Protein 3ORS (pdb70)

InterPro domains:
  IPR000031 PurE domain [PF00731] (2-148)
  IPR000031 PurE domain [SM01001] (1-152)
  IPR000031 PurE domain [TIGR01162] (3-159)
  IPR024694 PurE, prokaryotic type [PIRSF001338] (1-159)
  IPR024694 PurE, prokaryotic type [PTHR23046] (2-159)
  IPR033747 Class I PurE [MF_01929] (3-156)

Structure (mmCIF, N/CA/C/O backbone):
data_3ORS
#
_entry.id   3ORS
#
_cell.length_a   81.302
_cell.length_b   78.207
_cell.length_c   93.039
_cell.angle_alpha   90.00
_cell.angle_beta   113.94
_cell.angle_gamma   90.00
#
_symmetry.space_group_name_H-M   'P 1 21 1'
#
loop_
_entity.id
_entity.type
_entity.pdbx_description
1 polymer 'N5-Carboxyaminoimidazole Ribonucleotide Mutase'
2 non-polymer 'SULFATE ION'
3 water water
#
loop_
_atom_site.group_PDB
_atom_site.id
_atom_site.type_symbol
_atom_site.label_atom_id
_atom_site.label_alt_id
_atom_site.label_comp_id
_atom_site.label_asym_id
_atom_site.label_entity_id
_atom_site.label_seq_id
_atom_site.pdbx_PDB_ins_code
_atom_site.Cartn_x
_atom_site.Cartn_y
_atom_site.Cartn_z
_atom_site.occupancy
_atom_site.B_iso_or_equiv
_atom_site.auth_seq_id
_atom_site.auth_comp_id
_atom_site.auth_asym_id
_atom_site.auth_atom_id
_atom_site.pdbx_PDB_model_num
ATOM 1 N N . ALA A 1 3 ? 24.806 63.987 17.114 1.00 20.40 0 ALA A N 1
ATOM 2 C CA . ALA A 1 3 ? 25.036 63.013 16.011 1.00 18.93 0 ALA A CA 1
ATOM 3 C C . ALA A 1 3 ? 26.040 61.928 16.408 1.00 18.19 0 ALA A C 1
ATOM 4 O O . ALA A 1 3 ? 27.045 62.199 17.076 1.00 18.95 0 ALA A O 1
ATOM 6 N N . MET A 1 4 ? 25.761 60.700 15.986 1.00 15.74 1 MET A N 1
ATOM 7 C CA . MET A 1 4 ? 26.677 59.585 16.202 1.00 14.29 1 MET A CA 1
ATOM 8 C C . MET A 1 4 ? 27.842 59.629 15.221 1.00 13.28 1 MET A C 1
ATOM 9 O O . MET A 1 4 ? 27.672 59.991 14.052 1.00 13.28 1 MET A O 1
ATOM 14 N N . LYS A 1 5 ? 29.023 59.220 15.683 1.00 12.00 2 LYS A N 1
ATOM 15 C CA . LYS A 1 5 ? 30.185 59.125 14.790 1.00 10.81 2 LYS A CA 1
ATOM 16 C C . LYS A 1 5 ? 31.213 58.133 15.316 1.00 10.18 2 LYS A C 1
ATOM 17 O O . LYS A 1 5 ? 31.570 58.167 16.486 1.00 10.02 2 LYS A O 1
ATOM 23 N N . VAL A 1 6 ? 31.670 57.246 14.438 1.00 9.07 3 VAL A N 1
ATOM 24 C CA . VAL A 1 6 ? 32.712 56.271 14.752 1.00 9.26 3 VAL A CA 1
ATOM 25 C C . VAL A 1 6 ? 33.911 56.550 13.845 1.00 9.31 3 VAL A C 1
ATOM 26 O O . VAL A 1 6 ? 33.731 56.997 12.719 1.00 10.08 3 VAL A O 1
ATOM 30 N N . ALA A 1 7 ? 35.129 56.317 14.333 1.00 8.36 4 ALA A N 1
ATOM 31 C CA . ALA A 1 7 ? 36.324 56.399 13.482 1.00 8.97 4 ALA A CA 1
ATOM 32 C C . ALA A 1 7 ? 36.863 54.987 13.309 1.00 9.21 4 ALA A C 1
ATOM 33 O O . ALA A 1 7 ? 37.002 54.265 14.291 1.00 9.69 4 ALA A O 1
ATOM 35 N N . VAL A 1 8 ? 37.158 54.594 12.073 1.00 8.69 5 VAL A N 1
ATOM 36 C CA . VAL A 1 8 ? 37.806 53.306 11.786 1.00 8.85 5 VAL A CA 1
ATOM 37 C C . VAL A 1 8 ? 39.226 53.560 11.268 1.00 8.76 5 VAL A C 1
ATOM 38 O O . VAL A 1 8 ? 39.395 54.164 10.208 1.00 9.40 5 VAL A O 1
ATOM 42 N N . ILE A 1 9 ? 40.232 53.106 12.007 1.00 7.91 6 ILE A N 1
ATOM 43 C CA . ILE A 1 9 ? 41.625 53.436 11.668 1.00 8.08 6 ILE A CA 1
ATOM 44 C C . ILE A 1 9 ? 42.503 52.192 11.595 1.00 8.37 6 ILE A C 1
ATOM 45 O O . ILE A 1 9 ? 42.166 51.142 12.166 1.00 8.12 6 ILE A O 1
ATOM 50 N N . MET A 1 10 ? 43.630 52.320 10.902 1.00 8.46 7 MET A N 1
ATOM 51 C CA . MET A 1 10 ? 44.559 51.208 10.699 1.00 8.96 7 MET A CA 1
ATOM 52 C C . MET A 1 10 ? 45.874 51.809 10.246 1.00 9.09 7 MET A C 1
ATOM 53 O O . MET A 1 10 ? 45.882 52.909 9.701 1.00 8.70 7 MET A O 1
ATOM 58 N N . GLY A 1 11 ? 46.972 51.087 10.456 1.00 9.29 8 GLY A N 1
ATOM 59 C CA . GLY A 1 11 ? 48.312 51.594 10.124 1.00 9.75 8 GLY A CA 1
ATOM 60 C C . GLY A 1 11 ? 48.716 51.501 8.661 1.00 9.83 8 GLY A C 1
ATOM 61 O O . GLY A 1 11 ? 49.669 52.153 8.247 1.00 10.17 8 GLY A O 1
ATOM 62 N N . SER A 1 12 ? 47.974 50.739 7.867 1.00 10.22 9 SER A N 1
ATOM 63 C CA . SER A 1 12 ? 48.324 50.525 6.460 1.00 10.78 9 SER A CA 1
ATOM 64 C C . SER A 1 12 ? 47.078 50.310 5.623 1.00 10.41 9 SER A C 1
ATOM 65 O O . SER A 1 12 ? 46.121 49.677 6.080 1.00 10.36 9 SER A O 1
ATOM 68 N N . SER A 1 13 ? 47.091 50.779 4.381 1.00 10.80 10 SER A N 1
ATOM 69 C CA . SER A 1 13 ? 45.995 50.451 3.477 1.00 11.08 10 SER A CA 1
ATOM 70 C C . SER A 1 13 ? 45.954 48.952 3.174 1.00 11.53 10 SER A C 1
ATOM 71 O O . SER A 1 13 ? 44.931 48.457 2.727 1.00 11.05 10 SER A O 1
ATOM 74 N N . SER A 1 14 ? 47.046 48.229 3.440 1.00 11.38 11 SER A N 1
ATOM 75 C CA . SER A 1 14 ? 47.028 46.761 3.308 1.00 12.81 11 SER A CA 1
ATOM 76 C C . SER A 1 14 ? 46.050 46.119 4.296 1.00 12.30 11 SER A C 1
ATOM 77 O O . SER A 1 14 ? 45.666 44.962 4.117 1.00 13.73 11 SER A O 1
ATOM 80 N N . ASP A 1 15 ? 45.657 46.867 5.337 1.00 12.32 12 ASP A N 1
ATOM 81 C CA . ASP A 1 15 ? 44.718 46.368 6.352 1.00 12.05 12 ASP A CA 1
ATOM 82 C C . ASP A 1 15 ? 43.264 46.583 5.947 1.00 11.93 12 ASP A C 1
ATOM 83 O O . ASP A 1 15 ? 42.352 46.108 6.620 1.00 10.84 12 ASP A O 1
ATOM 88 N N . TRP A 1 16 ? 43.043 47.317 4.863 1.00 11.79 13 TRP A N 1
ATOM 89 C CA . TRP A 1 16 ? 41.687 47.705 4.471 1.00 12.08 13 TRP A CA 1
ATOM 90 C C . TRP A 1 16 ? 40.790 46.509 4.126 1.00 12.90 13 TRP A C 1
ATOM 91 O O . TRP A 1 16 ? 39.606 46.514 4.457 1.00 12.30 13 TRP A O 1
ATOM 102 N N . LYS A 1 17 ? 41.358 45.485 3.495 1.00 13.48 14 LYS A N 1
ATOM 103 C CA . LYS A 1 17 ? 40.603 44.275 3.174 1.00 15.22 14 LYS A CA 1
ATOM 104 C C . LYS A 1 17 ? 39.899 43.700 4.411 1.00 14.48 14 LYS A C 1
ATOM 105 O O . LYS A 1 17 ? 38.788 43.191 4.309 1.00 15.31 14 LYS A O 1
ATOM 111 N N . ILE A 1 18 ? 40.548 43.801 5.575 1.00 13.72 15 ILE A N 1
ATOM 112 C CA . ILE A 1 18 ? 39.970 43.372 6.851 1.00 12.97 15 ILE A CA 1
ATOM 113 C C . ILE A 1 18 ? 39.070 44.451 7.456 1.00 12.48 15 ILE A C 1
ATOM 114 O O . ILE A 1 18 ? 37.917 44.183 7.810 1.00 11.42 15 ILE A O 1
ATOM 119 N N . MET A 1 19 ? 39.607 45.665 7.593 1.00 11.55 16 MET A N 1
ATOM 120 C CA . MET A 1 19 ? 38.917 46.728 8.332 1.00 11.31 16 MET A CA 1
ATOM 121 C C . MET A 1 19 ? 37.641 47.238 7.652 1.00 11.61 16 MET A C 1
ATOM 122 O O . MET A 1 19 ? 36.754 47.794 8.318 1.00 11.16 16 MET A O 1
ATOM 127 N N . GLN A 1 20 ? 37.525 47.024 6.341 1.00 11.54 17 GLN A N 1
ATOM 128 C CA . GLN A 1 20 ? 36.284 47.342 5.639 1.00 12.11 17 GLN A CA 1
ATOM 129 C C . GLN A 1 20 ? 35.075 46.605 6.225 1.00 11.66 17 GLN A C 1
ATOM 130 O O . GLN A 1 20 ? 33.963 47.089 6.103 1.00 11.38 17 GLN A O 1
ATOM 136 N N . GLU A 1 21 ? 35.295 45.442 6.851 1.00 10.94 18 GLU A N 1
ATOM 137 C CA . GLU A 1 21 ? 34.215 44.700 7.516 1.00 11.49 18 GLU A CA 1
ATOM 138 C C . GLU A 1 21 ? 33.565 45.538 8.627 1.00 10.46 18 GLU A C 1
ATOM 139 O O . GLU A 1 21 ? 32.345 45.461 8.832 1.00 10.87 18 GLU A O 1
ATOM 145 N N . SER A 1 22 ? 34.368 46.337 9.333 1.00 9.97 19 SER A N 1
ATOM 146 C CA . SER A 1 22 ? 33.824 47.236 10.359 1.00 9.55 19 SER A CA 1
ATOM 147 C C . SER A 1 22 ? 32.915 48.276 9.730 1.00 9.49 19 SER A C 1
ATOM 148 O O . SER A 1 22 ? 31.788 48.511 10.189 1.00 9.45 19 SER A O 1
ATOM 151 N N . CYS A 1 23 ? 33.413 48.894 8.662 1.00 9.73 20 CYS A N 1
ATOM 152 C CA . CYS A 1 23 ? 32.647 49.887 7.917 1.00 10.15 20 CYS A CA 1
ATOM 153 C C . CYS A 1 23 ? 31.360 49.313 7.308 1.00 10.13 20 CYS A C 1
ATOM 154 O O . CYS A 1 23 ? 30.319 49.993 7.293 1.00 10.17 20 CYS A O 1
ATOM 157 N N . ASN A 1 24 ? 31.427 48.066 6.830 1.00 10.70 21 ASN A N 1
ATOM 158 C CA A ASN A 1 24 ? 30.242 47.421 6.269 0.50 11.18 21 ASN A CA 1
ATOM 159 C CA B ASN A 1 24 ? 30.267 47.362 6.281 0.50 11.24 21 ASN A CA 1
ATOM 160 C C . ASN A 1 24 ? 29.114 47.311 7.295 1.00 11.04 21 ASN A C 1
ATOM 161 O O . ASN A 1 24 ? 27.951 47.596 6.969 1.00 12.36 21 ASN A O 1
ATOM 170 N N . MET A 1 25 ? 29.449 46.930 8.531 1.00 10.21 22 MET A N 1
ATOM 171 C CA . MET A 1 25 ? 28.443 46.846 9.584 1.00 9.62 22 MET A CA 1
ATOM 172 C C . MET A 1 25 ? 27.979 48.217 10.078 1.00 9.28 22 MET A C 1
ATOM 173 O O . MET A 1 25 ? 26.818 48.376 10.454 1.00 9.97 22 MET A O 1
ATOM 178 N N . LEU A 1 26 ? 28.868 49.211 10.072 1.00 9.92 23 LEU A N 1
ATOM 179 C CA . LEU A 1 26 ? 28.441 50.565 10.426 1.00 9.76 23 LEU A CA 1
ATOM 180 C C . LEU A 1 26 ? 27.424 51.066 9.405 1.00 10.90 23 LEU A C 1
ATOM 181 O O . LEU A 1 26 ? 26.419 51.684 9.764 1.00 10.88 23 LEU A O 1
ATOM 186 N N . ASP A 1 27 ? 27.678 50.757 8.141 1.00 11.75 24 ASP A N 1
ATOM 187 C CA . ASP A 1 27 ? 26.734 51.080 7.081 1.00 12.34 24 ASP A CA 1
ATOM 188 C C . ASP A 1 27 ? 25.387 50.382 7.290 1.00 12.20 24 ASP A C 1
ATOM 189 O O . ASP A 1 27 ? 24.337 50.995 7.104 1.00 12.86 24 ASP A O 1
ATOM 194 N N . TYR A 1 28 ? 25.425 49.107 7.672 1.00 10.85 25 TYR A N 1
ATOM 195 C CA . TYR A 1 28 ? 24.208 48.358 7.924 1.00 10.87 25 TYR A CA 1
ATOM 196 C C . TYR A 1 28 ? 23.350 49.031 8.998 1.00 11.04 25 TYR A C 1
ATOM 197 O O . TYR A 1 28 ? 22.134 49.100 8.865 1.00 11.56 25 TYR A O 1
ATOM 206 N N . PHE A 1 29 ? 23.990 49.530 10.056 1.00 10.46 26 PHE A N 1
ATOM 207 C CA . PHE A 1 29 ? 23.277 50.177 11.153 1.00 10.55 26 PHE A CA 1
ATOM 208 C C . PHE A 1 29 ? 23.048 51.676 10.931 1.00 10.99 26 PHE A C 1
ATOM 209 O O . PHE A 1 29 ? 22.482 52.357 11.797 1.00 11.44 26 PHE A O 1
ATOM 217 N N . GLU A 1 30 ? 23.492 52.173 9.773 1.00 11.32 27 GLU A N 1
ATOM 218 C CA . GLU A 1 30 ? 23.353 53.593 9.400 1.00 12.40 27 GLU A CA 1
ATOM 219 C C . GLU A 1 30 ? 24.060 54.532 10.394 1.00 12.28 27 GLU A C 1
ATOM 220 O O . GLU A 1 30 ? 23.567 55.616 10.716 1.00 13.05 27 GLU A O 1
ATOM 226 N N . ILE A 1 31 ? 25.221 54.095 10.881 1.00 11.11 28 ILE A N 1
ATOM 227 C CA . ILE A 1 31 ? 26.014 54.868 11.829 1.00 10.92 28 ILE A CA 1
ATOM 228 C C . ILE A 1 31 ? 27.089 55.622 11.043 1.00 10.56 28 ILE A C 1
ATOM 229 O O . ILE A 1 31 ? 27.876 54.989 10.329 1.00 10.70 28 ILE A O 1
ATOM 234 N N . PRO A 1 32 ? 27.119 56.970 11.141 1.00 10.11 29 PRO A N 1
ATOM 235 C CA . PRO A 1 32 ? 28.143 57.714 10.403 1.00 10.26 29 PRO A CA 1
ATOM 236 C C . PRO A 1 32 ? 29.555 57.386 10.884 1.00 9.88 29 PRO A C 1
ATOM 237 O O . PRO A 1 32 ? 29.753 57.116 12.072 1.00 10.46 29 PRO A O 1
ATOM 241 N N . TYR A 1 33 ? 30.520 57.407 9.969 1.00 10.32 30 TYR A N 1
ATOM 242 C CA . TYR A 1 33 ? 31.894 57.138 10.329 1.00 9.92 30 TYR A CA 1
ATOM 243 C C . TYR A 1 33 ? 32.852 57.842 9.396 1.00 10.15 30 TYR A C 1
ATOM 244 O O . TYR A 1 33 ? 32.494 58.248 8.270 1.00 10.98 30 TYR A O 1
ATOM 253 N N . GLU A 1 34 ? 34.080 57.946 9.873 1.00 10.12 31 GLU A N 1
ATOM 254 C CA . GLU A 1 34 ? 35.216 58.326 9.062 1.00 10.87 31 GLU A CA 1
ATOM 255 C C . GLU A 1 34 ? 36.206 57.171 9.103 1.00 11.43 31 GLU A C 1
ATOM 256 O O . GLU A 1 34 ? 36.195 56.350 10.041 1.00 10.96 31 GLU A O 1
ATOM 262 N N . LYS A 1 35 ? 37.039 57.093 8.075 1.00 11.49 32 LYS A N 1
ATOM 263 C CA . LYS A 1 35 ? 38.108 56.109 8.038 1.00 12.56 32 LYS A CA 1
ATOM 264 C C . LYS A 1 35 ? 39.400 56.800 7.654 1.00 12.29 32 LYS A C 1
ATOM 265 O O . LYS A 1 35 ? 39.394 57.759 6.876 1.00 13.08 32 LYS A O 1
ATOM 271 N N . GLN A 1 36 ? 40.505 56.320 8.216 1.00 11.29 33 GLN A N 1
ATOM 272 C CA . GLN A 1 36 ? 41.807 56.954 8.008 1.00 11.47 33 GLN A CA 1
ATOM 273 C C . GLN A 1 36 ? 42.932 55.987 8.298 1.00 10.33 33 GLN A C 1
ATOM 274 O O . GLN A 1 36 ? 42.778 55.062 9.109 1.00 9.31 33 GLN A O 1
ATOM 280 N N . VAL A 1 37 ? 44.059 56.190 7.622 1.00 8.84 34 VAL A N 1
ATOM 281 C CA . VAL A 1 37 ? 45.295 55.508 7.974 1.00 9.10 34 VAL A CA 1
ATOM 282 C C . VAL A 1 37 ? 45.958 56.292 9.095 1.00 8.88 34 VAL A C 1
ATOM 283 O O . VAL A 1 37 ? 46.164 57.517 8.990 1.00 9.40 34 VAL A O 1
ATOM 287 N N . VAL A 1 38 ? 46.223 55.597 10.195 1.00 8.26 35 VAL A N 1
ATOM 288 C CA . VAL A 1 38 ? 46.936 56.164 11.338 1.00 8.39 35 VAL A CA 1
ATOM 289 C C . VAL A 1 38 ? 47.925 55.086 11.767 1.00 7.98 35 VAL A C 1
ATOM 290 O O . VAL A 1 38 ? 47.524 54.023 12.243 1.00 7.91 35 VAL A O 1
ATOM 294 N N . SER A 1 39 ? 49.215 55.326 11.557 1.00 8.02 36 SER A N 1
ATOM 295 C CA . SER A 1 39 ? 50.239 54.335 11.893 1.00 7.83 36 SER A CA 1
ATOM 296 C C . SER A 1 39 ? 50.947 54.657 13.199 1.00 7.58 36 SER A C 1
ATOM 297 O O . SER A 1 39 ? 51.513 55.734 13.353 1.00 7.83 36 SER A O 1
ATOM 300 N N . ALA A 1 40 ? 50.898 53.731 14.149 1.00 6.52 37 ALA A N 1
ATOM 301 C CA . ALA A 1 40 ? 51.570 53.935 15.445 1.00 6.37 37 ALA A CA 1
ATOM 302 C C . ALA A 1 40 ? 53.078 54.104 15.267 1.00 7.04 37 ALA A C 1
ATOM 303 O O . ALA A 1 40 ? 53.696 54.859 16.005 1.00 7.88 37 ALA A O 1
ATOM 305 N N . HIS A 1 41 ? 53.658 53.425 14.278 1.00 7.24 38 HIS A N 1
ATOM 306 C CA . HIS A 1 41 ? 55.108 53.428 14.103 1.00 6.89 38 HIS A CA 1
ATOM 307 C C . HIS A 1 41 ? 55.637 54.339 13.013 1.00 7.30 38 HIS A C 1
ATOM 308 O O . HIS A 1 41 ? 56.748 54.866 13.141 1.00 8.23 38 HIS A O 1
ATOM 315 N N . ARG A 1 42 ? 54.861 54.527 11.951 1.00 7.74 39 ARG A N 1
ATOM 316 C CA . ARG A 1 42 ? 55.301 55.420 10.879 1.00 8.05 39 ARG A CA 1
ATOM 317 C C . ARG A 1 42 ? 54.829 56.852 11.059 1.00 8.13 39 ARG A C 1
ATOM 318 O O . ARG A 1 42 ? 55.469 57.776 10.549 1.00 8.47 39 ARG A O 1
ATOM 326 N N . THR A 1 43 ? 53.729 57.042 11.791 1.00 7.40 40 THR A N 1
ATOM 327 C CA . THR A 1 43 ? 53.212 58.388 12.056 1.00 7.99 40 THR A CA 1
ATOM 328 C C . THR A 1 43 ? 52.825 58.533 13.526 1.00 7.89 40 THR A C 1
ATOM 329 O O . THR A 1 43 ? 51.668 58.867 13.847 1.00 7.62 40 THR A O 1
ATOM 333 N N . PRO A 1 44 ? 53.777 58.285 14.447 1.00 7.26 41 PRO A N 1
ATOM 334 C CA . PRO A 1 44 ? 53.413 58.372 15.870 1.00 7.95 41 PRO A CA 1
ATOM 335 C C . PRO A 1 44 ? 52.887 59.735 16.327 1.00 7.70 41 PRO A C 1
ATOM 336 O O . PRO A 1 44 ? 51.981 59.794 17.157 1.00 7.59 41 PRO A O 1
ATOM 340 N N . LYS A 1 45 ? 53.434 60.823 15.786 1.00 8.23 42 LYS A N 1
ATOM 341 C CA . LYS A 1 45 ? 52.958 62.145 16.181 1.00 8.37 42 LYS A CA 1
ATOM 342 C C . LYS A 1 45 ? 51.557 62.404 15.656 1.00 7.57 42 LYS A C 1
ATOM 343 O O . LYS A 1 45 ? 50.731 63.005 16.349 1.00 8.83 42 LYS A O 1
ATOM 349 N N . MET A 1 46 ? 51.261 61.960 14.435 1.00 7.94 43 MET A N 1
ATOM 350 C CA . MET A 1 46 ? 49.911 62.114 13.919 1.00 8.43 43 MET A CA 1
ATOM 351 C C . MET A 1 46 ? 48.910 61.250 14.678 1.00 8.64 43 MET A C 1
ATOM 352 O O . MET A 1 46 ? 47.767 61.663 14.903 1.00 8.69 43 MET A O 1
ATOM 357 N N . MET A 1 47 ? 49.341 60.063 15.100 1.00 8.04 44 MET A N 1
ATOM 358 C CA . MET A 1 47 ? 48.511 59.218 15.944 1.00 8.01 44 MET A CA 1
ATOM 359 C C . MET A 1 47 ? 48.153 59.917 17.259 1.00 7.77 44 MET A C 1
ATOM 360 O O . MET A 1 47 ? 46.995 59.897 17.693 1.00 7.99 44 MET A O 1
ATOM 365 N N . VAL A 1 48 ? 49.144 60.552 17.873 1.00 7.67 45 VAL A N 1
ATOM 366 C CA . VAL A 1 48 ? 48.896 61.308 19.103 1.00 8.44 45 VAL A CA 1
ATOM 367 C C . VAL A 1 48 ? 47.846 62.401 18.857 1.00 8.58 45 VAL A C 1
ATOM 368 O O . VAL A 1 48 ? 46.895 62.546 19.624 1.00 8.96 45 VAL A O 1
ATOM 372 N N . GLN A 1 49 ? 47.999 63.153 17.764 1.00 8.89 46 GLN A N 1
ATOM 373 C CA . GLN A 1 49 ? 47.041 64.223 17.453 1.00 9.70 46 GLN A CA 1
ATOM 374 C C . GLN A 1 49 ? 45.637 63.675 17.202 1.00 9.33 46 GLN A C 1
ATOM 375 O O . GLN A 1 49 ? 44.652 64.201 17.748 1.00 8.91 46 GLN A O 1
ATOM 381 N N . PHE A 1 50 ? 45.557 62.615 16.398 1.00 8.99 47 PHE A N 1
ATOM 382 C CA . PHE A 1 50 ? 44.289 61.993 16.060 1.00 8.98 47 PHE A CA 1
ATOM 383 C C . PHE A 1 50 ? 43.545 61.552 17.322 1.00 8.56 47 PHE A C 1
ATOM 384 O O . PHE A 1 50 ? 42.362 61.871 17.506 1.00 8.58 47 PHE A O 1
ATOM 392 N N . ALA A 1 51 ? 44.245 60.821 18.183 1.00 8.66 48 ALA A N 1
ATOM 393 C CA . ALA A 1 51 ? 43.634 60.266 19.396 1.00 8.98 48 ALA A CA 1
ATOM 394 C C . ALA A 1 51 ? 43.248 61.384 20.352 1.00 9.63 48 ALA A C 1
ATOM 395 O O . ALA A 1 51 ? 42.147 61.382 20.916 1.00 9.42 48 ALA A O 1
ATOM 397 N N . SER A 1 52 ? 44.151 62.352 20.505 1.00 9.22 49 SER A N 1
ATOM 398 C CA A SER A 1 52 ? 43.962 63.432 21.463 0.50 9.98 49 SER A CA 1
ATOM 399 C CA B SER A 1 52 ? 43.961 63.441 21.460 0.50 9.48 49 SER A CA 1
ATOM 400 C C . SER A 1 52 ? 42.756 64.296 21.100 1.00 9.67 49 SER A C 1
ATOM 401 O O . SER A 1 52 ? 42.033 64.770 21.987 1.00 10.24 49 SER A O 1
ATOM 406 N N . GLU A 1 53 ? 42.548 64.494 19.806 1.00 9.29 50 GLU A N 1
ATOM 407 C CA . GLU A 1 53 ? 41.495 65.381 19.329 1.00 9.13 50 GLU A CA 1
ATOM 408 C C . GLU A 1 53 ? 40.171 64.687 19.108 1.00 9.31 50 GLU A C 1
ATOM 409 O O . GLU A 1 53 ? 39.167 65.369 18.891 1.00 8.50 50 GLU A O 1
ATOM 415 N N . ALA A 1 54 ? 40.144 63.350 19.160 1.00 8.50 51 ALA A N 1
ATOM 416 C CA . ALA A 1 54 ? 38.995 62.616 18.641 1.00 7.92 51 ALA A CA 1
ATOM 417 C C . ALA A 1 54 ? 37.680 63.013 19.314 1.00 7.10 51 ALA A C 1
ATOM 418 O O . ALA A 1 54 ? 36.673 63.267 18.622 1.00 7.64 51 ALA A O 1
ATOM 420 N N . ARG A 1 55 ? 37.682 63.095 20.646 1.00 7.88 52 ARG A N 1
ATOM 421 C CA . ARG A 1 55 ? 36.439 63.392 21.332 1.00 8.80 52 ARG A CA 1
ATOM 422 C C . ARG A 1 55 ? 35.944 64.789 20.966 1.00 9.50 52 ARG A C 1
ATOM 423 O O . ARG A 1 55 ? 34.761 64.981 20.716 1.00 10.11 52 ARG A O 1
ATOM 431 N N . GLU A 1 56 ? 36.856 65.754 20.913 1.00 9.70 53 GLU A N 1
ATOM 432 C CA . GLU A 1 56 ? 36.473 67.134 20.606 1.00 10.45 53 GLU A CA 1
ATOM 433 C C . GLU A 1 56 ? 35.904 67.235 19.190 1.00 10.57 53 GLU A C 1
ATOM 434 O O . GLU A 1 56 ? 34.997 68.056 18.931 1.00 11.59 53 GLU A O 1
ATOM 440 N N . ARG A 1 57 ? 36.399 66.391 18.291 1.00 10.37 54 ARG A N 1
ATOM 441 C CA . ARG A 1 57 ? 35.928 66.372 16.901 1.00 10.33 54 ARG A CA 1
ATOM 442 C C . ARG A 1 57 ? 34.595 65.642 16.757 1.00 10.25 54 ARG A C 1
ATOM 443 O O . ARG A 1 57 ? 34.064 65.532 15.652 1.00 11.83 54 ARG A O 1
ATOM 451 N N . GLY A 1 58 ? 34.082 65.120 17.871 1.00 9.90 55 GLY A N 1
ATOM 452 C CA . GLY A 1 58 ? 32.777 64.469 17.879 1.00 10.06 55 GLY A CA 1
ATOM 453 C C . GLY A 1 58 ? 32.779 62.976 17.620 1.00 9.67 55 GLY A C 1
ATOM 454 O O . GLY A 1 58 ? 31.721 62.388 17.383 1.00 10.77 55 GLY A O 1
ATOM 455 N N . ILE A 1 59 ? 33.954 62.353 17.641 1.00 8.77 56 ILE A N 1
ATOM 456 C CA A ILE A 1 59 ? 34.034 60.903 17.514 0.50 8.42 56 ILE A CA 1
ATOM 457 C CA B ILE A 1 59 ? 34.053 60.901 17.519 0.50 8.75 56 ILE A CA 1
ATOM 458 C C . ILE A 1 59 ? 33.597 60.287 18.846 1.00 8.61 56 ILE A C 1
ATOM 459 O O . ILE A 1 59 ? 33.993 60.756 19.924 1.00 9.01 56 ILE A O 1
ATOM 468 N N . ASN A 1 60 ? 32.750 59.260 18.778 1.00 8.13 57 ASN A N 1
ATOM 469 C CA . ASN A 1 60 ? 32.223 58.612 19.988 1.00 8.44 57 ASN A CA 1
ATOM 470 C C . ASN A 1 60 ? 32.984 57.334 20.338 1.00 8.02 57 ASN A C 1
ATOM 471 O O . ASN A 1 60 ? 33.091 56.963 21.510 1.00 8.46 57 ASN A O 1
ATOM 476 N N . ILE A 1 61 ? 33.451 56.631 19.304 1.00 7.84 58 ILE A N 1
ATOM 477 C CA . ILE A 1 61 ? 34.123 55.349 19.446 1.00 8.13 58 ILE A CA 1
ATOM 478 C C . ILE A 1 61 ? 35.213 55.279 18.388 1.00 7.43 58 ILE A C 1
ATOM 479 O O . ILE A 1 61 ? 34.971 55.666 17.222 1.00 7.30 58 ILE A O 1
ATOM 484 N N . ILE A 1 62 ? 36.383 54.763 18.767 1.00 6.67 59 ILE A N 1
ATOM 485 C CA . ILE A 1 62 ? 37.443 54.458 17.790 1.00 7.15 59 ILE A CA 1
ATOM 486 C C . ILE A 1 62 ? 37.607 52.943 17.626 1.00 7.21 59 ILE A C 1
ATOM 487 O O . ILE A 1 62 ? 37.792 52.241 18.608 1.00 7.87 59 ILE A O 1
ATOM 492 N N . ILE A 1 63 ? 37.525 52.461 16.379 1.00 7.15 60 ILE A N 1
ATOM 493 C CA . ILE A 1 63 ? 37.861 51.081 16.016 1.00 7.33 60 ILE A CA 1
ATOM 494 C C . ILE A 1 63 ? 39.241 51.122 15.354 1.00 7.72 60 ILE A C 1
ATOM 495 O O . ILE A 1 63 ? 39.415 51.787 14.313 1.00 8.40 60 ILE A O 1
ATOM 500 N N . ALA A 1 64 ? 40.204 50.425 15.947 1.00 8.31 61 ALA A N 1
ATOM 501 C CA . ALA A 1 64 ? 41.576 50.441 15.447 1.00 7.78 61 ALA A CA 1
ATOM 502 C C . ALA A 1 64 ? 42.071 49.033 15.181 1.00 8.19 61 ALA A C 1
ATOM 503 O O . ALA A 1 64 ? 42.019 48.173 16.071 1.00 8.22 61 ALA A O 1
ATOM 505 N N . GLY A 1 65 ? 42.550 48.798 13.964 1.00 7.85 62 GLY A N 1
ATOM 506 C CA . GLY A 1 65 ? 43.127 47.501 13.613 1.00 9.39 62 GLY A CA 1
ATOM 507 C C . GLY A 1 65 ? 44.640 47.562 13.536 1.00 9.74 62 GLY A C 1
ATOM 508 O O . GLY A 1 65 ? 45.205 48.568 13.094 1.00 10.36 62 GLY A O 1
ATOM 509 N N . ALA A 1 66 ? 45.312 46.497 13.964 1.00 9.30 63 ALA A N 1
ATOM 510 C CA . ALA A 1 66 ? 46.772 46.420 13.903 1.00 9.70 63 ALA A CA 1
ATOM 511 C C . ALA A 1 66 ? 47.244 44.981 13.969 1.00 10.10 63 ALA A C 1
ATOM 512 O O . ALA A 1 66 ? 46.581 44.118 14.555 1.00 10.57 63 ALA A O 1
ATOM 514 N N . GLY A 1 67 ? 48.391 44.728 13.346 1.00 11.04 64 GLY A N 1
ATOM 515 C CA . GLY A 1 67 ? 48.991 43.399 13.324 1.00 11.98 64 GLY A CA 1
ATOM 516 C C . GLY A 1 67 ? 50.426 43.409 13.798 1.00 12.26 64 GLY A C 1
ATOM 517 O O . GLY A 1 67 ? 51.097 44.449 13.782 1.00 12.61 64 GLY A O 1
ATOM 518 N N . GLY A 1 68 ? 50.895 42.239 14.226 1.00 12.17 65 GLY A N 1
ATOM 519 C CA . GLY A 1 68 ? 52.287 42.057 14.622 1.00 12.30 65 GLY A CA 1
ATOM 520 C C . GLY A 1 68 ? 52.521 42.654 15.986 1.00 12.28 65 GLY A C 1
ATOM 521 O O . GLY A 1 68 ? 51.860 42.286 16.955 1.00 12.45 65 GLY A O 1
ATOM 522 N N . ALA A 1 69 ? 53.491 43.561 16.061 1.00 12.05 66 ALA A N 1
ATOM 523 C CA . ALA A 1 69 ? 53.700 44.382 17.240 1.00 11.98 66 ALA A CA 1
ATOM 524 C C . ALA A 1 69 ? 52.593 45.425 17.175 1.00 11.76 66 ALA A C 1
ATOM 525 O O . ALA A 1 69 ? 52.792 46.585 16.780 1.00 11.86 66 ALA A O 1
ATOM 527 N N . ALA A 1 70 ? 51.404 44.979 17.570 1.00 11.38 67 ALA A N 1
ATOM 528 C CA . ALA A 1 70 ? 50.172 45.706 17.327 1.00 10.65 67 ALA A CA 1
ATOM 529 C C . ALA A 1 70 ? 49.907 46.736 18.421 1.00 10.65 67 ALA A C 1
ATOM 530 O O . ALA A 1 70 ? 49.185 46.473 19.378 1.00 13.32 67 ALA A O 1
ATOM 532 N N . HIS A 1 71 ? 50.469 47.923 18.250 1.00 9.06 68 HIS A N 1
ATOM 533 C CA . HIS A 1 71 ? 50.465 48.937 19.292 1.00 8.67 68 HIS A CA 1
ATOM 534 C C . HIS A 1 71 ? 49.389 49.999 19.104 1.00 7.84 68 HIS A C 1
ATOM 535 O O . HIS A 1 71 ? 49.054 50.712 20.051 1.00 9.30 68 HIS A O 1
ATOM 542 N N . LEU A 1 72 ? 48.852 50.120 17.885 1.00 6.95 69 LEU A N 1
ATOM 543 C CA . LEU A 1 72 ? 47.908 51.194 17.580 1.00 7.54 69 LEU A CA 1
ATOM 544 C C . LEU A 1 72 ? 46.702 51.271 18.544 1.00 7.62 69 LEU A C 1
ATOM 545 O O . LEU A 1 72 ? 46.424 52.345 19.080 1.00 7.29 69 LEU A O 1
ATOM 550 N N . PRO A 1 73 ? 45.961 50.159 18.754 1.00 7.45 70 PRO A N 1
ATOM 551 C CA . PRO A 1 73 ? 44.785 50.315 19.616 1.00 7.81 70 PRO A CA 1
ATOM 552 C C . PRO A 1 73 ? 45.115 50.753 21.049 1.00 7.98 70 PRO A C 1
ATOM 553 O O . PRO A 1 73 ? 44.456 51.654 21.566 1.00 7.95 70 PRO A O 1
ATOM 557 N N . GLY A 1 74 ? 46.133 50.157 21.661 1.00 7.44 71 GLY A N 1
ATOM 558 C CA . GLY A 1 74 ? 46.513 50.480 23.040 1.00 7.91 71 GLY A CA 1
ATOM 559 C C . GLY A 1 74 ? 47.082 51.873 23.170 1.00 8.47 71 GLY A C 1
ATOM 560 O O . GLY A 1 74 ? 46.833 52.567 24.168 1.00 8.60 71 GLY A O 1
ATOM 561 N N . MET A 1 75 ? 47.850 52.302 22.171 1.00 8.17 72 MET A N 1
ATOM 562 C CA . MET A 1 75 ? 48.384 53.661 22.217 1.00 7.81 72 MET A CA 1
ATOM 563 C C . MET A 1 75 ? 47.296 54.719 22.043 1.00 7.55 72 MET A C 1
ATOM 564 O O . MET A 1 75 ? 47.261 55.730 22.761 1.00 7.82 72 MET A O 1
ATOM 569 N N . VAL A 1 76 ? 46.394 54.483 21.096 1.00 7.03 73 VAL A N 1
ATOM 570 C CA . VAL A 1 76 ? 45.249 55.361 20.934 1.00 7.30 73 VAL A CA 1
ATOM 571 C C . VAL A 1 76 ? 44.430 55.407 22.222 1.00 7.48 73 VAL A C 1
ATOM 572 O O . VAL A 1 76 ? 44.059 56.488 22.687 1.00 7.72 73 VAL A O 1
ATOM 576 N N . ALA A 1 77 ? 44.200 54.241 22.830 1.00 7.64 74 ALA A N 1
ATOM 577 C CA . ALA A 1 77 ? 43.438 54.188 24.086 1.00 8.09 74 ALA A CA 1
ATOM 578 C C . ALA A 1 77 ? 44.089 54.978 25.209 1.00 8.64 74 ALA A C 1
ATOM 579 O O . ALA A 1 77 ? 43.384 55.475 26.090 1.00 8.97 74 ALA A O 1
ATOM 581 N N . SER A 1 78 ? 45.420 55.078 25.196 1.00 9.11 75 SER A N 1
ATOM 582 C CA . SER A 1 78 ? 46.162 55.817 26.228 1.00 9.36 75 SER A CA 1
ATOM 583 C C . SER A 1 78 ? 46.054 57.327 26.060 1.00 9.49 75 SER A C 1
ATOM 584 O O . SER A 1 78 ? 46.415 58.080 26.961 1.00 10.34 75 SER A O 1
ATOM 587 N N . LEU A 1 79 ? 45.550 57.756 24.904 1.00 9.11 76 LEU A N 1
ATOM 588 C CA . LEU A 1 79 ? 45.580 59.162 24.501 1.00 10.16 76 LEU A CA 1
ATOM 589 C C . LEU A 1 79 ? 44.190 59.787 24.392 1.00 10.01 76 LEU A C 1
ATOM 590 O O . LEU A 1 79 ? 44.055 60.982 24.093 1.00 11.29 76 LEU A O 1
ATOM 595 N N . THR A 1 80 ? 43.162 58.979 24.625 1.00 9.70 77 THR A N 1
ATOM 596 C CA . THR A 1 80 ? 41.781 59.428 24.653 1.00 9.58 77 THR A CA 1
ATOM 597 C C . THR A 1 80 ? 41.098 58.777 25.834 1.00 10.28 77 THR A C 1
ATOM 598 O O . THR A 1 80 ? 41.584 57.763 26.348 1.00 11.86 77 THR A O 1
ATOM 602 N N . THR A 1 81 ? 39.976 59.344 26.268 1.00 10.50 78 THR A N 1
ATOM 603 C CA . THR A 1 81 ? 39.112 58.612 27.206 1.00 11.27 78 THR A CA 1
ATOM 604 C C . THR A 1 81 ? 37.861 58.059 26.531 1.00 9.92 78 THR A C 1
ATOM 605 O O . THR A 1 81 ? 36.972 57.551 27.209 1.00 9.90 78 THR A O 1
ATOM 609 N N . LEU A 1 82 ? 37.801 58.136 25.197 1.00 8.08 79 LEU A N 1
ATOM 610 C CA . LEU A 1 82 ? 36.796 57.393 24.439 1.00 7.73 79 LEU A CA 1
ATOM 611 C C . LEU A 1 82 ? 37.036 55.885 24.521 1.00 7.64 79 LEU A C 1
ATOM 612 O O . LEU A 1 82 ? 38.177 55.432 24.694 1.00 7.88 79 LEU A O 1
ATOM 617 N N . PRO A 1 83 ? 35.959 55.102 24.378 1.00 7.19 80 PRO A N 1
ATOM 618 C CA . PRO A 1 83 ? 36.175 53.656 24.227 1.00 7.65 80 PRO A CA 1
ATOM 619 C C . PRO A 1 83 ? 36.854 53.338 22.897 1.00 8.13 80 PRO A C 1
ATOM 620 O O . PRO A 1 83 ? 36.469 53.867 21.850 1.00 8.34 80 PRO A O 1
ATOM 624 N N . VAL A 1 84 ? 37.856 52.469 22.965 1.00 7.49 81 VAL A N 1
ATOM 625 C CA . VAL A 1 84 ? 38.605 52.011 21.802 1.00 7.53 81 VAL A CA 1
ATOM 626 C C . VAL A 1 84 ? 38.421 50.505 21.663 1.00 7.24 81 VAL A C 1
ATOM 627 O O . VAL A 1 84 ? 38.618 49.746 22.627 1.00 7.31 81 VAL A O 1
ATOM 631 N N . ILE A 1 85 ? 38.019 50.106 20.456 1.00 6.53 82 ILE A N 1
ATOM 632 C CA . ILE A 1 85 ? 37.868 48.702 20.065 1.00 7.49 82 ILE A CA 1
ATOM 633 C C . ILE A 1 85 ? 39.091 48.328 19.221 1.00 7.96 82 ILE A C 1
ATOM 634 O O . ILE A 1 85 ? 39.393 48.990 18.221 1.00 8.67 82 ILE A O 1
ATOM 639 N N . GLY A 1 86 ? 39.815 47.297 19.648 1.00 6.91 83 GLY A N 1
ATOM 640 C CA . GLY A 1 86 ? 41.022 46.855 18.951 1.00 6.86 83 GLY A CA 1
ATOM 641 C C . GLY A 1 86 ? 40.793 45.564 18.203 1.00 7.22 83 GLY A C 1
ATOM 642 O O . GLY A 1 86 ? 40.304 44.576 18.785 1.00 7.40 83 GLY A O 1
ATOM 643 N N . VAL A 1 87 ? 41.122 45.591 16.915 1.00 7.73 84 VAL A N 1
ATOM 644 C CA . VAL A 1 87 ? 41.009 44.423 16.041 1.00 8.21 84 VAL A CA 1
ATOM 645 C C . VAL A 1 87 ? 42.408 43.871 15.709 1.00 8.66 84 VAL A C 1
ATOM 646 O O . VAL A 1 87 ? 43.181 44.534 15.022 1.00 8.50 84 VAL A O 1
ATOM 650 N N . PRO A 1 88 ? 42.741 42.660 16.192 1.00 8.45 85 PRO A N 1
ATOM 651 C CA . PRO A 1 88 ? 44.034 42.067 15.829 1.00 8.96 85 PRO A CA 1
ATOM 652 C C . PRO A 1 88 ? 43.986 41.577 14.382 1.00 10.35 85 PRO A C 1
ATOM 653 O O . PRO A 1 88 ? 43.036 40.908 13.983 1.00 10.97 85 PRO A O 1
ATOM 657 N N . ILE A 1 89 ? 44.998 41.928 13.597 1.00 10.82 86 ILE A N 1
ATOM 658 C CA . ILE A 1 89 ? 45.058 41.514 12.192 1.00 13.38 86 ILE A CA 1
ATOM 659 C C . ILE A 1 89 ? 45.968 40.300 12.089 1.00 14.61 86 ILE A C 1
ATOM 660 O O . ILE A 1 89 ? 46.995 40.235 12.769 1.00 15.33 86 ILE A O 1
ATOM 665 N N . GLU A 1 90 ? 45.566 39.329 11.270 1.00 15.93 87 GLU A N 1
ATOM 666 C CA . GLU A 1 90 ? 46.319 38.095 11.141 1.00 18.48 87 GLU A CA 1
ATOM 667 C C . GLU A 1 90 ? 47.688 38.361 10.545 1.00 19.19 87 GLU A C 1
ATOM 668 O O . GLU A 1 90 ? 47.830 39.163 9.615 1.00 19.71 87 GLU A O 1
ATOM 674 N N . THR A 1 91 ? 48.685 37.678 11.103 1.00 21.00 88 THR A N 1
ATOM 675 C CA . THR A 1 91 ? 50.067 37.787 10.656 1.00 22.48 88 THR A CA 1
ATOM 676 C C . THR A 1 91 ? 50.538 36.446 10.088 1.00 24.01 88 THR A C 1
ATOM 677 O O . THR A 1 91 ? 50.001 35.391 10.446 1.00 24.60 88 THR A O 1
ATOM 681 N N . LYS A 1 92 ? 51.556 36.506 9.228 1.00 25.61 89 LYS A N 1
ATOM 682 C CA . LYS A 1 92 ? 52.010 35.365 8.413 1.00 27.05 89 LYS A CA 1
ATOM 683 C C . LYS A 1 92 ? 53.092 34.479 9.047 1.00 27.44 89 LYS A C 1
ATOM 684 O O . LYS A 1 92 ? 53.834 33.780 8.330 1.00 28.33 89 LYS A O 1
ATOM 690 N N . SER A 1 93 ? 53.176 34.500 10.374 1.00 27.07 90 SER A N 1
ATOM 691 C CA . SER A 1 93 ? 54.074 33.633 11.125 1.00 26.78 90 SER A CA 1
ATOM 692 C C . SER A 1 93 ? 53.430 33.199 12.438 1.00 26.13 90 SER A C 1
ATOM 693 O O . SER A 1 93 ? 53.449 32.016 12.795 1.00 26.39 90 SER A O 1
ATOM 696 N N . LEU A 1 94 ? 52.836 34.156 13.143 1.00 24.84 91 LEU A N 1
ATOM 697 C CA . LEU A 1 94 ? 52.262 33.869 14.448 1.00 24.28 91 LEU A CA 1
ATOM 698 C C . LEU A 1 94 ? 50.739 33.814 14.401 1.00 23.31 91 LEU A C 1
ATOM 699 O O . LEU A 1 94 ? 50.094 33.668 15.435 1.00 22.98 91 LEU A O 1
ATOM 704 N N . LYS A 1 95 ? 50.198 33.928 13.189 1.00 22.20 92 LYS A N 1
ATOM 705 C CA . LYS A 1 95 ? 48.773 33.721 12.900 1.00 21.56 92 LYS A CA 1
ATOM 706 C C . LYS A 1 95 ? 47.888 34.689 13.679 1.00 20.55 92 LYS A C 1
ATOM 707 O O . LYS A 1 95 ? 46.759 34.358 14.069 1.00 20.28 92 LYS A O 1
ATOM 713 N N . GLY A 1 96 ? 48.414 35.889 13.902 1.00 18.83 93 GLY A N 1
ATOM 714 C CA . GLY A 1 96 ? 47.718 36.892 14.698 1.00 16.78 93 GLY A CA 1
ATOM 715 C C . GLY A 1 96 ? 47.801 36.706 16.201 1.00 15.46 93 GLY A C 1
ATOM 716 O O . GLY A 1 96 ? 47.176 37.464 16.933 1.00 14.58 93 GLY A O 1
ATOM 717 N N . ILE A 1 97 ? 48.557 35.706 16.677 1.00 15.27 94 ILE A N 1
ATOM 718 C CA . ILE A 1 97 ? 48.778 35.543 18.116 1.00 15.38 94 ILE A CA 1
ATOM 719 C C . ILE A 1 97 ? 49.579 36.714 18.674 1.00 14.04 94 ILE A C 1
ATOM 720 O O . ILE A 1 97 ? 49.312 37.177 19.797 1.00 14.44 94 ILE A O 1
ATOM 725 N N . ASP A 1 98 ? 50.547 37.184 17.886 1.00 13.43 95 ASP A N 1
ATOM 726 C CA . ASP A 1 98 ? 51.292 38.396 18.244 1.00 12.76 95 ASP A CA 1
ATOM 727 C C . ASP A 1 98 ? 50.351 39.596 18.318 1.00 11.69 95 ASP A C 1
ATOM 728 O O . ASP A 1 98 ? 50.327 40.302 19.326 1.00 11.11 95 ASP A O 1
ATOM 733 N N . SER A 1 99 ? 49.552 39.787 17.271 1.00 10.83 96 SER A N 1
ATOM 734 C CA . SER A 1 99 ? 48.566 40.877 17.229 1.00 9.97 96 SER A CA 1
ATOM 735 C C . SER A 1 99 ? 47.636 40.830 18.448 1.00 10.07 96 SER A C 1
ATOM 736 O O . SER A 1 99 ? 47.408 41.842 19.128 1.00 9.89 96 SER A O 1
ATOM 739 N N . LEU A 1 100 ? 47.099 39.642 18.718 1.00 9.67 97 LEU A N 1
ATOM 740 C CA . LEU A 1 100 ? 46.151 39.476 19.810 1.00 9.87 97 LEU A CA 1
ATOM 741 C C . LEU A 1 100 ? 46.733 39.824 21.172 1.00 10.08 97 LEU A C 1
ATOM 742 O O . LEU A 1 100 ? 46.147 40.621 21.903 1.00 10.32 97 LEU A O 1
ATOM 747 N N . LEU A 1 101 ? 47.880 39.236 21.511 1.00 10.74 98 LEU A N 1
ATOM 748 C CA . LEU A 1 101 ? 48.490 39.473 22.821 1.00 11.45 98 LEU A CA 1
ATOM 749 C C . LEU A 1 101 ? 48.896 40.939 23.010 1.00 11.70 98 LEU A C 1
ATOM 750 O O . LEU A 1 101 ? 48.723 41.499 24.096 1.00 12.69 98 LEU A O 1
ATOM 755 N N . SER A 1 102 ? 49.371 41.563 21.926 1.00 12.13 99 SER A N 1
ATOM 756 C CA A SER A 1 102 ? 49.787 42.979 21.908 0.50 12.35 99 SER A CA 1
ATOM 757 C CA B SER A 1 102 ? 49.802 42.959 21.991 0.50 12.14 99 SER A CA 1
ATOM 758 C C . SER A 1 102 ? 48.642 43.930 22.204 1.00 12.18 99 SER A C 1
ATOM 759 O O . SER A 1 102 ? 48.847 45.040 22.696 1.00 12.47 99 SER A O 1
ATOM 764 N N . ILE A 1 103 ? 47.428 43.513 21.837 1.00 11.31 100 ILE A N 1
ATOM 765 C CA . ILE A 1 103 ? 46.251 44.336 22.012 1.00 10.81 100 ILE A CA 1
ATOM 766 C C . ILE A 1 103 ? 45.509 44.008 23.302 1.00 10.84 100 ILE A C 1
ATOM 767 O O . ILE A 1 103 ? 45.183 44.905 24.068 1.00 11.31 100 ILE A O 1
ATOM 772 N N . VAL A 1 104 ? 45.247 42.728 23.550 1.00 10.89 101 VAL A N 1
ATOM 773 C CA . VAL A 1 104 ? 44.366 42.368 24.664 1.00 10.55 101 VAL A CA 1
ATOM 774 C C . VAL A 1 104 ? 45.008 42.519 26.052 1.00 10.50 101 VAL A C 1
ATOM 775 O O . VAL A 1 104 ? 44.301 42.793 27.035 1.00 11.08 101 VAL A O 1
ATOM 779 N N . GLN A 1 105 ? 46.332 42.359 26.128 1.00 9.95 102 GLN A N 1
ATOM 780 C CA . GLN A 1 105 ? 47.011 42.331 27.428 1.00 10.05 102 GLN A CA 1
ATOM 781 C C . GLN A 1 105 ? 47.330 43.714 28.005 1.00 10.80 102 GLN A C 1
ATOM 782 O O . GLN A 1 105 ? 48.292 43.889 28.769 1.00 11.84 102 GLN A O 1
ATOM 788 N N . MET A 1 106 ? 46.495 44.690 27.677 1.00 10.96 103 MET A N 1
ATOM 789 C CA . MET A 1 106 ? 46.666 46.042 28.216 1.00 11.95 103 MET A CA 1
ATOM 790 C C . MET A 1 106 ? 46.636 46.069 29.736 1.00 12.80 103 MET A C 1
ATOM 791 O O . MET A 1 106 ? 45.849 45.348 30.362 1.00 14.13 103 MET A O 1
ATOM 796 N N . PRO A 1 107 ? 47.486 46.906 30.337 1.00 12.71 104 PRO A N 1
ATOM 797 C CA . PRO A 1 107 ? 47.631 47.007 31.783 1.00 12.96 104 PRO A CA 1
ATOM 798 C C . PRO A 1 107 ? 46.384 47.599 32.433 1.00 12.91 104 PRO A C 1
ATOM 799 O O . PRO A 1 107 ? 45.658 48.372 31.800 1.00 12.79 104 PRO A O 1
ATOM 803 N N . GLY A 1 108 ? 46.159 47.259 33.701 1.00 12.95 105 GLY A N 1
ATOM 804 C CA . GLY A 1 108 ? 45.085 47.881 34.472 1.00 13.43 105 GLY A CA 1
ATOM 805 C C . GLY A 1 108 ? 45.244 49.389 34.430 1.00 13.59 105 GLY A C 1
ATOM 806 O O . GLY A 1 108 ? 46.325 49.918 34.739 1.00 15.39 105 GLY A O 1
ATOM 807 N N . GLY A 1 109 ? 44.184 50.077 34.016 1.00 12.41 106 GLY A N 1
ATOM 808 C CA . GLY A 1 109 ? 44.188 51.520 33.898 1.00 11.75 106 GLY A CA 1
ATOM 809 C C . GLY A 1 109 ? 43.816 52.014 32.520 1.00 10.65 106 GLY A C 1
ATOM 810 O O . GLY A 1 109 ? 43.196 53.053 32.389 1.00 11.75 106 GLY A O 1
ATOM 811 N N . ILE A 1 110 ? 44.183 51.254 31.484 1.00 10.28 107 ILE A N 1
ATOM 812 C CA . ILE A 1 110 ? 43.971 51.682 30.094 1.00 10.04 107 ILE A CA 1
ATOM 813 C C . ILE A 1 110 ? 43.375 50.521 29.311 1.00 9.04 107 ILE A C 1
ATOM 814 O O . ILE A 1 110 ? 44.111 49.630 28.859 1.00 9.94 107 ILE A O 1
ATOM 819 N N . PRO A 1 111 ? 42.040 50.509 29.140 1.00 8.56 108 PRO A N 1
ATOM 820 C CA . PRO A 1 111 ? 41.389 49.371 28.490 1.00 8.30 108 PRO A CA 1
ATOM 821 C C . PRO A 1 111 ? 41.351 49.469 26.962 1.00 8.24 108 PRO A C 1
ATOM 822 O O . PRO A 1 111 ? 41.257 50.570 26.414 1.00 8.80 108 PRO A O 1
ATOM 826 N N . VAL A 1 112 ? 41.413 48.310 26.307 1.00 8.44 109 VAL A N 1
ATOM 827 C CA . VAL A 1 112 ? 41.025 48.166 24.904 1.00 8.19 109 VAL A CA 1
ATOM 828 C C . VAL A 1 112 ? 39.996 47.041 24.827 1.00 8.67 109 VAL A C 1
ATOM 829 O O . VAL A 1 112 ? 40.212 45.948 25.378 1.00 9.58 109 VAL A O 1
ATOM 833 N N . ALA A 1 113 ? 38.863 47.327 24.191 1.00 8.31 110 ALA A N 1
ATOM 834 C CA . ALA A 1 113 ? 37.850 46.305 23.917 1.00 8.48 110 ALA A CA 1
ATOM 835 C C . ALA A 1 113 ? 38.331 45.469 22.738 1.00 8.54 110 ALA A C 1
ATOM 836 O O . ALA A 1 113 ? 38.243 45.913 21.596 1.00 8.04 110 ALA A O 1
ATOM 838 N N . THR A 1 114 ? 38.800 44.250 23.009 1.00 7.99 111 THR A N 1
ATOM 839 C CA . THR A 1 114 ? 39.431 43.439 21.955 1.00 8.18 111 THR A CA 1
ATOM 840 C C . THR A 1 114 ? 38.455 42.459 21.316 1.00 8.15 111 THR A C 1
ATOM 841 O O . THR A 1 114 ? 37.720 41.758 22.009 1.00 8.28 111 THR A O 1
ATOM 845 N N . THR A 1 115 ? 38.452 42.403 19.990 1.00 8.12 112 THR A N 1
ATOM 846 C CA . THR A 1 115 ? 37.643 41.380 19.302 1.00 8.92 112 THR A CA 1
ATOM 847 C C . THR A 1 115 ? 38.544 40.319 18.643 1.00 8.31 112 THR A C 1
ATOM 848 O O . THR A 1 115 ? 39.780 40.336 18.817 1.00 8.96 112 THR A O 1
ATOM 852 N N . ALA A 1 116 ? 37.927 39.401 17.907 1.00 7.96 113 ALA A N 1
ATOM 853 C CA . ALA A 1 116 ? 38.630 38.245 17.363 1.00 7.54 113 ALA A CA 1
ATOM 854 C C . ALA A 1 116 ? 39.675 38.646 16.337 1.00 8.38 113 ALA A C 1
ATOM 855 O O . ALA A 1 116 ? 39.604 39.723 15.735 1.00 8.50 113 ALA A O 1
ATOM 857 N N . ILE A 1 117 ? 40.621 37.751 16.088 1.00 8.96 114 ILE A N 1
ATOM 858 C CA . ILE A 1 117 ? 41.618 37.980 15.033 1.00 8.92 114 ILE A CA 1
ATOM 859 C C . ILE A 1 117 ? 40.928 38.039 13.668 1.00 8.99 114 ILE A C 1
ATOM 860 O O . ILE A 1 117 ? 40.063 37.217 13.362 1.00 10.83 114 ILE A O 1
ATOM 865 N N . GLY A 1 118 ? 41.284 39.034 12.862 1.00 8.36 115 GLY A N 1
ATOM 866 C CA . GLY A 1 118 ? 40.883 39.046 11.457 1.00 8.89 115 GLY A CA 1
ATOM 867 C C . GLY A 1 118 ? 39.510 39.600 11.130 1.00 9.22 115 GLY A C 1
ATOM 868 O O . GLY A 1 118 ? 38.941 40.411 11.873 1.00 9.11 115 GLY A O 1
ATOM 869 N N . ALA A 1 119 ? 38.957 39.136 10.014 1.00 9.23 116 ALA A N 1
ATOM 870 C CA . ALA A 1 119 ? 37.685 39.635 9.509 1.00 9.53 116 ALA A CA 1
ATOM 871 C C . ALA A 1 119 ? 36.520 39.488 10.489 1.00 9.85 116 ALA A C 1
ATOM 872 O O . ALA A 1 119 ? 35.666 40.376 10.571 1.00 10.26 116 ALA A O 1
ATOM 874 N N . ALA A 1 120 ? 36.477 38.372 11.217 1.00 9.35 117 ALA A N 1
ATOM 875 C CA . ALA A 1 120 ? 35.459 38.178 12.248 1.00 9.08 117 ALA A CA 1
ATOM 876 C C . ALA A 1 120 ? 35.508 39.320 13.267 1.00 8.77 117 ALA A C 1
ATOM 877 O O . ALA A 1 120 ? 34.475 39.835 13.695 1.00 8.74 117 ALA A O 1
ATOM 879 N N . GLY A 1 121 ? 36.719 39.695 13.671 1.00 9.03 118 GLY A N 1
ATOM 880 C CA . GLY A 1 121 ? 36.884 40.736 14.675 1.00 8.62 118 GLY A CA 1
ATOM 881 C C . GLY A 1 121 ? 36.541 42.113 14.136 1.00 8.43 118 GLY A C 1
ATOM 882 O O . GLY A 1 121 ? 35.982 42.943 14.855 1.00 8.65 118 GLY A O 1
ATOM 883 N N . ALA A 1 122 ? 36.867 42.366 12.867 1.00 8.35 119 ALA A N 1
ATOM 884 C CA . ALA A 1 122 ? 36.509 43.640 12.267 1.00 8.59 119 ALA A CA 1
ATOM 885 C C . ALA A 1 122 ? 34.995 43.773 12.109 1.00 7.91 119 ALA A C 1
ATOM 886 O O . ALA A 1 122 ? 34.419 44.813 12.415 1.00 8.13 119 ALA A O 1
ATOM 888 N N . LYS A 1 123 ? 34.336 42.710 11.651 1.00 8.51 120 LYS A N 1
ATOM 889 C CA . LYS A 1 123 ? 32.889 42.735 11.554 1.00 8.65 120 LYS A CA 1
ATOM 890 C C . LYS A 1 123 ? 32.274 42.971 12.947 1.00 8.23 120 LYS A C 1
ATOM 891 O O . LYS A 1 123 ? 31.362 43.819 13.124 1.00 8.03 120 LYS A O 1
ATOM 897 N N . ASN A 1 124 ? 32.804 42.263 13.943 1.00 8.07 121 ASN A N 1
ATOM 898 C CA . ASN A 1 124 ? 32.266 42.367 15.286 1.00 8.44 121 ASN A CA 1
ATOM 899 C C . ASN A 1 124 ? 32.544 43.704 15.942 1.00 7.97 121 ASN A C 1
ATOM 900 O O . ASN A 1 124 ? 31.771 44.143 16.801 1.00 7.89 121 ASN A O 1
ATOM 905 N N . ALA A 1 125 ? 33.624 44.384 15.536 1.00 7.72 122 ALA A N 1
ATOM 906 C CA . ALA A 1 125 ? 33.876 45.724 16.053 1.00 7.37 122 ALA A CA 1
ATOM 907 C C . ALA A 1 125 ? 32.782 46.703 15.623 1.00 7.70 122 ALA A C 1
ATOM 908 O O . ALA A 1 125 ? 32.343 47.537 16.419 1.00 8.09 122 ALA A O 1
ATOM 910 N N . GLY A 1 126 ? 32.314 46.577 14.377 1.00 8.14 123 GLY A N 1
ATOM 911 C CA . GLY A 1 126 ? 31.204 47.403 13.907 1.00 8.05 123 GLY A CA 1
ATOM 912 C C . GLY A 1 126 ? 29.910 47.145 14.667 1.00 7.71 123 GLY A C 1
ATOM 913 O O . GLY A 1 126 ? 29.184 48.081 15.044 1.00 7.27 123 GLY A O 1
ATOM 914 N N . ILE A 1 127 ? 29.608 45.866 14.881 1.00 7.47 124 ILE A N 1
ATOM 915 C CA . ILE A 1 127 ? 28.400 45.478 15.611 1.00 7.37 124 ILE A CA 1
ATOM 916 C C . ILE A 1 127 ? 28.498 45.934 17.070 1.00 7.41 124 ILE A C 1
ATOM 917 O O . ILE A 1 127 ? 27.534 46.465 17.639 1.00 7.55 124 ILE A O 1
ATOM 922 N N . LEU A 1 128 ? 29.674 45.741 17.665 1.00 7.80 125 LEU A N 1
ATOM 923 C CA . LEU A 1 128 ? 29.901 46.171 19.041 1.00 8.08 125 LEU A CA 1
ATOM 924 C C . LEU A 1 128 ? 29.721 47.686 19.191 1.00 8.43 125 LEU A C 1
ATOM 925 O O . LEU A 1 128 ? 29.089 48.149 20.138 1.00 7.90 125 LEU A O 1
ATOM 930 N N . ALA A 1 129 ? 30.229 48.455 18.228 1.00 8.32 126 ALA A N 1
ATOM 931 C CA . ALA A 1 129 ? 30.007 49.899 18.222 1.00 7.85 126 ALA A CA 1
ATOM 932 C C . ALA A 1 129 ? 28.521 50.258 18.201 1.00 8.43 126 ALA A C 1
ATOM 933 O O . ALA A 1 129 ? 28.088 51.162 18.913 1.00 8.34 126 ALA A O 1
ATOM 935 N N . ALA A 1 130 ? 27.741 49.552 17.376 1.00 8.31 127 ALA A N 1
ATOM 936 C CA . ALA A 1 130 ? 26.290 49.738 17.367 1.00 7.98 127 ALA A CA 1
ATOM 937 C C . ALA A 1 130 ? 25.677 49.461 18.752 1.00 8.30 127 ALA A C 1
ATOM 938 O O . ALA A 1 130 ? 24.866 50.262 19.242 1.00 8.50 127 ALA A O 1
ATOM 940 N N . ARG A 1 131 ? 26.064 48.350 19.382 1.00 7.38 128 ARG A N 1
ATOM 941 C CA . ARG A 1 131 ? 25.545 48.029 20.734 1.00 7.79 128 ARG A CA 1
ATOM 942 C C . ARG A 1 131 ? 25.922 49.126 21.743 1.00 8.18 128 ARG A C 1
ATOM 943 O O . ARG A 1 131 ? 25.096 49.540 22.563 1.00 8.20 128 ARG A O 1
ATOM 951 N N . MET A 1 132 ? 27.173 49.573 21.697 1.00 8.73 129 MET A N 1
ATOM 952 C CA . MET A 1 132 ? 27.623 50.663 22.556 1.00 8.89 129 MET A CA 1
ATOM 953 C C . MET A 1 132 ? 26.854 51.950 22.351 1.00 9.43 129 MET A C 1
ATOM 954 O O . MET A 1 132 ? 26.432 52.591 23.316 1.00 9.70 129 MET A O 1
ATOM 959 N N . LEU A 1 133 ? 26.629 52.313 21.096 1.00 9.09 130 LEU A N 1
ATOM 960 C CA . LEU A 1 133 ? 25.897 53.546 20.810 1.00 9.61 130 LEU A CA 1
ATOM 961 C C . LEU A 1 133 ? 24.416 53.446 21.140 1.00 9.60 130 LEU A C 1
ATOM 962 O O . LEU A 1 133 ? 23.761 54.464 21.359 1.00 9.69 130 LEU A O 1
ATOM 967 N N . SER A 1 134 ? 23.883 52.225 21.193 1.00 9.34 131 SER A N 1
ATOM 968 C CA . SER A 1 134 ? 22.454 52.037 21.489 1.00 10.42 131 SER A CA 1
ATOM 969 C C . SER A 1 134 ? 22.075 52.470 22.918 1.00 11.57 131 SER A C 1
ATOM 970 O O . SER A 1 134 ? 20.895 52.720 23.199 1.00 13.17 131 SER A O 1
ATOM 973 N N . ILE A 1 135 ? 23.057 52.531 23.818 1.00 12.16 132 ILE A N 1
ATOM 974 C CA . ILE A 1 135 ? 22.812 52.966 25.198 1.00 13.73 132 ILE A CA 1
ATOM 975 C C . ILE A 1 135 ? 22.182 54.356 25.239 1.00 15.04 132 ILE A C 1
ATOM 976 O O . ILE A 1 135 ? 21.219 54.574 25.975 1.00 16.65 132 ILE A O 1
ATOM 981 N N . GLN A 1 136 ? 22.730 55.283 24.455 1.00 15.50 133 GLN A N 1
ATOM 982 C CA . GLN A 1 136 ? 22.257 56.669 24.463 1.00 17.02 133 GLN A CA 1
ATOM 983 C C . GLN A 1 136 ? 21.548 57.053 23.173 1.00 17.11 133 GLN A C 1
ATOM 984 O O . GLN A 1 136 ? 21.046 58.168 23.046 1.00 17.66 133 GLN A O 1
ATOM 990 N N . ASN A 1 137 ? 21.509 56.133 22.211 1.00 16.74 134 ASN A N 1
ATOM 991 C CA . ASN A 1 137 ? 20.748 56.329 20.976 1.00 16.75 134 ASN A CA 1
ATOM 992 C C . ASN A 1 137 ? 19.712 55.219 20.801 1.00 16.92 134 ASN A C 1
ATOM 993 O O . ASN A 1 137 ? 19.990 54.207 20.139 1.00 16.09 134 ASN A O 1
ATOM 998 N N . PRO A 1 138 ? 18.518 55.398 21.402 1.00 17.24 135 PRO A N 1
ATOM 999 C CA . PRO A 1 138 ? 17.521 54.324 21.439 1.00 17.49 135 PRO A CA 1
ATOM 1000 C C . PRO A 1 138 ? 17.031 53.829 20.076 1.00 17.18 135 PRO A C 1
ATOM 1001 O O . PRO A 1 138 ? 16.546 52.703 19.991 1.00 17.73 135 PRO A O 1
ATOM 1005 N N . SER A 1 139 ? 17.158 54.643 19.024 1.00 16.74 136 SER A N 1
ATOM 1006 C CA . SER A 1 139 ? 16.760 54.217 17.678 1.00 16.48 136 SER A CA 1
ATOM 1007 C C . SER A 1 139 ? 17.524 52.971 17.215 1.00 15.38 136 SER A C 1
ATOM 1008 O O . SER A 1 139 ? 17.027 52.198 16.400 1.00 16.59 136 SER A O 1
ATOM 1011 N N . LEU A 1 140 ? 18.734 52.785 17.740 1.00 14.21 137 LEU A N 1
ATOM 1012 C CA . LEU A 1 140 ? 19.540 51.624 17.379 1.00 12.82 137 LEU A CA 1
ATOM 1013 C C . LEU A 1 140 ? 18.996 50.314 17.925 1.00 12.15 137 LEU A C 1
ATOM 1014 O O . LEU A 1 140 ? 19.315 49.256 17.386 1.00 11.16 137 LEU A O 1
ATOM 1019 N N . VAL A 1 141 ? 18.196 50.361 18.989 1.00 11.78 138 VAL A N 1
ATOM 1020 C CA . VAL A 1 141 ? 17.710 49.124 19.628 1.00 12.16 138 VAL A CA 1
ATOM 1021 C C . VAL A 1 141 ? 16.853 48.324 18.647 1.00 12.79 138 VAL A C 1
ATOM 1022 O O . VAL A 1 141 ? 17.046 47.105 18.490 1.00 12.71 138 VAL A O 1
ATOM 1026 N N . GLU A 1 142 ? 15.936 49.006 17.958 1.00 13.31 139 GLU A N 1
ATOM 1027 C CA . GLU A 1 142 ? 15.124 48.359 16.919 1.00 14.16 139 GLU A CA 1
ATOM 1028 C C . GLU A 1 142 ? 16.007 47.697 15.864 1.00 13.15 139 GLU A C 1
ATOM 1029 O O . GLU A 1 142 ? 15.766 46.549 15.483 1.00 13.24 139 GLU A O 1
ATOM 1035 N N . LYS A 1 143 ? 17.052 48.403 15.433 1.00 12.30 140 LYS A N 1
ATOM 1036 C CA . LYS A 1 143 ? 17.964 47.877 14.410 1.00 11.77 140 LYS A CA 1
ATOM 1037 C C . LYS A 1 143 ? 18.725 46.661 14.926 1.00 11.40 140 LYS A C 1
ATOM 1038 O O . LYS A 1 143 ? 18.947 45.697 14.188 1.00 10.93 140 LYS A O 1
ATOM 1044 N N . LEU A 1 144 ? 19.093 46.689 16.205 1.00 10.55 141 LEU A N 1
ATOM 1045 C CA . LEU A 1 144 ? 19.757 45.531 16.805 1.00 10.60 141 LEU A CA 1
ATOM 1046 C C . LEU A 1 144 ? 18.833 44.311 16.942 1.00 10.95 141 LEU A C 1
ATOM 1047 O O . LEU A 1 144 ? 19.267 43.180 16.721 1.00 11.17 141 LEU A O 1
ATOM 1052 N N . ASN A 1 145 ? 17.564 44.548 17.278 1.00 11.72 142 ASN A N 1
ATOM 1053 C CA . ASN A 1 145 ? 16.557 43.486 17.303 1.00 12.23 142 ASN A CA 1
ATOM 1054 C C . ASN A 1 145 ? 16.396 42.875 15.909 1.00 12.74 142 ASN A C 1
ATOM 1055 O O . ASN A 1 145 ? 16.374 41.646 15.760 1.00 12.80 142 ASN A O 1
ATOM 1060 N N . GLN A 1 146 ? 16.323 43.727 14.885 1.00 12.65 143 GLN A N 1
ATOM 1061 C CA . GLN A 1 146 ? 16.200 43.251 13.491 1.00 13.29 143 GLN A CA 1
ATOM 1062 C C . GLN A 1 146 ? 17.428 42.467 13.032 1.00 12.46 143 GLN A C 1
ATOM 1063 O O . GLN A 1 146 ? 17.316 41.493 12.287 1.00 12.09 143 GLN A O 1
ATOM 1069 N N . TYR A 1 147 ? 18.604 42.874 13.493 1.00 11.87 144 TYR A N 1
ATOM 1070 C CA . TYR A 1 147 ? 19.809 42.121 13.179 1.00 11.13 144 TYR A CA 1
ATOM 1071 C C . TYR A 1 147 ? 19.764 40.706 13.778 1.00 11.55 144 TYR A C 1
ATOM 1072 O O . TYR A 1 147 ? 20.137 39.733 13.104 1.00 10.37 144 TYR A O 1
ATOM 1081 N N . GLU A 1 148 ? 19.288 40.583 15.020 1.00 11.92 145 GLU A N 1
ATOM 1082 C CA . GLU A 1 148 ? 19.035 39.262 15.616 1.00 13.31 145 GLU A CA 1
ATOM 1083 C C . GLU A 1 148 ? 18.201 38.387 14.687 1.00 13.61 145 GLU A C 1
ATOM 1084 O O . GLU A 1 148 ? 18.551 37.240 14.406 1.00 13.29 145 GLU A O 1
ATOM 1090 N N . SER A 1 149 ? 17.094 38.938 14.204 1.00 13.57 146 SER A N 1
ATOM 1091 C CA . SER A 1 149 ? 16.222 38.205 13.294 1.00 13.61 146 SER A CA 1
ATOM 1092 C C . SER A 1 149 ? 16.931 37.808 12.009 1.00 13.22 146 SER A C 1
ATOM 1093 O O . SER A 1 149 ? 16.730 36.702 11.498 1.00 13.48 146 SER A O 1
ATOM 1096 N N . SER A 1 150 ? 17.793 38.680 11.503 1.00 12.64 147 SER A N 1
ATOM 1097 C CA . SER A 1 150 ? 18.542 38.358 10.300 1.00 12.36 147 SER A CA 1
ATOM 1098 C C . SER A 1 150 ? 19.526 37.198 10.539 1.00 11.72 147 SER A C 1
ATOM 1099 O O . SER A 1 150 ? 19.711 36.372 9.650 1.00 11.99 147 SER A O 1
ATOM 1102 N N . LEU A 1 151 ? 20.133 37.141 11.729 1.00 11.08 148 LEU A N 1
ATOM 1103 C CA . LEU A 1 151 ? 21.050 36.043 12.078 1.00 10.51 148 LEU A CA 1
ATOM 1104 C C . LEU A 1 151 ? 20.306 34.708 12.130 1.00 10.18 148 LEU A C 1
ATOM 1105 O O . LEU A 1 151 ? 20.794 33.699 11.624 1.00 9.86 148 LEU A O 1
ATOM 1110 N N . ILE A 1 152 ? 19.123 34.722 12.737 1.00 9.85 149 ILE A N 1
ATOM 1111 C CA . ILE A 1 152 ? 18.273 33.534 12.811 1.00 10.11 149 ILE A CA 1
ATOM 1112 C C . ILE A 1 152 ? 17.894 33.073 11.398 1.00 10.40 149 ILE A C 1
ATOM 1113 O O . ILE A 1 152 ? 17.983 31.877 11.083 1.00 11.27 149 ILE A O 1
ATOM 1118 N N . GLN A 1 153 ? 17.531 34.020 10.531 1.00 10.52 150 GLN A N 1
ATOM 1119 C CA . GLN A 1 153 ? 17.199 33.704 9.152 1.00 11.26 150 GLN A CA 1
ATOM 1120 C C . GLN A 1 153 ? 18.389 33.144 8.378 1.00 11.29 150 GLN A C 1
ATOM 1121 O O . GLN A 1 153 ? 18.220 32.242 7.561 1.00 11.72 150 GLN A O 1
ATOM 1127 N N . LYS A 1 154 ? 19.587 33.660 8.643 1.00 11.28 151 LYS A N 1
ATOM 1128 C CA . LYS A 1 154 ? 20.786 33.179 7.965 1.00 11.96 151 LYS A CA 1
ATOM 1129 C C . LYS A 1 154 ? 21.052 31.712 8.262 1.00 11.22 151 LYS A C 1
ATOM 1130 O O . LYS A 1 154 ? 21.444 30.960 7.365 1.00 11.23 151 LYS A O 1
ATOM 1136 N N . VAL A 1 155 ? 20.805 31.301 9.507 1.00 10.14 152 VAL A N 1
ATOM 1137 C CA . VAL A 1 155 ? 20.873 29.894 9.885 1.00 10.35 152 VAL A CA 1
ATOM 1138 C C . VAL A 1 155 ? 19.819 29.071 9.155 1.00 10.60 152 VAL A C 1
ATOM 1139 O O . VAL A 1 155 ? 20.128 27.993 8.665 1.00 10.16 152 VAL A O 1
ATOM 1143 N N . GLU A 1 156 ? 18.589 29.570 9.070 1.00 11.03 153 GLU A N 1
ATOM 1144 C CA . GLU A 1 156 ? 17.558 28.854 8.325 1.00 11.90 153 GLU A CA 1
ATOM 1145 C C . GLU A 1 156 ? 17.973 28.657 6.864 1.00 12.06 153 GLU A C 1
ATOM 1146 O O . GLU A 1 156 ? 17.791 27.565 6.282 1.00 11.86 153 GLU A O 1
ATOM 1152 N N . ASP A 1 157 ? 18.559 29.701 6.277 1.00 12.10 154 ASP A N 1
ATOM 1153 C CA . ASP A 1 157 ? 18.956 29.663 4.855 1.00 13.11 154 ASP A CA 1
ATOM 1154 C C . ASP A 1 157 ? 20.095 28.661 4.603 1.00 13.48 154 ASP A C 1
ATOM 1155 O O . ASP A 1 157 ? 20.298 28.206 3.476 1.00 14.70 154 ASP A O 1
ATOM 1160 N N . MET A 1 158 ? 20.811 28.294 5.663 1.00 13.09 155 MET A N 1
ATOM 1161 C CA . MET A 1 158 ? 21.920 27.337 5.575 1.00 13.08 155 MET A CA 1
ATOM 1162 C C . MET A 1 158 ? 21.503 25.879 5.667 1.00 13.10 155 MET A C 1
ATOM 1163 O O . MET A 1 158 ? 22.298 24.991 5.339 1.00 13.19 155 MET A O 1
ATOM 1168 N N . GLN A 1 159 ? 20.271 25.625 6.095 1.00 13.26 156 GLN A N 1
ATOM 1169 C CA . GLN A 1 159 ? 19.835 24.250 6.378 1.00 13.51 156 GLN A CA 1
ATOM 1170 C C . GLN A 1 159 ? 19.937 23.330 5.170 1.00 14.40 156 GLN A C 1
ATOM 1171 O O . GLN A 1 159 ? 20.333 22.170 5.313 1.00 15.60 156 GLN A O 1
ATOM 1177 N N . ASN A 1 160 ? 19.632 23.847 3.984 1.00 14.21 157 ASN A N 1
ATOM 1178 C CA . ASN A 1 160 ? 19.660 22.999 2.793 1.00 14.45 157 ASN A CA 1
ATOM 1179 C C . ASN A 1 160 ? 21.058 22.758 2.208 1.00 14.33 157 ASN A C 1
ATOM 1180 O O . ASN A 1 160 ? 21.192 22.105 1.173 1.00 14.35 157 ASN A O 1
ATOM 1185 N N . GLU A 1 161 ? 22.091 23.249 2.887 1.00 13.38 158 GLU A N 1
ATOM 1186 C CA . GLU A 1 161 ? 23.458 23.152 2.372 1.00 13.81 158 GLU A CA 1
ATOM 1187 C C . GLU A 1 161 ? 24.223 21.945 2.898 1.00 13.73 158 GLU A C 1
ATOM 1188 O O . GLU A 1 161 ? 25.373 21.724 2.513 1.00 13.30 158 GLU A O 1
ATOM 1194 N N . LEU A 1 162 ? 23.585 21.153 3.759 1.00 13.95 159 LEU A N 1
ATOM 1195 C CA . LEU A 1 162 ? 24.265 20.002 4.378 1.00 14.64 159 LEU A CA 1
ATOM 1196 C C . LEU A 1 162 ? 24.152 18.760 3.502 1.00 14.90 159 LEU A C 1
ATOM 1197 O O . LEU A 1 162 ? 23.509 17.784 3.877 1.00 15.75 159 LEU A O 1
ATOM 1202 N N . GLN A 1 163 ? 24.785 18.797 2.337 1.00 14.66 160 GLN A N 1
ATOM 1203 C CA . GLN A 1 163 ? 24.609 17.738 1.336 1.00 15.45 160 GLN A CA 1
ATOM 1204 C C . GLN A 1 163 ? 25.739 16.716 1.324 1.00 15.81 160 GLN A C 1
ATOM 1205 O O . GLN A 1 163 ? 26.919 17.044 1.138 1.00 16.18 160 GLN A O 1
ATOM 1212 N N . ALA B 1 3 ? 25.503 -6.870 34.454 1.00 16.73 0 ALA B N 1
ATOM 1213 C CA . ALA B 1 3 ? 25.724 -5.601 35.208 1.00 15.91 0 ALA B CA 1
ATOM 1214 C C . ALA B 1 3 ? 26.538 -4.602 34.380 1.00 15.46 0 ALA B C 1
ATOM 1215 O O . ALA B 1 3 ? 27.301 -4.990 33.494 1.00 17.15 0 ALA B O 1
ATOM 1217 N N . MET B 1 4 ? 26.357 -3.319 34.667 1.00 13.77 1 MET B N 1
ATOM 1218 C CA . MET B 1 4 ? 27.253 -2.275 34.167 1.00 12.97 1 MET B CA 1
ATOM 1219 C C . MET B 1 4 ? 28.627 -2.401 34.796 1.00 12.01 1 MET B C 1
ATOM 1220 O O . MET B 1 4 ? 28.742 -2.750 35.975 1.00 12.54 1 MET B O 1
ATOM 1225 N N . LYS B 1 5 ? 29.681 -2.099 34.027 1.00 11.35 2 LYS B N 1
ATOM 1226 C CA . LYS B 1 5 ? 31.026 -2.040 34.585 1.00 10.95 2 LYS B CA 1
ATOM 1227 C C . LYS B 1 5 ? 31.956 -1.140 33.786 1.00 10.40 2 LYS B C 1
ATOM 1228 O O . LYS B 1 5 ? 32.026 -1.225 32.558 1.00 10.65 2 LYS B O 1
ATOM 1234 N N . VAL B 1 6 ? 32.662 -0.274 34.506 1.00 9.37 3 VAL B N 1
ATOM 1235 C CA . VAL B 1 6 ? 33.665 0.617 33.913 1.00 9.07 3 VAL B CA 1
ATOM 1236 C C . VAL B 1 6 ? 35.048 0.234 34.438 1.00 9.67 3 VAL B C 1
ATOM 1237 O O . VAL B 1 6 ? 35.187 -0.191 35.585 1.00 9.56 3 VAL B O 1
ATOM 1241 N N . ALA B 1 7 ? 36.075 0.356 33.601 1.00 8.49 4 ALA B N 1
ATOM 1242 C CA . ALA B 1 7 ? 37.452 0.191 34.068 1.00 9.20 4 ALA B CA 1
ATOM 1243 C C . ALA B 1 7 ? 38.126 1.555 34.090 1.00 9.51 4 ALA B C 1
ATOM 1244 O O . ALA B 1 7 ? 38.024 2.306 33.116 1.00 10.09 4 ALA B O 1
ATOM 1246 N N . VAL B 1 8 ? 38.788 1.870 35.201 1.00 9.30 5 VAL B N 1
ATOM 1247 C CA . VAL B 1 8 ? 39.553 3.109 35.316 1.00 9.20 5 VAL B CA 1
ATOM 1248 C C . VAL B 1 8 ? 41.033 2.727 35.403 1.00 9.36 5 VAL B C 1
ATOM 1249 O O . VAL B 1 8 ? 41.442 2.016 36.336 1.00 9.63 5 VAL B O 1
ATOM 1253 N N . ILE B 1 9 ? 41.830 3.173 34.433 1.00 9.33 6 ILE B N 1
ATOM 1254 C CA . ILE B 1 9 ? 43.239 2.769 34.356 1.00 9.71 6 ILE B CA 1
ATOM 1255 C C . ILE B 1 9 ? 44.172 3.967 34.215 1.00 9.57 6 ILE B C 1
ATOM 1256 O O . ILE B 1 9 ? 43.742 5.041 33.822 1.00 9.68 6 ILE B O 1
ATOM 1261 N N . MET B 1 10 ? 45.444 3.763 34.550 1.00 9.97 7 MET B N 1
ATOM 1262 C CA . MET B 1 10 ? 46.452 4.828 34.548 1.00 10.56 7 MET B CA 1
ATOM 1263 C C . MET B 1 10 ? 47.836 4.195 34.608 1.00 11.67 7 MET B C 1
ATOM 1264 O O . MET B 1 10 ? 47.983 3.091 35.130 1.00 11.75 7 MET B O 1
ATOM 1269 N N . GLY B 1 11 ? 48.843 4.910 34.110 1.00 12.76 8 GLY B N 1
ATOM 1270 C CA . GLY B 1 11 ? 50.197 4.355 34.000 1.00 13.85 8 GLY B CA 1
ATOM 1271 C C . GLY B 1 11 ? 50.979 4.280 35.297 1.00 15.06 8 GLY B C 1
ATOM 1272 O O . GLY B 1 11 ? 51.965 3.538 35.410 1.00 15.90 8 GLY B O 1
ATOM 1273 N N . SER B 1 12 ? 50.544 5.053 36.282 1.00 15.56 9 SER B N 1
ATOM 1274 C CA . SER B 1 12 ? 51.287 5.169 37.526 1.00 16.27 9 SER B CA 1
ATOM 1275 C C . SER B 1 12 ? 50.351 5.489 38.667 1.00 16.40 9 SER B C 1
ATOM 1276 O O . SER B 1 12 ? 49.331 6.164 38.476 1.00 15.83 9 SER B O 1
ATOM 1279 N N . SER B 1 13 ? 50.719 5.041 39.864 1.00 16.52 10 SER B N 1
ATOM 1280 C CA . SER B 1 13 ? 49.987 5.427 41.056 1.00 17.26 10 SER B CA 1
ATOM 1281 C C . SER B 1 13 ? 50.142 6.915 41.349 1.00 16.83 10 SER B C 1
ATOM 1282 O O . SER B 1 13 ? 49.333 7.475 42.076 1.00 17.10 10 SER B O 1
ATOM 1285 N N . SER B 1 14 ? 51.145 7.564 40.753 1.00 17.12 11 SER B N 1
ATOM 1286 C CA . SER B 1 14 ? 51.265 9.021 40.830 1.00 17.31 11 SER B CA 1
ATOM 1287 C C . SER B 1 14 ? 50.047 9.728 40.206 1.00 16.99 11 SER B C 1
ATOM 1288 O O . SER B 1 14 ? 49.773 10.884 40.522 1.00 16.91 11 SER B O 1
ATOM 1291 N N . ASP B 1 15 ? 49.319 9.018 39.341 1.00 16.31 12 ASP B N 1
ATOM 1292 C CA . ASP B 1 15 ? 48.135 9.569 38.671 1.00 16.25 12 ASP B CA 1
ATOM 1293 C C . ASP B 1 15 ? 46.849 9.392 39.470 1.00 15.91 12 ASP B C 1
ATOM 1294 O O . ASP B 1 15 ? 45.800 9.925 39.093 1.00 15.26 12 ASP B O 1
ATOM 1299 N N . TRP B 1 16 ? 46.927 8.670 40.581 1.00 15.26 13 TRP B N 1
ATOM 1300 C CA . TRP B 1 16 ? 45.731 8.272 41.326 1.00 15.02 13 TRP B CA 1
ATOM 1301 C C . TRP B 1 16 ? 44.971 9.414 42.021 1.00 15.11 13 TRP B C 1
ATOM 1302 O O . TRP B 1 16 ? 43.737 9.435 42.007 1.00 14.87 13 TRP B O 1
ATOM 1313 N N . LYS B 1 17 ? 45.690 10.381 42.589 1.00 15.34 14 LYS B N 1
ATOM 1314 C CA . LYS B 1 17 ? 45.049 11.556 43.200 1.00 15.80 14 LYS B CA 1
ATOM 1315 C C . LYS B 1 17 ? 44.083 12.242 42.217 1.00 14.98 14 LYS B C 1
ATOM 1316 O O . LYS B 1 17 ? 43.006 12.708 42.595 1.00 15.32 14 LYS B O 1
ATOM 1322 N N . ILE B 1 18 ? 44.477 12.272 40.951 1.00 14.01 15 ILE B N 1
ATOM 1323 C CA . ILE B 1 18 ? 43.638 12.823 39.897 1.00 13.77 15 ILE B CA 1
ATOM 1324 C C . ILE B 1 18 ? 42.553 11.845 39.446 1.00 13.48 15 ILE B C 1
ATOM 1325 O O . ILE B 1 18 ? 41.367 12.197 39.388 1.00 13.16 15 ILE B O 1
ATOM 1330 N N . MET B 1 19 ? 42.957 10.626 39.104 1.00 13.22 16 MET B N 1
ATOM 1331 C CA . MET B 1 19 ? 42.031 9.654 38.512 1.00 13.48 16 MET B CA 1
ATOM 1332 C C . MET B 1 19 ? 40.948 9.183 39.481 1.00 13.72 16 MET B C 1
ATOM 1333 O O . MET B 1 19 ? 39.864 8.762 39.056 1.00 14.42 16 MET B O 1
ATOM 1338 N N . GLN B 1 20 ? 41.206 9.278 40.780 1.00 13.75 17 GLN B N 1
ATOM 1339 C CA . GLN B 1 20 ? 40.163 8.940 41.741 1.00 13.68 17 GLN B CA 1
ATOM 1340 C C . GLN B 1 20 ? 38.910 9.809 41.581 1.00 13.02 17 GLN B C 1
ATOM 1341 O O . GLN B 1 20 ? 37.817 9.392 41.977 1.00 13.06 17 GLN B O 1
ATOM 1347 N N . GLU B 1 21 ? 39.054 11.006 41.004 1.00 12.06 18 GLU B N 1
ATOM 1348 C CA . GLU B 1 21 ? 37.872 11.831 40.720 1.00 12.16 18 GLU B CA 1
ATOM 1349 C C . GLU B 1 21 ? 36.874 11.124 39.778 1.00 11.27 18 GLU B C 1
ATOM 1350 O O . GLU B 1 21 ? 35.652 11.304 39.904 1.00 11.63 18 GLU B O 1
ATOM 1356 N N . SER B 1 22 ? 37.383 10.313 38.846 1.00 10.56 19 SER B N 1
ATOM 1357 C CA . SER B 1 22 ? 36.510 9.520 37.982 1.00 10.83 19 SER B CA 1
ATOM 1358 C C . SER B 1 22 ? 35.726 8.510 38.803 1.00 10.76 19 SER B C 1
ATOM 1359 O O . SER B 1 22 ? 34.502 8.386 38.655 1.00 10.52 19 SER B O 1
ATOM 1362 N N . CYS B 1 23 ? 36.443 7.807 39.675 1.00 11.54 20 CYS B N 1
ATOM 1363 C CA . CYS B 1 23 ? 35.851 6.814 40.561 1.00 11.66 20 CYS B CA 1
ATOM 1364 C C . CYS B 1 23 ? 34.837 7.424 41.521 1.00 11.29 20 CYS B C 1
ATOM 1365 O O . CYS B 1 23 ? 33.794 6.819 41.777 1.00 10.58 20 CYS B O 1
ATOM 1368 N N . ASN B 1 24 ? 35.132 8.626 42.022 1.00 11.46 21 ASN B N 1
ATOM 1369 C CA . ASN B 1 24 ? 34.193 9.341 42.883 1.00 12.14 21 ASN B CA 1
ATOM 1370 C C . ASN B 1 24 ? 32.849 9.541 42.192 1.00 11.16 21 ASN B C 1
ATOM 1371 O O . ASN B 1 24 ? 31.793 9.363 42.807 1.00 11.84 21 ASN B O 1
ATOM 1376 N N . MET B 1 25 ? 32.882 9.921 40.918 1.00 10.12 22 MET B N 1
ATOM 1377 C CA . MET B 1 25 ? 31.637 10.142 40.174 1.00 9.87 22 MET B CA 1
ATOM 1378 C C . MET B 1 25 ? 30.926 8.838 39.818 1.00 9.92 22 MET B C 1
ATOM 1379 O O . MET B 1 25 ? 29.694 8.769 39.851 1.00 10.15 22 MET B O 1
ATOM 1384 N N . LEU B 1 26 ? 31.689 7.800 39.495 1.00 10.12 23 LEU B N 1
ATOM 1385 C CA . LEU B 1 26 ? 31.090 6.492 39.286 1.00 10.28 23 LEU B CA 1
ATOM 1386 C C . LEU B 1 26 ? 30.357 6.030 40.552 1.00 10.79 23 LEU B C 1
ATOM 1387 O O . LEU B 1 26 ? 29.228 5.558 40.465 1.00 11.08 23 LEU B O 1
ATOM 1392 N N . ASP B 1 27 ? 30.978 6.222 41.713 1.00 11.11 24 ASP B N 1
ATOM 1393 C CA . ASP B 1 27 ? 30.326 5.896 42.983 1.00 12.14 24 ASP B CA 1
ATOM 1394 C C . ASP B 1 27 ? 29.077 6.732 43.230 1.00 11.59 24 ASP B C 1
ATOM 1395 O O . ASP B 1 27 ? 28.075 6.203 43.717 1.00 12.01 24 ASP B O 1
ATOM 1400 N N . TYR B 1 28 ? 29.126 8.020 42.880 1.00 11.20 25 TYR B N 1
ATOM 1401 C CA . TYR B 1 28 ? 27.950 8.887 42.989 1.00 10.89 25 TYR B CA 1
ATOM 1402 C C . TYR B 1 28 ? 26.745 8.335 42.211 1.00 10.58 25 TYR B C 1
ATOM 1403 O O . TYR B 1 28 ? 25.597 8.478 42.647 1.00 10.60 25 TYR B O 1
ATOM 1412 N N . PHE B 1 29 ? 27.009 7.724 41.055 1.00 10.59 26 PHE B N 1
ATOM 1413 C CA . PHE B 1 29 ? 25.957 7.173 40.205 1.00 10.94 26 PHE B CA 1
ATOM 1414 C C . PHE B 1 29 ? 25.702 5.683 40.431 1.00 11.16 26 PHE B C 1
ATOM 1415 O O . PHE B 1 29 ? 24.874 5.078 39.735 1.00 11.39 26 PHE B O 1
ATOM 1423 N N . GLU B 1 30 ? 26.402 5.115 41.415 1.00 11.42 27 GLU B N 1
ATOM 1424 C CA . GLU B 1 30 ? 26.367 3.674 41.730 1.00 12.22 27 GLU B CA 1
ATOM 1425 C C . GLU B 1 30 ? 26.704 2.795 40.527 1.00 11.70 27 GLU B C 1
ATOM 1426 O O . GLU B 1 30 ? 26.095 1.750 40.315 1.00 12.46 27 GLU B O 1
ATOM 1432 N N . ILE B 1 31 ? 27.694 3.219 39.742 1.00 10.60 28 ILE B N 1
ATOM 1433 C CA . ILE B 1 31 ? 28.155 2.436 38.606 1.00 10.58 28 ILE B CA 1
ATOM 1434 C C . ILE B 1 31 ? 29.363 1.631 39.069 1.00 10.02 28 ILE B C 1
ATOM 1435 O O . ILE B 1 31 ? 30.348 2.211 39.533 1.00 10.26 28 ILE B O 1
ATOM 1440 N N . PRO B 1 32 ? 29.297 0.289 38.968 1.00 9.92 29 PRO B N 1
ATOM 1441 C CA . PRO B 1 32 ? 30.438 -0.519 39.391 1.00 10.25 29 PRO B CA 1
ATOM 1442 C C . PRO B 1 32 ? 31.661 -0.288 38.515 1.00 9.97 29 PRO B C 1
ATOM 1443 O O . PRO B 1 32 ? 31.542 -0.025 37.306 1.00 9.94 29 PRO B O 1
ATOM 1447 N N . TYR B 1 33 ? 32.837 -0.412 39.120 1.00 10.14 30 TYR B N 1
ATOM 1448 C CA . TYR B 1 33 ? 34.071 -0.273 38.363 1.00 11.17 30 TYR B CA 1
ATOM 1449 C C . TYR B 1 33 ? 35.199 -1.094 38.945 1.00 11.51 30 TYR B C 1
ATOM 1450 O O . TYR B 1 33 ? 35.136 -1.549 40.103 1.00 12.47 30 TYR B O 1
ATOM 1459 N N . GLU B 1 34 ? 36.226 -1.274 38.123 1.00 12.09 31 GLU B N 1
ATOM 1460 C CA . GLU B 1 34 ? 37.513 -1.776 38.585 1.00 12.29 31 GLU B CA 1
ATOM 1461 C C . GLU B 1 34 ? 38.567 -0.736 38.256 1.00 12.75 31 GLU B C 1
ATOM 1462 O O . GLU B 1 34 ? 38.370 0.100 37.367 1.00 11.97 31 GLU B O 1
ATOM 1468 N N . LYS B 1 35 ? 39.677 -0.781 38.982 1.00 13.16 32 LYS B N 1
ATOM 1469 C CA . LYS B 1 35 ? 40.787 0.123 38.714 1.00 14.55 32 LYS B CA 1
ATOM 1470 C C . LYS B 1 35 ? 42.096 -0.648 38.669 1.00 14.55 32 LYS B C 1
ATOM 1471 O O . LYS B 1 35 ? 42.280 -1.638 39.396 1.00 15.19 32 LYS B O 1
ATOM 1477 N N . GLN B 1 36 ? 43.004 -0.202 37.809 1.00 14.06 33 GLN B N 1
ATOM 1478 C CA . GLN B 1 36 ? 44.272 -0.898 37.628 1.00 14.47 33 GLN B CA 1
ATOM 1479 C C . GLN B 1 36 ? 45.338 0.052 37.127 1.00 13.41 33 GLN B C 1
ATOM 1480 O O . GLN B 1 36 ? 45.041 1.027 36.437 1.00 12.37 33 GLN B O 1
ATOM 1486 N N . VAL B 1 37 ? 46.588 -0.241 37.473 1.00 12.21 34 VAL B N 1
ATOM 1487 C CA . VAL B 1 37 ? 47.718 0.448 36.864 1.00 12.85 34 VAL B CA 1
ATOM 1488 C C . VAL B 1 37 ? 48.055 -0.326 35.591 1.00 12.29 34 VAL B C 1
ATOM 1489 O O . VAL B 1 37 ? 48.255 -1.544 35.627 1.00 12.58 34 VAL B O 1
ATOM 1493 N N . VAL B 1 38 ? 48.049 0.384 34.467 1.00 11.42 35 VAL B N 1
ATOM 1494 C CA . VAL B 1 38 ? 48.381 -0.157 33.143 1.00 11.47 35 VAL B CA 1
ATOM 1495 C C . VAL B 1 38 ? 49.271 0.872 32.457 1.00 10.54 35 VAL B C 1
ATOM 1496 O O . VAL B 1 38 ? 48.813 1.963 32.138 1.00 10.40 35 VAL B O 1
ATOM 1500 N N . SER B 1 39 ? 50.540 0.527 32.234 1.00 10.16 36 SER B N 1
ATOM 1501 C CA . SER B 1 39 ? 51.487 1.455 31.636 1.00 10.28 36 SER B CA 1
ATOM 1502 C C . SER B 1 39 ? 51.709 1.141 30.163 1.00 9.81 36 SER B C 1
ATOM 1503 O O . SER B 1 39 ? 52.110 0.030 29.808 1.00 10.12 36 SER B O 1
ATOM 1506 N N . ALA B 1 40 ? 51.452 2.113 29.296 1.00 9.86 37 ALA B N 1
ATOM 1507 C CA . ALA B 1 40 ? 51.643 1.892 27.863 1.00 8.97 37 ALA B CA 1
ATOM 1508 C C . ALA B 1 40 ? 53.111 1.620 27.525 1.00 8.85 37 ALA B C 1
ATOM 1509 O O . ALA B 1 40 ? 53.416 0.862 26.601 1.00 8.83 37 ALA B O 1
ATOM 1511 N N . HIS B 1 41 ? 54.020 2.263 28.242 1.00 8.89 38 HIS B N 1
ATOM 1512 C CA . HIS B 1 41 ? 55.434 2.177 27.890 1.00 8.91 38 HIS B CA 1
ATOM 1513 C C . HIS B 1 41 ? 56.237 1.203 28.731 1.00 8.87 38 HIS B C 1
ATOM 1514 O O . HIS B 1 41 ? 57.161 0.586 28.217 1.00 9.82 38 HIS B O 1
ATOM 1521 N N . ARG B 1 42 ? 55.877 1.039 30.006 1.00 8.84 39 ARG B N 1
ATOM 1522 C CA . ARG B 1 42 ? 56.582 0.097 30.869 1.00 9.76 39 ARG B CA 1
ATOM 1523 C C . ARG B 1 42 ? 55.983 -1.308 30.864 1.00 9.87 39 ARG B C 1
ATOM 1524 O O . ARG B 1 42 ? 56.688 -2.280 31.125 1.00 9.90 39 ARG B O 1
ATOM 1532 N N . THR B 1 43 ? 54.683 -1.410 30.591 1.00 9.31 40 THR B N 1
ATOM 1533 C CA . THR B 1 43 ? 54.028 -2.712 30.471 1.00 9.44 40 THR B CA 1
ATOM 1534 C C . THR B 1 43 ? 53.186 -2.803 29.197 1.00 9.20 40 THR B C 1
ATOM 1535 O O . THR B 1 43 ? 51.976 -3.054 29.263 1.00 9.25 40 THR B O 1
ATOM 1539 N N . PRO B 1 44 ? 53.819 -2.618 28.028 1.00 9.20 41 PRO B N 1
ATOM 1540 C CA . PRO B 1 44 ? 53.024 -2.576 26.805 1.00 9.16 41 PRO B CA 1
ATOM 1541 C C . PRO B 1 44 ? 52.235 -3.864 26.519 1.00 9.23 41 PRO B C 1
ATOM 1542 O O . PRO B 1 44 ? 51.116 -3.790 26.005 1.00 9.35 41 PRO B O 1
ATOM 1546 N N . LYS B 1 45 ? 52.796 -5.030 26.850 1.00 9.15 42 LYS B N 1
ATOM 1547 C CA . LYS B 1 45 ? 52.084 -6.289 26.596 1.00 10.38 42 LYS B CA 1
ATOM 1548 C C . LYS B 1 45 ? 50.894 -6.457 27.533 1.00 10.13 42 LYS B C 1
ATOM 1549 O O . LYS B 1 45 ? 49.858 -6.971 27.132 1.00 10.68 42 LYS B O 1
ATOM 1555 N N . MET B 1 46 ? 51.024 -6.014 28.779 1.00 10.41 43 MET B N 1
ATOM 1556 C CA . MET B 1 46 ? 49.874 -6.033 29.672 1.00 11.32 43 MET B CA 1
ATOM 1557 C C . MET B 1 46 ? 48.788 -5.071 29.163 1.00 10.52 43 MET B C 1
ATOM 1558 O O . MET B 1 46 ? 47.597 -5.366 29.259 1.00 10.93 43 MET B O 1
ATOM 1563 N N . MET B 1 47 ? 49.194 -3.926 28.624 1.00 9.82 44 MET B N 1
ATOM 1564 C CA A MET B 1 47 ? 48.245 -2.982 28.037 0.50 9.78 44 MET B CA 1
ATOM 1565 C CA B MET B 1 47 ? 48.223 -2.992 28.043 0.50 9.31 44 MET B CA 1
ATOM 1566 C C . MET B 1 47 ? 47.445 -3.633 26.893 1.00 9.52 44 MET B C 1
ATOM 1567 O O . MET B 1 47 ? 46.204 -3.537 26.831 1.00 9.62 44 MET B O 1
ATOM 1576 N N . VAL B 1 48 ? 48.156 -4.291 25.984 1.00 9.33 45 VAL B N 1
ATOM 1577 C CA . VAL B 1 48 ? 47.525 -4.950 24.839 1.00 9.47 45 VAL B CA 1
ATOM 1578 C C . VAL B 1 48 ? 46.503 -5.992 25.316 1.00 10.08 45 VAL B C 1
ATOM 1579 O O . VAL B 1 48 ? 45.379 -6.058 24.794 1.00 10.32 45 VAL B O 1
ATOM 1583 N N . GLN B 1 49 ? 46.902 -6.792 26.308 1.00 10.35 46 GLN B N 1
ATOM 1584 C CA . GLN B 1 49 ? 46.031 -7.830 26.840 1.00 11.18 46 GLN B CA 1
ATOM 1585 C C . GLN B 1 49 ? 44.804 -7.212 27.503 1.00 10.62 46 GLN B C 1
ATOM 1586 O O . GLN B 1 49 ? 43.668 -7.651 27.249 1.00 11.13 46 GLN B O 1
ATOM 1592 N N . PHE B 1 50 ? 45.032 -6.215 28.356 1.00 9.70 47 PHE B N 1
ATOM 1593 C CA . PHE B 1 50 ? 43.933 -5.570 29.061 1.00 9.40 47 PHE B CA 1
ATOM 1594 C C . PHE B 1 50 ? 42.902 -4.992 28.089 1.00 9.29 47 PHE B C 1
ATOM 1595 O O . PHE B 1 50 ? 41.689 -5.243 28.220 1.00 9.03 47 PHE B O 1
ATOM 1603 N N . ALA B 1 51 ? 43.375 -4.220 27.116 1.00 8.77 48 ALA B N 1
ATOM 1604 C CA . ALA B 1 51 ? 42.486 -3.616 26.135 1.00 8.48 48 ALA B CA 1
ATOM 1605 C C . ALA B 1 51 ? 41.714 -4.651 25.311 1.00 9.13 48 ALA B C 1
ATOM 1606 O O . ALA B 1 51 ? 40.503 -4.510 25.111 1.00 9.10 48 ALA B O 1
ATOM 1608 N N . SER B 1 52 ? 42.429 -5.676 24.834 1.00 9.48 49 SER B N 1
ATOM 1609 C CA . SER B 1 52 ? 41.859 -6.686 23.938 1.00 10.74 49 SER B CA 1
ATOM 1610 C C . SER B 1 52 ? 40.798 -7.530 24.624 1.00 11.07 49 SER B C 1
ATOM 1611 O O . SER B 1 52 ? 39.811 -7.925 23.997 1.00 11.33 49 SER B O 1
ATOM 1614 N N . GLU B 1 53 ? 40.988 -7.777 25.910 1.00 10.98 50 GLU B N 1
ATOM 1615 C CA . GLU B 1 53 ? 40.116 -8.687 26.661 1.00 11.35 50 GLU B CA 1
ATOM 1616 C C . GLU B 1 53 ? 39.038 -8.011 27.501 1.00 10.42 50 GLU B C 1
ATOM 1617 O O . GLU B 1 53 ? 38.180 -8.693 28.065 1.00 10.33 50 GLU B O 1
ATOM 1623 N N . ALA B 1 54 ? 39.038 -6.684 27.546 1.00 9.30 51 ALA B N 1
ATOM 1624 C CA . ALA B 1 54 ? 38.140 -5.960 28.448 1.00 8.84 51 ALA B CA 1
ATOM 1625 C C . ALA B 1 54 ? 36.673 -6.253 28.146 1.00 8.47 51 ALA B C 1
ATOM 1626 O O . ALA B 1 54 ? 35.899 -6.577 29.057 1.00 8.35 51 ALA B O 1
ATOM 1628 N N . ARG B 1 55 ? 36.283 -6.189 26.871 1.00 7.94 52 ARG B N 1
ATOM 1629 C CA . ARG B 1 55 ? 34.859 -6.327 26.527 1.00 8.94 52 ARG B CA 1
ATOM 1630 C C . ARG B 1 55 ? 34.302 -7.715 26.826 1.00 9.52 52 ARG B C 1
ATOM 1631 O O . ARG B 1 55 ? 33.207 -7.837 27.374 1.00 9.77 52 ARG B O 1
ATOM 1639 N N . GLU B 1 56 ? 35.061 -8.760 26.502 1.00 10.07 53 GLU B N 1
ATOM 1640 C CA . GLU B 1 56 ? 34.572 -10.127 26.744 1.00 11.36 53 GLU B CA 1
ATOM 1641 C C . GLU B 1 56 ? 34.393 -10.449 28.226 1.00 11.73 53 GLU B C 1
ATOM 1642 O O . GLU B 1 56 ? 33.578 -11.306 28.559 1.00 12.44 53 GLU B O 1
ATOM 1648 N N . ARG B 1 57 ? 35.135 -9.746 29.082 1.00 11.81 54 ARG B N 1
ATOM 1649 C CA . ARG B 1 57 ? 35.091 -9.881 30.539 1.00 13.00 54 ARG B CA 1
ATOM 1650 C C . ARG B 1 57 ? 33.917 -9.120 31.147 1.00 12.48 54 ARG B C 1
ATOM 1651 O O . ARG B 1 57 ? 33.661 -9.259 32.350 1.00 13.00 54 ARG B O 1
ATOM 1659 N N . GLY B 1 58 ? 33.247 -8.277 30.365 1.00 11.18 55 GLY B N 1
ATOM 1660 C CA . GLY B 1 58 ? 32.120 -7.496 30.891 1.00 10.47 55 GLY B CA 1
ATOM 1661 C C . GLY B 1 58 ? 32.337 -6.001 31.091 1.00 9.91 55 GLY B C 1
ATOM 1662 O O . GLY B 1 58 ? 31.452 -5.323 31.616 1.00 10.55 55 GLY B O 1
ATOM 1663 N N . ILE B 1 59 ? 33.502 -5.476 30.710 1.00 9.06 56 ILE B N 1
ATOM 1664 C CA . ILE B 1 59 ? 33.723 -4.020 30.750 1.00 9.05 56 ILE B CA 1
ATOM 1665 C C . ILE B 1 59 ? 32.959 -3.318 29.617 1.00 8.63 56 ILE B C 1
ATOM 1666 O O . ILE B 1 59 ? 32.996 -3.770 28.455 1.00 8.72 56 ILE B O 1
ATOM 1671 N N . ASN B 1 60 ? 32.295 -2.208 29.957 1.00 8.10 57 ASN B N 1
ATOM 1672 C CA . ASN B 1 60 ? 31.500 -1.438 28.987 1.00 8.62 57 ASN B CA 1
ATOM 1673 C C . ASN B 1 60 ? 32.211 -0.192 28.458 1.00 8.43 57 ASN B C 1
ATOM 1674 O O . ASN B 1 60 ? 31.991 0.218 27.322 1.00 8.16 57 ASN B O 1
ATOM 1679 N N . ILE B 1 61 ? 33.035 0.409 29.308 1.00 8.09 58 ILE B N 1
ATOM 1680 C CA . ILE B 1 61 ? 33.746 1.667 29.025 1.00 8.28 58 ILE B CA 1
ATOM 1681 C C . ILE B 1 61 ? 35.092 1.606 29.724 1.00 8.12 58 ILE B C 1
ATOM 1682 O O . ILE B 1 61 ? 35.176 1.117 30.855 1.00 8.11 58 ILE B O 1
ATOM 1687 N N . ILE B 1 62 ? 36.134 2.115 29.071 1.00 7.63 59 ILE B N 1
ATOM 1688 C CA . ILE B 1 62 ? 37.448 2.291 29.706 1.00 8.12 59 ILE B CA 1
ATOM 1689 C C . ILE B 1 62 ? 37.745 3.780 29.835 1.00 8.14 59 ILE B C 1
ATOM 1690 O O . ILE B 1 62 ? 37.655 4.522 28.859 1.00 8.54 59 ILE B O 1
ATOM 1695 N N . ILE B 1 63 ? 38.056 4.207 31.057 1.00 7.81 60 ILE B N 1
ATOM 1696 C CA . ILE B 1 63 ? 38.593 5.538 31.336 1.00 8.21 60 ILE B CA 1
ATOM 1697 C C . ILE B 1 63 ? 40.077 5.356 31.562 1.00 8.33 60 ILE B C 1
ATOM 1698 O O . ILE B 1 63 ? 40.477 4.557 32.413 1.00 9.00 60 ILE B O 1
ATOM 1703 N N . ALA B 1 64 ? 40.880 6.082 30.795 1.00 8.43 61 ALA B N 1
ATOM 1704 C CA . ALA B 1 64 ? 42.334 5.980 30.866 1.00 8.66 61 ALA B CA 1
ATOM 1705 C C . ALA B 1 64 ? 42.981 7.340 30.999 1.00 8.73 61 ALA B C 1
ATOM 1706 O O . ALA B 1 64 ? 42.771 8.223 30.167 1.00 9.13 61 ALA B O 1
ATOM 1708 N N . GLY B 1 65 ? 43.792 7.492 32.039 1.00 9.34 62 GLY B N 1
ATOM 1709 C CA . GLY B 1 65 ? 44.578 8.713 32.264 1.00 10.04 62 GLY B CA 1
ATOM 1710 C C . GLY B 1 65 ? 46.042 8.549 31.905 1.00 10.35 62 GLY B C 1
ATOM 1711 O O . GLY B 1 65 ? 46.637 7.498 32.154 1.00 10.31 62 GLY B O 1
ATOM 1712 N N . ALA B 1 66 ? 46.629 9.592 31.324 1.00 10.41 63 ALA B N 1
ATOM 1713 C CA . ALA B 1 66 ? 48.035 9.554 30.937 1.00 10.79 63 ALA B CA 1
ATOM 1714 C C . ALA B 1 66 ? 48.586 10.958 30.756 1.00 11.02 63 ALA B C 1
ATOM 1715 O O . ALA B 1 66 ? 47.858 11.863 30.375 1.00 10.75 63 ALA B O 1
ATOM 1717 N N . GLY B 1 67 ? 49.874 11.128 31.047 1.00 10.61 64 GLY B N 1
ATOM 1718 C CA . GLY B 1 67 ? 50.529 12.411 30.848 1.00 11.21 64 GLY B CA 1
ATOM 1719 C C . GLY B 1 67 ? 51.748 12.350 29.954 1.00 11.51 64 GLY B C 1
ATOM 1720 O O . GLY B 1 67 ? 52.312 11.275 29.680 1.00 12.40 64 GLY B O 1
ATOM 1721 N N . GLY B 1 68 ? 52.175 13.523 29.506 1.00 11.15 65 GLY B N 1
ATOM 1722 C CA . GLY B 1 68 ? 53.385 13.651 28.699 1.00 10.69 65 GLY B CA 1
ATOM 1723 C C . GLY B 1 68 ? 53.158 13.115 27.309 1.00 10.70 65 GLY B C 1
ATOM 1724 O O . GLY B 1 68 ? 52.261 13.566 26.607 1.00 10.95 65 GLY B O 1
ATOM 1725 N N . ALA B 1 69 ? 53.995 12.162 26.897 1.00 11.06 66 ALA B N 1
ATOM 1726 C CA . ALA B 1 69 ? 53.723 11.399 25.690 1.00 11.46 66 ALA B CA 1
ATOM 1727 C C . ALA B 1 69 ? 52.657 10.372 26.090 1.00 11.01 66 ALA B C 1
ATOM 1728 O O . ALA B 1 69 ? 52.930 9.197 26.395 1.00 12.38 66 ALA B O 1
ATOM 1730 N N . ALA B 1 70 ? 51.425 10.864 26.109 1.00 10.77 67 ALA B N 1
ATOM 1731 C CA . ALA B 1 70 ? 50.308 10.177 26.709 1.00 10.00 67 ALA B CA 1
ATOM 1732 C C . ALA B 1 70 ? 49.655 9.257 25.684 1.00 10.61 67 ALA B C 1
ATOM 1733 O O . ALA B 1 70 ? 48.716 9.647 24.986 1.00 12.85 67 ALA B O 1
ATOM 1735 N N . HIS B 1 71 ? 50.173 8.038 25.599 1.00 9.45 68 HIS B N 1
ATOM 1736 C CA . HIS B 1 71 ? 49.790 7.094 24.549 1.00 8.65 68 HIS B CA 1
ATOM 1737 C C . HIS B 1 71 ? 48.752 6.081 25.013 1.00 8.47 68 HIS B C 1
ATOM 1738 O O . HIS B 1 71 ? 48.147 5.404 24.195 1.00 7.87 68 HIS B O 1
ATOM 1745 N N . LEU B 1 72 ? 48.568 5.963 26.326 1.00 7.97 69 LEU B N 1
ATOM 1746 C CA . LEU B 1 72 ? 47.697 4.913 26.879 1.00 7.82 69 LEU B CA 1
ATOM 1747 C C . LEU B 1 72 ? 46.263 4.940 26.337 1.00 7.93 69 LEU B C 1
ATOM 1748 O O . LEU B 1 72 ? 45.784 3.899 25.876 1.00 7.52 69 LEU B O 1
ATOM 1753 N N . PRO B 1 73 ? 45.580 6.107 26.369 1.00 7.64 70 PRO B N 1
ATOM 1754 C CA . PRO B 1 73 ? 44.192 6.049 25.880 1.00 7.64 70 PRO B CA 1
ATOM 1755 C C . PRO B 1 73 ? 44.078 5.656 24.405 1.00 7.78 70 PRO B C 1
ATOM 1756 O O . PRO B 1 73 ? 43.206 4.864 24.049 1.00 8.04 70 PRO B O 1
ATOM 1760 N N . GLY B 1 74 ? 44.969 6.166 23.561 1.00 7.46 71 GLY B N 1
ATOM 1761 C CA . GLY B 1 74 ? 44.846 5.915 22.127 1.00 7.91 71 GLY B CA 1
ATOM 1762 C C . GLY B 1 74 ? 45.206 4.487 21.760 1.00 7.54 71 GLY B C 1
ATOM 1763 O O . GLY B 1 74 ? 44.583 3.883 20.882 1.00 7.89 71 GLY B O 1
ATOM 1764 N N . MET B 1 75 ? 46.213 3.937 22.433 1.00 7.30 72 MET B N 1
ATOM 1765 C CA . MET B 1 75 ? 46.596 2.558 22.169 1.00 7.64 72 MET B CA 1
ATOM 1766 C C . MET B 1 75 ? 45.542 1.588 22.706 1.00 7.63 72 MET B C 1
ATOM 1767 O O . MET B 1 75 ? 45.219 0.600 22.051 1.00 7.67 72 MET B O 1
ATOM 1772 N N . VAL B 1 76 ? 44.984 1.880 23.884 1.00 7.64 73 VAL B N 1
ATOM 1773 C CA . VAL B 1 76 ? 43.856 1.076 24.379 1.00 7.34 73 VAL B CA 1
ATOM 1774 C C . VAL B 1 76 ? 42.688 1.141 23.381 1.00 7.12 73 VAL B C 1
ATOM 1775 O O . VAL B 1 76 ? 42.137 0.098 23.020 1.00 7.47 73 VAL B O 1
ATOM 1779 N N . ALA B 1 77 ? 42.338 2.342 22.903 1.00 7.01 74 ALA B N 1
ATOM 1780 C CA . ALA B 1 77 ? 41.236 2.491 21.953 1.00 7.48 74 ALA B CA 1
ATOM 1781 C C . ALA B 1 77 ? 41.429 1.692 20.663 1.00 7.38 74 ALA B C 1
ATOM 1782 O O . ALA B 1 77 ? 40.458 1.172 20.102 1.00 8.17 74 ALA B O 1
ATOM 1784 N N . SER B 1 78 ? 42.682 1.586 20.215 1.00 7.89 75 SER B N 1
ATOM 1785 C CA A SER B 1 78 ? 43.023 0.869 18.980 0.50 7.16 75 SER B CA 1
ATOM 1786 C CA B SER B 1 78 ? 43.005 0.875 18.971 0.50 8.00 75 SER B CA 1
ATOM 1787 C C . SER B 1 78 ? 42.802 -0.629 19.120 1.00 7.76 75 SER B C 1
ATOM 1788 O O . SER B 1 78 ? 42.766 -1.353 18.122 1.00 8.32 75 SER B O 1
ATOM 1793 N N . LEU B 1 79 ? 42.672 -1.086 20.366 1.00 7.52 76 LEU B N 1
ATOM 1794 C CA . LEU B 1 79 ? 42.631 -2.526 20.642 1.00 8.02 76 LEU B CA 1
ATOM 1795 C C . LEU B 1 79 ? 41.317 -3.044 21.211 1.00 8.32 76 LEU B C 1
ATOM 1796 O O . LEU B 1 79 ? 41.226 -4.213 21.617 1.00 9.39 76 LEU B O 1
ATOM 1801 N N . THR B 1 80 ? 40.316 -2.177 21.235 1.00 7.90 77 THR B N 1
ATOM 1802 C CA . THR B 1 80 ? 39.007 -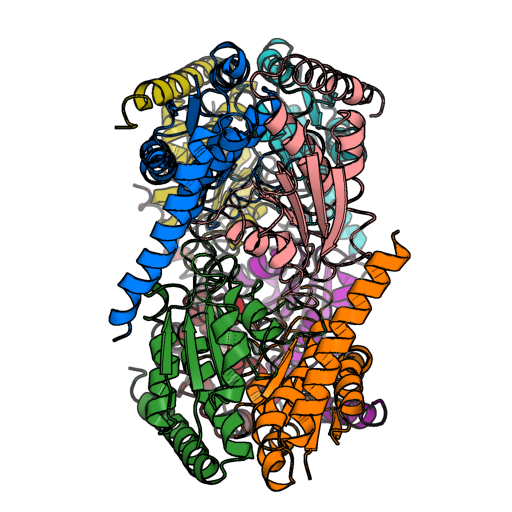2.514 21.761 1.00 7.93 77 THR B CA 1
ATOM 1803 C C . THR B 1 80 ? 37.912 -1.932 20.869 1.00 7.53 77 THR B C 1
ATOM 1804 O O . THR B 1 80 ? 38.146 -0.968 20.141 1.00 8.40 77 THR B O 1
ATOM 1808 N N . THR B 1 81 ? 36.720 -2.517 20.941 1.00 8.06 78 THR B N 1
ATOM 1809 C CA . THR B 1 81 ? 35.545 -1.937 20.295 1.00 8.06 78 THR B CA 1
ATOM 1810 C C . THR B 1 81 ? 34.747 -1.089 21.284 1.00 8.25 78 THR B C 1
ATOM 1811 O O . THR B 1 81 ? 33.726 -0.490 20.911 1.00 8.28 78 THR B O 1
ATOM 1815 N N . LEU B 1 82 ? 35.230 -1.020 22.529 1.00 7.61 79 LEU B N 1
ATOM 1816 C CA . LEU B 1 82 ? 34.578 -0.212 23.561 1.00 6.95 79 LEU B CA 1
ATOM 1817 C C . LEU B 1 82 ? 34.905 1.273 23.417 1.00 7.00 79 LEU B C 1
ATOM 1818 O O . LEU B 1 82 ? 35.974 1.619 22.921 1.00 6.94 79 LEU B O 1
ATOM 1823 N N . PRO B 1 83 ? 33.988 2.149 23.882 1.00 7.19 80 PRO B N 1
ATOM 1824 C CA . PRO B 1 83 ? 34.368 3.566 23.992 1.00 7.38 80 PRO B CA 1
ATOM 1825 C C . PRO B 1 83 ? 35.469 3.752 25.020 1.00 7.23 80 PRO B C 1
ATOM 1826 O O . PRO B 1 83 ? 35.412 3.178 26.120 1.00 7.76 80 PRO B O 1
ATOM 1830 N N . VAL B 1 84 ? 36.443 4.581 24.669 1.00 7.03 81 VAL B N 1
ATOM 1831 C CA . VAL B 1 84 ? 37.558 4.894 25.566 1.00 6.95 81 VAL B CA 1
ATOM 1832 C C . VAL B 1 84 ? 37.573 6.398 25.825 1.00 7.24 81 VAL B C 1
ATOM 1833 O O . VAL B 1 84 ? 37.550 7.198 24.869 1.00 7.02 81 VAL B O 1
ATOM 1837 N N . ILE B 1 85 ? 37.590 6.756 27.107 1.00 7.38 82 ILE B N 1
ATOM 1838 C CA . ILE B 1 85 ? 37.661 8.151 27.536 1.00 7.55 82 ILE B CA 1
ATOM 1839 C C . ILE B 1 85 ? 39.074 8.399 28.045 1.00 7.97 82 ILE B C 1
ATOM 1840 O O . ILE B 1 85 ? 39.554 7.697 28.941 1.00 8.61 82 ILE B O 1
ATOM 1845 N N . GLY B 1 86 ? 39.729 9.407 27.481 1.00 7.13 83 GLY B N 1
ATOM 1846 C CA . GLY B 1 86 ? 41.112 9.735 27.827 1.00 7.49 83 GLY B CA 1
ATOM 1847 C C . GLY B 1 86 ? 41.207 11.022 28.618 1.00 7.89 83 GLY B C 1
ATOM 1848 O O . GLY B 1 86 ? 40.654 12.061 28.203 1.00 7.70 83 GLY B O 1
ATOM 1849 N N . VAL B 1 87 ? 41.896 10.938 29.758 1.00 8.43 84 VAL B N 1
ATOM 1850 C CA . VAL B 1 87 ? 42.100 12.086 30.641 1.00 8.64 84 VAL B CA 1
ATOM 1851 C C . VAL B 1 87 ? 43.559 12.540 30.558 1.00 8.62 84 VAL B C 1
ATOM 1852 O O . VAL B 1 87 ? 44.460 11.785 30.942 1.00 8.39 84 VAL B O 1
ATOM 1856 N N . PRO B 1 88 ? 43.798 13.766 30.046 1.00 8.93 85 PRO B N 1
ATOM 1857 C CA . PRO B 1 88 ? 45.180 14.265 30.023 1.00 9.42 85 PRO B CA 1
ATOM 1858 C C . PRO B 1 88 ? 45.623 14.668 31.425 1.00 10.13 85 PRO B C 1
ATOM 1859 O O . PRO B 1 88 ? 44.946 15.450 32.075 1.00 10.53 85 PRO B O 1
ATOM 1863 N N . ILE B 1 89 ? 46.734 14.108 31.888 1.00 10.82 86 ILE B N 1
ATOM 1864 C CA . ILE B 1 89 ? 47.280 14.410 33.215 1.00 12.84 86 ILE B CA 1
ATOM 1865 C C . ILE B 1 89 ? 48.237 15.592 33.087 1.00 13.84 86 ILE B C 1
ATOM 1866 O O . ILE B 1 89 ? 49.047 15.635 32.166 1.00 14.06 86 ILE B O 1
ATOM 1871 N N . GLU B 1 90 ? 48.130 16.557 34.000 1.00 14.67 87 GLU B N 1
ATOM 1872 C CA . GLU B 1 90 ? 48.984 17.740 33.952 1.00 16.79 87 GLU B CA 1
ATOM 1873 C C . GLU B 1 90 ? 50.433 17.330 34.124 1.00 17.63 87 GLU B C 1
ATOM 1874 O O . GLU B 1 90 ? 50.758 16.468 34.943 1.00 17.94 87 GLU B O 1
ATOM 1880 N N . THR B 1 91 ? 51.291 17.952 33.330 1.00 18.66 88 THR B N 1
ATOM 1881 C CA . THR B 1 91 ? 52.721 17.702 33.377 1.00 19.45 88 THR B CA 1
ATOM 1882 C C . THR B 1 91 ? 53.425 18.923 33.953 1.00 20.45 88 THR B C 1
ATOM 1883 O O . THR B 1 91 ? 52.938 20.055 33.808 1.00 20.76 88 THR B O 1
ATOM 1887 N N . LYS B 1 92 ? 54.561 18.678 34.608 1.00 21.90 89 LYS B N 1
ATOM 1888 C CA . LYS B 1 92 ? 55.346 19.729 35.258 1.00 23.12 89 LYS B CA 1
ATOM 1889 C C . LYS B 1 92 ? 55.799 20.828 34.294 1.00 22.88 89 LYS B C 1
ATOM 1890 O O . LYS B 1 92 ? 55.564 22.013 34.557 1.00 23.70 89 LYS B O 1
ATOM 1896 N N . SER B 1 93 ? 56.447 20.452 33.190 1.00 22.61 90 SER B N 1
ATOM 1897 C CA . SER B 1 93 ? 56.959 21.456 32.260 1.00 21.19 90 SER B CA 1
ATOM 1898 C C . SER B 1 93 ? 55.857 22.064 31.409 1.00 19.89 90 SER B C 1
ATOM 1899 O O . SER B 1 93 ? 55.660 23.278 31.419 1.00 19.95 90 SER B O 1
ATOM 1902 N N . LEU B 1 94 ? 55.106 21.220 30.706 1.00 17.68 91 LEU B N 1
ATOM 1903 C CA . LEU B 1 94 ? 54.213 21.721 29.670 1.00 15.70 91 LEU B CA 1
ATOM 1904 C C . LEU B 1 94 ? 52.740 21.852 30.060 1.00 15.44 91 LEU B C 1
ATOM 1905 O O . LEU B 1 94 ? 51.902 22.107 29.200 1.00 15.06 91 LEU B O 1
ATOM 1910 N N . LYS B 1 95 ? 52.447 21.669 31.348 1.00 15.03 92 LYS B N 1
ATOM 1911 C CA . LYS B 1 95 ? 51.131 21.986 31.924 1.00 14.92 92 LYS B CA 1
ATOM 1912 C C . LYS B 1 95 ? 50.011 21.139 31.319 1.00 14.26 92 LYS B C 1
ATOM 1913 O O . LYS B 1 95 ? 48.857 21.563 31.260 1.00 14.39 92 LYS B O 1
ATOM 1919 N N . GLY B 1 96 ? 50.374 19.939 30.875 1.00 12.70 93 GLY B N 1
ATOM 1920 C CA . GLY B 1 96 ? 49.424 19.023 30.256 1.00 12.02 93 GLY B CA 1
ATOM 1921 C C . GLY B 1 96 ? 49.114 19.286 28.796 1.00 11.11 93 GLY B C 1
ATOM 1922 O O . GLY B 1 96 ? 48.248 18.622 28.233 1.00 11.16 93 GLY B O 1
ATOM 1923 N N . ILE B 1 97 ? 49.806 20.233 28.163 1.00 10.45 94 ILE B N 1
ATOM 1924 C CA . ILE B 1 97 ? 49.593 20.482 26.731 1.00 10.62 94 ILE B CA 1
ATOM 1925 C C . ILE B 1 97 ? 50.114 19.313 25.891 1.00 10.39 94 ILE B C 1
ATOM 1926 O O . ILE B 1 97 ? 49.465 18.911 24.923 1.00 9.93 94 ILE B O 1
ATOM 1931 N N . ASP B 1 98 ? 51.279 18.772 26.259 1.00 10.35 95 ASP B N 1
ATOM 1932 C CA . ASP B 1 98 ? 51.745 17.537 25.643 1.00 10.35 95 ASP B CA 1
ATOM 1933 C C . ASP B 1 98 ? 50.745 16.399 25.850 1.00 9.63 95 ASP B C 1
ATOM 1934 O O . ASP B 1 98 ? 50.398 15.704 24.893 1.00 9.60 95 ASP B O 1
ATOM 1939 N N . SER B 1 99 ? 50.251 16.255 27.079 1.00 9.28 96 SER B N 1
ATOM 1940 C CA . SER B 1 99 ? 49.263 15.219 27.402 1.00 9.18 96 SER B CA 1
ATOM 1941 C C . SER B 1 99 ? 48.028 15.361 26.526 1.00 8.98 96 SER B C 1
ATOM 1942 O O . SER B 1 99 ? 47.542 14.391 25.946 1.00 9.62 96 SER B O 1
ATOM 1945 N N . LEU B 1 100 ? 47.516 16.587 26.440 1.00 8.50 97 LEU B N 1
ATOM 1946 C CA . LEU B 1 100 ? 46.305 16.848 25.685 1.00 8.34 97 LEU B CA 1
ATOM 1947 C C . LEU B 1 100 ? 46.453 16.523 24.202 1.00 8.43 97 LEU B C 1
ATOM 1948 O O . LEU B 1 100 ? 45.614 15.824 23.613 1.00 8.84 97 LEU B O 1
ATOM 1953 N N . LEU B 1 101 ? 47.496 17.049 23.570 1.00 8.34 98 LEU B N 1
ATOM 1954 C CA . LEU B 1 101 ? 47.654 16.842 22.138 1.00 8.67 98 LEU B CA 1
ATOM 1955 C C . LEU B 1 101 ? 47.917 15.369 21.808 1.00 8.82 98 LEU B C 1
ATOM 1956 O O . LEU B 1 101 ? 47.413 14.867 20.794 1.00 9.31 98 LEU B O 1
ATOM 1961 N N . SER B 1 102 ? 48.668 14.680 22.674 1.00 8.55 99 SER B N 1
ATOM 1962 C CA A SER B 1 102 ? 48.980 13.254 22.526 0.25 8.66 99 SER B CA 1
ATOM 1963 C CA B SER B 1 102 ? 48.961 13.276 22.412 0.25 8.37 99 SER B CA 1
ATOM 1964 C CA C SER B 1 102 ? 48.977 13.259 22.494 0.50 9.25 99 SER B CA 1
ATOM 1965 C C . SER B 1 102 ? 47.741 12.367 22.613 1.00 8.72 99 SER B C 1
ATOM 1966 O O . SER B 1 102 ? 47.742 11.237 22.144 1.00 9.46 99 SER B O 1
ATOM 1973 N N . ILE B 1 103 ? 46.690 12.880 23.259 1.00 8.68 100 ILE B N 1
ATOM 1974 C CA . ILE B 1 103 ? 45.456 12.118 23.449 1.00 8.12 100 ILE B CA 1
ATOM 1975 C C . ILE B 1 103 ? 44.387 12.506 22.428 1.00 8.17 100 ILE B C 1
ATOM 1976 O O . ILE B 1 103 ? 43.814 11.632 21.776 1.00 8.64 100 ILE B O 1
ATOM 1981 N N . VAL B 1 104 ? 44.120 13.803 22.287 1.00 8.07 101 VAL B N 1
ATOM 1982 C CA . VAL B 1 104 ? 42.964 14.246 21.498 1.00 8.19 101 VAL B CA 1
ATOM 1983 C C . VAL B 1 104 ? 43.174 14.110 19.996 1.00 8.23 101 VAL B C 1
ATOM 1984 O O . VAL B 1 104 ? 42.226 13.845 19.263 1.00 8.90 101 VAL B O 1
ATOM 1988 N N . GLN B 1 105 ? 44.415 14.274 19.532 1.00 7.64 102 GLN B N 1
ATOM 1989 C CA . GLN B 1 105 ? 44.674 14.387 18.102 1.00 7.69 102 GLN B CA 1
ATOM 1990 C C . GLN B 1 105 ? 44.744 13.061 17.329 1.00 8.19 102 GLN B C 1
ATOM 1991 O O . GLN B 1 105 ? 45.550 12.900 16.402 1.00 8.77 102 GLN B O 1
ATOM 1997 N N . MET B 1 106 ? 43.886 12.114 17.694 1.00 8.54 103 MET B N 1
ATOM 1998 C CA . MET B 1 106 ? 43.861 10.822 17.028 1.00 8.75 103 MET B CA 1
ATOM 1999 C C . MET B 1 106 ? 43.459 10.986 15.572 1.00 8.76 103 MET B C 1
ATOM 2000 O O . MET B 1 106 ? 42.446 11.628 15.284 1.00 9.03 103 MET B O 1
ATOM 2005 N N . PRO B 1 107 ? 44.252 10.431 14.635 1.00 9.69 104 PRO B N 1
ATOM 2006 C CA . PRO B 1 107 ? 43.813 10.451 13.239 1.00 9.29 104 PRO B CA 1
ATOM 2007 C C . PRO B 1 107 ? 42.501 9.674 13.034 1.00 8.59 104 PRO B C 1
ATOM 2008 O O . PRO B 1 107 ? 42.126 8.816 13.861 1.00 8.70 104 PRO B O 1
ATOM 2012 N N . GLY B 1 108 ? 41.803 9.998 11.943 1.00 9.12 105 GLY B N 1
ATOM 2013 C CA . GLY B 1 108 ? 40.521 9.362 11.620 1.00 9.04 105 GLY B CA 1
ATOM 2014 C C . GLY B 1 108 ? 40.620 7.852 11.560 1.00 8.60 105 GLY B C 1
ATOM 2015 O O . GLY B 1 108 ? 41.512 7.310 10.892 1.00 11.21 105 GLY B O 1
ATOM 2016 N N . GLY B 1 109 ? 39.730 7.171 12.275 1.00 8.82 106 GLY B N 1
ATOM 2017 C CA . GLY B 1 109 ? 39.733 5.706 12.314 1.00 8.09 106 GLY B CA 1
ATOM 2018 C C . GLY B 1 109 ? 39.609 5.111 13.698 1.00 8.18 106 GLY B C 1
ATOM 2019 O O . GLY B 1 109 ? 38.853 4.154 13.878 1.00 8.49 106 GLY B O 1
ATOM 2020 N N . ILE B 1 110 ? 40.357 5.657 14.664 1.00 8.13 107 ILE B N 1
ATOM 2021 C CA . ILE B 1 110 ? 40.332 5.187 16.052 1.00 7.93 107 ILE B CA 1
ATOM 2022 C C . ILE B 1 110 ? 40.053 6.398 16.968 1.00 8.00 107 ILE B C 1
ATOM 2023 O O . ILE B 1 110 ? 40.898 7.279 17.077 1.00 7.69 107 ILE B O 1
ATOM 2028 N N . PRO B 1 111 ? 38.886 6.426 17.641 1.00 7.65 108 PRO B N 1
ATOM 2029 C CA . PRO B 1 111 ? 38.517 7.591 18.461 1.00 7.96 108 PRO B CA 1
ATOM 2030 C C . PRO B 1 111 ? 38.952 7.479 19.922 1.00 7.61 108 PRO B C 1
ATOM 2031 O O . PRO B 1 111 ? 38.988 6.366 20.494 1.00 7.80 108 PRO B O 1
ATOM 2035 N N . VAL B 1 112 ? 39.258 8.624 20.541 1.00 7.33 109 VAL B N 1
ATOM 2036 C CA . VAL B 1 112 ? 39.308 8.719 21.995 1.00 7.70 109 VAL B CA 1
ATOM 2037 C C . VAL B 1 112 ? 38.462 9.919 22.412 1.00 7.20 109 VAL B C 1
ATOM 2038 O O . VAL B 1 112 ? 38.620 11.009 21.860 1.00 7.79 109 VAL B O 1
ATOM 2042 N N . ALA B 1 113 ? 37.550 9.711 23.358 1.00 6.84 110 ALA B N 1
ATOM 2043 C CA . ALA B 1 113 ? 36.738 10.777 23.944 1.00 6.88 110 ALA B CA 1
ATOM 2044 C C . ALA B 1 113 ? 37.593 11.502 24.954 1.00 6.90 110 ALA B C 1
ATOM 2045 O O . ALA B 1 113 ? 37.888 10.947 26.011 1.00 7.68 110 ALA B O 1
ATOM 2047 N N . THR B 1 114 ? 38.026 12.723 24.622 1.00 6.59 111 THR B N 1
ATOM 2048 C CA . THR B 1 114 ? 38.986 13.420 25.484 1.00 6.68 111 THR B CA 1
ATOM 2049 C C . THR B 1 114 ? 38.300 14.457 26.357 1.00 7.32 111 THR B C 1
ATOM 2050 O O . THR B 1 114 ? 37.431 15.203 25.909 1.00 7.15 111 THR B O 1
ATOM 2054 N N . THR B 1 115 ? 38.695 14.493 27.623 1.00 7.97 112 THR B N 1
ATOM 2055 C CA . THR B 1 115 ? 38.179 15.522 28.523 1.00 8.90 112 THR B CA 1
ATOM 2056 C C . THR B 1 115 ? 39.274 16.496 28.946 1.00 8.65 112 THR B C 1
ATOM 2057 O O . THR B 1 115 ? 40.398 16.406 28.461 1.00 8.66 112 THR B O 1
ATOM 2061 N N . ALA B 1 116 ? 38.939 17.418 29.851 1.00 8.87 113 ALA B N 1
ATOM 2062 C CA . ALA B 1 116 ? 39.861 18.490 30.247 1.00 8.90 113 ALA B CA 1
ATOM 2063 C C . ALA B 1 116 ? 41.117 17.980 30.930 1.00 9.43 113 ALA B C 1
ATOM 2064 O O . ALA B 1 116 ? 41.162 16.852 31.428 1.00 9.24 113 ALA B O 1
ATOM 2066 N N . ILE B 1 117 ? 42.149 18.816 30.937 1.00 9.40 114 ILE B N 1
ATOM 2067 C CA . ILE B 1 117 ? 43.377 18.478 31.643 1.00 9.56 114 ILE B CA 1
ATOM 2068 C C . ILE B 1 117 ? 43.125 18.361 33.142 1.00 10.45 114 ILE B C 1
ATOM 2069 O O . ILE B 1 117 ? 42.461 19.222 33.724 1.00 11.55 114 ILE B O 1
ATOM 2074 N N . GLY B 1 118 ? 43.652 17.308 33.756 1.00 10.23 115 GLY B N 1
ATOM 2075 C CA . GLY B 1 118 ? 43.668 17.187 35.224 1.00 10.79 115 GLY B CA 1
ATOM 2076 C C . GLY B 1 118 ? 42.372 16.773 35.887 1.00 11.52 115 GLY B C 1
ATOM 2077 O O . GLY B 1 118 ? 41.563 16.051 35.304 1.00 10.25 115 GLY B O 1
ATOM 2078 N N . ALA B 1 119 ? 42.172 17.251 37.117 1.00 11.63 116 ALA B N 1
ATOM 2079 C CA . ALA B 1 119 ? 41.049 16.844 37.953 1.00 11.81 116 ALA B CA 1
ATOM 2080 C C . ALA B 1 119 ? 39.684 17.069 37.310 1.00 11.65 116 ALA B C 1
ATOM 2081 O O . ALA B 1 119 ? 38.811 16.210 37.428 1.00 11.84 116 ALA B O 1
ATOM 2083 N N . ALA B 1 120 ? 39.497 18.201 36.636 1.00 11.42 117 ALA B N 1
ATOM 2084 C CA . ALA B 1 120 ? 38.227 18.464 35.952 1.00 11.11 117 ALA B CA 1
ATOM 2085 C C . ALA B 1 120 ? 37.923 17.382 34.926 1.00 10.84 117 ALA B C 1
ATOM 2086 O O . ALA B 1 120 ? 36.785 16.922 34.825 1.00 10.43 117 ALA B O 1
ATOM 2088 N N . GLY B 1 121 ? 38.944 16.986 34.169 1.00 10.26 118 GLY B N 1
ATOM 2089 C CA . GLY B 1 121 ? 38.784 15.937 33.164 1.00 10.08 118 GLY B CA 1
ATOM 2090 C C . GLY B 1 121 ? 38.498 14.580 33.782 1.00 9.62 118 GLY B C 1
ATOM 2091 O O . GLY B 1 121 ? 37.684 13.819 33.271 1.00 10.06 118 GLY B O 1
ATOM 2092 N N . ALA B 1 122 ? 39.158 14.256 34.883 1.00 9.03 119 ALA B N 1
ATOM 2093 C CA . ALA B 1 122 ? 38.881 12.979 35.535 1.00 9.15 119 ALA B CA 1
ATOM 2094 C C . ALA B 1 122 ? 37.449 12.918 36.082 1.00 9.27 119 ALA B C 1
ATOM 2095 O O . ALA B 1 122 ? 36.741 11.915 35.916 1.00 9.62 119 ALA B O 1
ATOM 2097 N N . LYS B 1 123 ? 37.034 13.993 36.749 1.00 9.10 120 LYS B N 1
ATOM 2098 C CA . LYS B 1 123 ? 35.663 14.099 37.220 1.00 8.97 120 LYS B CA 1
ATOM 2099 C C . LYS B 1 123 ? 34.702 13.946 36.031 1.00 8.55 120 LYS B C 1
ATOM 2100 O O . LYS B 1 123 ? 33.752 13.149 36.073 1.00 8.80 120 LYS B O 1
ATOM 2106 N N . ASN B 1 124 ? 34.969 14.687 34.961 1.00 8.48 121 ASN B N 1
ATOM 2107 C CA . ASN B 1 124 ? 34.120 14.597 33.783 1.00 8.35 121 ASN B CA 1
ATOM 2108 C C . ASN B 1 124 ? 34.133 13.233 33.081 1.00 7.90 121 ASN B C 1
ATOM 2109 O O . ASN B 1 124 ? 33.137 12.862 32.483 1.00 8.76 121 ASN B O 1
ATOM 2114 N N . ALA B 1 125 ? 35.228 12.478 33.166 1.00 7.41 122 ALA B N 1
ATOM 2115 C CA . ALA B 1 125 ? 35.235 11.135 32.588 1.00 7.35 122 ALA B CA 1
ATOM 2116 C C . ALA B 1 125 ? 34.205 10.239 33.260 1.00 7.47 122 ALA B C 1
ATOM 2117 O O . ALA B 1 125 ? 33.533 9.459 32.575 1.00 7.77 122 ALA B O 1
ATOM 2119 N N . GLY B 1 126 ? 34.104 10.328 34.589 1.00 8.07 123 GLY B N 1
ATOM 2120 C CA . GLY B 1 126 ? 33.089 9.561 35.313 1.00 7.07 123 GLY B CA 1
ATOM 2121 C C . GLY B 1 126 ? 31.674 9.957 34.938 1.00 7.76 123 GLY B C 1
ATOM 2122 O O . GLY B 1 126 ? 30.813 9.098 34.740 1.00 7.69 123 GLY B O 1
ATOM 2123 N N . ILE B 1 127 ? 31.422 11.262 34.851 1.00 7.77 124 ILE B N 1
ATOM 2124 C CA . ILE B 1 127 ? 30.096 11.739 34.469 1.00 7.13 124 ILE B CA 1
ATOM 2125 C C . ILE B 1 127 ? 29.759 11.331 33.034 1.00 7.65 124 ILE B C 1
ATOM 2126 O O . ILE B 1 127 ? 28.636 10.896 32.757 1.00 8.16 124 ILE B O 1
ATOM 2131 N N . LEU B 1 128 ? 30.739 11.460 32.151 1.00 7.82 125 LEU B N 1
ATOM 2132 C CA . LEU B 1 128 ? 30.556 11.096 30.754 1.00 7.50 125 LEU B CA 1
ATOM 2133 C C . LEU B 1 128 ? 30.255 9.596 30.650 1.00 8.15 125 LEU B C 1
ATOM 2134 O O . LEU B 1 128 ? 29.372 9.205 29.890 1.00 7.91 125 LEU B O 1
ATOM 2139 N N . ALA B 1 129 ? 30.971 8.768 31.415 1.00 7.67 126 ALA B N 1
ATOM 2140 C CA . ALA B 1 129 ? 30.700 7.328 31.437 1.00 8.11 126 ALA B CA 1
ATOM 2141 C C . ALA B 1 129 ? 29.243 7.083 31.832 1.00 8.39 126 ALA B C 1
ATOM 2142 O O . ALA B 1 129 ? 28.565 6.281 31.209 1.00 8.92 126 ALA B O 1
ATOM 2144 N N . ALA B 1 130 ? 28.758 7.796 32.851 1.00 8.12 127 ALA B N 1
ATOM 2145 C CA . ALA B 1 130 ? 27.355 7.698 33.239 1.00 7.89 127 ALA B CA 1
ATOM 2146 C C . ALA B 1 130 ? 26.387 8.085 32.115 1.00 8.17 127 ALA B C 1
ATOM 2147 O O . ALA B 1 130 ? 25.399 7.388 31.869 1.00 8.57 127 ALA B O 1
ATOM 2149 N N . ARG B 1 131 ? 26.673 9.187 31.420 1.00 7.73 128 ARG B N 1
ATOM 2150 C CA . ARG B 1 131 ? 25.820 9.584 30.304 1.00 7.92 128 ARG B CA 1
ATOM 2151 C C . ARG B 1 131 ? 25.838 8.517 29.202 1.00 7.84 128 ARG B C 1
ATOM 2152 O O . ARG B 1 131 ? 24.793 8.199 28.633 1.00 8.17 128 ARG B O 1
ATOM 2160 N N . MET B 1 132 ? 27.018 7.966 28.910 1.00 8.50 129 MET B N 1
ATOM 2161 C CA . MET B 1 132 ? 27.116 6.908 27.900 1.00 8.85 129 MET B CA 1
ATOM 2162 C C . MET B 1 132 ? 26.296 5.689 28.304 1.00 9.43 129 MET B C 1
ATOM 2163 O O . MET B 1 132 ? 25.546 5.138 27.497 1.00 9.84 129 MET B O 1
ATOM 2168 N N . LEU B 1 133 ? 26.416 5.296 29.565 1.00 9.84 130 LEU B N 1
ATOM 2169 C CA . LEU B 1 133 ? 25.676 4.137 30.057 1.00 10.03 130 LEU B CA 1
ATOM 2170 C C . LEU B 1 133 ? 24.166 4.380 30.166 1.00 10.39 130 LEU B C 1
ATOM 2171 O O . LEU B 1 133 ? 23.398 3.418 30.214 1.00 10.57 130 LEU B O 1
ATOM 2176 N N . SER B 1 134 ? 23.735 5.638 30.194 1.00 10.54 131 SER B N 1
ATOM 2177 C CA . SER B 1 134 ? 22.310 5.949 30.344 1.00 11.34 131 SER B CA 1
ATOM 2178 C C . SER B 1 134 ? 21.493 5.611 29.092 1.00 13.26 131 SER B C 1
ATOM 2179 O O . SER B 1 134 ? 20.262 5.564 29.157 1.00 14.65 131 SER B O 1
ATOM 2182 N N . ILE B 1 135 ? 22.164 5.385 27.964 1.00 14.12 132 ILE B N 1
ATOM 2183 C CA . ILE B 1 135 ? 21.467 4.964 26.746 1.00 16.06 132 ILE B CA 1
ATOM 2184 C C . ILE B 1 135 ? 20.841 3.578 26.981 1.00 17.35 132 ILE B C 1
ATOM 2185 O O . ILE B 1 135 ? 19.657 3.371 26.709 1.00 19.30 132 ILE B O 1
ATOM 2190 N N . GLN B 1 136 ? 21.654 2.671 27.526 1.00 18.33 133 GLN B N 1
ATOM 2191 C CA . GLN B 1 136 ? 21.356 1.249 27.740 1.00 19.84 133 GLN B CA 1
ATOM 2192 C C . GLN B 1 136 ? 20.727 0.961 29.098 1.00 19.81 133 GLN B C 1
ATOM 2193 O O . GLN B 1 136 ? 20.082 -0.084 29.304 1.00 20.25 133 GLN B O 1
ATOM 2199 N N . ASN B 1 137 ? 20.967 1.863 30.036 1.00 20.05 134 ASN B N 1
ATOM 2200 C CA . ASN B 1 137 ? 20.562 1.664 31.415 1.00 20.01 134 ASN B CA 1
ATOM 2201 C C . ASN B 1 137 ? 19.732 2.858 31.881 1.00 20.08 134 ASN B C 1
ATOM 2202 O O . ASN B 1 137 ? 20.274 3.817 32.427 1.00 20.32 134 ASN B O 1
ATOM 2207 N N . PRO B 1 138 ? 18.402 2.801 31.656 1.00 20.14 135 PRO B N 1
ATOM 2208 C CA . PRO B 1 138 ? 17.495 3.935 31.888 1.00 19.82 135 PRO B CA 1
ATOM 2209 C C . PRO B 1 138 ? 17.363 4.455 33.332 1.00 19.69 135 PRO B C 1
ATOM 2210 O O . PRO B 1 138 ? 16.929 5.585 33.515 1.00 20.47 135 PRO B O 1
ATOM 2214 N N . SER B 1 139 ? 17.740 3.666 34.340 1.00 18.75 136 SER B N 1
ATOM 2215 C CA . SER B 1 139 ? 17.734 4.148 35.731 1.00 17.35 136 SER B CA 1
ATOM 2216 C C . SER B 1 139 ? 18.725 5.302 35.925 1.00 15.69 136 SER B C 1
ATOM 2217 O O . SER B 1 139 ? 18.607 6.108 36.856 1.00 15.55 136 SER B O 1
ATOM 2220 N N . LEU B 1 140 ? 19.707 5.371 35.031 1.00 13.91 137 LEU B N 1
ATOM 2221 C CA . LEU B 1 140 ? 20.714 6.421 35.091 1.00 12.71 137 LEU B CA 1
ATOM 2222 C C . LEU B 1 140 ? 20.181 7.784 34.689 1.00 12.40 137 LEU B C 1
ATOM 2223 O O . LEU B 1 140 ? 20.685 8.794 35.163 1.00 11.71 137 LEU B O 1
ATOM 2228 N N . VAL B 1 141 ? 19.182 7.820 33.809 1.00 12.46 138 VAL B N 1
ATOM 2229 C CA . VAL B 1 141 ? 18.608 9.090 33.369 1.00 12.37 138 VAL B CA 1
ATOM 2230 C C . VAL B 1 141 ? 18.088 9.881 34.567 1.00 12.28 138 VAL B C 1
ATOM 2231 O O . VAL B 1 141 ? 18.339 11.071 34.701 1.00 12.34 138 VAL B O 1
ATOM 2235 N N . GLU B 1 142 ? 17.361 9.200 35.444 1.00 12.14 139 GLU B N 1
ATOM 2236 C CA . GLU B 1 142 ? 16.861 9.819 36.656 1.00 12.44 139 GLU B CA 1
ATOM 2237 C C . GLU B 1 142 ? 17.991 10.393 37.517 1.00 11.83 139 GLU B C 1
ATOM 2238 O O . GLU B 1 142 ? 17.895 11.514 38.004 1.00 11.13 139 GLU B O 1
ATOM 2244 N N . LYS B 1 143 ? 19.067 9.629 37.673 1.00 11.56 140 LYS B N 1
ATOM 2245 C CA . LYS B 1 143 ? 20.206 10.080 38.471 1.00 10.79 140 LYS B CA 1
ATOM 2246 C C . LYS B 1 143 ? 20.897 11.276 37.817 1.00 10.93 140 LYS B C 1
ATOM 2247 O O . LYS B 1 143 ? 21.338 12.189 38.502 1.00 10.33 140 LYS B O 1
ATOM 2253 N N . LEU B 1 144 ? 20.971 11.270 36.484 1.00 10.11 141 LEU B N 1
ATOM 2254 C CA . LEU B 1 144 ? 21.549 12.392 35.755 1.00 10.39 141 LEU B CA 1
ATOM 2255 C C . LEU B 1 144 ? 20.684 13.655 35.869 1.00 10.75 141 LEU B C 1
ATOM 2256 O O . LEU B 1 144 ? 21.209 14.764 35.970 1.00 10.71 141 LEU B O 1
ATOM 2261 N N . ASN B 1 145 ? 19.361 13.481 35.874 1.00 11.41 142 ASN B N 1
ATOM 2262 C CA . ASN B 1 145 ? 18.443 14.600 36.147 1.00 12.39 142 ASN B CA 1
ATOM 2263 C C . ASN B 1 145 ? 18.659 15.140 37.561 1.00 12.64 142 ASN B C 1
ATOM 2264 O O . ASN B 1 145 ? 18.714 16.350 37.772 1.00 12.50 142 ASN B O 1
ATOM 2269 N N . GLN B 1 146 ? 18.814 14.240 38.530 1.00 11.86 143 GLN B N 1
ATOM 2270 C CA . GLN B 1 146 ? 19.135 14.660 39.900 1.00 11.98 143 GLN B CA 1
ATOM 2271 C C . GLN B 1 146 ? 20.456 15.439 39.978 1.00 11.99 143 GLN B C 1
ATOM 2272 O O . GLN B 1 146 ? 20.578 16.415 40.724 1.00 12.42 143 GLN B O 1
ATOM 2278 N N . TYR B 1 147 ? 21.447 14.993 39.207 1.00 11.99 144 TYR B N 1
ATOM 2279 C CA . TYR B 1 147 ? 22.740 15.658 39.199 1.00 12.24 144 TYR B CA 1
ATOM 2280 C C . TYR B 1 147 ? 22.620 17.082 38.637 1.00 13.11 144 TYR B C 1
ATOM 2281 O O . TYR B 1 147 ? 23.189 18.014 39.213 1.00 12.50 144 TYR B O 1
ATOM 2290 N N . GLU B 1 148 ? 21.868 17.245 37.542 1.00 13.98 145 GLU B N 1
ATOM 2291 C CA . GLU B 1 148 ? 21.552 18.582 36.998 1.00 15.74 145 GLU B CA 1
ATOM 2292 C C . GLU B 1 148 ? 21.034 19.525 38.076 1.00 16.28 145 GLU B C 1
ATOM 2293 O O . GLU B 1 148 ? 21.494 20.667 38.208 1.00 16.69 145 GLU B O 1
ATOM 2299 N N . SER B 1 149 ? 20.062 19.032 38.838 1.00 15.94 146 SER B N 1
ATOM 2300 C CA . SER B 1 149 ? 19.437 19.814 39.902 1.00 16.21 146 SER B CA 1
ATOM 2301 C C . SER B 1 149 ? 20.448 20.166 40.983 1.00 15.96 146 SER B C 1
ATOM 2302 O O . SER B 1 149 ? 20.425 21.276 41.512 1.00 16.12 146 SER B O 1
ATOM 2305 N N . SER B 1 150 ? 21.348 19.234 41.291 1.00 15.37 147 SER B N 1
ATOM 2306 C CA . SER B 1 150 ? 22.401 19.486 42.278 1.00 15.11 147 SER B CA 1
ATOM 2307 C C . SER B 1 150 ? 23.358 20.600 41.846 1.00 14.96 147 SER B C 1
ATOM 2308 O O . SER B 1 150 ? 23.853 21.361 42.683 1.00 14.72 147 SER B O 1
ATOM 2311 N N . LEU B 1 151 ? 23.621 20.685 40.542 1.00 14.09 148 LEU B N 1
ATOM 2312 C CA . LEU B 1 151 ? 24.509 21.727 40.005 1.00 13.45 148 LEU B CA 1
ATOM 2313 C C . LEU B 1 151 ? 23.869 23.111 40.145 1.00 13.25 148 LEU B C 1
ATOM 2314 O O . LEU B 1 151 ? 24.547 24.091 40.479 1.00 13.37 148 LEU B O 1
ATOM 2319 N N . ILE B 1 152 ? 22.562 23.176 39.907 1.00 13.26 149 ILE B N 1
ATOM 2320 C CA . ILE B 1 152 ? 21.813 24.421 40.103 1.00 13.25 149 ILE B CA 1
ATOM 2321 C C . ILE B 1 152 ? 21.873 24.842 41.578 1.00 13.66 149 ILE B C 1
ATOM 2322 O O . ILE B 1 152 ? 22.117 26.003 41.888 1.00 13.47 149 ILE B O 1
ATOM 2327 N N . GLN B 1 153 ? 21.685 23.886 42.485 1.00 14.08 150 GLN B N 1
ATOM 2328 C CA . GLN B 1 153 ? 21.713 24.189 43.913 1.00 14.95 150 GLN B CA 1
ATOM 2329 C C . GLN B 1 153 ? 23.068 24.716 44.375 1.00 14.75 150 GLN B C 1
ATOM 2330 O O . GLN B 1 153 ? 23.135 25.616 45.209 1.00 14.85 150 GLN B O 1
ATOM 2336 N N . LYS B 1 154 ? 24.147 24.160 43.831 1.00 14.84 151 LYS B N 1
ATOM 2337 C CA . LYS B 1 154 ? 25.501 24.615 44.126 1.00 15.66 151 LYS B CA 1
ATOM 2338 C C . LYS B 1 154 ? 25.673 26.097 43.760 1.00 15.11 151 LYS B C 1
ATOM 2339 O O . LYS B 1 154 ? 26.286 26.859 44.516 1.00 16.14 151 LYS B O 1
ATOM 2345 N N . VAL B 1 155 ? 25.111 26.502 42.619 1.00 14.33 152 VAL B N 1
ATOM 2346 C CA . VAL B 1 155 ? 25.212 27.902 42.199 1.00 14.13 152 VAL B CA 1
ATOM 2347 C C . VAL B 1 155 ? 24.328 28.786 43.090 1.00 14.61 152 VAL B C 1
ATOM 2348 O O . VAL B 1 155 ? 24.769 29.857 43.524 1.00 14.77 152 VAL B O 1
ATOM 2352 N N . GLU B 1 156 ? 23.111 28.326 43.388 1.00 15.03 153 GLU B N 1
ATOM 2353 C CA . GLU B 1 156 ? 22.243 29.055 44.328 1.00 16.57 153 GLU B CA 1
ATOM 2354 C C . GLU B 1 156 ? 22.906 29.247 45.693 1.00 17.28 153 GLU B C 1
ATOM 2355 O O . GLU B 1 156 ? 22.779 30.318 46.299 1.00 17.66 153 GLU B O 1
ATOM 2361 N N . ASP B 1 157 ? 23.625 28.227 46.158 1.00 18.13 154 ASP B N 1
ATOM 2362 C CA . ASP B 1 157 ? 24.378 28.307 47.415 1.00 18.59 154 ASP B CA 1
ATOM 2363 C C . ASP B 1 157 ? 25.418 29.429 47.368 1.00 18.89 154 ASP B C 1
ATOM 2364 O O . ASP B 1 157 ? 25.581 30.166 48.343 1.00 19.08 154 ASP B O 1
ATOM 2369 N N . MET B 1 158 ? 26.117 29.563 46.239 1.00 18.69 155 MET B N 1
ATOM 2370 C CA . MET B 1 158 ? 27.107 30.631 46.060 1.00 19.23 155 MET B CA 1
ATOM 2371 C C . MET B 1 158 ? 26.451 32.010 45.994 1.00 19.84 155 MET B C 1
ATOM 2372 O O . MET B 1 158 ? 26.991 32.980 46.524 1.00 20.49 155 MET B O 1
ATOM 2377 N N . GLN B 1 159 ? 25.299 32.095 45.336 1.00 20.06 156 GLN B N 1
ATOM 2378 C CA . GLN B 1 159 ? 24.535 33.337 45.291 1.00 20.64 156 GLN B CA 1
ATOM 2379 C C . GLN B 1 159 ? 24.156 33.751 46.710 1.00 21.55 156 GLN B C 1
ATOM 2380 O O . GLN B 1 159 ? 24.333 34.907 47.097 1.00 21.49 156 GLN B O 1
ATOM 2386 N N . ASN B 1 160 ? 23.647 32.790 47.479 1.00 22.53 157 ASN B N 1
ATOM 2387 C CA . ASN B 1 160 ? 23.168 33.045 48.843 1.00 23.80 157 ASN B CA 1
ATOM 2388 C C . ASN B 1 160 ? 24.278 33.393 49.831 1.00 25.01 157 ASN B C 1
ATOM 2389 O O . ASN B 1 160 ? 24.094 34.249 50.698 1.00 25.35 157 ASN B O 1
ATOM 2394 N N . GLU B 1 161 ? 25.428 32.738 49.690 1.00 26.52 158 GLU B N 1
ATOM 2395 C CA . GLU B 1 161 ? 26.606 33.022 50.518 1.00 28.10 158 GLU B CA 1
ATOM 2396 C C . GLU B 1 161 ? 27.176 34.420 50.267 1.00 28.44 158 GLU B C 1
ATOM 2397 O O . GLU B 1 161 ? 27.774 35.025 51.160 1.00 28.88 158 GLU B O 1
ATOM 2403 N N . LEU B 1 162 ? 26.981 34.934 49.055 1.00 28.85 159 LEU B N 1
ATOM 2404 C CA . LEU B 1 162 ? 27.521 36.239 48.674 1.00 29.40 159 LEU B CA 1
ATOM 2405 C C . LEU B 1 162 ? 26.535 37.396 48.861 1.00 29.31 159 LEU B C 1
ATOM 2406 O O . LEU B 1 162 ? 26.894 38.559 48.647 1.00 29.51 159 LEU B O 1
ATOM 2411 N N . GLN B 1 163 ? 25.304 37.073 49.261 1.00 29.18 160 GLN B N 1
ATOM 2412 C CA . GLN B 1 163 ? 24.301 38.087 49.604 1.00 29.05 160 GLN B CA 1
ATOM 2413 C C . GLN B 1 163 ? 24.841 39.019 50.673 1.00 29.17 160 GLN B C 1
ATOM 2414 O O . GLN B 1 163 ? 24.510 40.206 50.704 1.00 28.85 160 GLN B O 1
ATOM 2421 N N . ALA C 1 3 ? 15.207 1.703 18.961 1.00 21.37 0 ALA C N 1
ATOM 2422 C CA . ALA C 1 3 ? 15.780 2.281 17.709 1.00 19.88 0 ALA C CA 1
ATOM 2423 C C . ALA C 1 3 ? 16.866 3.308 18.016 1.00 18.91 0 ALA C C 1
ATOM 2424 O O . ALA C 1 3 ? 16.697 4.166 18.890 1.00 19.92 0 ALA C O 1
ATOM 2426 N N . MET C 1 4 ? 17.976 3.217 17.290 1.00 16.42 1 MET C N 1
ATOM 2427 C CA . MET C 1 4 ? 19.112 4.112 17.499 1.00 14.43 1 MET C CA 1
ATOM 2428 C C . MET C 1 4 ? 18.967 5.391 16.685 1.00 12.74 1 MET C C 1
ATOM 2429 O O . MET C 1 4 ? 18.506 5.361 15.541 1.00 12.80 1 MET C O 1
ATOM 2434 N N A LYS C 1 5 ? 19.409 6.502 17.272 0.50 12.02 2 LYS C N 1
ATOM 2435 N N B LYS C 1 5 ? 19.349 6.528 17.268 0.50 11.95 2 LYS C N 1
ATOM 2436 C CA A LYS C 1 5 ? 19.415 7.781 16.579 0.50 11.42 2 LYS C CA 1
ATOM 2437 C CA B LYS C 1 5 ? 19.427 7.778 16.497 0.50 11.19 2 LYS C CA 1
ATOM 2438 C C A LYS C 1 5 ? 20.514 8.682 17.114 0.50 10.59 2 LYS C C 1
ATOM 2439 C C B LYS C 1 5 ? 20.418 8.761 17.086 0.50 10.51 2 LYS C C 1
ATOM 2440 O O A LYS C 1 5 ? 20.724 8.768 18.324 0.50 10.64 2 LYS C O 1
ATOM 2441 O O B LYS C 1 5 ? 20.448 8.992 18.297 0.50 10.62 2 LYS C O 1
ATOM 2452 N N . VAL C 1 6 ? 21.217 9.341 16.196 1.00 9.71 3 VAL C N 1
ATOM 2453 C CA . VAL C 1 6 ? 22.243 10.329 16.544 1.00 9.14 3 VAL C CA 1
ATOM 2454 C C . VAL C 1 6 ? 21.871 11.642 15.865 1.00 8.82 3 VAL C C 1
ATOM 2455 O O . VAL C 1 6 ? 21.329 11.637 14.756 1.00 10.27 3 VAL C O 1
ATOM 2459 N N . ALA C 1 7 ? 22.134 12.768 16.528 1.00 8.57 4 ALA C N 1
ATOM 2460 C CA . ALA C 1 7 ? 21.983 14.078 15.890 1.00 8.88 4 ALA C CA 1
ATOM 2461 C C . ALA C 1 7 ? 23.363 14.671 15.644 1.00 8.64 4 ALA C C 1
ATOM 2462 O O . ALA C 1 7 ? 24.212 14.632 16.526 1.00 9.57 4 ALA C O 1
ATOM 2464 N N . VAL C 1 8 ? 23.585 15.198 14.444 1.00 8.14 5 VAL C N 1
ATOM 2465 C CA . VAL C 1 8 ? 24.853 15.844 14.089 1.00 7.89 5 VAL C CA 1
ATOM 2466 C C . VAL C 1 8 ? 24.555 17.300 13.787 1.00 8.02 5 VAL C C 1
ATOM 2467 O O . VAL C 1 8 ? 23.801 17.609 12.847 1.00 8.83 5 VAL C O 1
ATOM 2471 N N . ILE C 1 9 ? 25.131 18.189 14.590 1.00 7.37 6 ILE C N 1
ATOM 2472 C CA . ILE C 1 9 ? 24.811 19.614 14.526 1.00 7.76 6 ILE C CA 1
ATOM 2473 C C . ILE C 1 9 ? 26.067 20.474 14.477 1.00 7.27 6 ILE C C 1
ATOM 2474 O O . ILE C 1 9 ? 27.164 20.041 14.861 1.00 7.71 6 ILE C O 1
ATOM 2479 N N . MET C 1 10 ? 25.891 21.695 13.978 1.00 7.47 7 MET C N 1
ATOM 2480 C CA . MET C 1 10 ? 26.983 22.629 13.785 1.00 7.87 7 MET C CA 1
ATOM 2481 C C . MET C 1 10 ? 26.406 24.023 13.602 1.00 8.57 7 MET C C 1
ATOM 2482 O O . MET C 1 10 ? 25.275 24.171 13.142 1.00 8.84 7 MET C O 1
ATOM 2487 N N . GLY C 1 11 ? 27.205 25.046 13.897 1.00 9.43 8 GLY C N 1
ATOM 2488 C CA . GLY C 1 11 ? 26.697 26.424 13.861 1.00 10.28 8 GLY C CA 1
ATOM 2489 C C . GLY C 1 11 ? 26.594 27.052 12.485 1.00 10.53 8 GLY C C 1
ATOM 2490 O O . GLY C 1 11 ? 25.843 28.022 12.285 1.00 10.71 8 GLY C O 1
ATOM 2491 N N . SER C 1 12 ? 27.339 26.506 11.533 1.00 11.23 9 SER C N 1
ATOM 2492 C CA . SER C 1 12 ? 27.357 27.073 10.177 1.00 11.41 9 SER C CA 1
ATOM 2493 C C . SER C 1 12 ? 27.458 25.974 9.146 1.00 11.53 9 SER C C 1
ATOM 2494 O O . SER C 1 12 ? 28.073 24.936 9.397 1.00 11.49 9 SER C O 1
ATOM 2497 N N . SER C 1 13 ? 26.892 26.203 7.967 1.00 11.29 10 SER C N 1
ATOM 2498 C CA . SER C 1 13 ? 27.106 25.254 6.870 1.00 11.76 10 SER C CA 1
ATOM 2499 C C . SER C 1 13 ? 28.577 25.195 6.437 1.00 11.80 10 SER C C 1
ATOM 2500 O O . SER C 1 13 ? 28.986 24.199 5.851 1.00 11.60 10 SER C O 1
ATOM 2503 N N . SER C 1 14 ? 29.376 26.211 6.775 1.00 11.48 11 SER C N 1
ATOM 2504 C CA . SER C 1 14 ? 30.826 26.155 6.521 1.00 11.96 11 SER C CA 1
ATOM 2505 C C . SER C 1 14 ? 31.480 25.002 7.283 1.00 11.39 11 SER C C 1
ATOM 2506 O O . SER C 1 14 ? 32.559 24.523 6.916 1.00 11.80 11 SER C O 1
ATOM 2509 N N . ASP C 1 15 ? 30.832 24.562 8.358 1.00 10.44 12 ASP C N 1
ATOM 2510 C CA . ASP C 1 15 ? 31.336 23.438 9.145 1.00 10.38 12 ASP C CA 1
ATOM 2511 C C . ASP C 1 15 ? 31.011 22.088 8.525 1.00 10.35 12 ASP C C 1
ATOM 2512 O O . ASP C 1 15 ? 31.588 21.060 8.927 1.00 9.07 12 ASP C O 1
ATOM 2517 N N . TRP C 1 16 ? 30.072 22.080 7.577 1.00 10.05 13 TRP C N 1
ATOM 2518 C CA . TRP C 1 16 ? 29.584 20.826 7.011 1.00 9.46 13 TRP C CA 1
ATOM 2519 C C . TRP C 1 16 ? 30.667 20.017 6.284 1.00 9.03 13 TRP C C 1
ATOM 2520 O O . TRP C 1 16 ? 30.671 18.790 6.354 1.00 8.92 13 TRP C O 1
ATOM 2531 N N A LYS C 1 17 ? 31.582 20.694 5.590 0.50 9.31 14 LYS C N 1
ATOM 2532 N N B LYS C 1 17 ? 31.583 20.704 5.596 0.50 9.03 14 LYS C N 1
ATOM 2533 C CA A LYS C 1 17 ? 32.640 19.970 4.886 0.50 9.92 14 LYS C CA 1
ATOM 2534 C CA B LYS C 1 17 ? 32.664 20.010 4.892 0.50 9.37 14 LYS C CA 1
ATOM 2535 C C A LYS C 1 17 ? 33.492 19.139 5.848 0.50 9.74 14 LYS C C 1
ATOM 2536 C C B LYS C 1 17 ? 33.542 19.189 5.840 0.50 9.43 14 LYS C C 1
ATOM 2537 O O A LYS C 1 17 ? 34.172 18.202 5.424 0.50 10.13 14 LYS C O 1
ATOM 2538 O O B LYS C 1 17 ? 34.285 18.312 5.399 0.50 9.80 14 LYS C O 1
ATOM 2549 N N . ILE C 1 18 ? 33.447 19.488 7.132 1.00 9.48 15 ILE C N 1
ATOM 2550 C CA . ILE C 1 18 ? 34.106 18.711 8.182 1.00 9.44 15 ILE C CA 1
ATOM 2551 C C . ILE C 1 18 ? 33.127 17.698 8.788 1.00 8.88 15 ILE C C 1
ATOM 2552 O O . ILE C 1 18 ? 33.409 16.491 8.793 1.00 8.62 15 ILE C O 1
ATOM 2557 N N . MET C 1 19 ? 31.978 18.178 9.262 1.00 8.62 16 MET C N 1
ATOM 2558 C CA . MET C 1 19 ? 31.012 17.330 9.975 1.00 8.64 16 MET C CA 1
ATOM 2559 C C . MET C 1 19 ? 30.385 16.236 9.126 1.00 8.89 16 MET C C 1
ATOM 2560 O O . MET C 1 19 ? 29.859 15.258 9.659 1.00 9.10 16 MET C O 1
ATOM 2565 N N . GLN C 1 20 ? 30.436 16.387 7.804 1.00 8.87 17 GLN C N 1
ATOM 2566 C CA . GLN C 1 20 ? 29.975 15.320 6.922 1.00 8.99 17 GLN C CA 1
ATOM 2567 C C . GLN C 1 20 ? 30.645 13.970 7.212 1.00 9.02 17 GLN C C 1
ATOM 2568 O O . GLN C 1 20 ? 30.042 12.927 6.963 1.00 8.48 17 GLN C O 1
ATOM 2574 N N . GLU C 1 21 ? 31.876 13.984 7.742 1.00 8.33 18 GLU C N 1
ATOM 2575 C CA . GLU C 1 21 ? 32.554 12.726 8.068 1.00 9.02 18 GLU C CA 1
ATOM 2576 C C . GLU C 1 21 ? 31.868 11.967 9.203 1.00 8.87 18 GLU C C 1
ATOM 2577 O O . GLU C 1 21 ? 31.906 10.730 9.239 1.00 9.24 18 GLU C O 1
ATOM 2583 N N . SER C 1 22 ? 31.217 12.702 10.106 1.00 8.41 19 SER C N 1
ATOM 2584 C CA . SER C 1 22 ? 30.443 12.043 11.160 1.00 8.77 19 SER C CA 1
ATOM 2585 C C . SER C 1 22 ? 29.295 11.269 10.539 1.00 8.47 19 SER C C 1
ATOM 2586 O O . SER C 1 22 ? 29.082 10.098 10.850 1.00 8.97 19 SER C O 1
ATOM 2589 N N . CYS C 1 23 ? 28.553 11.945 9.657 1.00 8.71 20 CYS C N 1
ATOM 2590 C CA . CYS C 1 23 ? 27.423 11.330 8.975 1.00 8.77 20 CYS C CA 1
ATOM 2591 C C . CYS C 1 23 ? 27.871 10.184 8.075 1.00 8.89 20 CYS C C 1
ATOM 2592 O O . CYS C 1 23 ? 27.210 9.144 8.027 1.00 8.31 20 CYS C O 1
ATOM 2595 N N . ASN C 1 24 ? 29.002 10.358 7.402 1.00 8.46 21 ASN C N 1
ATOM 2596 C CA . ASN C 1 24 ? 29.509 9.282 6.540 1.00 9.00 21 ASN C CA 1
ATOM 2597 C C . ASN C 1 24 ? 29.789 8.002 7.338 1.00 9.26 21 ASN C C 1
ATOM 2598 O O . ASN C 1 24 ? 29.457 6.912 6.898 1.00 10.11 21 ASN C O 1
ATOM 2603 N N . MET C 1 25 ? 30.373 8.132 8.528 1.00 8.66 22 MET C N 1
ATOM 2604 C CA . MET C 1 25 ? 30.621 6.953 9.344 1.00 8.17 22 MET C CA 1
ATOM 2605 C C . MET C 1 25 ? 29.339 6.369 9.932 1.00 8.07 22 MET C C 1
ATOM 2606 O O . MET C 1 25 ? 29.192 5.148 10.012 1.00 8.83 22 MET C O 1
ATOM 2611 N N . LEU C 1 26 ? 28.399 7.224 10.333 1.00 8.31 23 LEU C N 1
ATOM 2612 C CA . LEU C 1 26 ? 27.106 6.727 10.782 1.00 7.96 23 LEU C CA 1
ATOM 2613 C C . LEU C 1 26 ? 26.391 5.916 9.693 1.00 8.68 23 LEU C C 1
ATOM 2614 O O . LEU C 1 26 ? 25.852 4.847 9.980 1.00 8.86 23 LEU C O 1
ATOM 2619 N N . ASP C 1 27 ? 26.433 6.390 8.452 1.00 9.48 24 ASP C N 1
ATOM 2620 C CA . ASP C 1 27 ? 25.881 5.635 7.332 1.00 10.35 24 ASP C CA 1
ATOM 2621 C C . ASP C 1 27 ? 26.596 4.307 7.142 1.00 10.77 24 ASP C C 1
ATOM 2622 O O . ASP C 1 27 ? 25.946 3.273 6.901 1.00 11.26 24 ASP C O 1
ATOM 2627 N N . TYR C 1 28 ? 27.923 4.318 7.255 1.00 10.68 25 TYR C N 1
ATOM 2628 C CA . TYR C 1 28 ? 28.689 3.076 7.114 1.00 10.71 25 TYR C CA 1
ATOM 2629 C C . TYR C 1 28 ? 28.226 2.021 8.140 1.00 10.29 25 TYR C C 1
ATOM 2630 O O . TYR C 1 28 ? 28.124 0.836 7.821 1.00 10.66 25 TYR C O 1
ATOM 2639 N N . PHE C 1 29 ? 27.958 2.459 9.374 1.00 10.14 26 PHE C N 1
ATOM 2640 C CA . PHE C 1 29 ? 27.464 1.578 10.434 1.00 10.50 26 PHE C CA 1
ATOM 2641 C C . PHE C 1 29 ? 25.953 1.381 10.447 1.00 11.05 26 PHE C C 1
ATOM 2642 O O . PHE C 1 29 ? 25.428 0.673 11.307 1.00 11.49 26 PHE C O 1
ATOM 2650 N N . GLU C 1 30 ? 25.269 1.995 9.486 1.00 11.00 27 GLU C N 1
ATOM 2651 C CA . GLU C 1 30 ? 23.807 1.884 9.342 1.00 12.02 27 GLU C CA 1
ATOM 2652 C C . GLU C 1 30 ? 23.065 2.406 10.570 1.00 11.42 27 GLU C C 1
ATOM 2653 O O . GLU C 1 30 ? 22.000 1.892 10.940 1.00 12.47 27 GLU C O 1
ATOM 2659 N N . ILE C 1 31 ? 23.629 3.443 11.190 1.00 10.65 28 ILE C N 1
ATOM 2660 C CA . ILE C 1 31 ? 23.018 4.092 12.353 1.00 10.35 28 ILE C CA 1
ATOM 2661 C C . ILE C 1 31 ? 22.217 5.298 11.873 1.00 10.01 28 ILE C C 1
ATOM 2662 O O . ILE C 1 31 ? 22.776 6.180 11.233 1.00 10.36 28 ILE C O 1
ATOM 2667 N N . PRO C 1 32 ? 20.908 5.337 12.181 1.00 10.59 29 PRO C N 1
ATOM 2668 C CA . PRO C 1 32 ? 20.100 6.473 11.745 1.00 10.58 29 PRO C CA 1
ATOM 2669 C C . PRO C 1 32 ? 20.548 7.778 12.379 1.00 10.72 29 PRO C C 1
ATOM 2670 O O . PRO C 1 32 ? 20.966 7.810 13.538 1.00 9.75 29 PRO C O 1
ATOM 2674 N N . TYR C 1 33 ? 20.478 8.851 11.608 1.00 10.84 30 TYR C N 1
ATOM 2675 C CA . TYR C 1 33 ? 20.812 10.158 12.145 1.00 10.57 30 TYR C CA 1
ATOM 2676 C C . TYR C 1 33 ? 19.959 11.254 11.544 1.00 10.75 30 TYR C C 1
ATOM 2677 O O . TYR C 1 33 ? 19.301 11.078 10.503 1.00 11.77 30 TYR C O 1
ATOM 2686 N N . GLU C 1 34 ? 19.959 12.393 12.224 1.00 10.68 31 GLU C N 1
ATOM 2687 C CA . GLU C 1 34 ? 19.515 13.646 11.645 1.00 11.21 31 GLU C CA 1
ATOM 2688 C C . GLU C 1 34 ? 20.663 14.641 11.698 1.00 11.07 31 GLU C C 1
ATOM 2689 O O . GLU C 1 34 ? 21.575 14.511 12.535 1.00 10.90 31 GLU C O 1
ATOM 2695 N N . LYS C 1 35 ? 20.640 15.604 10.782 1.00 11.34 32 LYS C N 1
ATOM 2696 C CA . LYS C 1 35 ? 21.679 16.625 10.714 1.00 11.59 32 LYS C CA 1
ATOM 2697 C C . LYS C 1 35 ? 21.028 18.003 10.576 1.00 11.78 32 LYS C C 1
ATOM 2698 O O . LYS C 1 35 ? 20.005 18.145 9.907 1.00 12.60 32 LYS C O 1
ATOM 2704 N N . GLN C 1 36 ? 21.608 19.007 11.234 1.00 11.18 33 GLN C N 1
ATOM 2705 C CA . GLN C 1 36 ? 21.011 20.335 11.259 1.00 11.39 33 GLN C CA 1
ATOM 2706 C C . GLN C 1 36 ? 22.050 21.385 11.597 1.00 10.65 33 GLN C C 1
ATOM 2707 O O . GLN C 1 36 ? 23.025 21.098 12.291 1.00 9.95 33 GLN C O 1
ATOM 2713 N N . VAL C 1 37 ? 21.811 22.607 11.124 1.00 9.75 34 VAL C N 1
ATOM 2714 C CA . VAL C 1 37 ? 22.560 23.771 11.588 1.00 9.74 34 VAL C CA 1
ATOM 2715 C C . VAL C 1 37 ? 21.887 24.284 12.874 1.00 9.51 34 VAL C C 1
ATOM 2716 O O . VAL C 1 37 ? 20.676 24.544 12.893 1.00 9.92 34 VAL C O 1
ATOM 2720 N N . VAL C 1 38 ? 22.668 24.363 13.950 1.00 8.40 35 VAL C N 1
ATOM 2721 C CA . VAL C 1 38 ? 22.214 24.879 15.240 1.00 8.50 35 VAL C CA 1
ATOM 2722 C C . VAL C 1 38 ? 23.368 25.747 15.716 1.00 7.81 35 VAL C C 1
ATOM 2723 O O . VAL C 1 38 ? 24.443 25.221 16.033 1.00 8.71 35 VAL C O 1
ATOM 2727 N N . SER C 1 39 ? 23.172 27.063 15.732 1.00 7.62 36 SER C N 1
ATOM 2728 C CA . SER C 1 39 ? 24.238 27.981 16.191 1.00 7.55 36 SER C CA 1
ATOM 2729 C C . SER C 1 39 ? 24.054 28.438 17.636 1.00 7.53 36 SER C C 1
ATOM 2730 O O . SER C 1 39 ? 23.025 29.023 17.997 1.00 7.58 36 SER C O 1
ATOM 2733 N N . ALA C 1 40 ? 25.064 28.198 18.464 1.00 7.72 37 ALA C N 1
ATOM 2734 C CA . ALA C 1 40 ? 25.017 28.672 19.850 1.00 7.68 37 ALA C CA 1
ATOM 2735 C C . ALA C 1 40 ? 24.911 30.198 19.912 1.00 7.65 37 ALA C C 1
ATOM 2736 O O . ALA C 1 40 ? 24.350 30.741 20.860 1.00 7.90 37 ALA C O 1
ATOM 2738 N N . HIS C 1 41 ? 25.446 30.887 18.904 1.00 7.74 38 HIS C N 1
ATOM 2739 C CA . HIS C 1 41 ? 25.499 32.347 18.952 1.00 7.80 38 HIS C CA 1
ATOM 2740 C C . HIS C 1 41 ? 24.398 33.017 18.137 1.00 7.70 38 HIS C C 1
ATOM 2741 O O . HIS C 1 41 ? 23.834 34.026 18.572 1.00 8.30 38 HIS C O 1
ATOM 2748 N N . ARG C 1 42 ? 24.111 32.478 16.954 1.00 8.23 39 ARG C N 1
ATOM 2749 C CA . ARG C 1 42 ? 23.078 33.080 16.101 1.00 8.26 39 ARG C CA 1
ATOM 2750 C C . ARG C 1 42 ? 21.673 32.600 16.411 1.00 8.64 39 ARG C C 1
ATOM 2751 O O . ARG C 1 42 ? 20.707 33.323 16.147 1.00 9.08 39 ARG C O 1
ATOM 2759 N N . THR C 1 43 ? 21.545 31.386 16.958 1.00 8.03 40 THR C N 1
ATOM 2760 C CA . THR C 1 43 ? 20.226 30.828 17.283 1.00 8.61 40 THR C CA 1
ATOM 2761 C C . THR C 1 43 ? 20.249 30.242 18.692 1.00 9.00 40 THR C C 1
ATOM 2762 O O . THR C 1 43 ? 19.956 29.053 18.883 1.00 8.73 40 THR C O 1
ATOM 2766 N N . PRO C 1 44 ? 20.600 31.073 19.696 1.00 8.70 41 PRO C N 1
ATOM 2767 C CA . PRO C 1 44 ? 20.787 30.510 21.040 1.00 9.47 41 PRO C CA 1
ATOM 2768 C C . PRO C 1 44 ? 19.527 29.864 21.615 1.00 9.91 41 PRO C C 1
ATOM 2769 O O . PRO C 1 44 ? 19.611 28.830 22.287 1.00 9.65 41 PRO C O 1
ATOM 2773 N N . LYS C 1 45 ? 18.368 30.465 21.369 1.00 9.91 42 LYS C N 1
ATOM 2774 C CA . LYS C 1 45 ? 17.136 29.899 21.904 1.00 10.91 42 LYS C CA 1
ATOM 2775 C C . LYS C 1 45 ? 16.772 28.574 21.224 1.00 10.15 42 LYS C C 1
ATOM 2776 O O . LYS C 1 45 ? 16.252 27.665 21.883 1.00 9.75 42 LYS C O 1
ATOM 2782 N N A MET C 1 46 ? 17.031 28.453 19.927 0.50 9.26 43 MET C N 1
ATOM 2783 N N B MET C 1 46 ? 17.058 28.455 19.927 0.50 10.20 43 MET C N 1
ATOM 2784 C CA A MET C 1 46 ? 16.783 27.185 19.244 0.50 9.35 43 MET C CA 1
ATOM 2785 C CA B MET C 1 46 ? 16.883 27.185 19.211 0.50 11.01 43 MET C CA 1
ATOM 2786 C C A MET C 1 46 ? 17.804 26.135 19.677 0.50 9.06 43 MET C C 1
ATOM 2787 C C B MET C 1 46 ? 17.836 26.137 19.765 0.50 10.37 43 MET C C 1
ATOM 2788 O O A MET C 1 46 ? 17.486 24.948 19.734 0.50 9.18 43 MET C O 1
ATOM 2789 O O B MET C 1 46 ? 17.444 24.988 19.975 0.50 10.34 43 MET C O 1
ATOM 2798 N N A MET C 1 47 ? 19.017 26.569 20.012 0.50 8.66 44 MET C N 1
ATOM 2799 N N B MET C 1 47 ? 19.084 26.530 20.011 0.50 9.71 44 MET C N 1
ATOM 2800 C CA A MET C 1 47 ? 19.991 25.659 20.609 0.50 8.60 44 MET C CA 1
ATOM 2801 C CA B MET C 1 47 ? 20.034 25.620 20.643 0.50 9.42 44 MET C CA 1
ATOM 2802 C C A MET C 1 47 ? 19.479 25.088 21.932 0.50 8.61 44 MET C C 1
ATOM 2803 C C B MET C 1 47 ? 19.480 25.072 21.950 0.50 9.11 44 MET C C 1
ATOM 2804 O O A MET C 1 47 ? 19.555 23.881 22.163 0.50 7.95 44 MET C O 1
ATOM 2805 O O B MET C 1 47 ? 19.528 23.866 22.191 0.50 8.35 44 MET C O 1
ATOM 2814 N N . VAL C 1 48 ? 18.951 25.957 22.792 1.00 8.43 45 VAL C N 1
ATOM 2815 C CA . VAL C 1 48 ? 18.420 25.537 24.081 1.00 8.80 45 VAL C CA 1
ATOM 2816 C C . VAL C 1 48 ? 17.297 24.515 23.881 1.00 8.80 45 VAL C C 1
ATOM 2817 O O . VAL C 1 48 ? 17.267 23.460 24.536 1.00 9.25 45 VAL C O 1
ATOM 2821 N N . GLN C 1 49 ? 16.413 24.810 22.933 1.00 9.11 46 GLN C N 1
ATOM 2822 C CA . GLN C 1 49 ? 15.299 23.952 22.630 1.00 9.61 46 GLN C CA 1
ATOM 2823 C C . GLN C 1 49 ? 15.795 22.603 22.121 1.00 10.03 46 GLN C C 1
ATOM 2824 O O . GLN C 1 49 ? 15.340 21.554 22.582 1.00 9.69 46 GLN C O 1
ATOM 2830 N N . PHE C 1 50 ? 16.722 22.636 21.168 1.00 9.79 47 PHE C N 1
ATOM 2831 C CA . PHE C 1 50 ? 17.221 21.407 20.571 1.00 9.43 47 PHE C CA 1
ATOM 2832 C C . PHE C 1 50 ? 17.841 20.486 21.624 1.00 9.29 47 PHE C C 1
ATOM 2833 O O . PHE C 1 50 ? 17.530 19.280 21.701 1.00 8.96 47 PHE C O 1
ATOM 2841 N N . ALA C 1 51 ? 18.704 21.059 22.445 1.00 8.91 48 ALA C N 1
ATOM 2842 C CA . ALA C 1 51 ? 19.391 20.282 23.459 1.00 8.83 48 ALA C CA 1
ATOM 2843 C C . ALA C 1 51 ? 18.423 19.733 24.501 1.00 9.34 48 ALA C C 1
ATOM 2844 O O . ALA C 1 51 ? 18.500 18.554 24.879 1.00 8.68 48 ALA C O 1
ATOM 2846 N N . SER C 1 52 ? 17.478 20.574 24.924 1.00 9.51 49 SER C N 1
ATOM 2847 C CA . SER C 1 52 ? 16.507 20.199 25.951 1.00 10.12 49 SER C CA 1
ATOM 2848 C C . SER C 1 52 ? 15.585 19.072 25.493 1.00 10.37 49 SER C C 1
ATOM 2849 O O . SER C 1 52 ? 15.235 18.196 26.293 1.00 10.51 49 SER C O 1
ATOM 2852 N N . GLU C 1 53 ? 15.192 19.106 24.220 1.00 9.90 50 GLU C N 1
ATOM 2853 C CA . GLU C 1 53 ? 14.211 18.147 23.687 1.00 10.00 50 GLU C CA 1
ATOM 2854 C C . GLU C 1 53 ? 14.834 16.845 23.173 1.00 10.01 50 GLU C C 1
ATOM 2855 O O . GLU C 1 53 ? 14.108 15.897 22.834 1.00 10.01 50 GLU C O 1
ATOM 2861 N N . ALA C 1 54 ? 16.155 16.804 23.032 1.00 9.32 51 ALA C N 1
ATOM 2862 C CA . ALA C 1 54 ? 16.773 15.727 22.261 1.00 9.28 51 ALA C CA 1
ATOM 2863 C C . ALA C 1 54 ? 16.477 14.332 22.815 1.00 8.67 51 ALA C C 1
ATOM 2864 O O . ALA C 1 54 ? 16.077 13.432 22.072 1.00 8.95 51 ALA C O 1
ATOM 2866 N N . ARG C 1 55 ? 16.657 14.148 24.121 1.00 8.89 52 ARG C N 1
ATOM 2867 C CA . ARG C 1 55 ? 16.494 12.821 24.697 1.00 9.56 52 ARG C CA 1
ATOM 2868 C C . ARG C 1 55 ? 15.056 12.301 24.580 1.00 10.34 52 ARG C C 1
ATOM 2869 O O . ARG C 1 55 ? 14.845 11.141 24.205 1.00 9.88 52 ARG C O 1
ATOM 2877 N N . GLU C 1 56 ? 14.081 13.161 24.874 1.00 10.83 53 GLU C N 1
ATOM 2878 C CA . GLU C 1 56 ? 12.684 12.717 24.831 1.00 12.55 53 GLU C CA 1
ATOM 2879 C C . GLU C 1 56 ? 12.236 12.367 23.402 1.00 12.72 53 GLU C C 1
ATOM 2880 O O . GLU C 1 56 ? 11.342 11.524 23.212 1.00 13.52 53 GLU C O 1
ATOM 2886 N N . ARG C 1 57 ? 12.876 12.987 22.411 1.00 13.12 54 ARG C N 1
ATOM 2887 C CA . ARG C 1 57 ? 12.655 12.719 20.975 1.00 13.49 54 ARG C CA 1
ATOM 2888 C C . ARG C 1 57 ? 13.260 11.410 20.462 1.00 12.53 54 ARG C C 1
ATOM 2889 O O . ARG C 1 57 ? 13.062 11.045 19.299 1.00 13.53 54 ARG C O 1
ATOM 2897 N N . GLY C 1 58 ? 14.058 10.754 21.297 1.00 11.80 55 GLY C N 1
ATOM 2898 C CA . GLY C 1 58 ? 14.723 9.497 20.940 1.00 10.89 55 GLY C CA 1
ATOM 2899 C C . GLY C 1 58 ? 16.128 9.655 20.390 1.00 10.38 55 GLY C C 1
ATOM 2900 O O . GLY C 1 58 ? 16.711 8.681 19.886 1.00 11.70 55 GLY C O 1
ATOM 2901 N N . ILE C 1 59 ? 16.694 10.861 20.481 1.00 10.12 56 ILE C N 1
ATOM 2902 C CA . ILE C 1 59 ? 18.113 11.026 20.189 1.00 8.94 56 ILE C CA 1
ATOM 2903 C C . ILE C 1 59 ? 18.937 10.380 21.313 1.00 8.46 56 ILE C C 1
ATOM 2904 O O . ILE C 1 59 ? 18.684 10.598 22.497 1.00 8.49 56 ILE C O 1
ATOM 2909 N N . ASN C 1 60 ? 19.921 9.580 20.921 1.00 8.58 57 ASN C N 1
ATOM 2910 C CA . ASN C 1 60 ? 20.795 8.897 21.882 1.00 8.35 57 ASN C CA 1
ATOM 2911 C C . ASN C 1 60 ? 22.113 9.609 22.172 1.00 8.15 57 ASN C C 1
ATOM 2912 O O . ASN C 1 60 ? 22.654 9.500 23.272 1.00 8.01 57 ASN C O 1
ATOM 2917 N N . ILE C 1 61 ? 22.634 10.300 21.157 1.00 7.89 58 ILE C N 1
ATOM 2918 C CA . ILE C 1 61 ? 23.932 10.958 21.234 1.00 7.46 58 ILE C CA 1
ATOM 2919 C C . ILE C 1 61 ? 23.847 12.204 20.358 1.00 7.24 58 ILE C C 1
ATOM 2920 O O . ILE C 1 61 ? 23.207 12.170 19.293 1.00 7.10 58 ILE C O 1
ATOM 2925 N N . ILE C 1 62 ? 24.490 13.285 20.799 1.00 7.47 59 ILE C N 1
ATOM 2926 C CA . ILE C 1 62 ? 24.622 14.473 19.968 1.00 7.10 59 ILE C CA 1
ATOM 2927 C C . ILE C 1 62 ? 26.085 14.674 19.639 1.00 7.50 59 ILE C C 1
ATOM 2928 O O . ILE C 1 62 ? 26.930 14.679 20.537 1.00 7.68 59 ILE C O 1
ATOM 2933 N N . ILE C 1 63 ? 26.365 14.806 18.344 1.00 7.20 60 ILE C N 1
ATOM 2934 C CA . ILE C 1 63 ? 27.685 15.209 17.858 1.00 7.49 60 ILE C CA 1
ATOM 2935 C C . ILE C 1 63 ? 27.561 16.660 17.413 1.00 7.36 60 ILE C C 1
ATOM 2936 O O . ILE C 1 63 ? 26.740 16.979 16.567 1.00 8.24 60 ILE C O 1
ATOM 2941 N N . ALA C 1 64 ? 28.392 17.521 17.984 1.00 7.21 61 ALA C N 1
ATOM 2942 C CA . ALA C 1 64 ? 28.323 18.950 17.717 1.00 6.81 61 ALA C CA 1
ATOM 2943 C C . ALA C 1 64 ? 29.699 19.475 17.316 1.00 6.77 61 ALA C C 1
ATOM 2944 O O . ALA C 1 64 ? 30.688 19.252 18.033 1.00 7.38 61 ALA C O 1
ATOM 2946 N N . GLY C 1 65 ? 29.755 20.166 16.184 1.00 7.02 62 GLY C N 1
ATOM 2947 C CA . GLY C 1 65 ? 30.978 20.828 15.751 1.00 6.86 62 GLY C CA 1
ATOM 2948 C C . GLY C 1 65 ? 30.929 22.330 15.979 1.00 7.40 62 GLY C C 1
ATOM 2949 O O . GLY C 1 65 ? 29.868 22.952 15.866 1.00 8.56 62 GLY C O 1
ATOM 2950 N N . ALA C 1 66 ? 32.068 22.923 16.308 1.00 7.79 63 ALA C N 1
ATOM 2951 C CA . ALA C 1 66 ? 32.144 24.377 16.474 1.00 8.18 63 ALA C CA 1
ATOM 2952 C C . ALA C 1 66 ? 33.566 24.892 16.291 1.00 8.66 63 ALA C C 1
ATOM 2953 O O . ALA C 1 66 ? 34.543 24.198 16.617 1.00 8.95 63 ALA C O 1
ATOM 2955 N N . GLY C 1 67 ? 33.670 26.127 15.792 1.00 8.72 64 GLY C N 1
ATOM 2956 C CA . GLY C 1 67 ? 34.966 26.787 15.622 1.00 10.01 64 GLY C CA 1
ATOM 2957 C C . GLY C 1 67 ? 35.136 28.091 16.393 1.00 10.31 64 GLY C C 1
ATOM 2958 O O . GLY C 1 67 ? 34.166 28.786 16.722 1.00 10.91 64 GLY C O 1
ATOM 2959 N N . GLY C 1 68 ? 36.397 28.425 16.675 1.00 9.84 65 GLY C N 1
ATOM 2960 C CA . GLY C 1 68 ? 36.752 29.690 17.319 1.00 9.59 65 GLY C CA 1
ATOM 2961 C C . GLY C 1 68 ? 36.427 29.646 18.799 1.00 9.08 65 GLY C C 1
ATOM 2962 O O . GLY C 1 68 ? 36.889 28.752 19.518 1.00 10.04 65 GLY C O 1
ATOM 2963 N N . ALA C 1 69 ? 35.653 30.636 19.256 1.00 8.59 66 ALA C N 1
ATOM 2964 C CA . ALA C 1 69 ? 35.043 30.613 20.579 1.00 8.91 66 ALA C CA 1
ATOM 2965 C C . ALA C 1 69 ? 33.903 29.590 20.495 1.00 8.90 66 ALA C C 1
ATOM 2966 O O . ALA C 1 69 ? 32.720 29.916 20.326 1.00 9.76 66 ALA C O 1
ATOM 2968 N N . ALA C 1 70 ? 34.306 28.329 20.575 1.00 8.57 67 ALA C N 1
ATOM 2969 C CA . ALA C 1 70 ? 33.477 27.202 20.195 1.00 8.49 67 ALA C CA 1
ATOM 2970 C C . ALA C 1 70 ? 32.652 26.754 21.383 1.00 8.92 67 ALA C C 1
ATOM 2971 O O . ALA C 1 70 ? 33.130 26.017 22.241 1.00 11.74 67 ALA C O 1
ATOM 2973 N N . HIS C 1 71 ? 31.428 27.256 21.456 1.00 7.90 68 HIS C N 1
ATOM 2974 C CA . HIS C 1 71 ? 30.583 27.071 22.634 1.00 7.90 68 HIS C CA 1
ATOM 2975 C C . HIS C 1 71 ? 29.476 26.036 22.457 1.00 7.72 68 HIS C C 1
ATOM 2976 O O . HIS C 1 71 ? 28.905 25.572 23.455 1.00 8.62 68 HIS C O 1
ATOM 2983 N N . LEU C 1 72 ? 29.177 25.671 21.207 1.00 6.98 69 LEU C N 1
ATOM 2984 C CA . LEU C 1 72 ? 28.042 24.788 20.941 1.00 7.09 69 LEU C CA 1
ATOM 2985 C C . LEU C 1 72 ? 28.094 23.455 21.702 1.00 7.08 69 LEU C C 1
ATOM 2986 O O . LEU C 1 72 ? 27.123 23.103 22.362 1.00 6.81 69 LEU C O 1
ATOM 2991 N N . PRO C 1 73 ? 29.211 22.704 21.636 1.00 6.79 70 PRO C N 1
ATOM 2992 C CA . PRO C 1 73 ? 29.192 21.417 22.346 1.00 6.87 70 PRO C CA 1
ATOM 2993 C C . PRO C 1 73 ? 28.976 21.556 23.853 1.00 6.73 70 PRO C C 1
ATOM 2994 O O . PRO C 1 73 ? 28.178 20.804 24.440 1.00 6.83 70 PRO C O 1
ATOM 2998 N N . GLY C 1 74 ? 29.653 22.517 24.468 1.00 6.47 71 GLY C N 1
ATOM 2999 C CA . GLY C 1 74 ? 29.576 22.651 25.919 1.00 7.05 71 GLY C CA 1
ATOM 3000 C C . GLY C 1 74 ? 28.212 23.140 26.379 1.00 7.04 71 GLY C C 1
ATOM 3001 O O . GLY C 1 74 ? 27.704 22.682 27.412 1.00 7.69 71 GLY C O 1
ATOM 3002 N N . MET C 1 75 ? 27.610 24.049 25.614 1.00 7.29 72 MET C N 1
ATOM 3003 C CA . MET C 1 75 ? 26.279 24.538 25.988 1.00 7.33 72 MET C CA 1
ATOM 3004 C C . MET C 1 75 ? 25.220 23.474 25.776 1.00 7.83 72 MET C C 1
ATOM 3005 O O . MET C 1 75 ? 24.341 23.302 26.624 1.00 7.36 72 MET C O 1
ATOM 3010 N N . VAL C 1 76 ? 25.320 22.735 24.673 1.00 7.04 73 VAL C N 1
ATOM 3011 C CA . VAL C 1 76 ? 24.413 21.604 24.468 1.00 7.36 73 VAL C CA 1
ATOM 3012 C C . VAL C 1 76 ? 24.567 20.595 25.615 1.00 7.55 73 VAL C C 1
ATOM 3013 O O . VAL C 1 76 ? 23.561 20.183 26.213 1.00 6.88 73 VAL C O 1
ATOM 3017 N N . ALA C 1 77 ? 25.810 20.239 25.963 1.00 7.40 74 ALA C N 1
ATOM 3018 C CA . ALA C 1 77 ? 26.043 19.297 27.068 1.00 7.24 74 ALA C CA 1
ATOM 3019 C C . ALA C 1 77 ? 25.430 19.736 28.386 1.00 7.49 74 ALA C C 1
ATOM 3020 O O . ALA C 1 77 ? 24.966 18.911 29.145 1.00 7.89 74 ALA C O 1
ATOM 3022 N N . SER C 1 78 ? 25.384 21.044 28.619 1.00 7.57 75 SER C N 1
ATOM 3023 C CA . SER C 1 78 ? 24.819 21.606 29.844 1.00 8.11 75 SER C CA 1
ATOM 3024 C C . SER C 1 78 ? 23.302 21.489 29.917 1.00 8.11 75 SER C C 1
ATOM 3025 O O . SER C 1 78 ? 22.734 21.671 30.989 1.00 9.32 75 SER C O 1
ATOM 3028 N N . LEU C 1 79 ? 22.671 21.177 28.791 1.00 8.21 76 LEU C N 1
ATOM 3029 C CA . LEU C 1 79 ? 21.216 21.254 28.637 1.00 8.27 76 LEU C CA 1
ATOM 3030 C C . LEU C 1 79 ? 20.580 19.895 28.334 1.00 8.57 76 LEU C C 1
ATOM 3031 O O . LEU C 1 79 ? 19.377 19.806 28.086 1.00 10.27 76 LEU C O 1
ATOM 3036 N N . THR C 1 80 ? 21.388 18.837 28.364 1.00 8.21 77 THR C N 1
ATOM 3037 C CA . THR C 1 80 ? 20.901 17.471 28.110 1.00 8.58 77 THR C CA 1
ATOM 3038 C C . THR C 1 80 ? 21.607 16.495 29.041 1.00 8.17 77 THR C C 1
ATOM 3039 O O . THR C 1 80 ? 22.703 16.765 29.532 1.00 8.42 77 THR C O 1
ATOM 3043 N N . THR C 1 81 ? 20.972 15.356 29.291 1.00 8.21 78 THR C N 1
ATOM 3044 C CA . THR C 1 81 ? 21.650 14.266 30.003 1.00 8.77 78 THR C CA 1
ATOM 3045 C C . THR C 1 81 ? 22.325 13.301 29.031 1.00 8.21 78 THR C C 1
ATOM 3046 O O . THR C 1 81 ? 23.016 12.368 29.454 1.00 8.80 78 THR C O 1
ATOM 3050 N N . LEU C 1 82 ? 22.117 13.511 27.728 1.00 7.64 79 LEU C N 1
ATOM 3051 C CA . LEU C 1 82 ? 22.769 12.695 26.697 1.00 7.19 79 LEU C CA 1
ATOM 3052 C C . LEU C 1 82 ? 24.261 12.950 26.630 1.00 7.34 79 LEU C C 1
ATOM 3053 O O . LEU C 1 82 ? 24.718 14.067 26.882 1.00 6.83 79 LEU C O 1
ATOM 3058 N N . PRO C 1 83 ? 25.027 11.937 26.212 1.00 6.67 80 PRO C N 1
ATOM 3059 C CA . PRO C 1 83 ? 26.439 12.209 25.942 1.00 7.26 80 PRO C CA 1
ATOM 3060 C C . PRO C 1 83 ? 26.586 13.079 24.700 1.00 6.85 80 PRO C C 1
ATOM 3061 O O . PRO C 1 83 ? 25.897 12.866 23.691 1.00 7.47 80 PRO C O 1
ATOM 3065 N N . VAL C 1 84 ? 27.486 14.055 24.794 1.00 6.51 81 VAL C N 1
ATOM 3066 C CA . VAL C 1 84 ? 27.768 14.998 23.704 1.00 6.65 81 VAL C CA 1
ATOM 3067 C C . VAL C 1 84 ? 29.222 14.844 23.274 1.00 7.13 81 VAL C C 1
ATOM 3068 O O . VAL C 1 84 ? 30.143 14.867 24.099 1.00 7.55 81 VAL C O 1
ATOM 3072 N N . ILE C 1 85 ? 29.395 14.644 21.974 1.00 6.53 82 ILE C N 1
ATOM 3073 C CA . ILE C 1 85 ? 30.716 14.566 21.365 1.00 6.95 82 ILE C CA 1
ATOM 3074 C C . ILE C 1 85 ? 30.987 15.895 20.667 1.00 7.44 82 ILE C C 1
ATOM 3075 O O . ILE C 1 85 ? 30.194 16.330 19.846 1.00 7.84 82 ILE C O 1
ATOM 3080 N N . GLY C 1 86 ? 32.100 16.538 21.026 1.00 7.14 83 GLY C N 1
ATOM 3081 C CA . GLY C 1 86 ? 32.464 17.848 20.483 1.00 7.11 83 GLY C CA 1
ATOM 3082 C C . GLY C 1 86 ? 33.608 17.762 19.492 1.00 7.35 83 GLY C C 1
ATOM 3083 O O . GLY C 1 86 ? 34.674 17.246 19.816 1.00 7.40 83 GLY C O 1
ATOM 3084 N N . VAL C 1 87 ? 33.382 18.295 18.289 1.00 7.04 84 VAL C N 1
ATOM 3085 C CA . VAL C 1 87 ? 34.405 18.315 17.241 1.00 7.06 84 VAL C CA 1
ATOM 3086 C C . VAL C 1 87 ? 34.926 19.748 17.037 1.00 6.55 84 VAL C C 1
ATOM 3087 O O . VAL C 1 87 ? 34.180 20.621 16.604 1.00 6.80 84 VAL C O 1
ATOM 3091 N N . PRO C 1 88 ? 36.209 20.003 17.375 1.00 6.74 85 PRO C N 1
ATOM 3092 C CA . PRO C 1 88 ? 36.769 21.331 17.077 1.00 7.40 85 PRO C CA 1
ATOM 3093 C C . PRO C 1 88 ? 37.002 21.543 15.584 1.00 7.98 85 PRO C C 1
ATOM 3094 O O . PRO C 1 88 ? 37.573 20.671 14.926 1.00 8.51 85 PRO C O 1
ATOM 3098 N N . ILE C 1 89 ? 36.561 22.684 15.061 1.00 8.78 86 ILE C N 1
ATOM 3099 C CA . ILE C 1 89 ? 36.715 23.017 13.648 1.00 10.89 86 ILE C CA 1
ATOM 3100 C C . ILE C 1 89 ? 37.900 23.948 13.507 1.00 12.53 86 ILE C C 1
ATOM 3101 O O . ILE C 1 89 ? 38.031 24.925 14.256 1.00 12.39 86 ILE C O 1
ATOM 3106 N N . GLU C 1 90 ? 38.765 23.637 12.545 1.00 12.94 87 GLU C N 1
ATOM 3107 C CA . GLU C 1 90 ? 39.944 24.438 12.282 1.00 16.01 87 GLU C CA 1
ATOM 3108 C C . GLU C 1 90 ? 39.524 25.830 11.865 1.00 16.99 87 GLU C C 1
ATOM 3109 O O . GLU C 1 90 ? 38.596 26.010 11.063 1.00 17.45 87 GLU C O 1
ATOM 3115 N N . THR C 1 91 ? 40.210 26.805 12.444 1.00 18.87 88 THR C N 1
ATOM 3116 C CA . THR C 1 91 ? 39.931 28.200 12.206 1.00 20.18 88 THR C CA 1
ATOM 3117 C C . THR C 1 91 ? 41.022 28.764 11.304 1.00 21.01 88 THR C C 1
ATOM 3118 O O . THR C 1 91 ? 42.151 28.267 11.318 1.00 21.52 88 THR C O 1
ATOM 3122 N N . LYS C 1 92 ? 40.673 29.781 10.516 1.00 22.08 89 LYS C N 1
ATOM 3123 C CA . LYS C 1 92 ? 41.616 30.408 9.574 1.00 22.74 89 LYS C CA 1
ATOM 3124 C C . LYS C 1 92 ? 42.931 30.829 10.238 1.00 22.76 89 LYS C C 1
ATOM 3125 O O . LYS C 1 92 ? 44.011 30.533 9.724 1.00 23.47 89 LYS C O 1
ATOM 3131 N N . SER C 1 93 ? 42.843 31.489 11.391 1.00 22.28 90 SER C N 1
ATOM 3132 C CA . SER C 1 93 ? 44.042 32.010 12.043 1.00 21.88 90 SER C CA 1
ATOM 3133 C C . SER C 1 93 ? 44.726 31.022 12.966 1.00 21.06 90 SER C C 1
ATOM 3134 O O . SER C 1 93 ? 45.864 30.621 12.711 1.00 21.40 90 SER C O 1
ATOM 3137 N N . LEU C 1 94 ? 44.023 30.595 14.016 1.00 19.41 91 LEU C N 1
ATOM 3138 C CA . LEU C 1 94 ? 44.644 29.809 15.082 1.00 18.41 91 LEU C CA 1
ATOM 3139 C C . LEU C 1 94 ? 44.614 28.293 14.870 1.00 17.88 91 LEU C C 1
ATOM 3140 O O . LEU C 1 94 ? 44.969 27.535 15.777 1.00 17.76 91 LEU C O 1
ATOM 3145 N N . LYS C 1 95 ? 44.185 27.875 13.680 1.00 17.78 92 LYS C N 1
ATOM 3146 C CA . LYS C 1 95 ? 44.273 26.470 13.234 1.00 17.58 92 LYS C CA 1
ATOM 3147 C C . LYS C 1 95 ? 43.536 25.513 14.170 1.00 16.70 92 LYS C C 1
ATOM 3148 O O . LYS C 1 95 ? 43.905 24.342 14.310 1.00 16.46 92 LYS C O 1
ATOM 3154 N N . GLY C 1 96 ? 42.496 26.032 14.814 1.00 14.71 93 GLY C N 1
ATOM 3155 C CA . GLY C 1 96 ? 41.674 25.225 15.705 1.00 12.43 93 GLY C CA 1
ATOM 3156 C C . GLY C 1 96 ? 42.153 25.052 17.135 1.00 11.23 93 GLY C C 1
ATOM 3157 O O . GLY C 1 96 ? 41.527 24.312 17.880 1.00 10.27 93 GLY C O 1
ATOM 3158 N N A ILE C 1 97 ? 43.242 25.715 17.533 0.50 11.13 94 ILE C N 1
ATOM 3159 N N B ILE C 1 97 ? 43.249 25.714 17.516 0.50 10.89 94 ILE C N 1
ATOM 3160 C CA A ILE C 1 97 ? 43.661 25.641 18.933 0.50 10.87 94 ILE C CA 1
ATOM 3161 C CA B ILE C 1 97 ? 43.695 25.698 18.906 0.50 10.41 94 ILE C CA 1
ATOM 3162 C C A ILE C 1 97 ? 42.672 26.391 19.834 0.50 10.30 94 ILE C C 1
ATOM 3163 C C B ILE C 1 97 ? 42.651 26.368 19.799 0.50 10.00 94 ILE C C 1
ATOM 3164 O O A ILE C 1 97 ? 42.431 25.984 20.970 0.50 10.28 94 ILE C O 1
ATOM 3165 O O B ILE C 1 97 ? 42.358 25.888 20.894 0.50 10.00 94 ILE C O 1
ATOM 3174 N N . ASP C 1 98 ? 42.095 27.474 19.315 1.00 9.64 95 ASP C N 1
ATOM 3175 C CA . ASP C 1 98 ? 41.003 28.150 19.998 1.00 9.59 95 ASP C CA 1
ATOM 3176 C C . ASP C 1 98 ? 39.792 27.212 20.111 1.00 9.15 95 ASP C C 1
ATOM 3177 O O . ASP C 1 98 ? 39.239 27.048 21.196 1.00 8.97 95 ASP C O 1
ATOM 3182 N N . SER C 1 99 ? 39.408 26.572 19.002 1.00 8.10 96 SER C N 1
ATOM 3183 C CA . SER C 1 99 ? 38.281 25.632 19.005 1.00 8.58 96 SER C CA 1
ATOM 3184 C C . SER C 1 99 ? 38.521 24.508 20.006 1.00 8.04 96 SER C C 1
ATOM 3185 O O . SER C 1 99 ? 37.642 24.171 20.813 1.00 8.70 96 SER C O 1
ATOM 3188 N N . LEU C 1 100 ? 39.707 23.914 19.940 1.00 8.12 97 LEU C N 1
ATOM 3189 C CA . LEU C 1 100 ? 40.030 22.811 20.827 1.00 7.54 97 LEU C CA 1
ATOM 3190 C C . LEU C 1 100 ? 39.945 23.160 22.324 1.00 7.80 97 LEU C C 1
ATOM 3191 O O . LEU C 1 100 ? 39.277 22.455 23.093 1.00 8.08 97 LEU C O 1
ATOM 3196 N N . LEU C 1 101 ? 40.567 24.265 22.722 1.00 8.25 98 LEU C N 1
ATOM 3197 C CA . LEU C 1 101 ? 40.578 24.638 24.142 1.00 8.97 98 LEU C CA 1
ATOM 3198 C C . LEU C 1 101 ? 39.182 25.016 24.629 1.00 8.89 98 LEU C C 1
ATOM 3199 O O . LEU C 1 101 ? 38.798 24.695 25.760 1.00 9.87 98 LEU C O 1
ATOM 3204 N N . SER C 1 102 ? 38.408 25.669 23.756 1.00 9.02 99 SER C N 1
ATOM 3205 C CA A SER C 1 102 ? 37.030 26.096 24.066 0.50 9.13 99 SER C CA 1
ATOM 3206 C CA B SER C 1 102 ? 37.071 26.105 24.133 0.50 9.18 99 SER C CA 1
ATOM 3207 C C . SER C 1 102 ? 36.118 24.918 24.323 1.00 9.35 99 SER C C 1
ATOM 3208 O O . SER C 1 102 ? 35.128 25.023 25.052 1.00 9.90 99 SER C O 1
ATOM 3213 N N . ILE C 1 103 ? 36.421 23.795 23.672 1.00 8.88 100 ILE C N 1
ATOM 3214 C CA . ILE C 1 103 ? 35.596 22.594 23.802 1.00 8.33 100 ILE C CA 1
ATOM 3215 C C . ILE C 1 103 ? 36.093 21.643 24.894 1.00 8.71 100 ILE C C 1
ATOM 3216 O O . ILE C 1 103 ? 35.325 21.172 25.716 1.00 8.98 100 ILE C O 1
ATOM 3221 N N . VAL C 1 104 ? 37.390 21.354 24.897 1.00 8.66 101 VAL C N 1
ATOM 3222 C CA . VAL C 1 104 ? 37.903 20.313 25.767 1.00 9.08 101 VAL C CA 1
ATOM 3223 C C . VAL C 1 104 ? 37.965 20.721 27.247 1.00 9.06 101 VAL C C 1
ATOM 3224 O O . VAL C 1 104 ? 37.796 19.879 28.131 1.00 9.74 101 VAL C O 1
ATOM 3228 N N . GLN C 1 105 ? 38.192 22.007 27.518 1.00 8.56 102 GLN C N 1
ATOM 3229 C CA . GLN C 1 105 ? 38.502 22.466 28.886 1.00 9.07 102 GLN C CA 1
ATOM 3230 C C . GLN C 1 105 ? 37.269 22.712 29.754 1.00 9.75 102 GLN C C 1
ATOM 3231 O O . GLN C 1 105 ? 37.261 23.609 30.614 1.00 10.44 102 GLN C O 1
ATOM 3237 N N . MET C 1 106 ? 36.227 21.917 29.527 1.00 9.96 103 MET C N 1
ATOM 3238 C CA . MET C 1 106 ? 34.996 22.020 30.288 1.00 11.20 103 MET C CA 1
ATOM 3239 C C . MET C 1 106 ? 35.263 21.796 31.770 1.00 11.88 103 MET C C 1
ATOM 3240 O O . MET C 1 106 ? 36.077 20.950 32.133 1.00 13.04 103 MET C O 1
ATOM 3245 N N . PRO C 1 107 ? 34.548 22.531 32.634 1.00 12.39 104 PRO C N 1
ATOM 3246 C CA . PRO C 1 107 ? 34.786 22.429 34.068 1.00 12.96 104 PRO C CA 1
ATOM 3247 C C . PRO C 1 107 ? 34.242 21.112 34.585 1.00 12.28 104 PRO C C 1
ATOM 3248 O O . PRO C 1 107 ? 33.323 20.548 33.993 1.00 12.34 104 PRO C O 1
ATOM 3252 N N . GLY C 1 108 ? 34.777 20.638 35.709 1.00 12.21 105 GLY C N 1
ATOM 3253 C CA . GLY C 1 108 ? 34.242 19.430 36.333 1.00 12.79 105 GLY C CA 1
ATOM 3254 C C . GLY C 1 108 ? 32.758 19.599 36.633 1.00 12.62 105 GLY C C 1
ATOM 3255 O O . GLY C 1 108 ? 32.348 20.543 37.320 1.00 14.38 105 GLY C O 1
ATOM 3256 N N . GLY C 1 109 ? 31.948 18.700 36.094 1.00 12.31 106 GLY C N 1
ATOM 3257 C CA . GLY C 1 109 ? 30.514 18.755 36.304 1.00 10.37 106 GLY C CA 1
ATOM 3258 C C . GLY C 1 109 ? 29.736 18.597 35.012 1.00 9.71 106 GLY C C 1
ATOM 3259 O O . GLY C 1 109 ? 28.651 18.038 35.016 1.00 9.66 106 GLY C O 1
ATOM 3260 N N . ILE C 1 110 ? 30.273 19.136 33.918 1.00 9.33 107 ILE C N 1
ATOM 3261 C CA . ILE C 1 110 ? 29.588 19.052 32.617 1.00 9.22 107 ILE C CA 1
ATOM 3262 C C . ILE C 1 110 ? 30.601 18.589 31.570 1.00 8.35 107 ILE C C 1
ATOM 3263 O O . ILE C 1 110 ? 31.442 19.388 31.137 1.00 8.81 107 ILE C O 1
ATOM 3268 N N . PRO C 1 111 ? 30.519 17.312 31.157 1.00 8.17 108 PRO C N 1
ATOM 3269 C CA . PRO C 1 111 ? 31.505 16.751 30.236 1.00 7.75 108 PRO C CA 1
ATOM 3270 C C . PRO C 1 111 ? 31.158 16.945 28.762 1.00 8.02 108 PRO C C 1
ATOM 3271 O O . PRO C 1 111 ? 29.984 16.956 28.384 1.00 7.94 108 PRO C O 1
ATOM 3275 N N . VAL C 1 112 ? 32.198 17.089 27.948 1.00 8.26 109 VAL C N 1
ATOM 3276 C CA . VAL C 1 112 ? 32.106 16.918 26.494 1.00 8.42 109 VAL C CA 1
ATOM 3277 C C . VAL C 1 112 ? 33.183 15.921 26.059 1.00 8.41 109 VAL C C 1
ATOM 3278 O O . VAL C 1 112 ? 34.355 16.039 26.460 1.00 9.32 109 VAL C O 1
ATOM 3282 N N . ALA C 1 113 ? 32.778 14.918 25.275 1.00 7.73 110 ALA C N 1
ATOM 3283 C CA . ALA C 1 113 ? 33.722 13.946 24.690 1.00 7.21 110 ALA C CA 1
ATOM 3284 C C . ALA C 1 113 ? 34.382 14.627 23.496 1.00 7.33 110 ALA C C 1
ATOM 3285 O O . ALA C 1 113 ? 33.732 14.798 22.473 1.00 7.27 110 ALA C O 1
ATOM 3287 N N . THR C 1 114 ? 35.634 15.048 23.620 1.00 6.75 111 THR C N 1
ATOM 3288 C CA . THR C 1 114 ? 36.253 15.866 22.575 1.00 6.62 111 THR C CA 1
ATOM 3289 C C . THR C 1 114 ? 37.097 14.989 21.650 1.00 7.03 111 THR C C 1
ATOM 3290 O O . THR C 1 114 ? 37.877 14.155 22.120 1.00 6.81 111 THR C O 1
ATOM 3294 N N . THR C 1 115 ? 36.957 15.196 20.343 1.00 7.37 112 THR C N 1
ATOM 3295 C CA . THR C 1 115 ? 37.833 14.520 19.391 1.00 8.40 112 THR C CA 1
ATOM 3296 C C . THR C 1 115 ? 38.779 15.516 18.702 1.00 7.78 112 THR C C 1
ATOM 3297 O O . THR C 1 115 ? 38.812 16.711 19.059 1.00 7.96 112 THR C O 1
ATOM 3301 N N . ALA C 1 116 ? 39.559 15.009 17.745 1.00 7.61 113 ALA C N 1
ATOM 3302 C CA . ALA C 1 116 ? 40.610 15.798 17.092 1.00 7.27 113 ALA C CA 1
ATOM 3303 C C . ALA C 1 116 ? 40.087 16.992 16.316 1.00 7.52 113 ALA C C 1
ATOM 3304 O O . ALA C 1 116 ? 38.945 16.998 15.871 1.00 7.77 113 ALA C O 1
ATOM 3306 N N . ILE C 1 117 ? 40.934 18.000 16.132 1.00 7.78 114 ILE C N 1
ATOM 3307 C CA . ILE C 1 117 ? 40.605 19.110 15.241 1.00 8.25 114 ILE C CA 1
ATOM 3308 C C . ILE C 1 117 ? 40.324 18.614 13.815 1.00 8.23 114 ILE C C 1
ATOM 3309 O O . ILE C 1 117 ? 41.108 17.849 13.235 1.00 9.58 114 ILE C O 1
ATOM 3314 N N . GLY C 1 118 ? 39.196 19.041 13.262 1.00 8.70 115 GLY C N 1
ATOM 3315 C CA . GLY C 1 118 ? 38.916 18.865 11.843 1.00 8.38 115 GLY C CA 1
ATOM 3316 C C . GLY C 1 118 ? 38.333 17.519 11.451 1.00 8.74 115 GLY C C 1
ATOM 3317 O O . GLY C 1 118 ? 37.649 16.865 12.247 1.00 7.71 115 GLY C O 1
ATOM 3318 N N . ALA C 1 119 ? 38.568 17.142 10.193 1.00 8.38 116 ALA C N 1
ATOM 3319 C CA . ALA C 1 119 ? 37.979 15.938 9.607 1.00 9.19 116 ALA C CA 1
ATOM 3320 C C . ALA C 1 119 ? 38.244 14.675 10.416 1.00 8.62 116 ALA C C 1
ATOM 3321 O O . ALA C 1 119 ? 37.355 13.834 10.545 1.00 9.38 116 ALA C O 1
ATOM 3323 N N . ALA C 1 120 ? 39.452 14.534 10.974 1.00 8.54 117 ALA C N 1
ATOM 3324 C CA . ALA C 1 120 ? 39.780 13.367 11.789 1.00 8.48 117 ALA C CA 1
ATOM 3325 C C . ALA C 1 120 ? 38.833 13.266 12.976 1.00 8.54 117 ALA C C 1
ATOM 3326 O O . ALA C 1 120 ? 38.317 12.198 13.298 1.00 8.91 117 ALA C O 1
ATOM 3328 N N . GLY C 1 121 ? 38.560 14.404 13.601 1.00 8.04 118 GLY C N 1
ATOM 3329 C CA . GLY C 1 121 ? 37.667 14.436 14.763 1.00 8.18 118 GLY C CA 1
ATOM 3330 C C . GLY C 1 121 ? 36.223 14.150 14.401 1.00 7.56 118 GLY C C 1
ATOM 3331 O O . GLY C 1 121 ? 35.508 13.496 15.160 1.00 7.51 118 GLY C O 1
ATOM 3332 N N . ALA C 1 122 ? 35.781 14.644 13.246 1.00 7.74 119 ALA C N 1
ATOM 3333 C CA . ALA C 1 122 ? 34.416 14.364 12.787 1.00 7.47 119 ALA C CA 1
ATOM 3334 C C . ALA C 1 122 ? 34.212 12.877 12.438 1.00 7.51 119 ALA C C 1
ATOM 3335 O O . ALA C 1 122 ? 33.223 12.251 12.841 1.00 6.94 119 ALA C O 1
ATOM 3337 N N . LYS C 1 123 ? 35.177 12.304 11.717 1.00 7.00 120 LYS C N 1
ATOM 3338 C CA . LYS C 1 123 ? 35.128 10.882 11.405 1.00 7.37 120 LYS C CA 1
ATOM 3339 C C . LYS C 1 123 ? 35.095 10.080 12.707 1.00 6.57 120 LYS C C 1
ATOM 3340 O O . LYS C 1 123 ? 34.257 9.188 12.888 1.00 6.88 120 LYS C O 1
ATOM 3346 N N . ASN C 1 124 ? 35.976 10.443 13.632 1.00 6.75 121 ASN C N 1
ATOM 3347 C CA . ASN C 1 124 ? 36.048 9.750 14.911 1.00 7.12 121 ASN C CA 1
ATOM 3348 C C . ASN C 1 124 ? 34.828 9.931 15.801 1.00 7.02 121 ASN C C 1
ATOM 3349 O O . ASN C 1 124 ? 34.504 9.045 16.563 1.00 6.90 121 ASN C O 1
ATOM 3354 N N . ALA C 1 125 ? 34.151 11.069 15.712 1.00 7.27 122 ALA C N 1
ATOM 3355 C CA . ALA C 1 125 ? 32.897 11.232 16.430 1.00 7.24 122 ALA C CA 1
ATOM 3356 C C . ALA C 1 125 ? 31.851 10.213 15.969 1.00 8.01 122 ALA C C 1
ATOM 3357 O O . ALA C 1 125 ? 31.144 9.631 16.790 1.00 8.66 122 ALA C O 1
ATOM 3359 N N . GLY C 1 126 ? 31.790 9.954 14.662 1.00 7.25 123 GLY C N 1
ATOM 3360 C CA . GLY C 1 126 ? 30.838 8.954 14.148 1.00 7.28 123 GLY C CA 1
ATOM 3361 C C . GLY C 1 126 ? 31.216 7.551 14.614 1.00 7.05 123 GLY C C 1
ATOM 3362 O O . GLY C 1 126 ? 30.353 6.770 15.023 1.00 8.06 123 GLY C O 1
ATOM 3363 N N . ILE C 1 127 ? 32.515 7.239 14.586 1.00 6.98 124 ILE C N 1
ATOM 3364 C CA . ILE C 1 127 ? 32.985 5.926 15.037 1.00 7.58 124 ILE C CA 1
ATOM 3365 C C . ILE C 1 127 ? 32.756 5.768 16.545 1.00 7.32 124 ILE C C 1
ATOM 3366 O O . ILE C 1 127 ? 32.300 4.714 17.008 1.00 7.60 124 ILE C O 1
ATOM 3371 N N . LEU C 1 128 ? 33.047 6.824 17.309 1.00 7.35 125 LEU C N 1
ATOM 3372 C CA . LEU C 1 128 ? 32.838 6.801 18.761 1.00 7.47 125 LEU C CA 1
ATOM 3373 C C . LEU C 1 128 ? 31.351 6.590 19.078 1.00 7.25 125 LEU C C 1
ATOM 3374 O O . LEU C 1 128 ? 31.011 5.814 19.980 1.00 7.70 125 LEU C O 1
ATOM 3379 N N . ALA C 1 129 ? 30.480 7.249 18.314 1.00 7.86 126 ALA C N 1
ATOM 3380 C CA . ALA C 1 129 ? 29.046 7.080 18.532 1.00 7.77 126 ALA C CA 1
ATOM 3381 C C . ALA C 1 129 ? 28.650 5.618 18.321 1.00 8.10 126 ALA C C 1
ATOM 3382 O O . ALA C 1 129 ? 27.871 5.061 19.093 1.00 8.02 126 ALA C O 1
ATOM 3384 N N . ALA C 1 130 ? 29.194 4.989 17.279 1.00 7.60 127 ALA C N 1
ATOM 3385 C CA . ALA C 1 130 ? 28.934 3.571 17.048 1.00 7.72 127 ALA C CA 1
ATOM 3386 C C . ALA C 1 130 ? 29.418 2.715 18.219 1.00 7.74 127 ALA C C 1
ATOM 3387 O O . ALA C 1 130 ? 28.705 1.813 18.670 1.00 7.63 127 ALA C O 1
ATOM 3389 N N . ARG C 1 131 ? 30.620 2.987 18.727 1.00 7.44 128 ARG C N 1
ATOM 3390 C CA . ARG C 1 131 ? 31.109 2.242 19.892 1.00 7.75 128 ARG C CA 1
ATOM 3391 C C . ARG C 1 131 ? 30.177 2.420 21.100 1.00 8.04 128 ARG C C 1
ATOM 3392 O O . ARG C 1 131 ? 29.878 1.454 21.803 1.00 8.20 128 ARG C O 1
ATOM 3400 N N . MET C 1 132 ? 29.735 3.653 21.359 1.00 8.38 129 MET C N 1
ATOM 3401 C CA . MET C 1 132 ? 28.820 3.928 22.473 1.00 8.88 129 MET C CA 1
ATOM 3402 C C . MET C 1 132 ? 27.500 3.185 22.320 1.00 9.12 129 MET C C 1
ATOM 3403 O O . MET C 1 132 ? 26.991 2.586 23.275 1.00 9.70 129 MET C O 1
ATOM 3408 N N . LEU C 1 133 ? 26.965 3.194 21.107 1.00 8.34 130 LEU C N 1
ATOM 3409 C CA . LEU C 1 133 ? 25.687 2.542 20.835 1.00 8.75 130 LEU C CA 1
ATOM 3410 C C . LEU C 1 133 ? 25.804 1.025 20.835 1.00 10.01 130 LEU C C 1
ATOM 3411 O O . LEU C 1 133 ? 24.806 0.334 20.984 1.00 10.76 130 LEU C O 1
ATOM 3416 N N . SER C 1 134 ? 27.019 0.507 20.695 1.00 10.36 131 SER C N 1
ATOM 3417 C CA . SER C 1 134 ? 27.236 -0.939 20.656 1.00 11.27 131 SER C CA 1
ATOM 3418 C C . SER C 1 134 ? 27.016 -1.611 22.012 1.00 12.45 131 SER C C 1
ATOM 3419 O O . SER C 1 134 ? 26.830 -2.826 22.071 1.00 13.32 131 SER C O 1
ATOM 3422 N N . ILE C 1 135 ? 27.031 -0.827 23.089 1.00 14.12 132 ILE C N 1
ATOM 3423 C CA . ILE C 1 135 ? 26.792 -1.377 24.431 1.00 17.03 132 ILE C CA 1
ATOM 3424 C C . ILE C 1 135 ? 25.387 -2.000 24.514 1.00 18.85 132 ILE C C 1
ATOM 3425 O O . ILE C 1 135 ? 25.257 -3.174 24.880 1.00 20.39 132 ILE C O 1
ATOM 3430 N N . GLN C 1 136 ? 24.364 -1.225 24.134 1.00 21.13 133 GLN C N 1
ATOM 3431 C CA . GLN C 1 136 ? 22.942 -1.652 24.168 1.00 23.33 133 GLN C CA 1
ATOM 3432 C C . GLN C 1 136 ? 22.443 -2.211 22.856 1.00 23.79 133 GLN C C 1
ATOM 3433 O O . GLN C 1 136 ? 21.340 -2.757 22.786 1.00 23.86 133 GLN C O 1
ATOM 3439 N N . ASN C 1 137 ? 23.235 -2.034 21.810 1.00 23.85 134 ASN C N 1
ATOM 3440 C CA . ASN C 1 137 ? 22.905 -2.574 20.505 1.00 24.36 134 ASN C CA 1
ATOM 3441 C C . ASN C 1 137 ? 24.012 -3.521 20.067 1.00 24.00 134 ASN C C 1
ATOM 3442 O O . ASN C 1 137 ? 24.926 -3.117 19.348 1.00 24.24 134 ASN C O 1
ATOM 3447 N N . PRO C 1 138 ? 23.943 -4.789 20.524 1.00 23.94 135 PRO C N 1
ATOM 3448 C CA . PRO C 1 138 ? 24.941 -5.848 20.287 1.00 23.56 135 PRO C CA 1
ATOM 3449 C C . PRO C 1 138 ? 25.312 -6.157 18.825 1.00 23.32 135 PRO C C 1
ATOM 3450 O O . PRO C 1 138 ? 26.446 -6.564 18.569 1.00 23.36 135 PRO C O 1
ATOM 3454 N N . SER C 1 139 ? 24.379 -5.992 17.884 1.00 22.00 136 SER C N 1
ATOM 3455 C CA . SER C 1 139 ? 24.646 -6.283 16.460 1.00 20.31 136 SER C CA 1
ATOM 3456 C C . SER C 1 139 ? 25.701 -5.334 15.863 1.00 18.18 136 SER C C 1
ATOM 3457 O O . SER C 1 139 ? 26.329 -5.628 14.830 1.00 18.22 136 SER C O 1
ATOM 3460 N N . LEU C 1 140 ? 25.875 -4.197 16.524 1.00 16.53 137 LEU C N 1
ATOM 3461 C CA . LEU C 1 140 ? 26.911 -3.252 16.150 1.00 14.92 137 LEU C CA 1
ATOM 3462 C C . LEU C 1 140 ? 28.303 -3.777 16.446 1.00 13.86 137 LEU C C 1
ATOM 3463 O O . LEU C 1 140 ? 29.251 -3.379 15.777 1.00 12.01 137 LEU C O 1
ATOM 3468 N N . VAL C 1 141 ? 28.442 -4.646 17.441 1.00 12.56 138 VAL C N 1
ATOM 3469 C CA . VAL C 1 141 ? 29.769 -5.196 17.751 1.00 12.08 138 VAL C CA 1
ATOM 3470 C C . VAL C 1 141 ? 30.376 -5.904 16.519 1.00 11.62 138 VAL C C 1
ATOM 3471 O O . VAL C 1 141 ? 31.550 -5.690 16.179 1.00 11.29 138 VAL C O 1
ATOM 3475 N N . GLU C 1 142 ? 29.578 -6.718 15.828 1.00 11.81 139 GLU C N 1
ATOM 3476 C CA . GLU C 1 142 ? 30.040 -7.360 14.599 1.00 12.69 139 GLU C CA 1
ATOM 3477 C C . GLU C 1 142 ? 30.495 -6.354 13.542 1.00 12.06 139 GLU C C 1
ATOM 3478 O O . GLU C 1 142 ? 31.536 -6.544 12.890 1.00 11.61 139 GLU C O 1
ATOM 3484 N N . LYS C 1 143 ? 29.724 -5.282 13.377 1.00 11.65 140 LYS C N 1
ATOM 3485 C CA . LYS C 1 143 ? 30.096 -4.244 12.405 1.00 10.91 140 LYS C CA 1
ATOM 3486 C C . LYS C 1 143 ? 31.378 -3.527 12.832 1.00 10.29 140 LYS C C 1
ATOM 3487 O O . LYS C 1 143 ? 32.202 -3.174 11.990 1.00 10.07 140 LYS C O 1
ATOM 3493 N N . LEU C 1 144 ? 31.563 -3.356 14.142 1.00 9.40 141 LEU C N 1
ATOM 3494 C CA . LEU C 1 144 ? 32.783 -2.728 14.636 1.00 9.59 141 LEU C CA 1
ATOM 3495 C C . LEU C 1 144 ? 33.987 -3.639 14.401 1.00 9.67 141 LEU C C 1
ATOM 3496 O O . LEU C 1 144 ? 35.066 -3.167 14.055 1.00 9.33 141 LEU C O 1
ATOM 3501 N N . ASN C 1 145 ? 33.788 -4.949 14.546 1.00 9.41 142 ASN C N 1
ATOM 3502 C CA . ASN C 1 145 ? 34.847 -5.905 14.245 1.00 10.44 142 ASN C CA 1
ATOM 3503 C C . ASN C 1 145 ? 35.194 -5.896 12.765 1.00 10.36 142 ASN C C 1
ATOM 3504 O O . ASN C 1 145 ? 36.377 -5.946 12.407 1.00 10.39 142 ASN C O 1
ATOM 3509 N N . GLN C 1 146 ? 34.175 -5.795 11.913 1.00 10.97 143 GLN C N 1
ATOM 3510 C CA . GLN C 1 146 ? 34.388 -5.691 10.481 1.00 11.57 143 GLN C CA 1
ATOM 3511 C C . GLN C 1 146 ? 35.089 -4.389 10.086 1.00 11.04 143 GLN C C 1
ATOM 3512 O O . GLN C 1 146 ? 35.922 -4.367 9.175 1.00 11.39 143 GLN C O 1
ATOM 3518 N N . TYR C 1 147 ? 34.793 -3.311 10.810 1.00 10.13 144 TYR C N 1
ATOM 3519 C CA . TYR C 1 147 ? 35.477 -2.050 10.539 1.00 9.74 144 TYR C CA 1
ATOM 3520 C C . TYR C 1 147 ? 36.961 -2.190 10.886 1.00 9.35 144 TYR C C 1
ATOM 3521 O O . TYR C 1 147 ? 37.838 -1.759 10.129 1.00 8.67 144 TYR C O 1
ATOM 3530 N N . GLU C 1 148 ? 37.252 -2.792 12.031 1.00 9.63 145 GLU C N 1
ATOM 3531 C CA . GLU C 1 148 ? 38.637 -3.053 12.395 1.00 10.16 145 GLU C CA 1
ATOM 3532 C C . GLU C 1 148 ? 39.355 -3.870 11.295 1.00 10.63 145 GLU C C 1
ATOM 3533 O O . GLU C 1 148 ? 40.493 -3.556 10.931 1.00 9.87 145 GLU C O 1
ATOM 3539 N N . SER C 1 149 ? 38.688 -4.889 10.749 1.00 10.47 146 SER C N 1
ATOM 3540 C CA . SER C 1 149 ? 39.290 -5.683 9.675 1.00 11.38 146 SER C CA 1
ATOM 3541 C C . SER C 1 149 ? 39.594 -4.800 8.478 1.00 11.40 146 SER C C 1
ATOM 3542 O O . SER C 1 149 ? 40.621 -4.973 7.804 1.00 11.67 146 SER C O 1
ATOM 3545 N N . SER C 1 150 ? 38.712 -3.837 8.218 1.00 11.17 147 SER C N 1
ATOM 3546 C CA . SER C 1 150 ? 38.891 -2.942 7.080 1.00 11.34 147 SER C CA 1
ATOM 3547 C C . SER C 1 150 ? 40.089 -2.009 7.274 1.00 10.98 147 SER C C 1
ATOM 3548 O O . SER C 1 150 ? 40.757 -1.655 6.304 1.00 11.06 147 SER C O 1
ATOM 3551 N N . LEU C 1 151 ? 40.358 -1.625 8.523 1.00 10.38 148 LEU C N 1
ATOM 3552 C CA . LEU C 1 151 ? 41.523 -0.813 8.845 1.00 10.22 148 LEU C CA 1
ATOM 3553 C C . LEU C 1 151 ? 42.822 -1.573 8.601 1.00 10.08 148 LEU C C 1
ATOM 3554 O O . LEU C 1 151 ? 43.792 -1.022 8.078 1.00 10.25 148 LEU C O 1
ATOM 3559 N N . ILE C 1 152 ? 42.829 -2.856 8.944 1.00 9.85 149 ILE C N 1
ATOM 3560 C CA . ILE C 1 152 ? 43.997 -3.696 8.702 1.00 10.72 149 ILE C CA 1
ATOM 3561 C C . ILE C 1 152 ? 44.206 -3.862 7.194 1.00 11.05 149 ILE C C 1
ATOM 3562 O O . ILE C 1 152 ? 45.342 -3.769 6.696 1.00 10.98 149 ILE C O 1
ATOM 3567 N N . GLN C 1 153 ? 43.112 -4.056 6.463 1.00 11.08 150 GLN C N 1
ATOM 3568 C CA . GLN C 1 153 ? 43.190 -4.158 5.010 1.00 11.63 150 GLN C CA 1
ATOM 3569 C C . GLN C 1 153 ? 43.690 -2.867 4.359 1.00 11.58 150 GLN C C 1
ATOM 3570 O O . GLN C 1 153 ? 44.489 -2.918 3.425 1.00 11.45 150 GLN C O 1
ATOM 3576 N N . LYS C 1 154 ? 43.260 -1.717 4.875 1.00 11.37 151 LYS C N 1
ATOM 3577 C CA . LYS C 1 154 ? 43.699 -0.432 4.334 1.00 12.20 151 LYS C CA 1
ATOM 3578 C C . LYS C 1 154 ? 45.218 -0.304 4.414 1.00 11.33 151 LYS C C 1
ATOM 3579 O O . LYS C 1 154 ? 45.864 0.125 3.459 1.00 12.05 151 LYS C O 1
ATOM 3585 N N . VAL C 1 155 ? 45.790 -0.700 5.546 1.00 10.56 152 VAL C N 1
ATOM 3586 C CA . VAL C 1 155 ? 47.241 -0.668 5.701 1.00 10.16 152 VAL C CA 1
ATOM 3587 C C . VAL C 1 155 ? 47.922 -1.649 4.737 1.00 10.76 152 VAL C C 1
ATOM 3588 O O . VAL C 1 155 ? 48.913 -1.295 4.087 1.00 10.51 152 VAL C O 1
ATOM 3592 N N . GLU C 1 156 ? 47.374 -2.857 4.599 1.00 10.71 153 GLU C N 1
ATOM 3593 C CA . GLU C 1 156 ? 47.910 -3.806 3.619 1.00 12.68 153 GLU C CA 1
ATOM 3594 C C . GLU C 1 156 ? 47.909 -3.233 2.198 1.00 13.07 153 GLU C C 1
ATOM 3595 O O . GLU C 1 156 ? 48.878 -3.410 1.460 1.00 13.47 153 GLU C O 1
ATOM 3601 N N . ASP C 1 157 ? 46.842 -2.517 1.839 1.00 13.67 154 ASP C N 1
ATOM 3602 C CA . ASP C 1 157 ? 46.713 -1.907 0.510 1.00 14.69 154 ASP C CA 1
ATOM 3603 C C . ASP C 1 157 ? 47.738 -0.813 0.273 1.00 15.14 154 ASP C C 1
ATOM 3604 O O . ASP C 1 157 ? 48.053 -0.496 -0.876 1.00 15.79 154 ASP C O 1
ATOM 3609 N N . MET C 1 158 ? 48.257 -0.239 1.354 1.00 14.56 155 MET C N 1
ATOM 3610 C CA . MET C 1 158 ? 49.240 0.850 1.269 1.00 14.29 155 MET C CA 1
ATOM 3611 C C . MET C 1 158 ? 50.666 0.360 1.065 1.00 13.89 155 MET C C 1
ATOM 3612 O O . MET C 1 158 ? 51.562 1.160 0.765 1.00 13.13 155 MET C O 1
ATOM 3617 N N . GLN C 1 159 ? 50.888 -0.941 1.227 1.00 14.05 156 GLN C N 1
ATOM 3618 C CA . GLN C 1 159 ? 52.247 -1.479 1.241 1.00 14.42 156 GLN C CA 1
ATOM 3619 C C . GLN C 1 159 ? 52.964 -1.306 -0.092 1.00 15.20 156 GLN C C 1
ATOM 3620 O O . GLN C 1 159 ? 54.187 -1.143 -0.109 1.00 15.99 156 GLN C O 1
ATOM 3626 N N . ASN C 1 160 ? 52.220 -1.326 -1.198 1.00 16.01 157 ASN C N 1
ATOM 3627 C CA . ASN C 1 160 ? 52.846 -1.174 -2.506 1.00 17.21 157 ASN C CA 1
ATOM 3628 C C . ASN C 1 160 ? 52.863 0.279 -2.995 1.00 17.34 157 ASN C C 1
ATOM 3629 O O . ASN C 1 160 ? 53.098 0.542 -4.177 1.00 18.43 157 ASN C O 1
ATOM 3634 N N . GLU C 1 161 ? 52.624 1.215 -2.079 1.00 17.19 158 GLU C N 1
ATOM 3635 C CA . GLU C 1 161 ? 52.541 2.646 -2.416 1.00 17.91 158 GLU C CA 1
ATOM 3636 C C . GLU C 1 161 ? 53.776 3.426 -1.970 1.00 17.72 158 GLU C C 1
ATOM 3637 O O . GLU C 1 161 ? 53.807 4.660 -2.035 1.00 17.89 158 GLU C O 1
ATOM 3643 N N . LEU C 1 162 ? 54.802 2.704 -1.538 1.00 17.70 159 LEU C N 1
ATOM 3644 C CA . LEU C 1 162 ? 56.060 3.329 -1.139 1.00 18.08 159 LEU C CA 1
ATOM 3645 C C . LEU C 1 162 ? 57.016 3.322 -2.324 1.00 19.15 159 LEU C C 1
ATOM 3646 O O . LEU C 1 162 ? 58.136 2.832 -2.231 1.00 18.74 159 LEU C O 1
ATOM 3651 N N . GLN C 1 163 ? 56.551 3.892 -3.434 1.00 20.31 160 GLN C N 1
ATOM 3652 C CA . GLN C 1 163 ? 57.257 3.851 -4.713 1.00 21.27 160 GLN C CA 1
ATOM 3653 C C . GLN C 1 163 ? 58.588 4.610 -4.669 1.00 21.57 160 GLN C C 1
ATOM 3654 O O . GLN C 1 163 ? 58.645 5.756 -4.226 1.00 21.63 160 GLN C O 1
ATOM 3661 N N . ALA D 1 3 ? 75.794 -8.213 8.750 1.00 22.21 0 ALA D N 1
ATOM 3662 C CA . ALA D 1 3 ? 75.313 -7.143 7.824 1.00 21.25 0 ALA D CA 1
ATOM 3663 C C . ALA D 1 3 ? 74.486 -6.090 8.568 1.00 20.60 0 ALA D C 1
ATOM 3664 O O . ALA D 1 3 ? 73.707 -6.423 9.458 1.00 21.61 0 ALA D O 1
ATOM 3666 N N . MET D 1 4 ? 74.670 -4.821 8.210 1.00 18.92 1 MET D N 1
ATOM 3667 C CA . MET D 1 4 ? 73.843 -3.738 8.748 1.00 17.51 1 MET D CA 1
ATOM 3668 C C . MET D 1 4 ? 72.432 -3.787 8.178 1.00 15.83 1 MET D C 1
ATOM 3669 O O . MET D 1 4 ? 72.226 -4.172 7.020 1.00 16.12 1 MET D O 1
ATOM 3674 N N . LYS D 1 5 ? 71.457 -3.367 8.980 1.00 14.17 2 LYS D N 1
ATOM 3675 C CA . LYS D 1 5 ? 70.080 -3.237 8.494 1.00 12.87 2 LYS D CA 1
ATOM 3676 C C . LYS D 1 5 ? 69.278 -2.246 9.334 1.00 11.51 2 LYS D C 1
ATOM 3677 O O . LYS D 1 5 ? 69.308 -2.299 10.576 1.00 11.24 2 LYS D O 1
ATOM 3683 N N . VAL D 1 6 ? 68.590 -1.342 8.641 1.00 11.02 3 VAL D N 1
ATOM 3684 C CA . VAL D 1 6 ? 67.668 -0.387 9.249 1.00 10.29 3 VAL D CA 1
ATOM 3685 C C . VAL D 1 6 ? 66.253 -0.712 8.769 1.00 10.11 3 VAL D C 1
ATOM 3686 O O . VAL D 1 6 ? 66.064 -1.280 7.689 1.00 10.15 3 VAL D O 1
ATOM 3690 N N . ALA D 1 7 ? 65.259 -0.366 9.584 1.00 10.05 4 ALA D N 1
ATOM 3691 C CA . ALA D 1 7 ? 63.871 -0.430 9.170 1.00 10.02 4 ALA D CA 1
ATOM 3692 C C . ALA D 1 7 ? 63.312 0.989 9.149 1.00 9.91 4 ALA D C 1
ATOM 3693 O O . ALA D 1 7 ? 63.532 1.744 10.097 1.00 10.54 4 ALA D O 1
ATOM 3695 N N . VAL D 1 8 ? 62.600 1.342 8.079 1.00 9.39 5 VAL D N 1
ATOM 3696 C CA . VAL D 1 8 ? 61.934 2.638 7.982 1.00 9.11 5 VAL D CA 1
ATOM 3697 C C . VAL D 1 8 ? 60.446 2.370 7.906 1.00 9.01 5 VAL D C 1
ATOM 3698 O O . VAL D 1 8 ? 59.964 1.772 6.932 1.00 9.46 5 VAL D O 1
ATOM 3702 N N . ILE D 1 9 ? 59.718 2.797 8.931 1.00 9.42 6 ILE D N 1
ATOM 3703 C CA . ILE D 1 9 ? 58.288 2.514 9.029 1.00 9.02 6 ILE D CA 1
ATOM 3704 C C . ILE D 1 9 ? 57.472 3.793 9.226 1.00 8.93 6 ILE D C 1
ATOM 3705 O O . ILE D 1 9 ? 57.996 4.827 9.641 1.00 9.14 6 ILE D O 1
ATOM 3710 N N . MET D 1 10 ? 56.187 3.731 8.887 1.00 8.60 7 MET D N 1
ATOM 3711 C CA . MET D 1 10 ? 55.288 4.894 8.976 1.00 9.61 7 MET D CA 1
ATOM 3712 C C . MET D 1 10 ? 53.861 4.379 9.013 1.00 10.91 7 MET D C 1
ATOM 3713 O O . MET D 1 10 ? 53.575 3.333 8.439 1.00 9.99 7 MET D O 1
ATOM 3718 N N . GLY D 1 11 ? 52.967 5.137 9.646 1.00 11.44 8 GLY D N 1
ATOM 3719 C CA . GLY D 1 11 ? 51.572 4.716 9.781 1.00 12.80 8 GLY D CA 1
ATOM 3720 C C . GLY D 1 11 ? 50.742 4.718 8.507 1.00 12.74 8 GLY D C 1
ATOM 3721 O O . GLY D 1 11 ? 49.727 4.024 8.418 1.00 13.80 8 GLY D O 1
ATOM 3722 N N . SER D 1 12 ? 51.159 5.502 7.513 1.00 13.18 9 SER D N 1
ATOM 3723 C CA . SER D 1 12 ? 50.386 5.646 6.283 1.00 13.42 9 SER D CA 1
ATOM 3724 C C . SER D 1 12 ? 51.312 5.902 5.115 1.00 13.45 9 SER D C 1
ATOM 3725 O O . SER D 1 12 ? 52.370 6.524 5.275 1.00 13.75 9 SER D O 1
ATOM 3728 N N . SER D 1 13 ? 50.917 5.443 3.931 1.00 13.41 10 SER D N 1
ATOM 3729 C CA . SER D 1 13 ? 51.659 5.800 2.725 1.00 13.76 10 SER D CA 1
ATOM 3730 C C . SER D 1 13 ? 51.595 7.303 2.410 1.00 13.44 10 SER D C 1
ATOM 3731 O O . SER D 1 13 ? 52.397 7.801 1.634 1.00 13.27 10 SER D O 1
ATOM 3734 N N A SER D 1 14 ? 50.642 8.005 3.020 0.50 13.14 11 SER D N 1
ATOM 3735 N N B SER D 1 14 ? 50.654 8.010 3.028 0.50 13.27 11 SER D N 1
ATOM 3736 C CA A SER D 1 14 ? 50.585 9.461 2.922 0.50 13.32 11 SER D CA 1
ATOM 3737 C CA B SER D 1 14 ? 50.591 9.465 2.918 0.50 13.57 11 SER D CA 1
ATOM 3738 C C A SER D 1 14 ? 51.881 10.078 3.444 0.50 13.29 11 SER D C 1
ATOM 3739 C C B SER D 1 14 ? 51.818 10.130 3.537 0.50 13.47 11 SER D C 1
ATOM 3740 O O A SER D 1 14 ? 52.281 11.155 2.992 0.50 13.50 11 SER D O 1
ATOM 3741 O O B SER D 1 14 ? 52.102 11.300 3.256 0.50 13.68 11 SER D O 1
ATOM 3746 N N . ASP D 1 15 ? 52.535 9.380 4.377 1.00 13.09 12 ASP D N 1
ATOM 3747 C CA . ASP D 1 15 ? 53.793 9.844 4.982 1.00 12.67 12 ASP D CA 1
ATOM 3748 C C . ASP D 1 15 ? 55.018 9.603 4.101 1.00 12.38 12 ASP D C 1
ATOM 3749 O O . ASP D 1 15 ? 56.122 10.039 4.441 1.00 11.74 12 ASP D O 1
ATOM 3754 N N . TRP D 1 16 ? 54.844 8.867 3.004 1.00 11.87 13 TRP D N 1
ATOM 3755 C CA . TRP D 1 16 ? 55.974 8.441 2.183 1.00 11.96 13 TRP D CA 1
ATOM 3756 C C . TRP D 1 16 ? 56.772 9.567 1.526 1.00 12.57 13 TRP D C 1
ATOM 3757 O O . TRP D 1 16 ? 57.997 9.479 1.451 1.00 11.71 13 TRP D O 1
ATOM 3768 N N A LYS D 1 17 ? 56.098 10.623 1.074 0.50 13.03 14 LYS D N 1
ATOM 3769 N N B LYS D 1 17 ? 56.089 10.611 1.059 0.50 12.73 14 LYS D N 1
ATOM 3770 C CA A LYS D 1 17 ? 56.816 11.708 0.394 0.50 13.93 14 LYS D CA 1
ATOM 3771 C CA B LYS D 1 17 ? 56.795 11.721 0.418 0.50 13.37 14 LYS D CA 1
ATOM 3772 C C A LYS D 1 17 ? 57.806 12.399 1.344 0.50 13.58 14 LYS D C 1
ATOM 3773 C C B LYS D 1 17 ? 57.873 12.243 1.365 0.50 13.15 14 LYS D C 1
ATOM 3774 O O A LYS D 1 17 ? 58.806 12.953 0.903 0.50 14.36 14 LYS D O 1
ATOM 3775 O O B LYS D 1 17 ? 59.002 12.510 0.949 0.50 13.66 14 LYS D O 1
ATOM 3786 N N . ILE D 1 18 ? 57.518 12.342 2.642 1.00 13.63 15 ILE D N 1
ATOM 3787 C CA . ILE D 1 18 ? 58.456 12.765 3.681 1.00 13.00 15 ILE D CA 1
ATOM 3788 C C . ILE D 1 18 ? 59.451 11.654 4.054 1.00 12.01 15 ILE D C 1
ATOM 3789 O O . ILE D 1 18 ? 60.663 11.861 4.011 1.00 11.25 15 ILE D O 1
ATOM 3794 N N . MET D 1 19 ? 58.946 10.475 4.415 1.00 10.38 16 MET D N 1
ATOM 3795 C CA . MET D 1 19 ? 59.809 9.431 4.963 1.00 10.45 16 MET D CA 1
ATOM 3796 C C . MET D 1 19 ? 60.801 8.857 3.962 1.00 10.69 16 MET D C 1
ATOM 3797 O O . MET D 1 19 ? 61.832 8.302 4.352 1.00 10.68 16 MET D O 1
ATOM 3802 N N . GLN D 1 20 ? 60.502 8.989 2.672 1.00 10.79 17 GLN D N 1
ATOM 3803 C CA . GLN D 1 20 ? 61.458 8.555 1.643 1.00 11.25 17 GLN D CA 1
ATOM 3804 C C . GLN D 1 20 ? 62.825 9.248 1.791 1.00 10.95 17 GLN D C 1
ATOM 3805 O O . GLN D 1 20 ? 63.835 8.703 1.364 1.00 11.01 17 GLN D O 1
ATOM 3811 N N . GLU D 1 21 ? 62.860 10.426 2.421 1.00 11.04 18 GLU D N 1
ATOM 3812 C CA . GLU D 1 21 ? 64.153 11.097 2.641 1.00 11.46 18 GLU D CA 1
ATOM 3813 C C . GLU D 1 21 ? 65.071 10.282 3.564 1.00 10.90 18 GLU D C 1
ATOM 3814 O O . GLU D 1 21 ? 66.286 10.352 3.434 1.00 11.28 18 GLU D O 1
ATOM 3820 N N . SER D 1 22 ? 64.495 9.519 4.493 1.00 10.96 19 SER D N 1
ATOM 3821 C CA . SER D 1 22 ? 65.302 8.643 5.338 1.00 10.87 19 SER D CA 1
ATOM 3822 C C . SER D 1 22 ? 65.952 7.575 4.476 1.00 10.90 19 SER D C 1
ATOM 3823 O O . SER D 1 22 ? 67.153 7.332 4.564 1.00 11.05 19 SER D O 1
ATOM 3826 N N . CYS D 1 23 ? 65.138 6.945 3.638 1.00 11.21 20 CYS D N 1
ATOM 3827 C CA . CYS D 1 23 ? 65.628 5.908 2.731 1.00 11.41 20 CYS D CA 1
ATOM 3828 C C . CYS D 1 23 ? 66.678 6.445 1.754 1.00 11.50 20 CYS D C 1
ATOM 3829 O O . CYS D 1 23 ? 67.670 5.753 1.474 1.00 11.69 20 CYS D O 1
ATOM 3832 N N . ASN D 1 24 ? 66.476 7.667 1.246 1.00 11.69 21 ASN D N 1
ATOM 3833 C CA . ASN D 1 24 ? 67.458 8.296 0.343 1.00 12.13 21 ASN D CA 1
ATOM 3834 C C . ASN D 1 24 ? 68.833 8.413 0.993 1.00 11.59 21 ASN D C 1
ATOM 3835 O O . ASN D 1 24 ? 69.850 8.112 0.362 1.00 12.31 21 ASN D O 1
ATOM 3840 N N . MET D 1 25 ? 68.868 8.827 2.260 1.00 11.00 22 MET D N 1
ATOM 3841 C CA . MET D 1 25 ? 70.138 8.916 2.974 1.00 10.68 22 MET D CA 1
ATOM 3842 C C . MET D 1 25 ? 70.745 7.547 3.309 1.00 10.65 22 MET D C 1
ATOM 3843 O O . MET D 1 25 ? 71.954 7.366 3.232 1.00 10.45 22 MET D O 1
ATOM 3848 N N . LEU D 1 26 ? 69.915 6.579 3.681 1.00 10.49 23 LEU D N 1
ATOM 3849 C CA . LEU D 1 26 ? 70.429 5.234 3.899 1.00 10.41 23 LEU D CA 1
ATOM 3850 C C . LEU D 1 26 ? 71.062 4.702 2.607 1.00 11.06 23 LEU D C 1
ATOM 3851 O O . LEU D 1 26 ? 72.145 4.135 2.656 1.00 11.20 23 LEU D O 1
ATOM 3856 N N . ASP D 1 27 ? 70.425 4.933 1.462 1.00 10.85 24 ASP D N 1
ATOM 3857 C CA . ASP D 1 27 ? 71.023 4.561 0.176 1.00 11.78 24 ASP D CA 1
ATOM 3858 C C . ASP D 1 27 ? 72.334 5.279 -0.096 1.00 11.75 24 ASP D C 1
ATOM 3859 O O . ASP D 1 27 ? 73.303 4.662 -0.573 1.00 12.66 24 ASP D O 1
ATOM 3864 N N . TYR D 1 28 ? 72.373 6.566 0.229 1.00 11.98 25 TYR D N 1
ATOM 3865 C CA . TYR D 1 28 ? 73.602 7.357 0.103 1.00 11.77 25 TYR D CA 1
ATOM 3866 C C . TYR D 1 28 ? 74.779 6.722 0.857 1.00 12.34 25 TYR D C 1
ATOM 3867 O O . TYR D 1 28 ? 75.911 6.691 0.351 1.00 12.30 25 TYR D O 1
ATOM 3876 N N . PHE D 1 29 ? 74.498 6.194 2.046 1.00 12.27 26 PHE D N 1
ATOM 3877 C CA . PHE D 1 29 ? 75.521 5.578 2.894 1.00 12.87 26 PHE D CA 1
ATOM 3878 C C . PHE D 1 29 ? 75.678 4.064 2.666 1.00 13.06 26 PHE D C 1
ATOM 3879 O O . PHE D 1 29 ? 76.460 3.413 3.371 1.00 13.65 26 PHE D O 1
ATOM 3887 N N A GLU D 1 30 ? 74.925 3.531 1.702 0.50 13.11 27 GLU D N 1
ATOM 3888 N N B GLU D 1 30 ? 74.982 3.534 1.656 0.50 13.23 27 GLU D N 1
ATOM 3889 C CA A GLU D 1 30 ? 74.938 2.102 1.349 0.50 13.20 27 GLU D CA 1
ATOM 3890 C CA B GLU D 1 30 ? 74.926 2.085 1.369 0.50 13.40 27 GLU D CA 1
ATOM 3891 C C A GLU D 1 30 ? 74.522 1.196 2.510 0.50 12.93 27 GLU D C 1
ATOM 3892 C C B GLU D 1 30 ? 74.628 1.257 2.615 0.50 13.00 27 GLU D C 1
ATOM 3893 O O A GLU D 1 30 ? 75.010 0.071 2.633 0.50 13.36 27 GLU D O 1
ATOM 3894 O O B GLU D 1 30 ? 75.303 0.267 2.910 0.50 13.28 27 GLU D O 1
ATOM 3905 N N . ILE D 1 31 ? 73.615 1.694 3.353 1.00 12.27 28 ILE D N 1
ATOM 3906 C CA . ILE D 1 31 ? 73.107 0.936 4.484 1.00 12.04 28 ILE D CA 1
ATOM 3907 C C . ILE D 1 31 ? 71.849 0.219 4.017 1.00 11.94 28 ILE D C 1
ATOM 3908 O O . ILE D 1 31 ? 70.902 0.870 3.579 1.00 12.08 28 ILE D O 1
ATOM 3913 N N . PRO D 1 32 ? 71.847 -1.129 4.073 1.00 11.65 29 PRO D N 1
ATOM 3914 C CA . PRO D 1 32 ? 70.635 -1.855 3.685 1.00 11.72 29 PRO D CA 1
ATOM 3915 C C . PRO D 1 32 ? 69.446 -1.519 4.575 1.00 11.55 29 PRO D C 1
ATOM 3916 O O . PRO D 1 32 ? 69.607 -1.264 5.775 1.00 11.16 29 PRO D O 1
ATOM 3920 N N . TYR D 1 33 ? 68.265 -1.504 3.977 1.00 11.57 30 TYR D N 1
ATOM 3921 C CA . TYR D 1 33 ? 67.058 -1.238 4.735 1.00 11.95 30 TYR D CA 1
ATOM 3922 C C . TYR D 1 33 ? 65.848 -1.943 4.172 1.00 12.20 30 TYR D C 1
ATOM 3923 O O . TYR D 1 33 ? 65.831 -2.386 3.006 1.00 13.06 30 TYR D O 1
ATOM 3932 N N . GLU D 1 34 ? 64.837 -2.024 5.029 1.00 11.92 31 GLU D N 1
ATOM 3933 C CA . GLU D 1 34 ? 63.489 -2.386 4.633 1.00 11.60 31 GLU D CA 1
ATOM 3934 C C . GLU D 1 34 ? 62.558 -1.230 4.958 1.00 11.72 31 GLU D C 1
ATOM 3935 O O . GLU D 1 34 ? 62.832 -0.447 5.865 1.00 11.38 31 GLU D O 1
ATOM 3941 N N . LYS D 1 35 ? 61.480 -1.115 4.193 1.00 11.04 32 LYS D N 1
ATOM 3942 C CA . LYS D 1 35 ? 60.473 -0.086 4.430 1.00 11.64 32 LYS D CA 1
ATOM 3943 C C . LYS D 1 35 ? 59.095 -0.737 4.478 1.00 11.66 32 LYS D C 1
ATOM 3944 O O . LYS D 1 35 ? 58.823 -1.670 3.728 1.00 12.83 32 LYS D O 1
ATOM 3950 N N . GLN D 1 36 ? 58.230 -0.248 5.364 1.00 11.25 33 GLN D N 1
ATOM 3951 C CA . GLN D 1 36 ? 56.927 -0.875 5.576 1.00 11.92 33 GLN D CA 1
ATOM 3952 C C . GLN D 1 36 ? 55.970 0.139 6.152 1.00 11.16 33 GLN D C 1
ATOM 3953 O O . GLN D 1 36 ? 56.379 1.017 6.907 1.00 11.54 33 GLN D O 1
ATOM 3959 N N . VAL D 1 37 ? 54.694 0.011 5.809 1.00 9.95 34 VAL D N 1
ATOM 3960 C CA . VAL D 1 37 ? 53.636 0.720 6.512 1.00 9.66 34 VAL D CA 1
ATOM 3961 C C . VAL D 1 37 ? 53.247 -0.090 7.755 1.00 9.43 34 VAL D C 1
ATOM 3962 O O . VAL D 1 37 ? 52.899 -1.275 7.668 1.00 10.71 34 VAL D O 1
ATOM 3966 N N . VAL D 1 38 ? 53.357 0.559 8.912 1.00 9.84 35 VAL D N 1
ATOM 3967 C CA . VAL D 1 38 ? 53.027 -0.054 10.200 1.00 9.68 35 VAL D CA 1
ATOM 3968 C C . VAL D 1 38 ? 52.298 1.042 10.977 1.00 9.58 35 VAL D C 1
ATOM 3969 O O . VAL D 1 38 ? 52.904 2.058 11.328 1.00 9.83 35 VAL D O 1
ATOM 3973 N N . SER D 1 39 ? 51.006 0.842 11.230 1.00 8.96 36 SER D N 1
ATOM 3974 C CA . SER D 1 39 ? 50.195 1.823 11.928 1.00 9.44 36 SER D CA 1
ATOM 3975 C C . SER D 1 39 ? 49.986 1.438 13.383 1.00 8.76 36 SER D C 1
ATOM 3976 O O . SER D 1 39 ? 49.493 0.347 13.682 1.00 8.76 36 SER D O 1
ATOM 3979 N N . ALA D 1 40 ? 50.345 2.331 14.304 1.00 8.67 37 ALA D N 1
ATOM 3980 C CA . ALA D 1 40 ? 50.110 2.068 15.724 1.00 9.07 37 ALA D CA 1
ATOM 3981 C C . ALA D 1 40 ? 48.619 1.887 16.017 1.00 8.28 37 ALA D C 1
ATOM 3982 O O . ALA D 1 40 ? 48.244 1.158 16.932 1.00 8.63 37 ALA D O 1
ATOM 3984 N N . HIS D 1 41 ? 47.768 2.554 15.243 1.00 8.34 38 HIS D N 1
ATOM 3985 C CA . HIS D 1 41 ? 46.344 2.569 15.563 1.00 7.74 38 HIS D CA 1
ATOM 3986 C C . HIS D 1 41 ? 45.501 1.657 14.680 1.00 8.25 38 HIS D C 1
ATOM 3987 O O . HIS D 1 41 ? 44.565 1.025 15.190 1.00 7.64 38 HIS D O 1
ATOM 3994 N N . ARG D 1 42 ? 45.848 1.557 13.401 1.00 8.23 39 ARG D N 1
ATOM 3995 C CA . ARG D 1 42 ? 45.110 0.688 12.491 1.00 8.40 39 ARG D CA 1
ATOM 3996 C C . ARG D 1 42 ? 45.612 -0.744 12.516 1.00 8.30 39 ARG D C 1
ATOM 3997 O O . ARG D 1 42 ? 44.839 -1.667 12.262 1.00 9.35 39 ARG D O 1
ATOM 4005 N N . THR D 1 43 ? 46.891 -0.936 12.842 1.00 7.89 40 THR D N 1
ATOM 4006 C CA . THR D 1 43 ? 47.464 -2.284 12.921 1.00 7.93 40 THR D CA 1
ATOM 4007 C C . THR D 1 43 ? 48.279 -2.474 14.200 1.00 8.09 40 THR D C 1
ATOM 4008 O O . THR D 1 43 ? 49.469 -2.778 14.145 1.00 8.30 40 THR D O 1
ATOM 4012 N N . PRO D 1 44 ? 47.636 -2.301 15.366 1.00 7.94 41 PRO D N 1
ATOM 4013 C CA . PRO D 1 44 ? 48.411 -2.361 16.605 1.00 7.95 41 PRO D CA 1
ATOM 4014 C C . PRO D 1 44 ? 49.061 -3.718 16.831 1.00 7.89 41 PRO D C 1
ATOM 4015 O O . PRO D 1 44 ? 50.188 -3.777 17.324 1.00 7.67 41 PRO D O 1
ATOM 4019 N N . LYS D 1 45 ? 48.370 -4.813 16.504 1.00 8.10 42 LYS D N 1
ATOM 4020 C CA . LYS D 1 45 ? 48.971 -6.124 16.733 1.00 8.96 42 LYS D CA 1
ATOM 4021 C C . LYS D 1 45 ? 50.176 -6.358 15.834 1.00 8.85 42 LYS D C 1
ATOM 4022 O O . LYS D 1 45 ? 51.191 -6.931 16.273 1.00 9.35 42 LYS D O 1
ATOM 4028 N N A MET D 1 46 ? 50.071 -5.929 14.580 0.50 8.22 43 MET D N 1
ATOM 4029 N N B MET D 1 46 ? 50.087 -5.925 14.580 0.50 8.72 43 MET D N 1
ATOM 4030 C CA A MET D 1 46 ? 51.180 -6.058 13.639 0.50 8.49 43 MET D CA 1
ATOM 4031 C CA B MET D 1 46 ? 51.222 -6.052 13.666 0.50 9.38 43 MET D CA 1
ATOM 4032 C C A MET D 1 46 ? 52.352 -5.165 14.064 0.50 8.12 43 MET D C 1
ATOM 4033 C C B MET D 1 46 ? 52.389 -5.185 14.135 0.50 8.98 43 MET D C 1
ATOM 4034 O O A MET D 1 46 ? 53.518 -5.537 13.916 0.50 8.61 43 MET D O 1
ATOM 4035 O O B MET D 1 46 ? 53.555 -5.570 14.031 0.50 9.34 43 MET D O 1
ATOM 4044 N N A MET D 1 47 ? 52.045 -3.992 14.615 0.50 8.00 44 MET D N 1
ATOM 4045 N N B MET D 1 47 ? 52.069 -4.007 14.661 0.50 8.89 44 MET D N 1
ATOM 4046 C CA A MET D 1 47 ? 53.087 -3.144 15.194 0.50 7.57 44 MET D CA 1
ATOM 4047 C CA B MET D 1 47 ? 53.083 -3.114 15.206 0.50 8.50 44 MET D CA 1
ATOM 4048 C C A MET D 1 47 ? 53.843 -3.876 16.295 0.50 8.21 44 MET D C 1
ATOM 4049 C C B MET D 1 47 ? 53.831 -3.736 16.385 0.50 8.75 44 MET D C 1
ATOM 4050 O O A MET D 1 47 ? 55.075 -3.930 16.279 0.50 7.92 44 MET D O 1
ATOM 4051 O O B MET D 1 47 ? 55.047 -3.588 16.505 0.50 8.44 44 MET D O 1
ATOM 4060 N N . VAL D 1 48 ? 53.095 -4.430 17.252 1.00 8.41 45 VAL D N 1
ATOM 4061 C CA . VAL D 1 48 ? 53.691 -5.129 18.391 1.00 9.20 45 VAL D CA 1
ATOM 4062 C C . VAL D 1 48 ? 54.601 -6.262 17.898 1.00 9.31 45 VAL D C 1
ATOM 4063 O O . VAL D 1 48 ? 55.730 -6.392 18.373 1.00 9.99 45 VAL D O 1
ATOM 4067 N N . GLN D 1 49 ? 54.139 -7.035 16.915 1.00 9.27 46 GLN 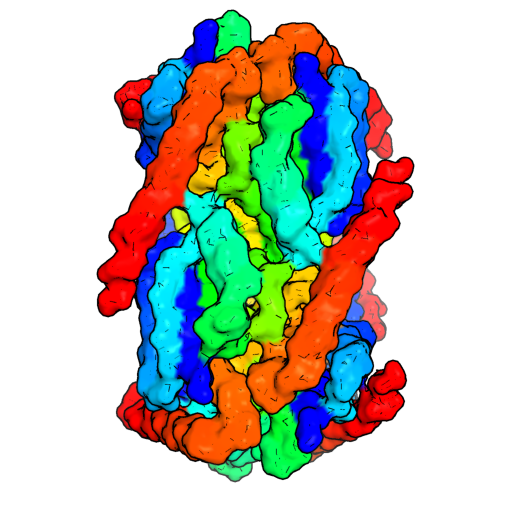D N 1
ATOM 4068 C CA . GLN D 1 49 ? 54.950 -8.122 16.380 1.00 10.42 46 GLN D CA 1
ATOM 4069 C C . GLN D 1 49 ? 56.203 -7.597 15.686 1.00 10.55 46 GLN D C 1
ATOM 4070 O O . GLN D 1 49 ? 57.303 -8.121 15.902 1.00 11.53 46 GLN D O 1
ATOM 4076 N N . PHE D 1 50 ? 56.036 -6.557 14.868 1.00 9.94 47 PHE D N 1
ATOM 4077 C CA . PHE D 1 50 ? 57.173 -5.949 14.174 1.00 10.11 47 PHE D CA 1
ATOM 4078 C C . PHE D 1 50 ? 58.260 -5.488 15.154 1.00 9.87 47 PHE D C 1
ATOM 4079 O O . PHE D 1 50 ? 59.434 -5.822 14.994 1.00 10.24 47 PHE D O 1
ATOM 4087 N N . ALA D 1 51 ? 57.860 -4.714 16.155 1.00 9.45 48 ALA D N 1
ATOM 4088 C CA . ALA D 1 51 ? 58.786 -4.210 17.152 1.00 9.75 48 ALA D CA 1
ATOM 4089 C C . ALA D 1 51 ? 59.439 -5.342 17.930 1.00 9.51 48 ALA D C 1
ATOM 4090 O O . ALA D 1 51 ? 60.663 -5.350 18.122 1.00 9.68 48 ALA D O 1
ATOM 4092 N N . SER D 1 52 ? 58.629 -6.307 18.362 1.00 9.65 49 SER D N 1
ATOM 4093 C CA . SER D 1 52 ? 59.110 -7.415 19.193 1.00 10.69 49 SER D CA 1
ATOM 4094 C C . SER D 1 52 ? 60.154 -8.282 18.493 1.00 10.35 49 SER D C 1
ATOM 4095 O O . SER D 1 52 ? 61.134 -8.696 19.126 1.00 11.17 49 SER D O 1
ATOM 4098 N N . GLU D 1 53 ? 59.961 -8.502 17.193 1.00 9.26 50 GLU D N 1
ATOM 4099 C CA . GLU D 1 53 ? 60.828 -9.378 16.387 1.00 9.71 50 GLU D CA 1
ATOM 4100 C C . GLU D 1 53 ? 61.987 -8.666 15.712 1.00 9.25 50 GLU D C 1
ATOM 4101 O O . GLU D 1 53 ? 62.874 -9.329 15.173 1.00 9.55 50 GLU D O 1
ATOM 4107 N N . ALA D 1 54 ? 62.004 -7.335 15.722 1.00 8.79 51 ALA D N 1
ATOM 4108 C CA . ALA D 1 54 ? 62.969 -6.595 14.898 1.00 8.85 51 ALA D CA 1
ATOM 4109 C C . ALA D 1 54 ? 64.425 -7.019 15.144 1.00 8.75 51 ALA D C 1
ATOM 4110 O O . ALA D 1 54 ? 65.167 -7.279 14.199 1.00 9.54 51 ALA D O 1
ATOM 4112 N N . ARG D 1 55 ? 64.834 -7.078 16.410 1.00 8.91 52 ARG D N 1
ATOM 4113 C CA . ARG D 1 55 ? 66.218 -7.435 16.709 1.00 10.42 52 ARG D CA 1
ATOM 4114 C C . ARG D 1 55 ? 66.558 -8.858 16.253 1.00 10.91 52 ARG D C 1
ATOM 4115 O O . ARG D 1 55 ? 67.605 -9.070 15.635 1.00 11.75 52 ARG D O 1
ATOM 4123 N N . GLU D 1 56 ? 65.659 -9.802 16.523 1.00 11.41 53 GLU D N 1
ATOM 4124 C CA . GLU D 1 56 ? 65.841 -11.208 16.120 1.00 12.36 53 GLU D CA 1
ATOM 4125 C C . GLU D 1 56 ? 66.029 -11.296 14.607 1.00 12.16 53 GLU D C 1
ATOM 4126 O O . GLU D 1 56 ? 66.836 -12.095 14.120 1.00 12.16 53 GLU D O 1
ATOM 4132 N N . ARG D 1 57 ? 65.292 -10.461 13.874 1.00 11.85 54 ARG D N 1
ATOM 4133 C CA . ARG D 1 57 ? 65.335 -10.440 12.410 1.00 12.73 54 ARG D CA 1
ATOM 4134 C C . ARG D 1 57 ? 66.566 -9.715 11.845 1.00 12.12 54 ARG D C 1
ATOM 4135 O O . ARG D 1 57 ? 66.723 -9.627 10.632 1.00 13.84 54 ARG D O 1
ATOM 4143 N N . GLY D 1 58 ? 67.413 -9.166 12.713 1.00 11.72 55 GLY D N 1
ATOM 4144 C CA . GLY D 1 58 ? 68.636 -8.516 12.245 1.00 10.76 55 GLY D CA 1
ATOM 4145 C C . GLY D 1 58 ? 68.575 -7.018 12.029 1.00 10.21 55 GLY D C 1
ATOM 4146 O O . GLY D 1 58 ? 69.539 -6.422 11.524 1.00 11.11 55 GLY D O 1
ATOM 4147 N N A ILE D 1 59 ? 67.463 -6.400 12.407 0.50 9.49 56 ILE D N 1
ATOM 4148 N N B ILE D 1 59 ? 67.457 -6.404 12.404 0.50 9.57 56 ILE D N 1
ATOM 4149 C CA A ILE D 1 59 ? 67.340 -4.950 12.308 0.50 9.40 56 ILE D CA 1
ATOM 4150 C CA B ILE D 1 59 ? 67.316 -4.953 12.315 0.50 9.57 56 ILE D CA 1
ATOM 4151 C C A ILE D 1 59 ? 68.151 -4.333 13.427 0.50 9.11 56 ILE D C 1
ATOM 4152 C C B ILE D 1 59 ? 68.152 -4.338 13.426 0.50 9.19 56 ILE D C 1
ATOM 4153 O O A ILE D 1 59 ? 68.116 -4.817 14.556 0.50 9.83 56 ILE D O 1
ATOM 4154 O O B ILE D 1 59 ? 68.140 -4.835 14.550 0.50 9.90 56 ILE D O 1
ATOM 4163 N N . ASN D 1 60 ? 68.915 -3.296 13.094 1.00 8.92 57 ASN D N 1
ATOM 4164 C CA . ASN D 1 60 ? 69.791 -2.622 14.061 1.00 9.63 57 ASN D CA 1
ATOM 4165 C C . ASN D 1 60 ? 69.162 -1.363 14.642 1.00 9.63 57 ASN D C 1
ATOM 4166 O O . ASN D 1 60 ? 69.399 -1.027 15.794 1.00 8.61 57 ASN D O 1
ATOM 4171 N N . ILE D 1 61 ? 68.377 -0.673 13.823 1.00 9.05 58 ILE D N 1
ATOM 4172 C CA . ILE D 1 61 ? 67.789 0.631 14.167 1.00 8.88 58 ILE D CA 1
ATOM 4173 C C . ILE D 1 61 ? 66.434 0.710 13.488 1.00 8.35 58 ILE D C 1
ATOM 4174 O O . ILE D 1 61 ? 66.290 0.293 12.328 1.00 8.14 58 ILE D O 1
ATOM 4179 N N . ILE D 1 62 ? 65.447 1.270 14.183 1.00 8.21 59 ILE D N 1
ATOM 4180 C CA . ILE D 1 62 ? 64.142 1.529 13.597 1.00 8.35 59 ILE D CA 1
ATOM 4181 C C . ILE D 1 62 ? 63.921 3.031 13.487 1.00 8.28 59 ILE D C 1
ATOM 4182 O O . ILE D 1 62 ? 64.055 3.743 14.474 1.00 8.99 59 ILE D O 1
ATOM 4187 N N . ILE D 1 63 ? 63.611 3.503 12.279 1.00 7.71 60 ILE D N 1
ATOM 4188 C CA . ILE D 1 63 ? 63.166 4.883 12.063 1.00 8.44 60 ILE D CA 1
ATOM 4189 C C . ILE D 1 63 ? 61.660 4.823 11.851 1.00 8.40 60 ILE D C 1
ATOM 4190 O O . ILE D 1 63 ? 61.190 4.123 10.943 1.00 9.22 60 ILE D O 1
ATOM 4195 N N . ALA D 1 64 ? 60.901 5.577 12.650 1.00 8.26 61 ALA D N 1
ATOM 4196 C CA . ALA D 1 64 ? 59.441 5.520 12.587 1.00 8.42 61 ALA D CA 1
ATOM 4197 C C . ALA D 1 64 ? 58.897 6.926 12.495 1.00 9.13 61 ALA D C 1
ATOM 4198 O O . ALA D 1 64 ? 59.237 7.766 13.322 1.00 9.05 61 ALA D O 1
ATOM 4200 N N . GLY D 1 65 ? 58.064 7.174 11.487 1.00 8.57 62 GLY D N 1
ATOM 4201 C CA . GLY D 1 65 ? 57.399 8.474 11.323 1.00 9.45 62 GLY D CA 1
ATOM 4202 C C . GLY D 1 65 ? 55.944 8.391 11.723 1.00 9.79 62 GLY D C 1
ATOM 4203 O O . GLY D 1 65 ? 55.288 7.372 11.500 1.00 10.32 62 GLY D O 1
ATOM 4204 N N . ALA D 1 66 ? 55.438 9.452 12.350 1.00 9.65 63 ALA D N 1
ATOM 4205 C CA . ALA D 1 66 ? 54.040 9.492 12.807 1.00 9.93 63 ALA D CA 1
ATOM 4206 C C . ALA D 1 66 ? 53.548 10.919 12.990 1.00 10.26 63 ALA D C 1
ATOM 4207 O O . ALA D 1 66 ? 54.328 11.829 13.283 1.00 9.70 63 ALA D O 1
ATOM 4209 N N . GLY D 1 67 ? 52.243 11.102 12.826 1.00 10.68 64 GLY D N 1
ATOM 4210 C CA . GLY D 1 67 ? 51.640 12.433 12.910 1.00 11.11 64 GLY D CA 1
ATOM 4211 C C . GLY D 1 67 ? 50.466 12.495 13.857 1.00 10.83 64 GLY D C 1
ATOM 4212 O O . GLY D 1 67 ? 49.813 11.485 14.131 1.00 11.62 64 GLY D O 1
ATOM 4213 N N . GLY D 1 68 ? 50.187 13.697 14.355 1.00 10.85 65 GLY D N 1
ATOM 4214 C CA . GLY D 1 68 ? 49.045 13.920 15.233 1.00 10.40 65 GLY D CA 1
ATOM 4215 C C . GLY D 1 68 ? 49.324 13.396 16.628 1.00 10.56 65 GLY D C 1
ATOM 4216 O O . GLY D 1 68 ? 50.340 13.731 17.245 1.00 10.91 65 GLY D O 1
ATOM 4217 N N . ALA D 1 69 ? 48.407 12.563 17.121 1.00 10.92 66 ALA D N 1
ATOM 4218 C CA . ALA D 1 69 ? 48.627 11.769 18.323 1.00 11.12 66 ALA D CA 1
ATOM 4219 C C . ALA D 1 69 ? 49.574 10.657 17.892 1.00 11.24 66 ALA D C 1
ATOM 4220 O O . ALA D 1 69 ? 49.173 9.523 17.594 1.00 11.20 66 ALA D O 1
ATOM 4222 N N . ALA D 1 70 ? 50.853 11.022 17.838 1.00 10.53 67 ALA D N 1
ATOM 4223 C CA . ALA D 1 70 ? 51.871 10.237 17.160 1.00 10.52 67 ALA D CA 1
ATOM 4224 C C . ALA D 1 70 ? 52.455 9.243 18.154 1.00 11.06 67 ALA D C 1
ATOM 4225 O O . ALA D 1 70 ? 53.292 9.605 18.985 1.00 12.48 67 ALA D O 1
ATOM 4227 N N . HIS D 1 71 ? 52.002 7.993 18.066 1.00 10.02 68 HIS D N 1
ATOM 4228 C CA . HIS D 1 71 ? 52.324 6.971 19.052 1.00 8.71 68 HIS D CA 1
ATOM 4229 C C . HIS D 1 71 ? 53.275 5.902 18.522 1.00 8.32 68 HIS D C 1
ATOM 4230 O O . HIS D 1 71 ? 53.858 5.153 19.324 1.00 8.36 68 HIS D O 1
ATOM 4237 N N . LEU D 1 72 ? 53.434 5.826 17.201 1.00 8.04 69 LEU D N 1
ATOM 4238 C CA . LEU D 1 72 ? 54.223 4.751 16.609 1.00 7.90 69 LEU D CA 1
ATOM 4239 C C . LEU D 1 72 ? 55.666 4.662 17.163 1.00 7.92 69 LEU D C 1
ATOM 4240 O O . LEU D 1 72 ? 56.079 3.591 17.616 1.00 8.12 69 LEU D O 1
ATOM 4245 N N . PRO D 1 73 ? 56.435 5.776 17.151 1.00 7.87 70 PRO D N 1
ATOM 4246 C CA . PRO D 1 73 ? 57.816 5.634 17.640 1.00 8.02 70 PRO D CA 1
ATOM 4247 C C . PRO D 1 73 ? 57.913 5.202 19.104 1.00 7.43 70 PRO D C 1
ATOM 4248 O O . PRO D 1 73 ? 58.725 4.336 19.425 1.00 8.03 70 PRO D O 1
ATOM 4252 N N . GLY D 1 74 ? 57.087 5.774 19.974 1.00 7.59 71 GLY D N 1
ATOM 4253 C CA . GLY D 1 74 ? 57.148 5.491 21.409 1.00 7.65 71 GLY D CA 1
ATOM 4254 C C . GLY D 1 74 ? 56.685 4.078 21.720 1.00 7.50 71 GLY D C 1
ATOM 4255 O O . GLY D 1 74 ? 57.261 3.415 22.578 1.00 8.36 71 GLY D O 1
ATOM 4256 N N . MET D 1 75 ? 55.660 3.610 21.006 1.00 7.86 72 MET D N 1
ATOM 4257 C CA . MET D 1 75 ? 55.200 2.247 21.228 1.00 8.18 72 MET D CA 1
ATOM 4258 C C . MET D 1 75 ? 56.201 1.200 20.716 1.00 7.55 72 MET D C 1
ATOM 4259 O O . MET D 1 75 ? 56.489 0.215 21.409 1.00 8.11 72 MET D O 1
ATOM 4264 N N . VAL D 1 76 ? 56.760 1.443 19.530 1.00 7.59 73 VAL D N 1
ATOM 4265 C CA . VAL D 1 76 ? 57.804 0.556 19.018 1.00 7.77 73 VAL D CA 1
ATOM 4266 C C . VAL D 1 76 ? 58.988 0.534 19.997 1.00 8.11 73 VAL D C 1
ATOM 4267 O O . VAL D 1 76 ? 59.497 -0.539 20.342 1.00 7.85 73 VAL D O 1
ATOM 4271 N N . ALA D 1 77 ? 59.398 1.711 20.475 1.00 8.13 74 ALA D N 1
ATOM 4272 C CA . ALA D 1 77 ? 60.505 1.779 21.434 1.00 8.32 74 ALA D CA 1
ATOM 4273 C C . ALA D 1 77 ? 60.246 1.015 22.726 1.00 8.54 74 ALA D C 1
ATOM 4274 O O . ALA D 1 77 ? 61.177 0.541 23.349 1.00 9.17 74 ALA D O 1
ATOM 4276 N N . SER D 1 78 ? 58.977 0.889 23.118 1.00 8.81 75 SER D N 1
ATOM 4277 C CA . SER D 1 78 ? 58.607 0.195 24.352 1.00 8.83 75 SER D CA 1
ATOM 4278 C C . SER D 1 78 ? 58.684 -1.317 24.203 1.00 9.05 75 SER D C 1
ATOM 4279 O O . SER D 1 78 ? 58.657 -2.037 25.204 1.00 9.84 75 SER D O 1
ATOM 4282 N N . LEU D 1 79 ? 58.795 -1.779 22.961 1.00 9.82 76 LEU D N 1
ATOM 4283 C CA . LEU D 1 79 ? 58.683 -3.206 22.623 1.00 9.83 76 LEU D CA 1
ATOM 4284 C C . LEU D 1 79 ? 59.954 -3.793 22.003 1.00 10.44 76 LEU D C 1
ATOM 4285 O O . LEU D 1 79 ? 59.991 -4.964 21.621 1.00 11.46 76 LEU D O 1
ATOM 4290 N N . THR D 1 80 ? 60.997 -2.980 21.943 1.00 10.04 77 THR D N 1
ATOM 4291 C CA . THR D 1 80 ? 62.304 -3.405 21.467 1.00 10.18 77 THR D CA 1
ATOM 4292 C C . THR D 1 80 ? 63.342 -2.781 22.378 1.00 10.96 77 THR D C 1
ATOM 4293 O O . THR D 1 80 ? 63.048 -1.810 23.077 1.00 11.96 77 THR D O 1
ATOM 4297 N N . THR D 1 81 ? 64.543 -3.343 22.395 1.00 11.20 78 THR D N 1
ATOM 4298 C CA . THR D 1 81 ? 65.652 -2.668 23.062 1.00 11.85 78 THR D CA 1
ATOM 4299 C C . THR D 1 81 ? 66.601 -2.048 22.040 1.00 10.91 78 THR D C 1
ATOM 4300 O O . THR D 1 81 ? 67.677 -1.535 22.394 1.00 11.09 78 THR D O 1
ATOM 4304 N N . LEU D 1 82 ? 66.194 -2.087 20.766 1.00 9.28 79 LEU D N 1
ATOM 4305 C CA . LEU D 1 82 ? 66.912 -1.366 19.693 1.00 8.70 79 LEU D CA 1
ATOM 4306 C C . LEU D 1 82 ? 66.725 0.141 19.824 1.00 8.63 79 LEU D C 1
ATOM 4307 O O . LEU D 1 82 ? 65.719 0.604 20.372 1.00 8.24 79 LEU D O 1
ATOM 4312 N N . PRO D 1 83 ? 67.684 0.922 19.311 1.00 8.03 80 PRO D N 1
ATOM 4313 C CA . PRO D 1 83 ? 67.412 2.365 19.233 1.00 8.23 80 PRO D CA 1
ATOM 4314 C C . PRO D 1 83 ? 66.302 2.652 18.220 1.00 8.04 80 PRO D C 1
ATOM 4315 O O . PRO D 1 83 ? 66.266 2.063 17.124 1.00 8.33 80 PRO D O 1
ATOM 4319 N N . VAL D 1 84 ? 65.394 3.545 18.610 1.00 7.86 81 VAL D N 1
ATOM 4320 C CA . VAL D 1 84 ? 64.297 3.986 17.765 1.00 7.89 81 VAL D CA 1
ATOM 4321 C C . VAL D 1 84 ? 64.409 5.480 17.521 1.00 8.15 81 VAL D C 1
ATOM 4322 O O . VAL D 1 84 ? 64.516 6.267 18.463 1.00 8.94 81 VAL D O 1
ATOM 4326 N N . ILE D 1 85 ? 64.382 5.848 16.247 1.00 7.96 82 ILE D N 1
ATOM 4327 C CA . ILE D 1 85 ? 64.392 7.247 15.847 1.00 8.21 82 ILE D CA 1
ATOM 4328 C C . ILE D 1 85 ? 62.978 7.625 15.409 1.00 8.03 82 ILE D C 1
ATOM 4329 O O . ILE D 1 85 ? 62.401 6.972 14.530 1.00 8.59 82 ILE D O 1
ATOM 4334 N N . GLY D 1 86 ? 62.432 8.676 16.018 1.00 8.06 83 GLY D N 1
ATOM 4335 C CA . GLY D 1 86 ? 61.081 9.152 15.702 1.00 8.08 83 GLY D CA 1
ATOM 4336 C C . GLY D 1 86 ? 61.068 10.443 14.903 1.00 8.60 83 GLY D C 1
ATOM 4337 O O . GLY D 1 86 ? 61.688 11.438 15.288 1.00 8.93 83 GLY D O 1
ATOM 4338 N N . VAL D 1 87 ? 60.342 10.420 13.792 1.00 8.45 84 VAL D N 1
ATOM 4339 C CA . VAL D 1 87 ? 60.218 11.582 12.924 1.00 8.35 84 VAL D CA 1
ATOM 4340 C C . VAL D 1 87 ? 58.787 12.127 13.033 1.00 8.83 84 VAL D C 1
ATOM 4341 O O . VAL D 1 87 ? 57.834 11.444 12.638 1.00 8.76 84 VAL D O 1
ATOM 4345 N N . PRO D 1 88 ? 58.623 13.355 13.562 1.00 8.99 85 PRO D N 1
ATOM 4346 C CA . PRO D 1 88 ? 57.276 13.936 13.635 1.00 9.21 85 PRO D CA 1
ATOM 4347 C C . PRO D 1 88 ? 56.825 14.389 12.252 1.00 9.67 85 PRO D C 1
ATOM 4348 O O . PRO D 1 88 ? 57.555 15.119 11.578 1.00 10.15 85 PRO D O 1
ATOM 4352 N N . ILE D 1 89 ? 55.631 13.973 11.844 1.00 10.47 86 ILE D N 1
ATOM 4353 C CA . ILE D 1 89 ? 55.097 14.336 10.536 1.00 11.40 86 ILE D CA 1
ATOM 4354 C C . ILE D 1 89 ? 54.266 15.604 10.693 1.00 12.17 86 ILE D C 1
ATOM 4355 O O . ILE D 1 89 ? 53.510 15.736 11.644 1.00 12.55 86 ILE D O 1
ATOM 4360 N N . GLU D 1 90 ? 54.431 16.550 9.773 1.00 12.75 87 GLU D N 1
ATOM 4361 C CA . GLU D 1 90 ? 53.652 17.778 9.802 1.00 14.34 87 GLU D CA 1
ATOM 4362 C C . GLU D 1 90 ? 52.177 17.479 9.588 1.00 14.99 87 GLU D C 1
ATOM 4363 O O . GLU D 1 90 ? 51.792 16.789 8.639 1.00 15.35 87 GLU D O 1
ATOM 4369 N N . THR D 1 91 ? 51.366 18.002 10.498 1.00 15.38 88 THR D N 1
ATOM 4370 C CA . THR D 1 91 ? 49.929 17.824 10.468 1.00 15.87 88 THR D CA 1
ATOM 4371 C C . THR D 1 91 ? 49.276 19.064 9.877 1.00 16.79 88 THR D C 1
ATOM 4372 O O . THR D 1 91 ? 49.848 20.158 9.918 1.00 17.02 88 THR D O 1
ATOM 4376 N N . LYS D 1 92 ? 48.076 18.874 9.333 1.00 17.73 89 LYS D N 1
ATOM 4377 C CA . LYS D 1 92 ? 47.334 19.931 8.644 1.00 19.08 89 LYS D CA 1
ATOM 4378 C C . LYS D 1 92 ? 47.109 21.145 9.541 1.00 18.49 89 LYS D C 1
ATOM 4379 O O . LYS D 1 92 ? 47.409 22.270 9.148 1.00 19.04 89 LYS D O 1
ATOM 4385 N N . SER D 1 93 ? 46.594 20.909 10.747 1.00 17.97 90 SER D N 1
ATOM 4386 C CA . SER D 1 93 ? 46.208 21.995 11.635 1.00 17.51 90 SER D CA 1
ATOM 4387 C C . SER D 1 93 ? 47.370 22.534 12.443 1.00 16.62 90 SER D C 1
ATOM 4388 O O . SER D 1 93 ? 47.712 23.705 12.339 1.00 16.30 90 SER D O 1
ATOM 4391 N N . LEU D 1 94 ? 47.994 21.666 13.234 1.00 15.50 91 LEU D N 1
ATOM 4392 C CA . LEU D 1 94 ? 48.963 22.114 14.233 1.00 14.71 91 LEU D CA 1
ATOM 4393 C C . LEU D 1 94 ? 50.421 22.069 13.770 1.00 14.13 91 LEU D C 1
ATOM 4394 O O . LEU D 1 94 ? 51.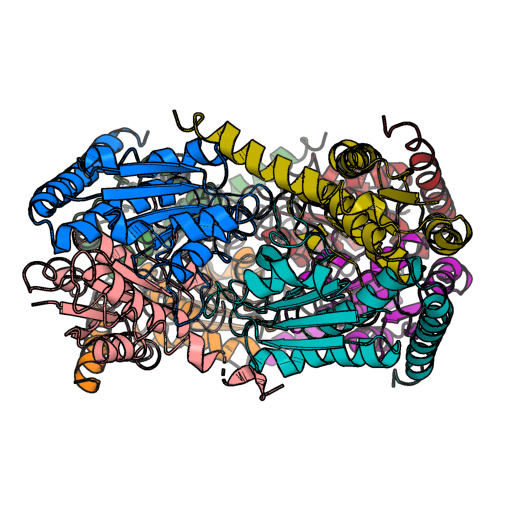336 22.270 14.575 1.00 14.39 91 LEU D O 1
ATOM 4399 N N . LYS D 1 95 ? 50.607 21.819 12.473 1.00 14.60 92 LYS D N 1
ATOM 4400 C CA . LYS D 1 95 ? 51.912 21.955 11.802 1.00 14.56 92 LYS D CA 1
ATOM 4401 C C . LYS D 1 95 ? 52.976 21.045 12.409 1.00 13.79 92 LYS D C 1
ATOM 4402 O O . LYS D 1 95 ? 54.169 21.372 12.403 1.00 13.52 92 LYS D O 1
ATOM 4408 N N . GLY D 1 96 ? 52.539 19.909 12.947 1.00 12.57 93 GLY D N 1
ATOM 4409 C CA . GLY D 1 96 ? 53.455 18.971 13.587 1.00 11.62 93 GLY D CA 1
ATOM 4410 C C . GLY D 1 96 ? 53.828 19.234 15.039 1.00 10.67 93 GLY D C 1
ATOM 4411 O O . GLY D 1 96 ? 54.628 18.490 15.610 1.00 10.44 93 GLY D O 1
ATOM 4412 N N . ILE D 1 97 ? 53.265 20.271 15.665 1.00 10.77 94 ILE D N 1
ATOM 4413 C CA . ILE D 1 97 ? 53.524 20.478 17.098 1.00 11.16 94 ILE D CA 1
ATOM 4414 C C . ILE D 1 97 ? 52.945 19.336 17.946 1.00 10.67 94 ILE D C 1
ATOM 4415 O O . ILE D 1 97 ? 53.560 18.914 18.942 1.00 10.03 94 ILE D O 1
ATOM 4420 N N . ASP D 1 98 ? 51.761 18.862 17.551 1.00 10.15 95 ASP D N 1
ATOM 4421 C CA . ASP D 1 98 ? 51.175 17.679 18.162 1.00 9.87 95 ASP D CA 1
ATOM 4422 C C . ASP D 1 98 ? 52.080 16.467 17.962 1.00 9.13 95 ASP D C 1
ATOM 4423 O O . ASP D 1 98 ? 52.370 15.747 18.914 1.00 9.54 95 ASP D O 1
ATOM 4428 N N . SER D 1 99 ? 52.545 16.257 16.734 1.00 8.51 96 SER D N 1
ATOM 4429 C CA . SER D 1 99 ? 53.418 15.129 16.430 1.00 8.33 96 SER D CA 1
ATOM 4430 C C . SER D 1 99 ? 54.682 15.186 17.268 1.00 8.73 96 SER D C 1
ATOM 4431 O O . SER D 1 99 ? 55.097 14.197 17.873 1.00 8.61 96 SER D O 1
ATOM 4434 N N . LEU D 1 100 ? 55.287 16.369 17.316 1.00 8.06 97 LEU D N 1
ATOM 4435 C CA . LEU D 1 100 ? 56.542 16.536 18.025 1.00 8.16 97 LEU D CA 1
ATOM 4436 C C . LEU D 1 100 ? 56.397 16.220 19.515 1.00 8.60 97 LEU D C 1
ATOM 4437 O O . LEU D 1 100 ? 57.183 15.450 20.069 1.00 9.06 97 LEU D O 1
ATOM 4442 N N . LEU D 1 101 ? 55.378 16.792 20.158 1.00 9.11 98 LEU D N 1
ATOM 4443 C CA . LEU D 1 101 ? 55.248 16.607 21.599 1.00 9.43 98 LEU D CA 1
ATOM 4444 C C . LEU D 1 101 ? 54.916 15.162 21.952 1.00 9.52 98 LEU D C 1
ATOM 4445 O O . LEU D 1 101 ? 55.408 14.625 22.953 1.00 10.44 98 LEU D O 1
ATOM 4450 N N . SER D 1 102 ? 54.099 14.531 21.112 1.00 9.43 99 SER D N 1
ATOM 4451 C CA A SER D 1 102 ? 53.688 13.138 21.293 0.50 9.88 99 SER D CA 1
ATOM 4452 C CA B SER D 1 102 ? 53.695 13.155 21.353 0.50 9.87 99 SER D CA 1
ATOM 4453 C C . SER D 1 102 ? 54.862 12.174 21.205 1.00 9.76 99 SER D C 1
ATOM 4454 O O . SER D 1 102 ? 54.848 11.097 21.817 1.00 10.82 99 SER D O 1
ATOM 4459 N N . ILE D 1 103 ? 55.868 12.550 20.414 1.00 9.68 100 ILE D N 1
ATOM 4460 C CA . ILE D 1 103 ? 57.030 11.695 20.194 1.00 8.93 100 ILE D CA 1
ATOM 4461 C C . ILE D 1 103 ? 58.160 12.005 21.174 1.00 8.65 100 ILE D C 1
ATOM 4462 O O . ILE D 1 103 ? 58.719 11.098 21.782 1.00 9.32 100 ILE D O 1
ATOM 4467 N N . VAL D 1 104 ? 58.497 13.285 21.324 1.00 8.65 101 VAL D N 1
ATOM 4468 C CA . VAL D 1 104 ? 59.688 13.640 22.095 1.00 8.67 101 VAL D CA 1
ATOM 4469 C C . VAL D 1 104 ? 59.511 13.479 23.612 1.00 8.80 101 VAL D C 1
ATOM 4470 O O . VAL D 1 104 ? 60.475 13.132 24.303 1.00 9.45 101 VAL D O 1
ATOM 4474 N N . GLN D 1 105 ? 58.292 13.689 24.127 1.00 8.89 102 GLN D N 1
ATOM 4475 C CA . GLN D 1 105 ? 58.073 13.762 25.581 1.00 9.40 102 GLN D CA 1
ATOM 4476 C C . GLN D 1 105 ? 57.945 12.408 26.283 1.00 9.61 102 GLN D C 1
ATOM 4477 O O . GLN D 1 105 ? 57.219 12.269 27.283 1.00 10.88 102 GLN D O 1
ATOM 4483 N N . MET D 1 106 ? 58.678 11.418 25.784 1.00 10.10 103 MET D N 1
ATOM 4484 C CA . MET D 1 106 ? 58.690 10.089 26.379 1.00 11.45 103 MET D CA 1
ATOM 4485 C C . MET D 1 106 ? 59.160 10.110 27.817 1.00 12.83 103 MET D C 1
ATOM 4486 O O . MET D 1 106 ? 60.093 10.849 28.148 1.00 13.04 103 MET D O 1
ATOM 4491 N N . PRO D 1 107 ? 58.543 9.277 28.675 1.00 14.04 104 PRO D N 1
ATOM 4492 C CA . PRO D 1 107 ? 58.883 9.244 30.093 1.00 14.94 104 PRO D CA 1
ATOM 4493 C C . PRO D 1 107 ? 60.259 8.634 30.311 1.00 14.66 104 PRO D C 1
ATOM 4494 O O . PRO D 1 107 ? 60.725 7.829 29.501 1.00 14.79 104 PRO D O 1
ATOM 4498 N N . GLY D 1 108 ? 60.914 8.989 31.414 1.00 14.98 105 GLY D N 1
ATOM 4499 C CA . GLY D 1 108 ? 62.176 8.334 31.757 1.00 15.17 105 GLY D CA 1
ATOM 4500 C C . GLY D 1 108 ? 61.992 6.822 31.820 1.00 15.13 105 GLY D C 1
ATOM 4501 O O . GLY D 1 108 ? 61.085 6.328 32.496 1.00 16.57 105 GLY D O 1
ATOM 4502 N N . GLY D 1 109 ? 62.831 6.088 31.096 1.00 13.79 106 GLY D N 1
ATOM 4503 C CA . GLY D 1 109 ? 62.745 4.625 31.032 1.00 13.26 106 GLY D CA 1
ATOM 4504 C C . GLY D 1 109 ? 62.723 4.093 29.610 1.00 11.95 106 GLY D C 1
ATOM 4505 O O . GLY D 1 109 ? 63.311 3.056 29.323 1.00 12.60 106 GLY D O 1
ATOM 4506 N N . ILE D 1 110 ? 62.024 4.800 28.716 1.00 11.82 107 ILE D N 1
ATOM 4507 C CA . ILE D 1 110 ? 61.877 4.360 27.328 1.00 11.04 107 ILE D CA 1
ATOM 4508 C C . ILE D 1 110 ? 62.195 5.516 26.385 1.00 10.14 107 ILE D C 1
ATOM 4509 O O . ILE D 1 110 ? 61.379 6.419 26.226 1.00 9.90 107 ILE D O 1
ATOM 4514 N N . PRO D 1 111 ? 63.387 5.499 25.770 1.00 9.23 108 PRO D N 1
ATOM 4515 C CA . PRO D 1 111 ? 63.798 6.630 24.924 1.00 8.99 108 PRO D CA 1
ATOM 4516 C C . PRO D 1 111 ? 63.319 6.560 23.475 1.00 8.72 108 PRO D C 1
ATOM 4517 O O . PRO D 1 111 ? 63.209 5.479 22.902 1.00 9.14 108 PRO D O 1
ATOM 4521 N N . VAL D 1 112 ? 63.076 7.728 22.892 1.00 8.48 109 VAL D N 1
ATOM 4522 C CA . VAL D 1 112 ? 62.963 7.883 21.439 1.00 8.45 109 VAL D CA 1
ATOM 4523 C C . VAL D 1 112 ? 63.901 9.021 21.019 1.00 8.03 109 VAL D C 1
ATOM 4524 O O . VAL D 1 112 ? 63.846 10.132 21.573 1.00 9.10 109 VAL D O 1
ATOM 4528 N N . ALA D 1 113 ? 64.781 8.731 20.062 1.00 8.27 110 ALA D N 1
ATOM 4529 C CA . ALA D 1 113 ? 65.631 9.755 19.447 1.00 8.21 110 ALA D CA 1
ATOM 4530 C C . ALA D 1 113 ? 64.816 10.565 18.447 1.00 7.94 110 ALA D C 1
ATOM 4531 O O . ALA D 1 113 ? 64.510 10.073 17.374 1.00 8.41 110 ALA D O 1
ATOM 4533 N N . THR D 1 114 ? 64.464 11.795 18.796 1.00 7.37 111 THR D N 1
ATOM 4534 C CA . THR D 1 114 ? 63.547 12.572 17.959 1.00 7.56 111 THR D CA 1
ATOM 4535 C C . THR D 1 114 ? 64.282 13.549 17.055 1.00 7.34 111 THR D C 1
ATOM 4536 O O . THR D 1 114 ? 65.191 14.255 17.498 1.00 7.96 111 THR D O 1
ATOM 4540 N N . THR D 1 115 ? 63.862 13.598 15.799 1.00 8.08 112 THR D N 1
ATOM 4541 C CA . THR D 1 115 ? 64.404 14.588 14.871 1.00 8.72 112 THR D CA 1
ATOM 4542 C C . THR D 1 115 ? 63.350 15.641 14.508 1.00 8.34 112 THR D C 1
ATOM 4543 O O . THR D 1 115 ? 62.235 15.624 15.047 1.00 8.30 112 THR D O 1
ATOM 4547 N N . ALA D 1 116 ? 63.714 16.559 13.612 1.00 8.52 113 ALA D N 1
ATOM 4548 C CA . ALA D 1 116 ? 62.881 17.720 13.292 1.00 8.25 113 ALA D CA 1
ATOM 4549 C C . ALA D 1 116 ? 61.565 17.327 12.628 1.00 8.74 113 ALA D C 1
ATOM 4550 O O . ALA D 1 116 ? 61.430 16.248 12.062 1.00 9.41 113 ALA D O 1
ATOM 4552 N N . ILE D 1 117 ? 60.591 18.228 12.686 1.00 9.69 114 ILE D N 1
ATOM 4553 C CA . ILE D 1 117 ? 59.334 18.017 11.975 1.00 9.44 114 ILE D CA 1
ATOM 4554 C C . ILE D 1 117 ? 59.565 17.938 10.464 1.00 9.83 114 ILE D C 1
ATOM 4555 O O . ILE D 1 117 ? 60.275 18.773 9.884 1.00 10.46 114 ILE D O 1
ATOM 4560 N N . GLY D 1 118 ? 58.982 16.928 9.828 1.00 9.64 115 GLY D N 1
ATOM 4561 C CA . GLY D 1 118 ? 58.917 16.890 8.364 1.00 9.84 115 GLY D CA 1
ATOM 4562 C C . GLY D 1 118 ? 60.156 16.378 7.659 1.00 10.31 115 GLY D C 1
ATOM 4563 O O . GLY D 1 118 ? 60.887 15.540 8.185 1.00 10.08 115 GLY D O 1
ATOM 4564 N N . ALA D 1 119 ? 60.378 16.885 6.448 1.00 10.10 116 ALA D N 1
ATOM 4565 C CA . ALA D 1 119 ? 61.450 16.383 5.603 1.00 10.55 116 ALA D CA 1
ATOM 4566 C C . ALA D 1 119 ? 62.833 16.492 6.229 1.00 10.54 116 ALA D C 1
ATOM 4567 O O . ALA D 1 119 ? 63.652 15.580 6.068 1.00 10.98 116 ALA D O 1
ATOM 4569 N N . ALA D 1 120 ? 63.100 17.593 6.942 1.00 10.52 117 ALA D N 1
ATOM 4570 C CA . ALA D 1 120 ? 64.382 17.759 7.624 1.00 10.65 117 ALA D CA 1
ATOM 4571 C C . ALA D 1 120 ? 64.622 16.611 8.593 1.00 9.92 117 ALA D C 1
ATOM 4572 O O . ALA D 1 120 ? 65.709 16.043 8.635 1.00 9.82 117 ALA D O 1
ATOM 4574 N N . GLY D 1 121 ? 63.594 16.243 9.353 1.00 9.27 118 GLY D N 1
ATOM 4575 C CA . GLY D 1 121 ? 63.715 15.178 10.349 1.00 9.06 118 GLY D CA 1
ATOM 4576 C C . GLY D 1 121 ? 63.860 13.795 9.727 1.00 8.75 118 GLY D C 1
ATOM 4577 O O . GLY D 1 121 ? 64.573 12.938 10.258 1.00 8.62 118 GLY D O 1
ATOM 4578 N N . ALA D 1 122 ? 63.215 13.579 8.587 1.00 9.26 119 ALA D N 1
ATOM 4579 C CA . ALA D 1 122 ? 63.334 12.299 7.897 1.00 8.59 119 ALA D CA 1
ATOM 4580 C C . ALA D 1 122 ? 64.729 12.138 7.304 1.00 8.90 119 ALA D C 1
ATOM 4581 O O . ALA D 1 122 ? 65.348 11.079 7.425 1.00 9.24 119 ALA D O 1
ATOM 4583 N N . LYS D 1 123 ? 65.217 13.181 6.642 1.00 9.15 120 LYS D N 1
ATOM 4584 C CA . LYS D 1 123 ? 66.580 13.140 6.119 1.00 8.99 120 LYS D CA 1
ATOM 4585 C C . LYS D 1 123 ? 67.570 12.918 7.264 1.00 8.87 120 LYS D C 1
ATOM 4586 O O . LYS D 1 123 ? 68.452 12.061 7.182 1.00 8.86 120 LYS D O 1
ATOM 4592 N N . ASN D 1 124 ? 67.399 13.676 8.340 1.00 8.95 121 ASN D N 1
ATOM 4593 C CA . ASN D 1 124 ? 68.274 13.555 9.486 1.00 9.10 121 ASN D CA 1
ATOM 4594 C C . ASN D 1 124 ? 68.179 12.221 10.207 1.00 9.12 121 ASN D C 1
ATOM 4595 O O . ASN D 1 124 ? 69.162 11.792 10.803 1.00 9.57 121 ASN D O 1
ATOM 4600 N N . ALA D 1 125 ? 67.035 11.543 10.121 1.00 9.12 122 ALA D N 1
ATOM 4601 C CA . ALA D 1 125 ? 66.933 10.211 10.721 1.00 8.75 122 ALA D CA 1
ATOM 4602 C C . ALA D 1 125 ? 67.845 9.211 10.030 1.00 9.47 122 ALA D C 1
ATOM 4603 O O . ALA D 1 125 ? 68.466 8.385 10.685 1.00 9.89 122 ALA D O 1
ATOM 4605 N N . GLY D 1 126 ? 67.919 9.298 8.703 1.00 9.28 123 GLY D N 1
ATOM 4606 C CA . GLY D 1 126 ? 68.834 8.437 7.954 1.00 8.84 123 GLY D CA 1
ATOM 4607 C C . GLY D 1 126 ? 70.294 8.736 8.253 1.00 9.23 123 GLY D C 1
ATOM 4608 O O . GLY D 1 126 ? 71.101 7.829 8.420 1.00 9.91 123 GLY D O 1
ATOM 4609 N N . ILE D 1 127 ? 70.638 10.019 8.328 1.00 9.50 124 ILE D N 1
ATOM 4610 C CA . ILE D 1 127 ? 72.006 10.405 8.662 1.00 8.95 124 ILE D CA 1
ATOM 4611 C C . ILE D 1 127 ? 72.352 9.976 10.092 1.00 9.06 124 ILE D C 1
ATOM 4612 O O . ILE D 1 127 ? 73.441 9.468 10.349 1.00 9.37 124 ILE D O 1
ATOM 4617 N N . LEU D 1 128 ? 71.417 10.185 11.020 1.00 8.49 125 LEU D N 1
ATOM 4618 C CA . LEU D 1 128 ? 71.617 9.796 12.412 1.00 8.59 125 LEU D CA 1
ATOM 4619 C C . LEU D 1 128 ? 71.809 8.282 12.536 1.00 8.65 125 LEU D C 1
ATOM 4620 O O . LEU D 1 128 ? 72.654 7.830 13.312 1.00 8.84 125 LEU D O 1
ATOM 4625 N N . ALA D 1 129 ? 71.053 7.511 11.752 1.00 9.11 126 ALA D N 1
ATOM 4626 C CA . ALA D 1 129 ? 71.229 6.047 11.775 1.00 9.43 126 ALA D CA 1
ATOM 4627 C C . ALA D 1 129 ? 72.633 5.669 11.299 1.00 9.39 126 ALA D C 1
ATOM 4628 O O . ALA D 1 129 ? 73.258 4.775 11.875 1.00 9.49 126 ALA D O 1
ATOM 4630 N N . ALA D 1 130 ? 73.128 6.357 10.267 1.00 9.56 127 ALA D N 1
ATOM 4631 C CA . ALA D 1 130 ? 74.508 6.159 9.793 1.00 9.50 127 ALA D CA 1
ATOM 4632 C C . ALA D 1 130 ? 75.527 6.454 10.895 1.00 9.41 127 ALA D C 1
ATOM 4633 O O . ALA D 1 130 ? 76.465 5.686 11.112 1.00 9.49 127 ALA D O 1
ATOM 4635 N N . ARG D 1 131 ? 75.335 7.568 11.600 1.00 9.40 128 ARG D N 1
ATOM 4636 C CA . ARG D 1 131 ? 76.238 7.885 12.715 1.00 9.02 128 ARG D CA 1
ATOM 4637 C C . ARG D 1 131 ? 76.200 6.834 13.833 1.00 9.46 128 ARG D C 1
ATOM 4638 O O . ARG D 1 131 ? 77.238 6.438 14.364 1.00 9.41 128 ARG D O 1
ATOM 4646 N N . MET D 1 132 ? 74.998 6.381 14.183 1.00 9.57 129 MET D N 1
ATOM 4647 C CA . MET D 1 132 ? 74.846 5.310 15.160 1.00 10.03 129 MET D CA 1
ATOM 4648 C C . MET D 1 132 ? 75.566 4.026 14.742 1.00 10.15 129 MET D C 1
ATOM 4649 O O . MET D 1 132 ? 76.254 3.413 15.546 1.00 11.17 129 MET D O 1
ATOM 4654 N N . LEU D 1 133 ? 75.391 3.637 13.485 1.00 10.63 130 LEU D N 1
ATOM 4655 C CA . LEU D 1 133 ? 75.992 2.409 12.967 1.00 11.42 130 LEU D CA 1
ATOM 4656 C C . LEU D 1 133 ? 77.508 2.515 12.826 1.00 12.43 130 LEU D C 1
ATOM 4657 O O . LEU D 1 133 ? 78.202 1.497 12.787 1.00 12.16 130 LEU D O 1
ATOM 4662 N N . SER D 1 134 ? 78.022 3.743 12.758 1.00 12.92 131 SER D N 1
ATOM 4663 C CA . SER D 1 134 ? 79.466 3.960 12.596 1.00 13.90 131 SER D CA 1
ATOM 4664 C C . SER D 1 134 ? 80.270 3.561 13.837 1.00 15.53 131 SER D C 1
ATOM 4665 O O . SER D 1 134 ? 81.490 3.377 13.765 1.00 16.21 131 SER D O 1
ATOM 4668 N N . ILE D 1 135 ? 79.594 3.414 14.970 1.00 16.16 132 ILE D N 1
ATOM 4669 C CA . ILE D 1 135 ? 80.267 2.995 16.192 1.00 17.75 132 ILE D CA 1
ATOM 4670 C C . ILE D 1 135 ? 80.915 1.619 15.999 1.00 19.40 132 ILE D C 1
ATOM 4671 O O . ILE D 1 135 ? 82.110 1.448 16.272 1.00 20.05 132 ILE D O 1
ATOM 4676 N N . GLN D 1 136 ? 80.139 0.663 15.497 1.00 20.29 133 GLN D N 1
ATOM 4677 C CA . GLN D 1 136 ? 80.613 -0.718 15.351 1.00 21.90 133 GLN D CA 1
ATOM 4678 C C . GLN D 1 136 ? 80.836 -1.134 13.895 1.00 22.05 133 GLN D C 1
ATOM 4679 O O . GLN D 1 136 ? 81.292 -2.254 13.629 1.00 22.43 133 GLN D O 1
ATOM 4685 N N . ASN D 1 137 ? 80.516 -0.235 12.965 1.00 21.80 134 ASN D N 1
ATOM 4686 C CA . ASN D 1 137 ? 80.852 -0.407 11.549 1.00 21.48 134 ASN D CA 1
ATOM 4687 C C . ASN D 1 137 ? 81.795 0.702 11.082 1.00 21.07 134 ASN D C 1
ATOM 4688 O O . ASN D 1 137 ? 81.338 1.723 10.562 1.00 20.77 134 ASN D O 1
ATOM 4693 N N . PRO D 1 138 ? 83.120 0.504 11.266 1.00 20.79 135 PRO D N 1
ATOM 4694 C CA . PRO D 1 138 ? 84.137 1.527 10.966 1.00 20.46 135 PRO D CA 1
ATOM 4695 C C . PRO D 1 138 ? 84.150 2.073 9.534 1.00 20.14 135 PRO D C 1
ATOM 4696 O O . PRO D 1 138 ? 84.503 3.237 9.335 1.00 20.68 135 PRO D O 1
ATOM 4700 N N . SER D 1 139 ? 83.767 1.260 8.547 1.00 19.42 136 SER D N 1
ATOM 4701 C CA . SER D 1 139 ? 83.720 1.726 7.157 1.00 18.10 136 SER D CA 1
ATOM 4702 C C . SER D 1 139 ? 82.820 2.956 6.984 1.00 17.22 136 SER D C 1
ATOM 4703 O O . SER D 1 139 ? 83.010 3.750 6.078 1.00 17.15 136 SER D O 1
ATOM 4706 N N . LEU D 1 140 ? 81.841 3.107 7.871 1.00 15.69 137 LEU D N 1
ATOM 4707 C CA . LEU D 1 140 ? 80.950 4.256 7.801 1.00 14.81 137 LEU D CA 1
ATOM 4708 C C . LEU D 1 140 ? 81.601 5.566 8.230 1.00 14.27 137 LEU D C 1
ATOM 4709 O O . LEU D 1 140 ? 81.141 6.631 7.830 1.00 13.77 137 LEU D O 1
ATOM 4714 N N . VAL D 1 141 ? 82.660 5.503 9.037 1.00 13.93 138 VAL D N 1
ATOM 4715 C CA . VAL D 1 141 ? 83.339 6.741 9.464 1.00 13.23 138 VAL D CA 1
ATOM 4716 C C . VAL D 1 141 ? 83.850 7.496 8.238 1.00 12.75 138 VAL D C 1
ATOM 4717 O O . VAL D 1 141 ? 83.642 8.709 8.094 1.00 11.92 138 VAL D O 1
ATOM 4721 N N . GLU D 1 142 ? 84.508 6.766 7.347 1.00 12.65 139 GLU D N 1
ATOM 4722 C CA . GLU D 1 142 ? 84.975 7.343 6.094 1.00 12.66 139 GLU D CA 1
ATOM 4723 C C . GLU D 1 142 ? 83.848 7.985 5.272 1.00 12.28 139 GLU D C 1
ATOM 4724 O O . GLU D 1 142 ? 84.013 9.084 4.731 1.00 11.98 139 GLU D O 1
ATOM 4730 N N . LYS D 1 143 ? 82.707 7.305 5.177 1.00 11.83 140 LYS D N 1
ATOM 4731 C CA . LYS D 1 143 ? 81.568 7.828 4.414 1.00 11.64 140 LYS D CA 1
ATOM 4732 C C . LYS D 1 143 ? 81.000 9.087 5.066 1.00 11.41 140 LYS D C 1
ATOM 4733 O O . LYS D 1 143 ? 80.611 10.019 4.370 1.00 10.90 140 LYS D O 1
ATOM 4739 N N . LEU D 1 144 ? 80.984 9.110 6.398 1.00 10.96 141 LEU D N 1
ATOM 4740 C CA . LEU D 1 144 ? 80.552 10.293 7.150 1.00 11.33 141 LEU D CA 1
ATOM 4741 C C . LEU D 1 144 ? 81.502 11.469 6.958 1.00 11.28 141 LEU D C 1
ATOM 4742 O O . LEU D 1 144 ? 81.050 12.606 6.816 1.00 11.36 141 LEU D O 1
ATOM 4747 N N . ASN D 1 145 ? 82.807 11.185 6.920 1.00 11.50 142 ASN D N 1
ATOM 4748 C CA . ASN D 1 145 ? 83.810 12.189 6.571 1.00 12.07 142 ASN D CA 1
ATOM 4749 C C . ASN D 1 145 ? 83.559 12.760 5.169 1.00 11.81 142 ASN D C 1
ATOM 4750 O O . ASN D 1 145 ? 83.614 13.982 4.956 1.00 12.04 142 ASN D O 1
ATOM 4755 N N . GLN D 1 146 ? 83.291 11.879 4.206 1.00 11.94 143 GLN D N 1
ATOM 4756 C CA . GLN D 1 146 ? 82.928 12.289 2.845 1.00 12.47 143 GLN D CA 1
ATOM 4757 C C . GLN D 1 146 ? 81.694 13.186 2.820 1.00 12.64 143 GLN D C 1
ATOM 4758 O O . GLN D 1 146 ? 81.647 14.172 2.089 1.00 13.40 143 GLN D O 1
ATOM 4764 N N . TYR D 1 147 ? 80.681 12.821 3.600 1.00 12.73 144 TYR D N 1
ATOM 4765 C CA . TYR D 1 147 ? 79.457 13.609 3.622 1.00 12.53 144 TYR D CA 1
ATOM 4766 C C . TYR D 1 147 ? 79.727 15.013 4.162 1.00 12.87 144 TYR D C 1
ATOM 4767 O O . TYR D 1 147 ? 79.268 16.005 3.576 1.00 12.41 144 TYR D O 1
ATOM 4776 N N . GLU D 1 148 ? 80.490 15.082 5.251 1.00 13.27 145 GLU D N 1
ATOM 4777 C CA . GLU D 1 148 ? 80.910 16.348 5.848 1.00 14.52 145 GLU D CA 1
ATOM 4778 C C . GLU D 1 148 ? 81.581 17.242 4.789 1.00 14.36 145 GLU D C 1
ATOM 4779 O O . GLU D 1 148 ? 81.205 18.409 4.610 1.00 14.66 145 GLU D O 1
ATOM 4785 N N . SER D 1 149 ? 82.535 16.686 4.045 1.00 13.76 146 SER D N 1
ATOM 4786 C CA . SER D 1 149 ? 83.212 17.453 2.986 1.00 13.95 146 SER D CA 1
ATOM 4787 C C . SER D 1 149 ? 82.271 17.923 1.881 1.00 13.62 146 SER D C 1
ATOM 4788 O O . SER D 1 149 ? 82.413 19.038 1.358 1.00 13.41 146 SER D O 1
ATOM 4791 N N A SER D 1 150 ? 81.299 17.082 1.535 0.50 13.54 147 SER D N 1
ATOM 4792 N N B SER D 1 150 ? 81.300 17.088 1.528 0.50 13.47 147 SER D N 1
ATOM 4793 C CA A SER D 1 150 ? 80.310 17.430 0.518 0.50 13.71 147 SER D CA 1
ATOM 4794 C CA B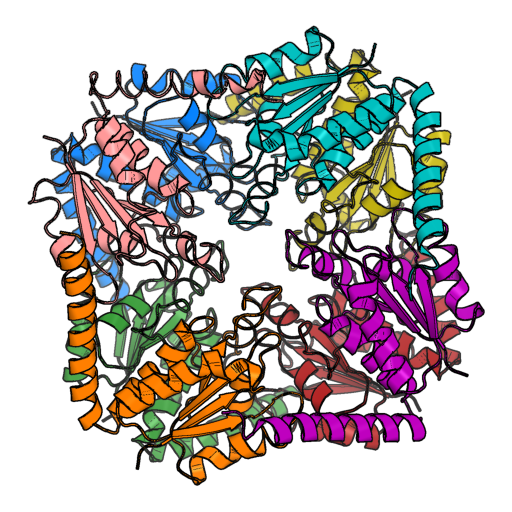 SER D 1 150 ? 80.337 17.458 0.498 0.50 13.58 147 SER D CA 1
ATOM 4795 C C A SER D 1 150 ? 79.455 18.617 0.960 0.50 13.70 147 SER D C 1
ATOM 4796 C C B SER D 1 150 ? 79.409 18.595 0.948 0.50 13.63 147 SER D C 1
ATOM 4797 O O A SER D 1 150 ? 79.123 19.477 0.148 0.50 13.62 147 SER D O 1
ATOM 4798 O O B SER D 1 150 ? 78.987 19.407 0.127 0.50 13.65 147 SER D O 1
ATOM 4803 N N . LEU D 1 151 ? 79.123 18.669 2.249 1.00 13.47 148 LEU D N 1
ATOM 4804 C CA . LEU D 1 151 ? 78.314 19.774 2.790 1.00 13.26 148 LEU D CA 1
ATOM 4805 C C . LEU D 1 151 ? 79.063 21.095 2.669 1.00 13.67 148 LEU D C 1
ATOM 4806 O O . LEU D 1 151 ? 78.473 22.127 2.302 1.00 13.43 148 LEU D O 1
ATOM 4811 N N . ILE D 1 152 ? 80.360 21.056 2.962 1.00 13.28 149 ILE D N 1
ATOM 4812 C CA . ILE D 1 152 ? 81.212 22.231 2.799 1.00 13.94 149 ILE D CA 1
ATOM 4813 C C . ILE D 1 152 ? 81.233 22.675 1.334 1.00 15.08 149 ILE D C 1
ATOM 4814 O O . ILE D 1 152 ? 81.086 23.863 1.038 1.00 15.18 149 ILE D O 1
ATOM 4819 N N . GLN D 1 153 ? 81.412 21.727 0.418 1.00 15.96 150 GLN D N 1
ATOM 4820 C CA . GLN D 1 153 ? 81.433 22.065 -1.015 1.00 17.23 150 GLN D CA 1
ATOM 4821 C C . GLN D 1 153 ? 80.106 22.656 -1.515 1.00 17.77 150 GLN D C 1
ATOM 4822 O O . GLN D 1 153 ? 80.102 23.566 -2.352 1.00 18.09 150 GLN D O 1
ATOM 4828 N N . LYS D 1 154 ? 78.986 22.173 -0.978 1.00 17.95 151 LYS D N 1
ATOM 4829 C CA . LYS D 1 154 ? 77.672 22.712 -1.332 1.00 19.01 151 LYS D CA 1
ATOM 4830 C C . LYS D 1 154 ? 77.522 24.178 -0.934 1.00 19.32 151 LYS D C 1
ATOM 4831 O O . LYS D 1 154 ? 76.989 24.983 -1.703 1.00 19.89 151 LYS D O 1
ATOM 4837 N N . VAL D 1 155 ? 78.019 24.528 0.247 1.00 18.71 152 VAL D N 1
ATOM 4838 C CA . VAL D 1 155 ? 78.009 25.925 0.683 1.00 19.43 152 VAL D CA 1
ATOM 4839 C C . VAL D 1 155 ? 78.863 26.793 -0.250 1.00 20.30 152 VAL D C 1
ATOM 4840 O O . VAL D 1 155 ? 78.428 27.876 -0.659 1.00 20.27 152 VAL D O 1
ATOM 4844 N N A GLU D 1 156 ? 80.058 26.312 -0.592 0.50 20.83 153 GLU D N 1
ATOM 4845 N N B GLU D 1 156 ? 80.059 26.313 -0.591 0.50 20.78 153 GLU D N 1
ATOM 4846 C CA A GLU D 1 156 ? 80.943 27.024 -1.520 0.50 21.90 153 GLU D CA 1
ATOM 4847 C CA B GLU D 1 156 ? 80.939 27.029 -1.517 0.50 21.82 153 GLU D CA 1
ATOM 4848 C C A GLU D 1 156 ? 80.281 27.257 -2.879 0.50 22.53 153 GLU D C 1
ATOM 4849 C C B GLU D 1 156 ? 80.257 27.271 -2.865 0.50 22.47 153 GLU D C 1
ATOM 4850 O O A GLU D 1 156 ? 80.487 28.300 -3.507 0.50 22.72 153 GLU D O 1
ATOM 4851 O O B GLU D 1 156 ? 80.425 28.332 -3.472 0.50 22.62 153 GLU D O 1
ATOM 4862 N N . ASP D 1 157 ? 79.474 26.293 -3.319 1.00 22.95 154 ASP D N 1
ATOM 4863 C CA . ASP D 1 157 ? 78.750 26.403 -4.591 1.00 24.11 154 ASP D CA 1
ATOM 4864 C C . ASP D 1 157 ? 77.607 27.424 -4.550 1.00 24.73 154 ASP D C 1
ATOM 4865 O O . ASP D 1 157 ? 77.122 27.859 -5.603 1.00 25.42 154 ASP D O 1
ATOM 4870 N N . MET D 1 158 ? 77.187 27.809 -3.345 1.00 25.00 155 MET D N 1
ATOM 4871 C CA . MET D 1 158 ? 76.084 28.752 -3.160 1.00 25.24 155 MET D CA 1
ATOM 4872 C C . MET D 1 158 ? 76.514 30.217 -3.138 1.00 25.43 155 MET D C 1
ATOM 4873 O O . MET D 1 158 ? 75.668 31.110 -3.220 1.00 25.48 155 MET D O 1
ATOM 4878 N N . GLN D 1 159 ? 77.818 30.461 -3.030 1.00 25.87 156 GLN D N 1
ATOM 4879 C CA . GLN D 1 159 ? 78.338 31.826 -2.897 1.00 26.50 156 GLN D CA 1
ATOM 4880 C C . GLN D 1 159 ? 77.960 32.764 -4.045 1.00 27.20 156 GLN D C 1
ATOM 4881 O O . GLN D 1 159 ? 77.719 33.952 -3.823 1.00 27.33 156 GLN D O 1
ATOM 4887 N N . ASN D 1 160 ? 77.897 32.236 -5.265 1.00 27.97 157 ASN D N 1
ATOM 4888 C CA . ASN D 1 160 ? 77.513 33.050 -6.422 1.00 28.66 157 ASN D CA 1
ATOM 4889 C C . ASN D 1 160 ? 75.998 33.136 -6.679 1.00 28.92 157 ASN D C 1
ATOM 4890 O O . ASN D 1 160 ? 75.570 33.562 -7.754 1.00 29.19 157 ASN D O 1
ATOM 4895 N N . GLU D 1 161 ? 75.196 32.735 -5.693 1.00 29.15 158 GLU D N 1
ATOM 4896 C CA . GLU D 1 161 ? 73.738 32.714 -5.848 1.00 29.44 158 GLU D CA 1
ATOM 4897 C C . GLU D 1 161 ? 73.015 33.813 -5.057 1.00 29.71 158 GLU D C 1
ATOM 4898 O O . GLU D 1 161 ? 71.796 33.750 -4.862 1.00 29.57 158 GLU D O 1
ATOM 4904 N N . LEU D 1 162 ? 73.765 34.821 -4.619 1.00 30.09 159 LEU D N 1
ATOM 4905 C CA . LEU D 1 162 ? 73.188 35.964 -3.905 1.00 30.75 159 LEU D CA 1
ATOM 4906 C C . LEU D 1 162 ? 72.935 37.144 -4.846 1.00 31.54 159 LEU D C 1
ATOM 4907 O O . LEU D 1 162 ? 73.345 38.270 -4.573 1.00 31.55 159 LEU D O 1
ATOM 4912 N N . GLN D 1 163 ? 72.242 36.881 -5.949 1.00 32.91 160 GLN D N 1
ATOM 4913 C CA . GLN D 1 163 ? 72.064 37.878 -7.000 1.00 34.14 160 GLN D CA 1
ATOM 4914 C C . GLN D 1 163 ? 70.603 38.299 -7.168 1.00 34.58 160 GLN D C 1
ATOM 4915 O O . GLN D 1 163 ? 70.317 39.387 -7.676 1.00 35.11 160 GLN D O 1
ATOM 4922 N N . ALA E 1 3 ? 86.542 -1.009 23.804 1.00 25.87 0 ALA E N 1
ATOM 4923 C CA . ALA E 1 3 ? 86.216 -0.221 25.034 1.00 25.11 0 ALA E CA 1
ATOM 4924 C C . ALA E 1 3 ? 85.351 1.010 24.736 1.00 24.59 0 ALA E C 1
ATOM 4925 O O . ALA E 1 3 ? 85.863 2.064 24.319 1.00 25.35 0 ALA E O 1
ATOM 4927 N N A MET E 1 4 ? 84.046 0.883 24.949 0.50 23.79 1 MET E N 1
ATOM 4928 N N B MET E 1 4 ? 84.048 0.868 24.975 0.50 23.98 1 MET E N 1
ATOM 4929 C CA A MET E 1 4 ? 83.129 1.979 24.639 0.50 22.67 1 MET E CA 1
ATOM 4930 C CA B MET E 1 4 ? 83.078 1.941 24.740 0.50 23.06 1 MET E CA 1
ATOM 4931 C C A MET E 1 4 ? 83.183 3.095 25.688 0.50 21.91 1 MET E C 1
ATOM 4932 C C B MET E 1 4 ? 83.272 3.119 25.699 0.50 22.12 1 MET E C 1
ATOM 4933 O O A MET E 1 4 ? 83.471 2.852 26.861 0.50 21.78 1 MET E O 1
ATOM 4934 O O B MET E 1 4 ? 83.753 2.945 26.821 0.50 21.93 1 MET E O 1
ATOM 4943 N N . LYS E 1 5 ? 82.916 4.319 25.240 1.00 21.03 2 LYS E N 1
ATOM 4944 C CA . LYS E 1 5 ? 83.015 5.521 26.068 1.00 19.26 2 LYS E CA 1
ATOM 4945 C C . LYS E 1 5 ? 82.000 6.561 25.598 1.00 17.31 2 LYS E C 1
ATOM 4946 O O . LYS E 1 5 ? 81.842 6.802 24.404 1.00 18.16 2 LYS E O 1
ATOM 4952 N N . VAL E 1 6 ? 81.313 7.165 26.552 1.00 14.35 3 VAL E N 1
ATOM 4953 C CA . VAL E 1 6 ? 80.323 8.190 26.252 1.00 12.96 3 VAL E CA 1
ATOM 4954 C C . VAL E 1 6 ? 80.803 9.486 26.904 1.00 12.53 3 VAL E C 1
ATOM 4955 O O . VAL E 1 6 ? 81.416 9.469 27.973 1.00 13.20 3 VAL E O 1
ATOM 4959 N N . ALA E 1 7 ? 80.556 10.614 26.244 1.00 11.44 4 ALA E N 1
ATOM 4960 C CA . ALA E 1 7 ? 80.805 11.924 26.855 1.00 11.32 4 ALA E CA 1
ATOM 4961 C C . ALA E 1 7 ? 79.477 12.581 27.209 1.00 11.31 4 ALA E C 1
ATOM 4962 O O . ALA E 1 7 ? 78.571 12.611 26.374 1.00 12.04 4 ALA E O 1
ATOM 4964 N N . VAL E 1 8 ? 79.378 13.073 28.439 1.00 11.04 5 VAL E N 1
ATOM 4965 C CA . VAL E 1 8 ? 78.202 13.809 28.912 1.00 10.95 5 VAL E CA 1
ATOM 4966 C C . VAL E 1 8 ? 78.640 15.246 29.139 1.00 11.42 5 VAL E C 1
ATOM 4967 O O . VAL E 1 8 ? 79.506 15.511 29.990 1.00 11.14 5 VAL E O 1
ATOM 4971 N N . ILE E 1 9 ? 78.081 16.168 28.360 1.00 11.04 6 ILE E N 1
ATOM 4972 C CA . ILE E 1 9 ? 78.515 17.565 28.421 1.00 10.88 6 ILE E CA 1
ATOM 4973 C C . ILE E 1 9 ? 77.338 18.520 28.625 1.00 11.15 6 ILE E C 1
ATOM 4974 O O . ILE E 1 9 ? 76.183 18.166 28.373 1.00 11.26 6 ILE E O 1
ATOM 4979 N N . MET E 1 10 ? 77.643 19.724 29.109 1.00 11.58 7 MET E N 1
ATOM 4980 C CA . MET E 1 10 ? 76.630 20.748 29.403 1.00 12.11 7 MET E CA 1
ATOM 4981 C C . MET E 1 10 ? 77.342 22.080 29.545 1.00 12.54 7 MET E C 1
ATOM 4982 O O . MET E 1 10 ? 78.517 22.094 29.856 1.00 13.19 7 MET E O 1
ATOM 4987 N N . GLY E 1 11 ? 76.641 23.191 29.323 1.00 13.46 8 GLY E N 1
ATOM 4988 C CA . GLY E 1 11 ? 77.285 24.506 29.319 1.00 14.92 8 GLY E CA 1
ATOM 4989 C C . GLY E 1 11 ? 77.537 25.103 30.692 1.00 15.54 8 GLY E C 1
ATOM 4990 O O . GLY E 1 11 ? 78.323 26.048 30.824 1.00 16.03 8 GLY E O 1
ATOM 4991 N N . SER E 1 12 ? 76.879 24.550 31.710 1.00 16.33 9 SER E N 1
ATOM 4992 C CA . SER E 1 12 ? 77.001 25.038 33.089 1.00 17.01 9 SER E CA 1
ATOM 4993 C C . SER E 1 12 ? 76.868 23.895 34.094 1.00 17.19 9 SER E C 1
ATOM 4994 O O . SER E 1 12 ? 76.134 22.935 33.859 1.00 17.43 9 SER E O 1
ATOM 4997 N N . SER E 1 13 ? 77.564 24.002 35.223 1.00 17.51 10 SER E N 1
ATOM 4998 C CA . SER E 1 13 ? 77.349 23.049 36.316 1.00 18.17 10 SER E CA 1
ATOM 4999 C C . SER E 1 13 ? 75.946 23.131 36.930 1.00 18.06 10 SER E C 1
ATOM 5000 O O . SER E 1 13 ? 75.531 22.224 37.653 1.00 19.01 10 SER E O 1
ATOM 5003 N N A SER E 1 14 ? 75.228 24.217 36.638 0.50 18.33 11 SER E N 1
ATOM 5004 N N B SER E 1 14 ? 75.221 24.215 36.660 0.50 18.08 11 SER E N 1
ATOM 5005 C CA A SER E 1 14 ? 73.827 24.365 37.030 0.50 18.01 11 SER E CA 1
ATOM 5006 C CA B SER E 1 14 ? 73.833 24.299 37.094 0.50 17.46 11 SER E CA 1
ATOM 5007 C C A SER E 1 14 ? 72.900 23.454 36.210 0.50 17.90 11 SER E C 1
ATOM 5008 C C B SER E 1 14 ? 72.986 23.259 36.351 0.50 17.64 11 SER E C 1
ATOM 5009 O O A SER E 1 14 ? 71.713 23.321 36.512 0.50 18.13 11 SER E O 1
ATOM 5010 O O B SER E 1 14 ? 71.951 22.826 36.859 0.50 17.64 11 SER E O 1
ATOM 5015 N N . ASP E 1 15 ? 73.459 22.832 35.174 1.00 17.55 12 ASP E N 1
ATOM 5016 C CA . ASP E 1 15 ? 72.743 21.840 34.360 1.00 17.35 12 ASP E CA 1
ATOM 5017 C C . ASP E 1 15 ? 72.920 20.431 34.924 1.00 17.04 12 ASP E C 1
ATOM 5018 O O . ASP E 1 15 ? 72.199 19.505 34.538 1.00 16.43 12 ASP E O 1
ATOM 5023 N N . TRP E 1 16 ? 73.890 20.273 35.828 1.00 16.77 13 TRP E N 1
ATOM 5024 C CA . TRP E 1 16 ? 74.219 18.974 36.418 1.00 16.81 13 TRP E CA 1
ATOM 5025 C C . TRP E 1 16 ? 73.033 18.332 37.125 1.00 17.08 13 TRP E C 1
ATOM 5026 O O . TRP E 1 16 ? 72.890 17.106 37.138 1.00 16.78 13 TRP E O 1
ATOM 5037 N N . LYS E 1 17 ? 72.177 19.178 37.690 1.00 17.47 14 LYS E N 1
ATOM 5038 C CA . LYS E 1 17 ? 70.916 18.778 38.307 1.00 18.01 14 LYS E CA 1
ATOM 5039 C C . LYS E 1 17 ? 70.163 17.772 37.422 1.00 17.34 14 LYS E C 1
ATOM 5040 O O . LYS E 1 17 ? 69.621 16.773 37.902 1.00 18.00 14 LYS E O 1
ATOM 5046 N N . ILE E 1 18 ? 70.152 18.064 36.124 1.00 16.38 15 ILE E N 1
ATOM 5047 C CA . ILE E 1 18 ? 69.488 17.257 35.111 1.00 15.88 15 ILE E CA 1
ATOM 5048 C C . ILE E 1 18 ? 70.425 16.203 34.520 1.00 15.30 15 ILE E C 1
ATOM 5049 O O . ILE E 1 18 ? 70.089 15.021 34.466 1.00 15.02 15 ILE E O 1
ATOM 5054 N N . MET E 1 19 ? 71.599 16.629 34.072 1.00 14.80 16 MET E N 1
ATOM 5055 C CA . MET E 1 19 ? 72.505 15.746 33.333 1.00 14.80 16 MET E CA 1
ATOM 5056 C C . MET E 1 19 ? 73.075 14.561 34.122 1.00 15.18 16 MET E C 1
ATOM 5057 O O . MET E 1 19 ? 73.474 13.554 33.534 1.00 14.71 16 MET E O 1
ATOM 5062 N N . GLN E 1 20 ? 73.117 14.682 35.450 1.00 14.94 17 GLN E N 1
ATOM 5063 C CA . GLN E 1 20 ? 73.572 13.566 36.298 1.00 15.91 17 GLN E CA 1
ATOM 5064 C C . GLN E 1 20 ? 72.733 12.301 36.047 1.00 15.86 17 GLN E C 1
ATOM 5065 O O . GLN E 1 20 ? 73.229 11.180 36.203 1.00 15.47 17 GLN E O 1
ATOM 5071 N N . GLU E 1 21 ? 71.476 12.491 35.642 1.00 15.50 18 GLU E N 1
ATOM 5072 C CA . GLU E 1 21 ? 70.578 11.371 35.323 1.00 15.72 18 GLU E CA 1
ATOM 5073 C C . GLU E 1 21 ? 71.103 10.536 34.156 1.00 14.81 18 GLU E C 1
ATOM 5074 O O . GLU E 1 21 ? 70.878 9.319 34.118 1.00 14.02 18 GLU E O 1
ATOM 5080 N N . SER E 1 22 ? 71.779 11.184 33.204 1.00 14.19 19 SER E N 1
ATOM 5081 C CA . SER E 1 22 ? 72.421 10.460 32.103 1.00 13.99 19 SER E CA 1
ATOM 5082 C C . SER E 1 22 ? 73.532 9.594 32.652 1.00 13.87 19 SER E C 1
ATOM 5083 O O . SER E 1 22 ? 73.622 8.416 32.314 1.00 13.57 19 SER E O 1
ATOM 5086 N N . CYS E 1 23 ? 74.373 10.190 33.501 1.00 13.97 20 CYS E N 1
ATOM 5087 C CA . CYS E 1 23 ? 75.509 9.480 34.082 1.00 14.57 20 CYS E CA 1
ATOM 5088 C C . CYS E 1 23 ? 75.043 8.329 34.953 1.00 14.41 20 CYS E C 1
ATOM 5089 O O . CYS E 1 23 ? 75.620 7.236 34.912 1.00 14.31 20 CYS E O 1
ATOM 5092 N N . ASN E 1 24 ? 73.972 8.558 35.704 1.00 14.75 21 ASN E N 1
ATOM 5093 C CA . ASN E 1 24 ? 73.385 7.504 36.528 1.00 14.93 21 ASN E CA 1
ATOM 5094 C C . ASN E 1 24 ? 73.001 6.273 35.721 1.00 14.52 21 ASN E C 1
ATOM 5095 O O . ASN E 1 24 ? 73.292 5.153 36.147 1.00 14.00 21 ASN E O 1
ATOM 5100 N N . MET E 1 25 ? 72.358 6.464 34.564 1.00 13.47 22 MET E N 1
ATOM 5101 C CA . MET E 1 25 ? 71.978 5.338 33.724 1.00 13.00 22 MET E CA 1
ATOM 5102 C C . MET E 1 25 ? 73.180 4.666 33.088 1.00 12.93 22 MET E C 1
ATOM 5103 O O . MET E 1 25 ? 73.218 3.442 32.994 1.00 13.02 22 MET E O 1
ATOM 5108 N N . LEU E 1 26 ? 74.180 5.449 32.687 1.00 12.45 23 LEU E N 1
ATOM 5109 C CA . LEU E 1 26 ? 75.411 4.865 32.164 1.00 12.60 23 LEU E CA 1
ATOM 5110 C C . LEU E 1 26 ? 76.101 3.996 33.218 1.00 13.01 23 LEU E C 1
ATOM 5111 O O . LEU E 1 26 ? 76.530 2.877 32.914 1.00 13.01 23 LEU E O 1
ATOM 5116 N N . ASP E 1 27 ? 76.179 4.482 34.453 1.00 13.14 24 ASP E N 1
ATOM 5117 C CA . ASP E 1 27 ? 76.697 3.647 35.540 1.00 14.46 24 ASP E CA 1
ATOM 5118 C C . ASP E 1 27 ? 75.867 2.376 35.734 1.00 14.43 24 ASP E C 1
ATOM 5119 O O . ASP E 1 27 ? 76.428 1.293 35.918 1.00 14.96 24 ASP E O 1
ATOM 5124 N N . TYR E 1 28 ? 74.541 2.499 35.662 1.00 14.12 25 TYR E N 1
ATOM 5125 C CA . TYR E 1 28 ? 73.650 1.332 35.767 1.00 14.57 25 TYR E CA 1
ATOM 5126 C C . TYR E 1 28 ? 73.989 0.235 34.742 1.00 14.37 25 TYR E C 1
ATOM 5127 O O . TYR E 1 28 ? 73.952 -0.962 35.066 1.00 14.37 25 TYR E O 1
ATOM 5136 N N . PHE E 1 29 ? 74.319 0.641 33.514 1.00 13.93 26 PHE E N 1
ATOM 5137 C CA . PHE E 1 29 ? 74.676 -0.301 32.453 1.00 13.61 26 PHE E CA 1
ATOM 5138 C C . PHE E 1 29 ? 76.176 -0.579 32.369 1.00 14.02 26 PHE E C 1
ATOM 5139 O O . PHE E 1 29 ? 76.624 -1.286 31.459 1.00 14.28 26 PHE E O 1
ATOM 5147 N N . GLU E 1 30 ? 76.938 -0.034 33.323 1.00 14.43 27 GLU E N 1
ATOM 5148 C CA . GLU E 1 30 ? 78.400 -0.202 33.379 1.00 15.26 27 GLU E CA 1
ATOM 5149 C C . GLU E 1 30 ? 79.079 0.271 32.089 1.00 14.56 27 GLU E C 1
ATOM 5150 O O . GLU E 1 30 ? 80.018 -0.359 31.574 1.00 14.87 27 GLU E O 1
ATOM 5156 N N . ILE E 1 31 ? 78.592 1.394 31.563 1.00 13.75 28 ILE E N 1
ATOM 5157 C CA . ILE E 1 31 ? 79.158 1.992 30.361 1.00 13.42 28 ILE E CA 1
ATOM 5158 C C . ILE E 1 31 ? 80.095 3.124 30.791 1.00 13.31 28 ILE E C 1
ATOM 5159 O O . ILE E 1 31 ? 79.660 4.060 31.474 1.00 13.11 28 ILE E O 1
ATOM 5164 N N . PRO E 1 32 ? 81.391 3.017 30.439 1.00 13.59 29 PRO E N 1
ATOM 5165 C CA . PRO E 1 32 ? 82.336 4.074 30.791 1.00 13.74 29 PRO E CA 1
ATOM 5166 C C . PRO E 1 32 ? 81.969 5.416 30.182 1.00 13.42 29 PRO E C 1
ATOM 5167 O O . PRO E 1 32 ? 81.463 5.488 29.049 1.00 14.04 29 PRO E O 1
ATOM 5171 N N . TYR E 1 33 ? 82.221 6.471 30.943 1.00 14.39 30 TYR E N 1
ATOM 5172 C CA . TYR E 1 33 ? 81.952 7.812 30.460 1.00 14.72 30 TYR E CA 1
ATOM 5173 C C . TYR E 1 33 ? 82.876 8.839 31.073 1.00 15.57 30 TYR E C 1
ATOM 5174 O O . TYR E 1 33 ? 83.517 8.589 32.106 1.00 15.84 30 TYR E O 1
ATOM 5183 N N . GLU E 1 34 ? 82.932 9.993 30.418 1.00 16.12 31 GLU E N 1
ATOM 5184 C CA . GLU E 1 34 ? 83.534 11.198 30.965 1.00 17.16 31 GLU E CA 1
ATOM 5185 C C . GLU E 1 34 ? 82.459 12.276 30.984 1.00 17.05 31 GLU E C 1
ATOM 5186 O O . GLU E 1 34 ? 81.518 12.237 30.188 1.00 17.28 31 GLU E O 1
ATOM 5192 N N . LYS E 1 35 ? 82.605 13.235 31.890 1.00 16.98 32 LYS E N 1
ATOM 5193 C CA . LYS E 1 35 ? 81.694 14.376 31.954 1.00 17.50 32 LYS E CA 1
ATOM 5194 C C . LYS E 1 35 ? 82.509 15.667 31.981 1.00 17.74 32 LYS E C 1
ATOM 5195 O O . LYS E 1 35 ? 83.605 15.701 32.541 1.00 18.05 32 LYS E O 1
ATOM 5201 N N . GLN E 1 36 ? 81.990 16.714 31.345 1.00 17.27 33 GLN E N 1
ATOM 5202 C CA . GLN E 1 36 ? 82.708 17.988 31.229 1.00 17.06 33 GLN E CA 1
ATOM 5203 C C . GLN E 1 36 ? 81.739 19.138 31.035 1.00 16.33 33 GLN E C 1
ATOM 5204 O O . GLN E 1 36 ? 80.665 18.967 30.448 1.00 15.79 33 GLN E O 1
ATOM 5210 N N . VAL E 1 37 ? 82.128 20.314 31.516 1.00 15.43 34 VAL E N 1
ATOM 5211 C CA . VAL E 1 37 ? 81.407 21.544 31.195 1.00 15.03 34 VAL E CA 1
ATOM 5212 C C . VAL E 1 37 ? 81.998 22.113 29.900 1.00 14.88 34 VAL E C 1
ATOM 5213 O O . VAL E 1 37 ? 83.201 22.355 29.806 1.00 16.20 34 VAL E O 1
ATOM 5217 N N . VAL E 1 38 ? 81.138 22.262 28.891 1.00 14.08 35 VAL E N 1
ATOM 5218 C CA . VAL E 1 38 ? 81.491 22.795 27.573 1.00 14.21 35 VAL E CA 1
ATOM 5219 C C . VAL E 1 38 ? 80.372 23.744 27.197 1.00 13.25 35 VAL E C 1
ATOM 5220 O O . VAL E 1 38 ? 79.246 23.314 26.978 1.00 12.87 35 VAL E O 1
ATOM 5224 N N . SER E 1 39 ? 80.673 25.040 27.144 1.00 12.88 36 SER E N 1
ATOM 5225 C CA . SER E 1 39 ? 79.659 26.051 26.835 1.00 12.30 36 SER E CA 1
ATOM 5226 C C . SER E 1 39 ? 79.759 26.536 25.397 1.00 11.37 36 SER E C 1
ATOM 5227 O O . SER E 1 39 ? 80.805 27.021 24.972 1.00 11.61 36 SER E O 1
ATOM 5230 N N . ALA E 1 40 ? 78.670 26.417 24.646 1.00 11.44 37 ALA E N 1
ATOM 5231 C CA . ALA E 1 40 ? 78.665 26.884 23.253 1.00 11.27 37 ALA E CA 1
ATOM 5232 C C . ALA E 1 40 ? 78.898 28.392 23.149 1.00 11.20 37 ALA E C 1
ATOM 5233 O O . ALA E 1 40 ? 79.518 28.855 22.191 1.00 11.34 37 ALA E O 1
ATOM 5235 N N . HIS E 1 41 ? 78.419 29.147 24.137 1.00 11.46 38 HIS E N 1
ATOM 5236 C CA . HIS E 1 41 ? 78.458 30.599 24.021 1.00 11.51 38 HIS E CA 1
ATOM 5237 C C . HIS E 1 41 ? 79.578 31.234 24.818 1.00 11.72 38 HIS E C 1
ATOM 5238 O O . HIS E 1 41 ? 80.143 32.230 24.371 1.00 11.62 38 HIS E O 1
ATOM 5245 N N . ARG E 1 42 ? 79.901 30.659 25.976 1.00 11.29 39 ARG E N 1
ATOM 5246 C CA . ARG E 1 42 ? 80.993 31.172 26.815 1.00 12.44 39 ARG E CA 1
ATOM 5247 C C . ARG E 1 42 ? 82.362 30.604 26.462 1.00 12.23 39 ARG E C 1
ATOM 5248 O O . ARG E 1 42 ? 83.371 31.274 26.656 1.00 12.43 39 ARG E O 1
ATOM 5256 N N . THR E 1 43 ? 82.405 29.376 25.951 1.00 11.63 40 THR E N 1
ATOM 5257 C CA . THR E 1 43 ? 83.671 28.765 25.531 1.00 12.02 40 THR E CA 1
ATOM 5258 C C . THR E 1 43 ? 83.552 28.170 24.133 1.00 11.65 40 THR E C 1
ATOM 5259 O O . THR E 1 43 ? 83.822 26.985 23.930 1.00 11.24 40 THR E O 1
ATOM 5263 N N . PRO E 1 44 ? 83.168 28.991 23.139 1.00 11.28 41 PRO E N 1
ATOM 5264 C CA . PRO E 1 44 ? 82.950 28.436 21.795 1.00 11.61 41 PRO E CA 1
ATOM 5265 C C . PRO E 1 44 ? 84.186 27.754 21.211 1.00 12.31 41 PRO E C 1
ATOM 5266 O O . PRO E 1 44 ? 84.058 26.737 20.536 1.00 12.24 41 PRO E O 1
ATOM 5270 N N . LYS E 1 45 ? 85.380 28.302 21.454 1.00 12.87 42 LYS E N 1
ATOM 5271 C CA . LYS E 1 45 ? 86.597 27.697 20.892 1.00 13.33 42 LYS E CA 1
ATOM 5272 C C . LYS E 1 45 ? 86.902 26.337 21.522 1.00 12.60 42 LYS E C 1
ATOM 5273 O O . LYS E 1 45 ? 87.312 25.401 20.827 1.00 12.49 42 LYS E O 1
ATOM 5279 N N A MET E 1 46 ? 86.672 26.213 22.822 0.50 11.58 43 MET E N 1
ATOM 5280 N N B MET E 1 46 ? 86.697 26.247 22.834 0.50 12.88 43 MET E N 1
ATOM 5281 C CA A MET E 1 46 ? 86.809 24.914 23.487 0.50 11.17 43 MET E CA 1
ATOM 5282 C CA B MET E 1 46 ? 86.876 25.002 23.594 0.50 13.54 43 MET E CA 1
ATOM 5283 C C A MET E 1 46 ? 85.788 23.911 22.935 0.50 10.64 43 MET E C 1
ATOM 5284 C C B MET E 1 46 ? 85.821 23.963 23.208 0.50 13.14 43 MET E C 1
ATOM 5285 O O A MET E 1 46 ? 86.143 22.781 22.596 0.50 9.24 43 MET E O 1
ATOM 5286 O O B MET E 1 46 ? 86.049 22.757 23.313 0.50 12.60 43 MET E O 1
ATOM 5295 N N A MET E 1 47 ? 84.533 24.331 22.821 0.50 10.05 44 MET E N 1
ATOM 5296 N N B MET E 1 47 ? 84.674 24.439 22.742 0.50 12.48 44 MET E N 1
ATOM 5297 C CA A MET E 1 47 ? 83.525 23.498 22.178 0.50 9.54 44 MET E CA 1
ATOM 5298 C CA B MET E 1 47 ? 83.628 23.560 22.248 0.50 11.73 44 MET E CA 1
ATOM 5299 C C A MET E 1 47 ? 84.029 22.947 20.855 0.50 10.01 44 MET E C 1
ATOM 5300 C C B MET E 1 47 ? 83.999 22.986 20.877 0.50 11.32 44 MET E C 1
ATOM 5301 O O A MET E 1 47 ? 83.907 21.745 20.578 0.50 9.92 44 MET E O 1
ATOM 5302 O O B MET E 1 47 ? 83.777 21.799 20.605 0.50 11.40 44 MET E O 1
ATOM 5311 N N . VAL E 1 48 ? 84.593 23.816 20.021 1.00 10.23 45 VAL E N 1
ATOM 5312 C CA . VAL E 1 48 ? 85.081 23.380 18.723 1.00 10.75 45 VAL E CA 1
ATOM 5313 C C . VAL E 1 48 ? 86.155 22.297 18.887 1.00 11.11 45 VAL E C 1
ATOM 5314 O O . VAL E 1 48 ? 86.106 21.271 18.213 1.00 11.25 45 VAL E O 1
ATOM 5318 N N . GLN E 1 49 ? 87.093 22.511 19.810 1.00 11.63 46 GLN E N 1
ATOM 5319 C CA . GLN E 1 49 ? 88.131 21.508 20.039 1.00 11.75 46 GLN E CA 1
ATOM 5320 C C . GLN E 1 49 ? 87.531 20.199 20.536 1.00 11.86 46 GLN E C 1
ATOM 5321 O O . GLN E 1 49 ? 87.902 19.126 20.050 1.00 12.15 46 GLN E O 1
ATOM 5327 N N . PHE E 1 50 ? 86.625 20.296 21.513 1.00 11.77 47 PHE E N 1
ATOM 5328 C CA . PHE E 1 50 ? 86.014 19.116 22.103 1.00 11.85 47 PHE E CA 1
ATOM 5329 C C . PHE E 1 50 ? 85.294 18.304 21.038 1.00 12.14 47 PHE E C 1
ATOM 5330 O O . PHE E 1 50 ? 85.545 17.105 20.878 1.00 11.85 47 PHE E O 1
ATOM 5338 N N . ALA E 1 51 ? 84.406 18.959 20.303 1.00 12.06 48 ALA E N 1
ATOM 5339 C CA . ALA E 1 51 ? 83.605 18.266 19.292 1.00 12.03 48 ALA E CA 1
ATOM 5340 C C . ALA E 1 51 ? 84.423 17.694 18.129 1.00 12.55 48 ALA E C 1
ATOM 5341 O O . ALA E 1 51 ? 84.254 16.535 17.757 1.00 11.74 48 ALA E O 1
ATOM 5343 N N . SER E 1 52 ? 85.327 18.492 17.566 1.00 12.83 49 SER E N 1
ATOM 5344 C CA . SER E 1 52 ? 86.089 18.041 16.402 1.00 13.56 49 SER E CA 1
ATOM 5345 C C . SER E 1 52 ? 87.039 16.879 16.744 1.00 13.48 49 SER E C 1
ATOM 5346 O O . SER E 1 52 ? 87.304 16.021 15.900 1.00 14.27 49 SER E O 1
ATOM 5349 N N . GLU E 1 53 ? 87.514 16.853 17.983 1.00 13.12 50 GLU E N 1
ATOM 5350 C CA . GLU E 1 53 ? 88.473 15.834 18.435 1.00 13.09 50 GLU E CA 1
ATOM 5351 C C . GLU E 1 53 ? 87.827 14.664 19.174 1.00 12.82 50 GLU E C 1
ATOM 5352 O O . GLU E 1 53 ? 88.508 13.718 19.545 1.00 13.21 50 GLU E O 1
ATOM 5358 N N . ALA E 1 54 ? 86.517 14.724 19.402 1.00 12.66 51 ALA E N 1
ATOM 5359 C CA . ALA E 1 54 ? 85.854 13.693 20.194 1.00 12.37 51 ALA E CA 1
ATOM 5360 C C . ALA E 1 54 ? 86.149 12.263 19.744 1.00 11.91 51 ALA E C 1
ATOM 5361 O O . ALA E 1 54 ? 86.472 11.405 20.565 1.00 11.44 51 ALA E O 1
ATOM 5363 N N . ARG E 1 55 ? 86.029 12.004 18.445 1.00 12.15 52 ARG E N 1
ATOM 5364 C CA . ARG E 1 55 ? 86.228 10.647 17.975 1.00 13.30 52 ARG E CA 1
ATOM 5365 C C . ARG E 1 55 ? 87.674 10.176 18.155 1.00 14.20 52 ARG E C 1
ATOM 5366 O O . ARG E 1 55 ? 87.898 9.050 18.605 1.00 14.08 52 ARG E O 1
ATOM 5374 N N . GLU E 1 56 ? 88.643 11.034 17.832 1.00 15.03 53 GLU E N 1
ATOM 5375 C CA . GLU E 1 56 ? 90.045 10.658 18.028 1.00 15.96 53 GLU E CA 1
ATOM 5376 C C . GLU E 1 56 ? 90.385 10.527 19.516 1.00 15.89 53 GLU E C 1
ATOM 5377 O O . GLU E 1 56 ? 91.300 9.793 19.893 1.00 16.09 53 GLU E O 1
ATOM 5383 N N . ARG E 1 57 ? 89.612 11.202 20.362 1.00 15.65 54 ARG E N 1
ATOM 5384 C CA . ARG E 1 57 ? 89.729 11.051 21.813 1.00 15.77 54 ARG E CA 1
ATOM 5385 C C . ARG E 1 57 ? 89.104 9.769 22.386 1.00 15.26 54 ARG E C 1
ATOM 5386 O O . ARG E 1 57 ? 89.131 9.550 23.602 1.00 16.29 54 ARG E O 1
ATOM 5394 N N . GLY E 1 58 ? 88.539 8.929 21.523 1.00 14.23 55 GLY E N 1
ATOM 5395 C CA . GLY E 1 58 ? 87.948 7.662 21.966 1.00 13.53 55 GLY E CA 1
ATOM 5396 C C . GLY E 1 58 ? 86.491 7.694 22.398 1.00 13.08 55 GLY E C 1
ATOM 5397 O O . GLY E 1 58 ? 85.973 6.711 22.928 1.00 14.02 55 GLY E O 1
ATOM 5398 N N A ILE E 1 59 ? 85.832 8.829 22.169 0.50 12.71 56 ILE E N 1
ATOM 5399 N N B ILE E 1 59 ? 85.827 8.825 22.180 0.50 12.56 56 ILE E N 1
ATOM 5400 C CA A ILE E 1 59 ? 84.415 8.981 22.484 0.50 12.26 56 ILE E CA 1
ATOM 5401 C CA B ILE E 1 59 ? 84.416 8.949 22.526 0.50 11.98 56 ILE E CA 1
ATOM 5402 C C A ILE E 1 59 ? 83.589 8.301 21.402 0.50 11.84 56 ILE E C 1
ATOM 5403 C C B ILE E 1 59 ? 83.583 8.318 21.420 0.50 11.66 56 ILE E C 1
ATOM 5404 O O A ILE E 1 59 ? 83.896 8.431 20.221 0.50 11.82 56 ILE E O 1
ATOM 5405 O O B ILE E 1 59 ? 83.885 8.491 20.243 0.50 11.61 56 ILE E O 1
ATOM 5414 N N . ASN E 1 60 ? 82.548 7.574 21.809 1.00 11.99 57 ASN E N 1
ATOM 5415 C CA . ASN E 1 60 ? 81.655 6.894 20.859 1.00 11.90 57 ASN E CA 1
ATOM 5416 C C . ASN E 1 60 ? 80.305 7.596 20.638 1.00 10.46 57 ASN E C 1
ATOM 5417 O O . ASN E 1 60 ? 79.721 7.529 19.541 1.00 10.28 57 ASN E O 1
ATOM 5422 N N . ILE E 1 61 ? 79.839 8.274 21.683 1.00 9.63 58 ILE E N 1
ATOM 5423 C CA . ILE E 1 61 ? 78.525 8.949 21.703 1.00 9.68 58 ILE E CA 1
ATOM 5424 C C . ILE E 1 61 ? 78.679 10.179 22.561 1.00 9.58 58 ILE E C 1
ATOM 5425 O O . ILE E 1 61 ? 79.329 10.112 23.588 1.00 9.77 58 ILE E O 1
ATOM 5430 N N . ILE E 1 62 ? 78.059 11.289 22.164 1.00 9.41 59 ILE E N 1
ATOM 5431 C CA . ILE E 1 62 ? 78.041 12.497 22.980 1.00 9.20 59 ILE E CA 1
ATOM 5432 C C . ILE E 1 62 ? 76.606 12.794 23.395 1.00 9.25 59 ILE E C 1
ATOM 5433 O O . ILE E 1 62 ? 75.713 12.844 22.544 1.00 9.96 59 ILE E O 1
ATOM 5438 N N . ILE E 1 63 ? 76.402 12.959 24.697 1.00 8.87 60 ILE E N 1
ATOM 5439 C CA . ILE E 1 63 ? 75.129 13.439 25.243 1.00 9.27 60 ILE E CA 1
ATOM 5440 C C . ILE E 1 63 ? 75.382 14.881 25.680 1.00 9.84 60 ILE E C 1
ATOM 5441 O O . ILE E 1 63 ? 76.287 15.146 26.480 1.00 10.15 60 ILE E O 1
ATOM 5446 N N . ALA E 1 64 ? 74.586 15.808 25.154 1.00 9.68 61 ALA E N 1
ATOM 5447 C CA . ALA E 1 64 ? 74.774 17.229 25.434 1.00 9.27 61 ALA E CA 1
ATOM 5448 C C . ALA E 1 64 ? 73.465 17.828 25.909 1.00 9.74 61 ALA E C 1
ATOM 5449 O O . ALA E 1 64 ? 72.453 17.686 25.235 1.00 10.05 61 ALA E O 1
ATOM 5451 N N . GLY E 1 65 ? 73.486 18.507 27.049 1.00 9.80 62 GLY E N 1
ATOM 5452 C CA . GLY E 1 65 ? 72.305 19.193 27.568 1.00 10.35 62 GLY E CA 1
ATOM 5453 C C . GLY E 1 65 ? 72.449 20.691 27.386 1.00 10.96 62 GLY E C 1
ATOM 5454 O O . GLY E 1 65 ? 73.554 21.222 27.473 1.00 12.76 62 GLY E O 1
ATOM 5455 N N . ALA E 1 66 ? 71.340 21.370 27.095 1.00 11.34 63 ALA E N 1
ATOM 5456 C CA . ALA E 1 66 ? 71.361 22.827 26.930 1.00 11.33 63 ALA E CA 1
ATOM 5457 C C . ALA E 1 66 ? 69.962 23.407 27.048 1.00 12.07 63 ALA E C 1
ATOM 5458 O O . ALA E 1 66 ? 68.978 22.751 26.708 1.00 11.37 63 ALA E O 1
ATOM 5460 N N . GLY E 1 67 ? 69.893 24.652 27.505 1.00 11.55 64 GLY E N 1
ATOM 5461 C CA . GLY E 1 67 ? 68.627 25.349 27.669 1.00 12.76 64 GLY E CA 1
ATOM 5462 C C . GLY E 1 67 ? 68.590 26.692 26.965 1.00 12.84 64 GLY E C 1
ATOM 5463 O O . GLY E 1 67 ? 69.629 27.286 26.648 1.00 13.47 64 GLY E O 1
ATOM 5464 N N . GLY E 1 68 ? 67.374 27.169 26.719 1.00 12.56 65 GLY E N 1
ATOM 5465 C CA . GLY E 1 68 ? 67.150 28.515 26.180 1.00 12.23 65 GLY E CA 1
ATOM 5466 C C . GLY E 1 68 ? 67.458 28.524 24.700 1.00 12.25 65 GLY E C 1
ATOM 5467 O O . GLY E 1 68 ? 66.884 27.746 23.939 1.00 12.23 65 GLY E O 1
ATOM 5468 N N . ALA E 1 69 ? 68.367 29.406 24.296 1.00 12.16 66 ALA E N 1
ATOM 5469 C CA . ALA E 1 69 ? 68.970 29.338 22.970 1.00 12.22 66 ALA E CA 1
ATOM 5470 C C . ALA E 1 69 ? 69.990 28.194 23.027 1.00 12.18 66 ALA E C 1
ATOM 5471 O O . ALA E 1 69 ? 71.204 28.392 23.222 1.00 12.23 66 ALA E O 1
ATOM 5473 N N . ALA E 1 70 ? 69.464 26.980 22.901 1.00 11.45 67 ALA E N 1
ATOM 5474 C CA . ALA E 1 70 ? 70.202 25.766 23.224 1.00 11.78 67 ALA E CA 1
ATOM 5475 C C . ALA E 1 70 ? 70.980 25.287 22.005 1.00 11.54 67 ALA E C 1
ATOM 5476 O O . ALA E 1 70 ? 70.494 24.462 21.227 1.00 13.08 67 ALA E O 1
ATOM 5478 N N . HIS E 1 71 ? 72.185 25.821 21.832 1.00 10.83 68 HIS E N 1
ATOM 5479 C CA . HIS E 1 71 ? 72.949 25.593 20.621 1.00 10.27 68 HIS E CA 1
ATOM 5480 C C . HIS E 1 71 ? 73.993 24.500 20.750 1.00 9.83 68 HIS E C 1
ATOM 5481 O O . HIS E 1 71 ? 74.496 24.015 19.728 1.00 9.68 68 HIS E O 1
ATOM 5488 N N . LEU E 1 72 ? 74.308 24.112 21.986 1.00 9.38 69 LEU E N 1
ATOM 5489 C CA . LEU E 1 72 ? 75.406 23.165 22.215 1.00 9.30 69 LEU E CA 1
ATOM 5490 C C . LEU E 1 72 ? 75.240 21.829 21.473 1.00 9.33 69 LEU E C 1
ATOM 5491 O O . LEU E 1 72 ? 76.152 21.399 20.766 1.00 9.19 69 LEU E O 1
ATOM 5496 N N . PRO E 1 73 ? 74.075 21.170 21.600 1.00 9.04 70 PRO E N 1
ATOM 5497 C CA . PRO E 1 73 ? 74.039 19.864 20.910 1.00 9.16 70 PRO E CA 1
ATOM 5498 C C . PRO E 1 73 ? 74.187 19.944 19.385 1.00 9.34 70 PRO E C 1
ATOM 5499 O O . PRO E 1 73 ? 74.921 19.156 18.778 1.00 9.01 70 PRO E O 1
ATOM 5503 N N . GLY E 1 74 ? 73.524 20.909 18.764 1.00 9.35 71 GLY E N 1
ATOM 5504 C CA . GLY E 1 74 ? 73.571 21.050 17.315 1.00 9.44 71 GLY E CA 1
ATOM 5505 C C . GLY E 1 74 ? 74.924 21.466 16.780 1.00 9.11 71 GLY E C 1
ATOM 5506 O O . GLY E 1 74 ? 75.359 21.008 15.721 1.00 8.85 71 GLY E O 1
ATOM 5507 N N . MET E 1 75 ? 75.578 22.365 17.497 1.00 9.49 72 MET E N 1
ATOM 5508 C CA . MET E 1 75 ? 76.917 22.797 17.093 1.00 9.63 72 MET E CA 1
ATOM 5509 C C . MET E 1 75 ? 77.949 21.687 17.271 1.00 9.77 72 MET E C 1
ATOM 5510 O O . MET E 1 75 ? 78.804 21.470 16.403 1.00 9.80 72 MET E O 1
ATOM 5515 N N . VAL E 1 76 ? 77.833 20.956 18.377 1.00 9.65 73 VAL E N 1
ATOM 5516 C CA . VAL E 1 76 ? 78.688 19.789 18.584 1.00 9.61 73 VAL E CA 1
ATOM 5517 C C . VAL E 1 76 ? 78.475 18.782 17.444 1.00 9.65 73 VAL E C 1
ATOM 5518 O O . VAL E 1 76 ? 79.438 18.278 16.872 1.00 9.21 73 VAL E O 1
ATOM 5522 N N . ALA E 1 77 ? 77.212 18.515 17.097 1.00 9.67 74 ALA E N 1
ATOM 5523 C CA . ALA E 1 77 ? 76.891 17.568 16.042 1.00 9.49 74 ALA E CA 1
ATOM 5524 C C . ALA E 1 77 ? 77.476 17.980 14.699 1.00 9.71 74 ALA E C 1
ATOM 5525 O O . ALA E 1 77 ? 77.843 17.135 13.902 1.00 9.75 74 ALA E O 1
ATOM 5527 N N . SER E 1 78 ? 77.579 19.292 14.463 1.00 9.30 75 SER E N 1
ATOM 5528 C CA . SER E 1 78 ? 78.078 19.825 13.188 1.00 9.47 75 SER E CA 1
ATOM 5529 C C . SER E 1 78 ? 79.574 19.608 13.022 1.00 9.71 75 SER E C 1
ATOM 5530 O O . SER E 1 78 ? 80.088 19.641 11.905 1.00 10.48 75 SER E O 1
ATOM 5533 N N . LEU E 1 79 ? 80.243 19.349 14.138 1.00 9.95 76 LEU E N 1
ATOM 5534 C CA . LEU E 1 79 ? 81.693 19.282 14.193 1.00 10.84 76 LEU E CA 1
ATOM 5535 C C . LEU E 1 79 ? 82.240 17.860 14.366 1.00 11.25 76 LEU E C 1
ATOM 5536 O O . LEU E 1 79 ? 83.460 17.677 14.432 1.00 13.07 76 LEU E O 1
ATOM 5541 N N . THR E 1 80 ? 81.356 16.866 14.419 1.00 10.60 77 THR E N 1
ATOM 5542 C CA . THR E 1 80 ? 81.759 15.471 14.651 1.00 10.07 77 THR E CA 1
ATOM 5543 C C . THR E 1 80 ? 80.990 14.529 13.745 1.00 10.23 77 THR E C 1
ATOM 5544 O O . THR E 1 80 ? 79.925 14.888 13.237 1.00 10.14 77 THR E O 1
ATOM 5548 N N . THR E 1 81 ? 81.537 13.334 13.526 1.00 9.88 78 THR E N 1
ATOM 5549 C CA . THR E 1 81 ? 80.794 12.260 12.850 1.00 10.60 78 THR E CA 1
ATOM 5550 C C . THR E 1 81 ? 80.078 11.345 13.852 1.00 9.95 78 THR E C 1
ATOM 5551 O O . THR E 1 81 ? 79.321 10.444 13.463 1.00 10.43 78 THR E O 1
ATOM 5555 N N . LEU E 1 82 ? 80.311 11.585 15.137 1.00 9.39 79 LEU E N 1
ATOM 5556 C CA . LEU E 1 82 ? 79.678 10.799 16.184 1.00 9.21 79 LEU E CA 1
ATOM 5557 C C . LEU E 1 82 ? 78.208 11.145 16.319 1.00 9.20 79 LEU E C 1
ATOM 5558 O O . LEU E 1 82 ? 77.811 12.284 16.052 1.00 9.03 79 LEU E O 1
ATOM 5563 N N . PRO E 1 83 ? 77.388 10.175 16.749 1.00 8.47 80 PRO E N 1
ATOM 5564 C CA . PRO E 1 83 ? 75.988 10.500 17.040 1.00 8.51 80 PRO E CA 1
ATOM 5565 C C . PRO E 1 83 ? 75.919 11.368 18.296 1.00 8.68 80 PRO E C 1
ATOM 5566 O O . PRO E 1 83 ? 76.612 11.086 19.286 1.00 7.77 80 PRO E O 1
ATOM 5570 N N . VAL E 1 84 ? 75.104 12.417 18.237 1.00 8.99 81 VAL E N 1
ATOM 5571 C CA . VAL E 1 84 ? 74.906 13.350 19.355 1.00 8.46 81 VAL E CA 1
ATOM 5572 C C . VAL E 1 84 ? 73.456 13.280 19.843 1.00 8.66 81 VAL E C 1
ATOM 5573 O O . VAL E 1 84 ? 72.524 13.375 19.035 1.00 9.11 81 VAL E O 1
ATOM 5577 N N . ILE E 1 85 ? 73.293 13.081 21.149 1.00 8.00 82 ILE E N 1
ATOM 5578 C CA . ILE E 1 85 ? 71.984 13.093 21.805 1.00 8.48 82 ILE E CA 1
ATOM 5579 C C . ILE E 1 85 ? 71.849 14.418 22.561 1.00 8.79 82 ILE E C 1
ATOM 5580 O O . ILE E 1 85 ? 72.704 14.740 23.412 1.00 9.04 82 ILE E O 1
ATOM 5585 N N . GLY E 1 86 ? 70.801 15.178 22.238 1.00 9.04 83 GLY E N 1
ATOM 5586 C CA . GLY E 1 86 ? 70.566 16.500 22.831 1.00 9.09 83 GLY E CA 1
ATOM 5587 C C . GLY E 1 86 ? 69.438 16.473 23.838 1.00 9.49 83 GLY E C 1
ATOM 5588 O O . GLY E 1 86 ? 68.333 16.003 23.530 1.00 9.48 83 GLY E O 1
ATOM 5589 N N . VAL E 1 87 ? 69.719 16.958 25.047 1.00 9.68 84 VAL E N 1
ATOM 5590 C CA . VAL E 1 87 ? 68.722 17.017 26.122 1.00 9.96 84 VAL E CA 1
ATOM 5591 C C . VAL E 1 87 ? 68.292 18.468 26.344 1.00 9.92 84 VAL E C 1
ATOM 5592 O O . VAL E 1 87 ? 69.112 19.279 26.763 1.00 9.35 84 VAL E O 1
ATOM 5596 N N . PRO E 1 88 ? 67.015 18.799 26.066 1.00 10.68 85 PRO E N 1
ATOM 5597 C CA . PRO E 1 88 ? 66.551 20.162 26.333 1.00 11.18 85 PRO E CA 1
ATOM 5598 C C . PRO E 1 88 ? 66.352 20.365 27.818 1.00 12.48 85 PRO E C 1
ATOM 5599 O O . PRO E 1 88 ? 65.727 19.538 28.488 1.00 12.38 85 PRO E O 1
ATOM 5603 N N . ILE E 1 89 ? 66.924 21.447 28.328 1.00 13.67 86 ILE E N 1
ATOM 5604 C CA . ILE E 1 89 ? 66.834 21.787 29.745 1.00 15.82 86 ILE E CA 1
ATOM 5605 C C . ILE E 1 89 ? 65.686 22.770 29.946 1.00 17.18 86 ILE E C 1
ATOM 5606 O O . ILE E 1 89 ? 65.588 23.771 29.225 1.00 17.27 86 ILE E O 1
ATOM 5611 N N . GLU E 1 90 ? 64.806 22.454 30.896 1.00 18.95 87 GLU E N 1
ATOM 5612 C CA . GLU E 1 90 ? 63.645 23.294 31.206 1.00 20.85 87 GLU E CA 1
ATOM 5613 C C . GLU E 1 90 ? 64.084 24.706 31.542 1.00 21.38 87 GLU E C 1
ATOM 5614 O O . GLU E 1 90 ? 65.038 24.924 32.294 1.00 21.72 87 GLU E O 1
ATOM 5620 N N . THR E 1 91 ? 63.375 25.666 30.971 1.00 22.75 88 THR E N 1
ATOM 5621 C CA . THR E 1 91 ? 63.669 27.059 31.244 1.00 23.73 88 THR E CA 1
ATOM 5622 C C . THR E 1 91 ? 62.549 27.667 32.089 1.00 24.65 88 THR E C 1
ATOM 5623 O O . THR E 1 91 ? 61.371 27.316 31.933 1.00 24.80 88 THR E O 1
ATOM 5627 N N . LYS E 1 92 ? 62.935 28.578 32.978 1.00 25.64 89 LYS E N 1
ATOM 5628 C CA . LYS E 1 92 ? 62.013 29.154 33.961 1.00 26.62 89 LYS E CA 1
ATOM 5629 C C . LYS E 1 92 ? 60.843 29.879 33.309 1.00 26.30 89 LYS E C 1
ATOM 5630 O O . LYS E 1 92 ? 59.705 29.767 33.773 1.00 26.78 89 LYS E O 1
ATOM 5636 N N . SER E 1 93 ? 61.121 30.599 32.225 1.00 26.17 90 SER E N 1
ATOM 5637 C CA . SER E 1 93 ? 60.089 31.310 31.497 1.00 25.56 90 SER E CA 1
ATOM 5638 C C . SER E 1 93 ? 59.315 30.396 30.553 1.00 24.61 90 SER E C 1
ATOM 5639 O O . SER E 1 93 ? 58.119 30.185 30.742 1.00 25.00 90 SER E O 1
ATOM 5642 N N . LEU E 1 94 ? 60.000 29.826 29.563 1.00 22.63 91 LEU E N 1
ATOM 5643 C CA . LEU E 1 94 ? 59.319 29.155 28.452 1.00 20.84 91 LEU E CA 1
ATOM 5644 C C . LEU E 1 94 ? 59.186 27.638 28.609 1.00 19.76 91 LEU E C 1
ATOM 5645 O O . LEU E 1 94 ? 58.822 26.942 27.661 1.00 19.72 91 LEU E O 1
ATOM 5650 N N . LYS E 1 95 ? 59.460 27.153 29.818 1.00 18.56 92 LYS E N 1
ATOM 5651 C CA . LYS E 1 95 ? 59.222 25.749 30.204 1.00 18.05 92 LYS E CA 1
ATOM 5652 C C . LYS E 1 95 ? 59.971 24.737 29.343 1.00 17.21 92 LYS E C 1
ATOM 5653 O O . LYS E 1 95 ? 59.532 23.584 29.196 1.00 17.03 92 LYS E O 1
ATOM 5659 N N . GLY E 1 96 ? 61.104 25.170 28.788 1.00 16.20 93 GLY E N 1
ATOM 5660 C CA . GLY E 1 96 ? 61.891 24.331 27.893 1.00 14.27 93 GLY E CA 1
ATOM 5661 C C . GLY E 1 96 ? 61.440 24.243 26.443 1.00 13.37 93 GLY E C 1
ATOM 5662 O O . GLY E 1 96 ? 62.012 23.471 25.684 1.00 12.38 93 GLY E O 1
ATOM 5663 N N . ILE E 1 97 ? 60.423 25.008 26.039 1.00 12.78 94 ILE E N 1
ATOM 5664 C CA . ILE E 1 97 ? 59.989 24.997 24.638 1.00 13.16 94 ILE E CA 1
ATOM 5665 C C . ILE E 1 97 ? 61.036 25.654 23.723 1.00 12.50 94 ILE E C 1
ATOM 5666 O O . ILE E 1 97 ? 61.251 25.198 22.596 1.00 12.06 94 ILE E O 1
ATOM 5671 N N . ASP E 1 98 ? 61.659 26.730 24.209 1.00 11.73 95 ASP E N 1
ATOM 5672 C CA . ASP E 1 98 ? 62.810 27.311 23.508 1.00 11.48 95 ASP E CA 1
ATOM 5673 C C . ASP E 1 98 ? 63.945 26.291 23.387 1.00 10.72 95 ASP E C 1
ATOM 5674 O O . ASP E 1 98 ? 64.492 26.108 22.304 1.00 10.90 95 ASP E O 1
ATOM 5679 N N . SER E 1 99 ? 64.254 25.611 24.487 1.00 10.80 96 SER E N 1
ATOM 5680 C CA . SER E 1 99 ? 65.305 24.583 24.500 1.00 9.87 96 SER E CA 1
ATOM 5681 C C . SER E 1 99 ? 64.984 23.473 23.497 1.00 10.40 96 SER E C 1
ATOM 5682 O O . SER E 1 99 ? 65.837 23.077 22.700 1.00 9.83 96 SER E O 1
ATOM 5685 N N . LEU E 1 100 ? 63.740 22.990 23.529 1.00 9.97 97 LEU E N 1
ATOM 5686 C CA . LEU E 1 100 ? 63.328 21.899 22.663 1.00 9.39 97 LEU E CA 1
ATOM 5687 C C . LEU E 1 100 ? 63.446 22.278 21.186 1.00 9.78 97 LEU E C 1
ATOM 5688 O O . LEU E 1 100 ? 64.048 21.556 20.389 1.00 9.76 97 LEU E O 1
ATOM 5693 N N . LEU E 1 101 ? 62.887 23.424 20.812 1.00 10.45 98 LEU E N 1
ATOM 5694 C CA . LEU E 1 101 ? 62.882 23.818 19.403 1.00 11.22 98 LEU E CA 1
ATOM 5695 C C . LEU E 1 101 ? 64.282 24.128 18.880 1.00 10.90 98 LEU E C 1
ATOM 5696 O O . LEU E 1 101 ? 64.609 23.790 17.735 1.00 10.63 98 LEU E O 1
ATOM 5701 N N . SER E 1 102 ? 65.112 24.742 19.729 1.00 11.02 99 SER E N 1
ATOM 5702 C CA . SER E 1 102 ? 66.491 25.065 19.339 1.00 11.94 99 SER E CA 1
ATOM 5703 C C . SER E 1 102 ? 67.367 23.814 19.182 1.00 11.19 99 SER E C 1
ATOM 5704 O O . SER E 1 102 ? 68.412 23.865 18.523 1.00 12.08 99 SER E O 1
ATOM 5707 N N . ILE E 1 103 ? 66.946 22.692 19.774 1.00 10.24 100 ILE E N 1
ATOM 5708 C CA . ILE E 1 103 ? 67.672 21.431 19.615 1.00 9.63 100 ILE E CA 1
ATOM 5709 C C . ILE E 1 103 ? 67.108 20.536 18.507 1.00 9.23 100 ILE E C 1
ATOM 5710 O O . ILE E 1 103 ? 67.850 20.059 17.651 1.00 10.96 100 ILE E O 1
ATOM 5715 N N . VAL E 1 104 ? 65.796 20.296 18.536 1.00 8.90 101 VAL E N 1
ATOM 5716 C CA . VAL E 1 104 ? 65.195 19.315 17.640 1.00 9.02 101 VAL E CA 1
ATOM 5717 C C . VAL E 1 104 ? 65.112 19.758 16.175 1.00 8.62 101 VAL E C 1
ATOM 5718 O O . VAL E 1 104 ? 65.218 18.930 15.282 1.00 9.11 101 VAL E O 1
ATOM 5722 N N . GLN E 1 105 ? 64.932 21.057 15.940 1.00 8.27 102 GLN E N 1
ATOM 5723 C CA . GLN E 1 105 ? 64.615 21.565 14.608 1.00 8.63 102 GLN E CA 1
ATOM 5724 C C . GLN E 1 105 ? 65.829 21.755 13.699 1.00 8.76 102 GLN E C 1
ATOM 5725 O O . GLN E 1 105 ? 65.862 22.661 12.868 1.00 9.67 102 GLN E O 1
ATOM 5731 N N . MET E 1 106 ? 66.822 20.877 13.816 1.00 9.45 103 MET E N 1
ATOM 5732 C CA . MET E 1 106 ? 67.985 20.956 12.935 1.00 10.10 103 MET E CA 1
ATOM 5733 C C . MET E 1 106 ? 67.561 20.771 11.480 1.00 11.13 103 MET E C 1
ATOM 5734 O O . MET E 1 106 ? 66.832 19.832 11.161 1.00 11.33 103 MET E O 1
ATOM 5739 N N . PRO E 1 107 ? 67.978 21.686 10.589 1.00 11.52 104 PRO E N 1
ATOM 5740 C CA . PRO E 1 107 ? 67.681 21.440 9.178 1.00 11.75 104 PRO E CA 1
ATOM 5741 C C . PRO E 1 107 ? 68.365 20.164 8.657 1.00 11.81 104 PRO E C 1
ATOM 5742 O O . PRO E 1 107 ? 69.317 19.668 9.264 1.00 11.71 104 PRO E O 1
ATOM 5746 N N . GLY E 1 108 ? 67.881 19.654 7.530 1.00 11.45 105 GLY E N 1
ATOM 5747 C CA . GLY E 1 108 ? 68.409 18.421 6.953 1.00 11.41 105 GLY E CA 1
ATOM 5748 C C . GLY E 1 108 ? 69.885 18.538 6.655 1.00 11.51 105 GLY E C 1
ATOM 5749 O O . GLY E 1 108 ? 70.321 19.506 6.034 1.00 12.49 105 GLY E O 1
ATOM 5750 N N . GLY E 1 109 ? 70.653 17.557 7.120 1.00 10.83 106 GLY E N 1
ATOM 5751 C CA . GLY E 1 109 ? 72.104 17.522 6.911 1.00 10.74 106 GLY E CA 1
ATOM 5752 C C . GLY E 1 109 ? 72.900 17.223 8.178 1.00 10.19 106 GLY E C 1
ATOM 5753 O O . GLY E 1 109 ? 73.860 16.451 8.139 1.00 10.93 106 GLY E O 1
ATOM 5754 N N . ILE E 1 110 ? 72.519 17.835 9.302 1.00 10.35 107 ILE E N 1
ATOM 5755 C CA . ILE E 1 110 ? 73.195 17.584 10.587 1.00 9.10 107 ILE E CA 1
ATOM 5756 C C . ILE E 1 110 ? 72.132 17.188 11.612 1.00 9.02 107 ILE E C 1
ATOM 5757 O O . ILE E 1 110 ? 71.307 18.008 11.989 1.00 8.92 107 ILE E O 1
ATOM 5762 N N . PRO E 1 111 ? 72.148 15.923 12.068 1.00 8.28 108 PRO E N 1
ATOM 5763 C CA . PRO E 1 111 ? 71.119 15.466 13.000 1.00 8.66 108 PRO E CA 1
ATOM 5764 C C . PRO E 1 111 ? 71.472 15.605 14.478 1.00 8.60 108 PRO E C 1
ATOM 5765 O O . PRO E 1 111 ? 72.642 15.512 14.845 1.00 8.60 108 PRO E O 1
ATOM 5769 N N . VAL E 1 112 ? 70.461 15.804 15.318 1.00 8.63 109 VAL E N 1
ATOM 5770 C CA . VAL E 1 112 ? 70.613 15.602 16.756 1.00 8.64 109 VAL E CA 1
ATOM 5771 C C . VAL E 1 112 ? 69.486 14.677 17.215 1.00 8.53 109 VAL E C 1
ATOM 5772 O O . VAL E 1 112 ? 68.316 14.912 16.890 1.00 9.00 109 VAL E O 1
ATOM 5776 N N . ALA E 1 113 ? 69.838 13.637 17.972 1.00 8.15 110 ALA E N 1
ATOM 5777 C CA . ALA E 1 113 ? 68.846 12.752 18.602 1.00 8.37 110 ALA E CA 1
ATOM 5778 C C . ALA E 1 113 ? 68.282 13.465 19.820 1.00 8.41 110 ALA E C 1
ATOM 5779 O O . ALA E 1 113 ? 68.960 13.574 20.831 1.00 9.03 110 ALA E O 1
ATOM 5781 N N . THR E 1 114 ? 67.038 13.939 19.758 1.00 7.52 111 THR E N 1
ATOM 5782 C CA . THR E 1 114 ? 66.522 14.781 20.837 1.00 8.17 111 THR E CA 1
ATOM 5783 C C . THR E 1 114 ? 65.628 13.967 21.765 1.00 7.98 111 THR E C 1
ATOM 5784 O O . THR E 1 114 ? 64.801 13.195 21.312 1.00 8.28 111 THR E O 1
ATOM 5788 N N . THR E 1 115 ? 65.807 14.154 23.068 1.00 9.03 112 THR E N 1
ATOM 5789 C CA . THR E 1 115 ? 64.925 13.506 24.046 1.00 10.14 112 THR E CA 1
ATOM 5790 C C . THR E 1 115 ? 64.037 14.514 24.757 1.00 9.47 112 THR E C 1
ATOM 5791 O O . THR E 1 115 ? 64.028 15.696 24.402 1.00 9.41 112 THR E O 1
ATOM 5795 N N . ALA E 1 116 ? 63.261 14.035 25.728 1.00 9.83 113 ALA E N 1
ATOM 5796 C CA . ALA E 1 116 ? 62.304 14.875 26.444 1.00 10.30 113 ALA E CA 1
ATOM 5797 C C . ALA E 1 116 ? 62.944 16.022 27.196 1.00 10.50 113 ALA E C 1
ATOM 5798 O O . ALA E 1 116 ? 64.104 15.952 27.581 1.00 10.74 113 ALA E O 1
ATOM 5800 N N . ILE E 1 117 ? 62.170 17.070 27.439 1.00 10.60 114 ILE E N 1
ATOM 5801 C CA . ILE E 1 117 ? 62.629 18.163 28.294 1.00 11.18 114 ILE E CA 1
ATOM 5802 C C . ILE E 1 117 ? 62.962 17.657 29.704 1.00 11.17 114 ILE E C 1
ATOM 5803 O O . ILE E 1 117 ? 62.202 16.890 30.311 1.00 12.19 114 ILE E O 1
ATOM 5808 N N . GLY E 1 118 ? 64.121 18.058 30.209 1.00 11.49 115 GLY E N 1
ATOM 5809 C CA . GLY E 1 118 ? 64.449 17.861 31.617 1.00 12.09 115 GLY E CA 1
ATOM 5810 C C . GLY E 1 118 ? 64.922 16.473 31.990 1.00 12.49 115 GLY E C 1
ATOM 5811 O O . GLY E 1 118 ? 65.500 15.754 31.163 1.00 12.15 115 GLY E O 1
ATOM 5812 N N . ALA E 1 119 ? 64.683 16.096 33.251 1.00 13.20 116 ALA E N 1
ATOM 5813 C CA . ALA E 1 119 ? 65.240 14.876 33.845 1.00 13.84 116 ALA E CA 1
ATOM 5814 C C . ALA E 1 119 ? 64.882 13.609 33.087 1.00 13.33 116 ALA E C 1
ATOM 5815 O O . ALA E 1 119 ? 65.728 12.720 32.940 1.00 13.29 116 ALA E O 1
ATOM 5817 N N . ALA E 1 120 ? 63.639 13.531 32.611 1.00 12.99 117 ALA E N 1
ATOM 5818 C CA . ALA E 1 120 ? 63.196 12.394 31.787 1.00 12.45 117 ALA E CA 1
ATOM 5819 C C . ALA E 1 120 ? 64.101 12.224 30.574 1.00 11.93 117 ALA E C 1
ATOM 5820 O O . ALA E 1 120 ? 64.556 11.115 30.282 1.00 11.85 117 ALA E O 1
ATOM 5822 N N . GLY E 1 121 ? 64.360 13.331 29.871 1.00 11.66 118 GLY E N 1
ATOM 5823 C CA . GLY E 1 121 ? 65.240 13.321 28.712 1.00 10.63 118 GLY E CA 1
ATOM 5824 C C . GLY E 1 121 ? 66.675 12.942 29.045 1.00 10.61 118 GLY E C 1
ATOM 5825 O O . GLY E 1 121 ? 67.303 12.234 28.282 1.00 10.09 118 GLY E O 1
ATOM 5826 N N . ALA E 1 122 ? 67.197 13.404 30.180 1.00 10.72 119 ALA E N 1
ATOM 5827 C CA . ALA E 1 122 ? 68.560 13.062 30.568 1.00 11.09 119 ALA E CA 1
ATOM 5828 C C . ALA E 1 122 ? 68.675 11.568 30.903 1.00 10.72 119 ALA E C 1
ATOM 5829 O O . ALA E 1 122 ? 69.619 10.901 30.483 1.00 10.53 119 ALA E O 1
ATOM 5831 N N . LYS E 1 123 ? 67.694 11.037 31.635 1.00 11.29 120 LYS E N 1
ATOM 5832 C CA . LYS E 1 123 ? 67.659 9.605 31.924 1.00 11.34 120 LYS E CA 1
ATOM 5833 C C . LYS E 1 123 ? 67.617 8.835 30.602 1.00 10.75 120 LYS E C 1
ATOM 5834 O O . LYS E 1 123 ? 68.372 7.865 30.389 1.00 10.87 120 LYS E O 1
ATOM 5840 N N . ASN E 1 124 ? 66.737 9.282 29.707 1.00 10.17 121 ASN E N 1
ATOM 5841 C CA . ASN E 1 124 ? 66.600 8.626 28.419 1.00 10.13 121 ASN E CA 1
ATOM 5842 C C . ASN E 1 124 ? 67.800 8.716 27.489 1.00 9.84 121 ASN E C 1
ATOM 5843 O O . ASN E 1 124 ? 68.022 7.811 26.694 1.00 9.47 121 ASN E O 1
ATOM 5848 N N . ALA E 1 125 ? 68.566 9.803 27.583 1.00 10.07 122 ALA E N 1
ATOM 5849 C CA . ALA E 1 125 ? 69.804 9.883 26.816 1.00 9.73 122 ALA E CA 1
ATOM 5850 C C . ALA E 1 125 ? 70.789 8.775 27.220 1.00 9.60 122 ALA E C 1
ATOM 5851 O O . ALA E 1 125 ? 71.409 8.145 26.360 1.00 9.14 122 ALA E O 1
ATOM 5853 N N . GLY E 1 126 ? 70.910 8.524 28.526 1.00 10.03 123 GLY E N 1
ATOM 5854 C CA . GLY E 1 126 ? 71.743 7.420 29.005 1.00 9.68 123 GLY E CA 1
ATOM 5855 C C . GLY E 1 126 ? 71.251 6.064 28.530 1.00 9.37 123 GLY E C 1
ATOM 5856 O O . GLY E 1 126 ? 72.036 5.234 28.062 1.00 9.76 123 GLY E O 1
ATOM 5857 N N . ILE E 1 127 ? 69.942 5.839 28.639 1.00 9.40 124 ILE E N 1
ATOM 5858 C CA . ILE E 1 127 ? 69.357 4.589 28.160 1.00 9.54 124 ILE E CA 1
ATOM 5859 C C . ILE E 1 127 ? 69.522 4.432 26.640 1.00 9.05 124 ILE E C 1
ATOM 5860 O O . ILE E 1 127 ? 69.876 3.346 26.171 1.00 9.57 124 ILE E O 1
ATOM 5865 N N . LEU E 1 128 ? 69.280 5.506 25.881 1.00 8.46 125 LEU E N 1
ATOM 5866 C CA . LEU E 1 128 ? 69.440 5.473 24.421 1.00 9.20 125 LEU E CA 1
ATOM 5867 C C . LEU E 1 128 ? 70.889 5.122 24.043 1.00 8.78 125 LEU E C 1
ATOM 5868 O O . LEU E 1 128 ? 71.117 4.331 23.125 1.00 8.85 125 LEU E O 1
ATOM 5873 N N . ALA E 1 129 ? 71.866 5.697 24.750 1.00 8.98 126 ALA E N 1
ATOM 5874 C CA . ALA E 1 129 ? 73.261 5.377 24.493 1.00 9.51 126 ALA E CA 1
ATOM 5875 C C . ALA E 1 129 ? 73.496 3.880 24.703 1.00 8.91 126 ALA E C 1
ATOM 5876 O O . ALA E 1 129 ? 74.186 3.244 23.902 1.00 9.78 126 ALA E O 1
ATOM 5878 N N . ALA E 1 130 ? 72.907 3.312 25.762 1.00 9.26 127 ALA E N 1
ATOM 5879 C CA . ALA E 1 130 ? 73.011 1.868 25.994 1.00 8.53 127 ALA E CA 1
ATOM 5880 C C . ALA E 1 130 ? 72.415 1.085 24.831 1.00 9.31 127 ALA E C 1
ATOM 5881 O O . ALA E 1 130 ? 73.011 0.120 24.348 1.00 9.05 127 ALA E O 1
ATOM 5883 N N . ARG E 1 131 ? 71.244 1.510 24.364 1.00 8.75 128 ARG E N 1
ATOM 5884 C CA . ARG E 1 131 ? 70.612 0.845 23.227 1.00 9.18 128 ARG E CA 1
ATOM 5885 C C . ARG E 1 131 ? 71.499 0.892 21.988 1.00 9.57 128 ARG E C 1
ATOM 5886 O O . ARG E 1 131 ? 71.625 -0.096 21.261 1.00 9.84 128 ARG E O 1
ATOM 5894 N N . MET E 1 132 ? 72.135 2.041 21.763 1.00 9.55 129 MET E N 1
ATOM 5895 C CA . MET E 1 132 ? 73.024 2.213 20.621 1.00 9.85 129 MET E CA 1
ATOM 5896 C C . MET E 1 132 ? 74.235 1.292 20.684 1.00 10.40 129 MET E C 1
ATOM 5897 O O . MET E 1 132 ? 74.617 0.681 19.680 1.00 11.32 129 MET E O 1
ATOM 5902 N N . LEU E 1 133 ? 74.805 1.170 21.878 1.00 11.06 130 LEU E N 1
ATOM 5903 C CA . LEU E 1 133 ? 75.984 0.326 22.068 1.00 12.13 130 LEU E CA 1
ATOM 5904 C C . LEU E 1 133 ? 75.644 -1.163 22.097 1.00 12.94 130 LEU E C 1
ATOM 5905 O O . LEU E 1 133 ? 76.535 -2.009 21.989 1.00 12.76 130 LEU E O 1
ATOM 5910 N N . SER E 1 134 ? 74.355 -1.475 22.227 1.00 13.26 131 SER E N 1
ATOM 5911 C CA . SER E 1 134 ? 73.880 -2.859 22.320 1.00 14.42 131 SER E CA 1
ATOM 5912 C C . SER E 1 134 ? 73.757 -3.573 20.985 1.00 15.68 131 SER E C 1
ATOM 5913 O O . SER E 1 134 ? 73.458 -4.771 20.960 1.00 15.74 131 SER E O 1
ATOM 5916 N N . ILE E 1 135 ? 73.950 -2.852 19.884 1.00 16.45 132 ILE E N 1
ATOM 5917 C CA . ILE E 1 135 ? 73.749 -3.436 18.562 1.00 17.83 132 ILE E CA 1
ATOM 5918 C C . ILE E 1 135 ? 74.715 -4.607 18.397 1.00 19.05 132 ILE E C 1
ATOM 5919 O O . ILE E 1 135 ? 75.930 -4.423 18.451 1.00 19.61 132 ILE E O 1
ATOM 5924 N N . GLN E 1 136 ? 74.160 -5.812 18.252 1.00 20.26 133 GLN E N 1
ATOM 5925 C CA . GLN E 1 136 ? 74.960 -7.043 18.135 1.00 21.49 133 GLN E CA 1
ATOM 5926 C C . GLN E 1 136 ? 75.916 -7.258 19.332 1.00 21.23 133 GLN E C 1
ATOM 5927 O O . GLN E 1 136 ? 77.038 -7.755 19.173 1.00 21.76 133 GLN E O 1
ATOM 5933 N N . ASN E 1 137 ? 75.458 -6.880 20.528 1.00 20.77 134 ASN E N 1
ATOM 5934 C CA . ASN E 1 137 ? 76.236 -7.020 21.770 1.00 20.31 134 ASN E CA 1
ATOM 5935 C C . ASN E 1 137 ? 75.405 -7.707 22.845 1.00 19.78 134 ASN E C 1
ATOM 5936 O O . ASN E 1 137 ? 74.714 -7.039 23.626 1.00 19.26 134 ASN E O 1
ATOM 5941 N N . PRO E 1 138 ? 75.464 -9.048 22.898 1.00 18.89 135 PRO E N 1
ATOM 5942 C CA . PRO E 1 138 ? 74.538 -9.799 23.741 1.00 18.54 135 PRO E CA 1
ATOM 5943 C C . PRO E 1 138 ? 74.606 -9.469 25.234 1.00 18.26 135 PRO E C 1
ATOM 5944 O O . PRO E 1 138 ? 73.578 -9.529 25.910 1.00 17.31 135 PRO E O 1
ATOM 5948 N N . SER E 1 139 ? 75.788 -9.118 25.744 1.00 17.86 136 SER E N 1
ATOM 5949 C CA . SER E 1 139 ? 75.907 -8.755 27.160 1.00 18.04 136 SER E CA 1
ATOM 5950 C C . SER E 1 139 ? 75.094 -7.497 27.503 1.00 17.02 136 SER E C 1
ATOM 5951 O O . SER E 1 139 ? 74.409 -7.461 28.524 1.00 16.50 136 SER E O 1
ATOM 5954 N N . LEU E 1 140 ? 75.136 -6.487 26.634 1.00 16.17 137 LEU E N 1
ATOM 5955 C CA . LEU E 1 140 ? 74.318 -5.277 26.837 1.00 15.08 137 LEU E CA 1
ATOM 5956 C C . LEU E 1 140 ? 72.837 -5.542 26.552 1.00 14.15 137 LEU E C 1
ATOM 5957 O O . LEU E 1 140 ? 71.969 -5.027 27.256 1.00 13.23 137 LEU E O 1
ATOM 5962 N N . VAL E 1 141 ? 72.541 -6.364 25.542 1.00 12.92 138 VAL E N 1
ATOM 5963 C CA . VAL E 1 141 ? 71.165 -6.822 25.316 1.00 13.24 138 VAL E CA 1
ATOM 5964 C C . VAL E 1 141 ? 70.586 -7.486 26.566 1.00 13.19 138 VAL E C 1
ATOM 5965 O O . VAL E 1 141 ? 69.445 -7.203 26.956 1.00 12.46 138 VAL E O 1
ATOM 5969 N N . GLU E 1 142 ? 71.369 -8.353 27.204 1.00 13.37 139 GLU E N 1
ATOM 5970 C CA . GLU E 1 142 ? 70.924 -8.990 28.442 1.00 13.46 139 GLU E CA 1
ATOM 5971 C C . GLU E 1 142 ? 70.615 -7.937 29.508 1.00 12.71 139 GLU E C 1
ATOM 5972 O O . GLU E 1 142 ? 69.561 -7.994 30.157 1.00 12.97 139 GLU E O 1
ATOM 5978 N N . LYS E 1 143 ? 71.512 -6.961 29.672 1.00 12.71 140 LYS E N 1
ATOM 5979 C CA . LYS E 1 143 ? 71.301 -5.881 30.632 1.00 12.77 140 LYS E CA 1
ATOM 5980 C C . LYS E 1 143 ? 70.041 -5.066 30.320 1.00 12.53 140 LYS E C 1
ATOM 5981 O O . LYS E 1 143 ? 69.309 -4.675 31.234 1.00 13.36 140 LYS E O 1
ATOM 5987 N N . LEU E 1 144 ? 69.798 -4.804 29.038 1.00 12.50 141 LEU E N 1
ATOM 5988 C CA . LEU E 1 144 ? 68.598 -4.067 28.648 1.00 12.29 141 LEU E CA 1
ATOM 5989 C C . LEU E 1 144 ? 67.338 -4.878 28.939 1.00 13.11 141 LEU E C 1
ATOM 5990 O O . LEU E 1 144 ? 66.324 -4.312 29.333 1.00 12.41 141 LEU E O 1
ATOM 5995 N N . ASN E 1 145 ? 67.415 -6.194 28.741 1.00 13.51 142 ASN E N 1
ATOM 5996 C CA . ASN E 1 145 ? 66.310 -7.097 29.093 1.00 15.02 142 ASN E CA 1
ATOM 5997 C C . ASN E 1 145 ? 66.016 -7.115 30.576 1.00 14.96 142 ASN E C 1
ATOM 5998 O O . ASN E 1 145 ? 64.856 -7.112 30.988 1.00 15.11 142 ASN E O 1
ATOM 6003 N N . GLN E 1 146 ? 67.060 -7.128 31.393 1.00 15.21 143 GLN E N 1
ATOM 6004 C CA . GLN E 1 146 ? 66.882 -7.057 32.837 1.00 15.75 143 GLN E CA 1
ATOM 6005 C C . GLN E 1 146 ? 66.268 -5.714 33.241 1.00 15.22 143 GLN E C 1
ATOM 6006 O O . GLN E 1 146 ? 65.420 -5.660 34.128 1.00 15.40 143 GLN E O 1
ATOM 6012 N N . TYR E 1 147 ? 66.673 -4.638 32.562 1.00 14.46 144 TYR E N 1
ATOM 6013 C CA . TYR E 1 147 ? 66.101 -3.317 32.800 1.00 14.73 144 TYR E CA 1
ATOM 6014 C C . TYR E 1 147 ? 64.611 -3.277 32.490 1.00 14.60 144 TYR E C 1
ATOM 6015 O O . TYR E 1 147 ? 63.833 -2.695 33.249 1.00 14.70 144 TYR E O 1
ATOM 6024 N N . GLU E 1 148 ? 64.221 -3.893 31.375 1.00 14.84 145 GLU E N 1
ATOM 6025 C CA . GLU E 1 148 ? 62.810 -4.061 30.997 1.00 15.56 145 GLU E CA 1
ATOM 6026 C C . GLU E 1 148 ? 62.022 -4.748 32.108 1.00 15.58 145 GLU E C 1
ATOM 6027 O O . GLU E 1 148 ? 60.903 -4.339 32.450 1.00 15.18 145 GLU E O 1
ATOM 6033 N N . SER E 1 149 ? 62.610 -5.804 32.662 1.00 15.93 146 SER E N 1
ATOM 6034 C CA . SER E 1 149 ? 61.971 -6.535 33.752 1.00 16.16 146 SER E CA 1
ATOM 6035 C C . SER E 1 149 ? 61.803 -5.683 35.010 1.00 15.71 146 SER E C 1
ATOM 6036 O O . SER E 1 149 ? 60.781 -5.797 35.692 1.00 15.40 146 SER E O 1
ATOM 6039 N N . SER E 1 150 ? 62.773 -4.816 35.298 1.00 15.57 147 SER E N 1
ATOM 6040 C CA . SER E 1 150 ? 62.657 -3.891 36.430 1.00 15.38 147 SER E CA 1
ATOM 6041 C C . SER E 1 150 ? 61.507 -2.886 36.224 1.00 14.96 147 SER E C 1
ATOM 6042 O O . SER E 1 150 ? 60.844 -2.490 37.177 1.00 15.42 147 SER E O 1
ATOM 6045 N N . LEU E 1 151 ? 61.253 -2.491 34.978 1.00 14.18 148 LEU E N 1
ATOM 6046 C CA . LEU E 1 151 ? 60.179 -1.547 34.690 1.00 13.73 148 LEU E CA 1
ATOM 6047 C C . LEU E 1 151 ? 58.822 -2.210 34.915 1.00 13.56 148 LEU E C 1
ATOM 6048 O O . LEU E 1 151 ? 57.909 -1.620 35.492 1.00 13.55 148 LEU E O 1
ATOM 6053 N N . ILE E 1 152 ? 58.703 -3.450 34.455 1.00 13.13 149 ILE E N 1
ATOM 6054 C CA . ILE E 1 152 ? 57.501 -4.252 34.671 1.00 13.16 149 ILE E CA 1
ATOM 6055 C C . ILE E 1 152 ? 57.248 -4.433 36.179 1.00 13.20 149 ILE E C 1
ATOM 6056 O O . ILE E 1 152 ? 56.117 -4.280 36.655 1.00 13.05 149 ILE E O 1
ATOM 6061 N N . GLN E 1 153 ? 58.307 -4.715 36.929 1.00 14.04 150 GLN E N 1
ATOM 6062 C CA . GLN E 1 153 ? 58.186 -4.885 38.372 1.00 15.01 150 GLN E CA 1
ATOM 6063 C C . GLN E 1 153 ? 57.723 -3.600 39.062 1.00 14.97 150 GLN E C 1
ATOM 6064 O O . GLN E 1 153 ? 56.922 -3.654 39.999 1.00 15.18 150 GLN E O 1
ATOM 6070 N N . LYS E 1 154 ? 58.229 -2.459 38.605 1.00 14.85 151 LYS E N 1
ATOM 6071 C CA . LYS E 1 154 ? 57.858 -1.161 39.163 1.00 15.83 151 LYS E CA 1
ATOM 6072 C C . LYS E 1 154 ? 56.347 -0.949 39.047 1.00 15.38 151 LYS E C 1
ATOM 6073 O O . LYS E 1 154 ? 55.702 -0.468 39.982 1.00 15.67 151 LYS E O 1
ATOM 6079 N N . VAL E 1 155 ? 55.789 -1.325 37.899 1.00 14.79 152 VAL E N 1
ATOM 6080 C CA . VAL E 1 155 ? 54.347 -1.231 37.676 1.00 14.85 152 VAL E CA 1
ATOM 6081 C C . VAL E 1 155 ? 53.572 -2.222 38.541 1.00 15.22 152 VAL E C 1
ATOM 6082 O O . VAL E 1 155 ? 52.555 -1.860 39.144 1.00 15.08 152 VAL E O 1
ATOM 6086 N N . GLU E 1 156 ? 54.054 -3.458 38.634 1.00 16.17 153 GLU E N 1
ATOM 6087 C CA . GLU E 1 156 ? 53.430 -4.432 39.532 1.00 17.81 153 GLU E CA 1
ATOM 6088 C C . GLU E 1 156 ? 53.386 -3.912 40.971 1.00 18.13 153 GLU E C 1
ATOM 6089 O O . GLU E 1 156 ? 52.370 -4.060 41.657 1.00 18.51 153 GLU E O 1
ATOM 6095 N N . ASP E 1 157 ? 54.468 -3.264 41.399 1.00 19.00 154 ASP E N 1
ATOM 6096 C CA . ASP E 1 157 ? 54.588 -2.721 42.761 1.00 20.03 154 ASP E CA 1
ATOM 6097 C C . ASP E 1 157 ? 53.580 -1.611 43.057 1.00 20.50 154 ASP E C 1
ATOM 6098 O O . ASP E 1 157 ? 53.278 -1.322 44.227 1.00 21.48 154 ASP E O 1
ATOM 6103 N N . MET E 1 158 ? 53.052 -0.995 42.003 1.00 20.50 155 MET E N 1
ATOM 6104 C CA . MET E 1 158 ? 52.111 0.111 42.159 1.00 20.78 155 MET E CA 1
ATOM 6105 C C . MET E 1 158 ? 50.645 -0.314 42.206 1.00 21.21 155 MET E C 1
ATOM 6106 O O . MET E 1 158 ? 49.785 0.486 42.563 1.00 20.95 155 MET E O 1
ATOM 6111 N N . GLN E 1 159 ? 50.362 -1.571 41.872 1.00 21.60 156 GLN E N 1
ATOM 6112 C CA . GLN E 1 159 ? 48.975 -2.047 41.792 1.00 22.47 156 GLN E CA 1
ATOM 6113 C C . GLN E 1 159 ? 48.163 -1.913 43.088 1.00 22.94 156 GLN E C 1
ATOM 6114 O O . GLN E 1 159 ? 46.970 -1.616 43.036 1.00 23.49 156 GLN E O 1
ATOM 6120 N N . ASN E 1 160 ? 48.805 -2.103 44.238 1.00 23.43 157 ASN E N 1
ATOM 6121 C CA . ASN E 1 160 ? 48.116 -1.994 45.532 1.00 24.12 157 ASN E CA 1
ATOM 6122 C C . ASN E 1 160 ? 47.982 -0.551 46.035 1.00 23.91 157 ASN E C 1
ATOM 6123 O O . ASN E 1 160 ? 47.559 -0.318 47.175 1.00 24.59 157 ASN E O 1
ATOM 6128 N N . GLU E 1 161 ? 48.318 0.412 45.180 1.00 23.48 158 GLU E N 1
ATOM 6129 C CA . GLU E 1 161 ? 48.350 1.819 45.578 1.00 23.11 158 GLU E CA 1
ATOM 6130 C C . GLU E 1 161 ? 47.204 2.646 44.993 1.00 22.59 158 GLU E C 1
ATOM 6131 O O . GLU E 1 161 ? 47.303 3.877 44.896 1.00 23.03 158 GLU E O 1
ATOM 6137 N N A LEU E 1 162 ? 46.134 1.968 44.591 0.50 22.10 159 LEU E N 1
ATOM 6138 N N B LEU E 1 162 ? 46.118 1.972 44.623 0.50 22.28 159 LEU E N 1
ATOM 6139 C CA A LEU E 1 162 ? 44.940 2.640 44.093 0.50 21.61 159 LEU E CA 1
ATOM 6140 C CA B LEU E 1 162 ? 44.938 2.644 44.079 0.50 21.90 159 LEU E CA 1
ATOM 6141 C C A LEU E 1 162 ? 43.763 2.416 45.041 0.50 21.58 159 LEU E C 1
ATOM 6142 C C B LEU E 1 162 ? 43.746 2.562 45.032 0.50 22.14 159 LEU E C 1
ATOM 6143 O O A LEU E 1 162 ? 42.607 2.482 44.634 0.50 20.71 159 LEU E O 1
ATOM 6144 O O B LEU E 1 162 ? 43.905 2.634 46.248 0.50 21.97 159 LEU E O 1
ATOM 6153 N N . ALA F 1 3 ? 81.447 62.149 24.378 1.00 23.06 0 ALA F N 1
ATOM 6154 C CA . ALA F 1 3 ? 81.174 61.404 25.636 1.00 22.30 0 ALA F CA 1
ATOM 6155 C C . ALA F 1 3 ? 79.978 60.465 25.462 1.00 21.75 0 ALA F C 1
ATOM 6156 O O . ALA F 1 3 ? 78.919 60.873 24.982 1.00 22.04 0 ALA F O 1
ATOM 6158 N N . MET F 1 4 ? 80.164 59.210 25.856 1.00 20.39 1 MET F N 1
ATOM 6159 C CA . MET F 1 4 ? 79.141 58.166 25.714 1.00 19.07 1 MET F CA 1
ATOM 6160 C C . MET F 1 4 ? 78.032 58.312 26.740 1.00 17.57 1 MET F C 1
ATOM 6161 O O . MET F 1 4 ? 78.287 58.632 27.898 1.00 17.71 1 MET F O 1
ATOM 6166 N N . LYS F 1 5 ? 76.789 58.052 26.325 1.00 15.96 2 LYS F N 1
ATOM 6167 C CA . LYS F 1 5 ? 75.680 58.012 27.285 1.00 14.69 2 LYS F CA 1
ATOM 6168 C C . LYS F 1 5 ? 74.525 57.135 26.823 1.00 13.88 2 LYS F C 1
ATOM 6169 O O . LYS F 1 5 ? 74.116 57.175 25.659 1.00 13.64 2 LYS F O 1
ATOM 6175 N N . VAL F 1 6 ? 74.032 56.332 27.752 1.00 13.04 3 VAL F N 1
ATOM 6176 C CA . VAL F 1 6 ? 72.927 55.409 27.494 1.00 12.91 3 VAL F CA 1
ATOM 6177 C C . VAL F 1 6 ? 71.786 55.766 28.436 1.00 13.06 3 VAL F C 1
ATOM 6178 O O . VAL F 1 6 ? 72.019 56.122 29.592 1.00 13.17 3 VAL F O 1
ATOM 6182 N N . ALA F 1 7 ? 70.551 55.714 27.935 1.00 11.46 4 ALA F N 1
ATOM 6183 C CA . ALA F 1 7 ? 69.376 55.876 28.788 1.00 11.71 4 ALA F CA 1
ATOM 6184 C C . ALA F 1 7 ? 68.755 54.503 29.029 1.00 11.70 4 ALA F C 1
ATOM 6185 O O . ALA F 1 7 ? 68.556 53.755 28.080 1.00 12.33 4 ALA F O 1
ATOM 6187 N N . VAL F 1 8 ? 68.461 54.183 30.288 1.00 10.76 5 VAL F N 1
ATOM 6188 C CA . VAL F 1 8 ? 67.808 52.920 30.647 1.00 10.35 5 VAL F CA 1
ATOM 6189 C C . VAL F 1 8 ? 66.427 53.263 31.186 1.00 11.08 5 VAL F C 1
ATOM 6190 O O . VAL F 1 8 ? 66.309 53.911 32.232 1.00 11.35 5 VAL F O 1
ATOM 6194 N N . ILE F 1 9 ? 65.386 52.843 30.472 1.00 10.97 6 ILE F N 1
ATOM 6195 C CA . ILE F 1 9 ? 64.016 53.239 30.815 1.00 11.37 6 ILE F CA 1
ATOM 6196 C C . ILE F 1 9 ? 63.092 52.044 30.949 1.00 11.83 6 ILE F C 1
ATOM 6197 O O . ILE F 1 9 ? 63.375 50.965 30.413 1.00 11.66 6 ILE F O 1
ATOM 6202 N N . MET F 1 10 ? 61.990 52.254 31.661 1.00 12.19 7 MET F N 1
ATOM 6203 C CA . MET F 1 10 ? 61.021 51.197 31.937 1.00 13.76 7 MET F CA 1
ATOM 6204 C C . MET F 1 10 ? 59.707 51.862 32.309 1.00 15.07 7 MET F C 1
ATOM 6205 O O . MET F 1 10 ? 59.703 53.013 32.734 1.00 15.43 7 MET F O 1
ATOM 6210 N N . GLY F 1 11 ? 58.605 51.136 32.158 1.00 16.96 8 GLY F N 1
ATOM 6211 C CA . GLY F 1 11 ? 57.280 51.703 32.424 1.00 19.05 8 GLY F CA 1
ATOM 6212 C C . GLY F 1 11 ? 56.912 51.791 33.896 1.00 20.13 8 GLY F C 1
ATOM 6213 O O . GLY F 1 11 ? 56.067 52.609 34.289 1.00 20.42 8 GLY F O 1
ATOM 6214 N N . SER F 1 12 ? 57.551 50.950 34.712 1.00 20.68 9 SER F N 1
ATOM 6215 C CA . SER F 1 12 ? 57.228 50.833 36.135 1.00 21.44 9 SER F CA 1
ATOM 6216 C C . SER F 1 12 ? 58.473 50.619 36.982 1.00 21.73 9 SER F C 1
ATOM 6217 O O . SER F 1 12 ? 59.466 50.061 36.509 1.00 21.78 9 SER F O 1
ATOM 6220 N N . SER F 1 13 ? 58.404 51.039 38.243 1.00 22.15 10 SER F N 1
ATOM 6221 C CA . SER F 1 13 ? 59.487 50.805 39.198 1.00 22.55 10 SER F CA 1
ATOM 6222 C C . SER F 1 13 ? 59.631 49.320 39.519 1.00 22.17 10 SER F C 1
ATOM 6223 O O . SER F 1 13 ? 60.717 48.864 39.876 1.00 22.26 10 SER F O 1
ATOM 6226 N N . SER F 1 14 ? 58.542 48.568 39.377 1.00 21.89 11 SER F N 1
ATOM 6227 C CA . SER F 1 14 ? 58.577 47.120 39.572 1.00 21.70 11 SER F CA 1
ATOM 6228 C C . SER F 1 14 ? 59.443 46.398 38.521 1.00 21.20 11 SER F C 1
ATOM 6229 O O . SER F 1 14 ? 59.811 45.230 38.703 1.00 21.12 11 SER F O 1
ATOM 6232 N N . ASP F 1 15 ? 59.773 47.097 37.433 1.00 20.19 12 ASP F N 1
ATOM 6233 C CA . ASP F 1 15 ? 60.679 46.558 36.417 1.00 19.98 12 ASP F CA 1
ATOM 6234 C C . ASP F 1 15 ? 62.148 46.780 36.775 1.00 19.44 12 ASP F C 1
ATOM 6235 O O . ASP F 1 15 ? 63.036 46.264 36.088 1.00 18.58 12 ASP F O 1
ATOM 6240 N N . TRP F 1 16 ? 62.402 47.541 37.842 1.00 18.95 13 TRP F N 1
ATOM 6241 C CA . TRP F 1 16 ? 63.775 47.914 38.209 1.00 19.20 13 TRP F CA 1
ATOM 6242 C C . TRP F 1 16 ? 64.650 46.724 38.619 1.00 18.84 13 TRP F C 1
ATOM 6243 O O . TRP F 1 16 ? 65.827 46.678 38.267 1.00 18.69 13 TRP F O 1
ATOM 6254 N N . LYS F 1 17 ? 64.067 45.760 39.326 1.00 19.42 14 LYS F N 1
ATOM 6255 C CA . LYS F 1 17 ? 64.788 44.540 39.721 1.00 19.65 14 LYS F CA 1
ATOM 6256 C C . LYS F 1 17 ? 65.389 43.808 38.521 1.00 19.30 14 LYS F C 1
ATOM 6257 O O . LYS F 1 17 ? 66.397 43.106 38.649 1.00 19.65 14 LYS F O 1
ATOM 6263 N N . ILE F 1 18 ? 64.761 43.970 37.358 1.00 18.24 15 ILE F N 1
ATOM 6264 C CA . ILE F 1 18 ? 65.255 43.370 36.132 1.00 17.64 15 ILE F CA 1
ATOM 6265 C C . ILE F 1 18 ? 66.203 44.339 35.427 1.00 16.79 15 ILE F C 1
ATOM 6266 O O . ILE F 1 18 ? 67.332 43.975 35.121 1.00 16.22 15 ILE F O 1
ATOM 6271 N N . MET F 1 19 ? 65.741 45.570 35.191 1.00 16.25 16 MET F N 1
ATOM 6272 C CA . MET F 1 19 ? 66.498 46.562 34.424 1.00 15.51 16 MET F CA 1
ATOM 6273 C C . MET F 1 19 ? 67.795 47.015 35.099 1.00 15.57 16 MET F C 1
ATOM 6274 O O . MET F 1 19 ? 68.701 47.514 34.435 1.00 15.32 16 MET F O 1
ATOM 6279 N N . GLN F 1 20 ? 67.891 46.825 36.415 1.00 15.43 17 GLN F N 1
ATOM 6280 C CA . GLN F 1 20 ? 69.156 47.104 37.107 1.00 16.52 17 GLN F CA 1
ATOM 6281 C C . GLN F 1 20 ? 70.334 46.317 36.518 1.00 15.90 17 GLN F C 1
ATOM 6282 O O . GLN F 1 20 ? 71.474 46.786 36.561 1.00 16.48 17 GLN F O 1
ATOM 6288 N N . GLU F 1 21 ? 70.059 45.134 35.967 1.00 15.61 18 GLU F N 1
ATOM 6289 C CA . GLU F 1 21 ? 71.089 44.319 35.282 1.00 15.19 18 GLU F CA 1
ATOM 6290 C C . GLU F 1 21 ? 71.737 45.063 34.104 1.00 14.39 18 GLU F C 1
ATOM 6291 O O . GLU F 1 21 ? 72.938 44.922 33.855 1.00 14.02 18 GLU F O 1
ATOM 6297 N N . SER F 1 22 ? 70.942 45.838 33.361 1.00 13.67 19 SER F N 1
ATOM 6298 C CA . SER F 1 22 ? 71.487 46.638 32.274 1.00 13.59 19 SER F CA 1
ATOM 6299 C C . SER F 1 22 ? 72.473 47.668 32.829 1.00 13.23 19 SER F C 1
ATOM 6300 O O . SER F 1 22 ? 73.577 47.852 32.301 1.00 13.00 19 SER F O 1
ATOM 6303 N N . CYS F 1 23 ? 72.042 48.336 33.890 1.00 14.00 20 CYS F N 1
ATOM 6304 C CA . CYS F 1 23 ? 72.847 49.341 34.549 1.00 14.51 20 CYS F CA 1
ATOM 6305 C C . CYS F 1 23 ? 74.126 48.730 35.101 1.00 14.51 20 CYS F C 1
ATOM 6306 O O . CYS F 1 23 ? 75.207 49.319 34.975 1.00 14.25 20 CYS F O 1
ATOM 6309 N N . ASN F 1 24 ? 73.995 47.541 35.680 1.00 15.09 21 ASN F N 1
ATOM 6310 C CA . ASN F 1 24 ? 75.148 46.810 36.210 1.00 15.23 21 ASN F CA 1
ATOM 6311 C C . ASN F 1 24 ? 76.235 46.592 35.153 1.00 15.03 21 ASN F C 1
ATOM 6312 O O . ASN F 1 24 ? 77.433 46.826 35.403 1.00 14.78 21 ASN F O 1
ATOM 6317 N N . MET F 1 25 ? 75.823 46.154 33.964 1.00 14.17 22 MET F N 1
ATOM 6318 C CA . MET F 1 25 ? 76.762 45.917 32.876 1.00 14.17 22 MET F CA 1
ATOM 6319 C C . MET F 1 25 ? 77.317 47.216 32.301 1.00 14.27 22 MET F C 1
ATOM 6320 O O . MET F 1 25 ? 78.487 47.267 31.939 1.00 14.23 22 MET F O 1
ATOM 6325 N N . LEU F 1 26 ? 76.490 48.265 32.213 1.00 14.30 23 LEU F N 1
ATOM 6326 C CA . LEU F 1 26 ? 77.005 49.561 31.772 1.00 13.48 23 LEU F CA 1
ATOM 6327 C C . LEU F 1 26 ? 78.107 50.063 32.711 1.00 13.75 23 LEU F C 1
ATOM 6328 O O . LEU F 1 26 ? 79.148 50.539 32.238 1.00 13.04 23 LEU F O 1
ATOM 6333 N N . ASP F 1 27 ? 77.896 49.909 34.024 1.00 14.56 24 ASP F N 1
ATOM 6334 C CA . ASP F 1 27 ? 78.937 50.197 35.030 1.00 15.75 24 ASP F CA 1
ATOM 6335 C C . ASP F 1 27 ? 80.216 49.389 34.812 1.00 16.20 24 ASP F C 1
ATOM 6336 O O . ASP F 1 27 ? 81.314 49.936 34.889 1.00 16.44 24 ASP F O 1
ATOM 6341 N N . TYR F 1 28 ? 80.066 48.092 34.544 1.00 16.45 25 TYR F N 1
ATOM 6342 C CA . TYR F 1 28 ? 81.212 47.227 34.233 1.00 16.20 25 TYR F CA 1
ATOM 6343 C C . TYR F 1 28 ? 82.071 47.749 33.064 1.00 16.05 25 TYR F C 1
ATOM 6344 O O . TYR F 1 28 ? 83.301 47.651 33.097 1.00 15.95 25 TYR F O 1
ATOM 6353 N N . PHE F 1 29 ? 81.431 48.300 32.034 1.00 15.28 26 PHE F N 1
ATOM 6354 C CA . PHE F 1 29 ? 82.140 48.812 30.873 1.00 15.13 26 PHE F CA 1
ATOM 6355 C C . PHE F 1 29 ? 82.477 50.294 30.988 1.00 15.09 26 PHE F C 1
ATOM 6356 O O . PHE F 1 29 ? 83.001 50.888 30.034 1.00 15.29 26 PHE F O 1
ATOM 6364 N N . GLU F 1 30 ? 82.167 50.864 32.155 1.00 16.08 27 GLU F N 1
ATOM 6365 C CA . GLU F 1 30 ? 82.381 52.288 32.458 1.00 16.59 27 GLU F CA 1
ATOM 6366 C C . GLU F 1 30 ? 81.677 53.209 31.460 1.00 16.14 27 GLU F C 1
ATOM 6367 O O . GLU F 1 30 ? 82.223 54.231 31.037 1.00 16.38 27 GLU F O 1
ATOM 6373 N N . ILE F 1 31 ? 80.462 52.819 31.082 1.00 15.10 28 ILE F N 1
ATOM 6374 C CA . ILE F 1 31 ? 79.629 53.611 30.190 1.00 14.49 28 ILE F CA 1
ATOM 6375 C C . ILE F 1 31 ? 78.616 54.419 31.008 1.00 13.89 28 ILE F C 1
ATOM 6376 O O . ILE F 1 31 ? 77.794 53.846 31.736 1.00 13.90 28 ILE F O 1
ATOM 6381 N N . PRO F 1 32 ? 78.681 55.763 30.918 1.00 13.72 29 PRO F N 1
ATOM 6382 C CA . PRO F 1 32 ? 77.715 56.558 31.676 1.00 14.00 29 PRO F CA 1
ATOM 6383 C C . PRO F 1 32 ? 76.268 56.309 31.245 1.00 14.02 29 PRO F C 1
ATOM 6384 O O . PRO F 1 32 ? 75.996 56.057 30.066 1.00 13.97 29 PRO F O 1
ATOM 6388 N N . TYR F 1 33 ? 75.357 56.383 32.205 1.00 14.51 30 TYR F N 1
ATOM 6389 C CA . TYR F 1 33 ? 73.947 56.181 31.904 1.00 14.88 30 TYR F CA 1
ATOM 6390 C C . TYR F 1 33 ? 73.052 57.080 32.742 1.00 15.42 30 TYR F C 1
ATOM 6391 O O . TYR F 1 33 ? 73.462 57.620 33.775 1.00 15.16 30 TYR F O 1
ATOM 6400 N N . GLU F 1 34 ? 71.831 57.258 32.262 1.00 15.52 31 GLU F N 1
ATOM 6401 C CA . GLU F 1 34 ? 70.745 57.766 33.085 1.00 16.52 31 GLU F CA 1
ATOM 6402 C C . GLU F 1 34 ? 69.632 56.722 33.135 1.00 16.85 31 GLU F C 1
ATOM 6403 O O . GLU F 1 34 ? 69.531 55.857 32.258 1.00 16.49 31 GLU F O 1
ATOM 6409 N N . LYS F 1 35 ? 68.806 56.788 34.167 1.00 17.14 32 LYS F N 1
ATOM 6410 C CA . LYS F 1 35 ? 67.683 55.885 34.259 1.00 18.19 32 LYS F CA 1
ATOM 6411 C C . LYS F 1 35 ? 66.426 56.648 34.597 1.00 18.35 32 LYS F C 1
ATOM 6412 O O . LYS F 1 35 ? 66.468 57.673 35.281 1.00 18.74 32 LYS F O 1
ATOM 6418 N N . GLN F 1 36 ? 65.297 56.164 34.095 1.00 18.50 33 GLN F N 1
ATOM 6419 C CA . GLN F 1 36 ? 64.026 56.664 34.590 1.00 18.78 33 GLN F CA 1
ATOM 6420 C C . GLN F 1 36 ? 62.829 55.838 34.185 1.00 18.33 33 GLN F C 1
ATOM 6421 O O . GLN F 1 36 ? 62.925 54.905 33.380 1.00 17.52 33 GLN F O 1
ATOM 6427 N N . VAL F 1 37 ? 61.699 56.197 34.775 1.00 17.39 34 VAL F N 1
ATOM 6428 C CA . VAL F 1 37 ? 60.439 55.541 34.496 1.00 17.35 34 VAL F CA 1
ATOM 6429 C C . VAL F 1 37 ? 59.721 56.353 33.428 1.00 16.55 34 VAL F C 1
ATOM 6430 O O . VAL F 1 37 ? 59.560 57.571 33.552 1.00 17.11 34 VAL F O 1
ATOM 6434 N N . VAL F 1 38 ? 59.372 55.665 32.347 1.00 15.05 35 VAL F N 1
ATOM 6435 C CA . VAL F 1 38 ? 58.665 56.248 31.208 1.00 14.87 35 VAL F CA 1
ATOM 6436 C C . VAL F 1 38 ? 57.602 55.226 30.838 1.00 13.62 35 VAL F C 1
ATOM 6437 O O . VAL F 1 38 ? 57.942 54.142 30.388 1.00 13.55 35 VAL F O 1
ATOM 6441 N N . SER F 1 39 ? 56.325 55.567 31.041 1.00 12.51 36 SER F N 1
ATOM 6442 C CA . SER F 1 39 ? 55.225 54.636 30.762 1.00 11.71 36 SER F CA 1
ATOM 6443 C C . SER F 1 39 ? 54.546 54.948 29.432 1.00 11.27 36 SER F C 1
ATOM 6444 O O . SER F 1 39 ? 54.058 56.060 29.227 1.00 11.40 36 SER F O 1
ATOM 6447 N N . ALA F 1 40 ? 54.511 53.960 28.541 1.00 10.76 37 ALA F N 1
ATOM 6448 C CA . ALA F 1 40 ? 53.869 54.148 27.251 1.00 10.02 37 ALA F CA 1
ATOM 6449 C C . ALA F 1 40 ? 52.384 54.414 27.397 1.00 10.01 37 ALA F C 1
ATOM 6450 O O . ALA F 1 40 ? 51.816 55.160 26.622 1.00 9.45 37 ALA F O 1
ATOM 6452 N N . HIS F 1 41 ? 51.756 53.809 28.401 1.00 9.48 38 HIS F N 1
ATOM 6453 C CA . HIS F 1 41 ? 50.303 53.887 28.500 1.00 9.74 38 HIS F CA 1
ATOM 6454 C C . HIS F 1 41 ? 49.788 54.851 29.554 1.00 10.28 38 HIS F C 1
ATOM 6455 O O . HIS F 1 41 ? 48.698 55.400 29.398 1.00 10.34 38 HIS F O 1
ATOM 6462 N N . ARG F 1 42 ? 50.551 55.039 30.628 1.00 10.43 39 ARG F N 1
ATOM 6463 C CA . ARG F 1 42 ? 50.155 55.996 31.668 1.00 10.90 39 ARG F CA 1
ATOM 6464 C C . ARG F 1 42 ? 50.699 57.397 31.448 1.00 11.24 39 ARG F C 1
ATOM 6465 O O . ARG F 1 42 ? 50.096 58.370 31.917 1.00 11.67 39 ARG F O 1
ATOM 6473 N N . THR F 1 43 ? 51.838 57.505 30.768 1.00 10.96 40 THR F N 1
ATOM 6474 C CA . THR F 1 43 ? 52.413 58.809 30.426 1.00 11.49 40 THR F CA 1
ATOM 6475 C C . THR F 1 43 ? 52.828 58.869 28.951 1.00 11.50 40 THR F C 1
ATOM 6476 O O . THR F 1 43 ? 54.001 59.115 28.627 1.00 12.00 40 THR F O 1
ATOM 6480 N N . PRO F 1 44 ? 51.875 58.643 28.028 1.00 11.34 41 PRO F N 1
ATOM 6481 C CA . PRO F 1 44 ? 52.280 58.565 26.620 1.00 11.69 41 PRO F CA 1
ATOM 6482 C C . PRO F 1 44 ? 52.921 59.846 26.063 1.00 11.93 41 PRO F C 1
ATOM 6483 O O . PRO F 1 44 ? 53.803 59.769 25.196 1.00 11.62 41 PRO F O 1
ATOM 6487 N N . LYS F 1 45 ? 52.441 61.008 26.504 1.00 12.93 42 LYS F N 1
ATOM 6488 C CA . LYS F 1 45 ? 53.026 62.281 26.069 1.00 13.76 42 LYS F CA 1
ATOM 6489 C C . LYS F 1 45 ? 54.445 62.483 26.592 1.00 13.13 42 LYS F C 1
ATOM 6490 O O . LYS F 1 45 ? 55.290 63.010 25.874 1.00 13.31 42 LYS F O 1
ATOM 6496 N N . MET F 1 46 ? 54.710 62.056 27.823 1.00 13.08 43 MET F N 1
ATOM 6497 C CA . MET F 1 46 ? 56.070 62.124 28.359 1.00 13.61 43 MET F CA 1
ATOM 6498 C C . MET F 1 46 ? 56.984 61.152 27.601 1.00 12.85 43 MET F C 1
ATOM 6499 O O . MET F 1 46 ? 58.163 61.449 27.367 1.00 13.25 43 MET F O 1
ATOM 6504 N N A MET F 1 47 ? 56.444 59.995 27.218 0.50 11.84 44 MET F N 1
ATOM 6505 N N B MET F 1 47 ? 56.425 60.007 27.214 0.50 12.49 44 MET F N 1
ATOM 6506 C CA A MET F 1 47 ? 57.203 59.060 26.394 0.50 11.04 44 MET F CA 1
ATOM 6507 C CA B MET F 1 47 ? 57.139 59.028 26.403 0.50 12.36 44 MET F CA 1
ATOM 6508 C C A MET F 1 47 ? 57.608 59.714 25.077 0.50 11.16 44 MET F C 1
ATOM 6509 C C B MET F 1 47 ? 57.561 59.625 25.054 0.50 11.94 44 MET F C 1
ATOM 6510 O O A MET F 1 47 ? 58.774 59.660 24.674 0.50 10.67 44 MET F O 1
ATOM 6511 O O B MET F 1 47 ? 58.704 59.458 24.616 0.50 11.66 44 MET F O 1
ATOM 6520 N N . VAL F 1 48 ? 56.638 60.344 24.415 1.00 11.39 45 VAL F N 1
ATOM 6521 C CA . VAL F 1 48 ? 56.895 61.032 23.153 1.00 11.89 45 VAL F CA 1
ATOM 6522 C C . VAL F 1 48 ? 58.008 62.079 23.306 1.00 12.00 45 VAL F C 1
ATOM 6523 O O . VAL F 1 48 ? 58.940 62.131 22.505 1.00 12.08 45 VAL F O 1
ATOM 6527 N N . GLN F 1 49 ? 57.913 62.901 24.348 1.00 12.48 46 GLN F N 1
ATOM 6528 C CA . GLN F 1 49 ? 58.948 63.909 24.594 1.00 13.11 46 GLN F CA 1
ATOM 6529 C C . GLN F 1 49 ? 60.315 63.281 24.895 1.00 12.41 46 GLN F C 1
ATOM 6530 O O . GLN F 1 49 ? 61.333 63.715 24.334 1.00 12.42 46 GLN F O 1
ATOM 6536 N N . PHE F 1 50 ? 60.337 62.257 25.754 1.00 11.96 47 PHE F N 1
ATOM 6537 C CA . PHE F 1 50 ? 61.606 61.607 26.098 1.00 11.54 47 PHE F CA 1
ATOM 6538 C C . PHE F 1 50 ? 62.317 61.039 24.879 1.00 11.62 47 PHE F C 1
ATOM 6539 O O . PHE F 1 50 ? 63.517 61.258 24.667 1.00 11.02 47 PHE F O 1
ATOM 6547 N N . ALA F 1 51 ? 61.571 60.300 24.073 1.00 10.59 48 ALA F N 1
ATOM 6548 C CA . ALA F 1 51 ? 62.151 59.667 22.904 1.00 10.52 48 ALA F CA 1
ATOM 6549 C C . ALA F 1 51 ? 62.634 60.693 21.874 1.00 10.81 48 ALA F C 1
ATOM 6550 O O . ALA F 1 51 ? 63.726 60.562 21.317 1.00 10.35 48 ALA F O 1
ATOM 6552 N N . SER F 1 52 ? 61.816 61.723 21.637 1.00 11.41 49 SER F N 1
ATOM 6553 C CA . SER F 1 52 ? 62.095 62.705 20.589 1.00 12.60 49 SER F CA 1
ATOM 6554 C C . SER F 1 52 ? 63.313 63.545 20.918 1.00 12.88 49 SER F C 1
ATOM 6555 O O . SER F 1 52 ? 64.053 63.931 20.021 1.00 13.76 49 SER F O 1
ATOM 6558 N N . GLU F 1 53 ? 63.506 63.820 22.209 1.00 12.81 50 GLU F N 1
ATOM 6559 C CA . GLU F 1 53 ? 64.553 64.748 22.646 1.00 13.23 50 GLU F CA 1
ATOM 6560 C C . GLU F 1 53 ? 65.846 64.055 23.073 1.00 12.54 50 GLU F C 1
ATOM 6561 O O . GLU F 1 53 ? 66.845 64.719 23.341 1.00 12.49 50 GLU F O 1
ATOM 6567 N N . ALA F 1 54 ? 65.844 62.727 23.121 1.00 11.33 51 ALA F N 1
ATOM 6568 C CA . ALA F 1 54 ? 66.983 62.000 23.676 1.00 11.05 51 ALA F CA 1
ATOM 6569 C C . ALA F 1 54 ? 68.288 62.306 22.947 1.00 10.54 51 ALA F C 1
ATOM 6570 O O . ALA F 1 54 ? 69.298 62.618 23.590 1.00 9.98 51 ALA F O 1
ATOM 6572 N N . ARG F 1 55 ? 68.256 62.256 21.614 1.00 9.96 52 ARG F N 1
ATOM 6573 C CA . ARG F 1 55 ? 69.473 62.424 20.820 1.00 10.47 52 ARG F CA 1
ATOM 6574 C C . ARG F 1 55 ? 70.133 63.794 21.036 1.00 10.92 52 ARG F C 1
ATOM 6575 O O . ARG F 1 55 ? 71.344 63.874 21.262 1.00 10.69 52 ARG F O 1
ATOM 6583 N N . GLU F 1 56 ? 69.335 64.857 20.988 1.00 11.55 53 GLU F N 1
ATOM 6584 C CA . GLU F 1 56 ? 69.862 66.221 21.066 1.00 12.19 53 GLU F CA 1
ATOM 6585 C C . GLU F 1 56 ? 70.485 66.504 22.433 1.00 12.69 53 GLU F C 1
ATOM 6586 O O . GLU F 1 56 ? 71.366 67.360 22.537 1.00 13.30 53 GLU F O 1
ATOM 6592 N N . ARG F 1 57 ? 70.031 65.769 23.450 1.00 12.90 54 ARG F N 1
ATOM 6593 C CA . ARG F 1 57 ? 70.522 65.868 24.844 1.00 14.13 54 ARG F CA 1
ATOM 6594 C C . ARG F 1 57 ? 71.823 65.101 25.066 1.00 13.74 54 ARG F C 1
ATOM 6595 O O . ARG F 1 57 ? 72.444 65.229 26.123 1.00 15.10 54 ARG F O 1
ATOM 6603 N N . GLY F 1 58 ? 72.220 64.290 24.095 1.00 12.99 55 GLY F N 1
ATOM 6604 C CA . GLY F 1 58 ? 73.458 63.525 24.190 1.00 12.61 55 GLY F CA 1
ATOM 6605 C C . GLY F 1 58 ? 73.325 62.033 24.431 1.00 12.21 55 GLY F C 1
ATOM 6606 O O . GLY F 1 58 ? 74.330 61.362 24.620 1.00 12.63 55 GLY F O 1
ATOM 6607 N N . ILE F 1 59 ? 72.103 61.504 24.438 1.00 11.36 56 ILE F N 1
ATOM 6608 C CA . ILE F 1 59 ? 71.904 60.052 24.560 1.00 11.03 56 ILE F CA 1
ATOM 6609 C C . ILE F 1 59 ? 72.278 59.359 23.253 1.00 10.85 56 ILE F C 1
ATOM 6610 O O . ILE F 1 59 ? 71.905 59.832 22.174 1.00 10.54 56 ILE F O 1
ATOM 6615 N N . ASN F 1 60 ? 73.012 58.243 23.346 1.00 10.63 57 ASN F N 1
ATOM 6616 C CA . ASN F 1 60 ? 73.473 57.494 22.174 1.00 11.19 57 ASN F CA 1
ATOM 6617 C C . ASN F 1 60 ? 72.640 56.258 21.880 1.00 10.56 57 ASN F C 1
ATOM 6618 O O . ASN F 1 60 ? 72.526 55.861 20.728 1.00 10.06 57 ASN F O 1
ATOM 6623 N N . ILE F 1 61 ? 72.124 55.638 22.938 1.00 10.05 58 ILE F N 1
ATOM 6624 C CA . ILE F 1 61 ? 71.367 54.393 22.869 1.00 9.74 58 ILE F CA 1
ATOM 6625 C C . ILE F 1 61 ? 70.324 54.441 23.966 1.00 9.07 58 ILE F C 1
ATOM 6626 O O . ILE F 1 61 ? 70.598 54.908 25.072 1.00 9.31 58 ILE F O 1
ATOM 6631 N N . ILE F 1 62 ? 69.125 53.945 23.672 1.00 8.75 59 ILE F N 1
ATOM 6632 C CA . ILE F 1 62 ? 68.084 53.753 24.678 1.00 8.97 59 ILE F CA 1
ATOM 6633 C C . ILE F 1 62 ? 67.840 52.259 24.901 1.00 9.53 59 ILE F C 1
ATOM 6634 O O . ILE F 1 62 ? 67.614 51.530 23.943 1.00 10.62 59 ILE F O 1
ATOM 6639 N N . ILE F 1 63 ? 67.907 51.834 26.166 1.00 8.89 60 ILE F N 1
ATOM 6640 C CA . ILE F 1 63 ? 67.507 50.500 26.574 1.00 9.80 60 ILE F CA 1
ATOM 6641 C C . ILE F 1 63 ? 66.151 50.651 27.241 1.00 9.40 60 ILE F C 1
ATOM 6642 O O . ILE F 1 63 ? 66.010 51.389 28.219 1.00 9.68 60 ILE F O 1
ATOM 6647 N N . ALA F 1 64 ? 65.149 49.960 26.701 1.00 9.02 61 ALA F N 1
ATOM 6648 C CA . ALA F 1 64 ? 63.772 50.066 27.208 1.00 9.50 61 ALA F CA 1
ATOM 6649 C C . ALA F 1 64 ? 63.223 48.698 27.581 1.00 9.74 61 ALA F C 1
ATOM 6650 O O . ALA F 1 64 ? 63.218 47.793 26.751 1.00 10.16 61 ALA F O 1
ATOM 6652 N N . GLY F 1 65 ? 62.787 48.559 28.834 1.00 10.28 62 GLY F N 1
ATOM 6653 C CA . GLY F 1 65 ? 62.156 47.329 29.323 1.00 11.20 62 GLY F CA 1
ATOM 6654 C C . GLY F 1 65 ? 60.657 47.467 29.493 1.00 11.68 62 GLY F C 1
ATOM 6655 O O . GLY F 1 65 ? 60.166 48.510 29.930 1.00 12.51 62 GLY F O 1
ATOM 6656 N N . ALA F 1 66 ? 59.917 46.427 29.111 1.00 11.76 63 ALA F N 1
ATOM 6657 C CA . ALA F 1 66 ? 58.458 46.439 29.261 1.00 11.97 63 ALA F CA 1
ATOM 6658 C C . ALA F 1 66 ? 57.857 45.045 29.199 1.00 11.61 63 ALA F C 1
ATOM 6659 O O . ALA F 1 66 ? 58.365 44.165 28.520 1.00 11.69 63 ALA F O 1
ATOM 6661 N N . GLY F 1 67 ? 56.748 44.872 29.915 1.00 12.45 64 GLY F N 1
ATOM 6662 C CA . GLY F 1 67 ? 56.059 43.599 29.942 1.00 12.55 64 GLY F CA 1
ATOM 6663 C C . GLY F 1 67 ? 54.611 43.683 29.518 1.00 12.50 64 GLY F C 1
ATOM 6664 O O . GLY F 1 67 ? 53.993 44.764 29.535 1.00 13.37 64 GLY F O 1
ATOM 6665 N N . GLY F 1 68 ? 54.063 42.528 29.153 1.00 11.83 65 GLY F N 1
ATOM 6666 C CA . GLY F 1 68 ? 52.646 42.414 28.815 1.00 11.35 65 GLY F CA 1
ATOM 6667 C C . GLY F 1 68 ? 52.387 42.933 27.425 1.00 11.23 65 GLY F C 1
ATOM 6668 O O . GLY F 1 68 ? 52.979 42.455 26.458 1.00 11.23 65 GLY F O 1
ATOM 6669 N N . ALA F 1 69 ? 51.489 43.908 27.324 1.00 11.30 66 ALA F N 1
ATOM 6670 C CA . ALA F 1 69 ? 51.330 44.671 26.084 1.00 10.97 66 ALA F CA 1
ATOM 6671 C C . ALA F 1 69 ? 52.479 45.690 26.052 1.00 10.80 66 ALA F C 1
ATOM 6672 O O . ALA F 1 69 ? 52.332 46.876 26.374 1.00 10.96 66 ALA F O 1
ATOM 6674 N N . ALA F 1 70 ? 53.646 45.162 25.682 1.00 10.48 67 ALA F N 1
ATOM 6675 C CA . ALA F 1 70 ? 54.932 45.823 25.839 1.00 10.59 67 ALA F CA 1
ATOM 6676 C C . ALA F 1 70 ? 55.237 46.735 24.658 1.00 10.72 67 ALA F C 1
ATOM 6677 O O . ALA F 1 70 ? 56.021 46.392 23.774 1.00 11.67 67 ALA F O 1
ATOM 6679 N N . HIS F 1 71 ? 54.614 47.910 24.675 1.00 9.49 68 HIS F N 1
ATOM 6680 C CA . HIS F 1 71 ? 54.670 48.865 23.582 1.00 9.65 68 HIS F CA 1
ATOM 6681 C C . HIS F 1 71 ? 55.794 49.863 23.714 1.00 9.14 68 HIS F C 1
ATOM 6682 O O . HIS F 1 71 ? 56.160 50.504 22.726 1.00 9.36 68 HIS F O 1
ATOM 6689 N N . LEU F 1 72 ? 56.346 50.000 24.915 1.00 8.26 69 LEU F N 1
ATOM 6690 C CA . LEU F 1 72 ? 57.374 51.029 25.162 1.00 7.77 69 LEU F CA 1
ATOM 6691 C C . LEU F 1 72 ? 58.567 51.006 24.178 1.00 7.60 69 LEU F C 1
ATOM 6692 O O . LEU F 1 72 ? 58.855 52.031 23.562 1.00 7.91 69 LEU F O 1
ATOM 6697 N N . PRO F 1 73 ? 59.256 49.853 24.010 1.00 7.61 70 PRO F N 1
ATOM 6698 C CA . PRO F 1 73 ? 60.453 49.900 23.146 1.00 7.77 70 PRO F CA 1
ATOM 6699 C C . PRO F 1 73 ? 60.132 50.299 21.714 1.00 7.77 70 PRO F C 1
ATOM 6700 O O . PRO F 1 73 ? 60.828 51.124 21.156 1.00 8.53 70 PRO F O 1
ATOM 6704 N N . GLY F 1 74 ? 59.047 49.764 21.159 1.00 7.97 71 GLY F N 1
ATOM 6705 C CA . GLY F 1 74 ? 58.695 50.004 19.763 1.00 8.44 71 GLY F CA 1
ATOM 6706 C C . GLY F 1 74 ? 58.202 51.420 19.534 1.00 8.69 71 GLY F C 1
ATOM 6707 O O . GLY F 1 74 ? 58.518 52.037 18.508 1.00 8.70 71 GLY F O 1
ATOM 6708 N N . MET F 1 75 ? 57.441 51.947 20.487 1.00 8.44 72 MET F N 1
ATOM 6709 C CA . MET F 1 75 ? 57.001 53.331 20.384 1.00 8.09 72 MET F CA 1
ATOM 6710 C C . MET F 1 75 ? 58.160 54.319 20.518 1.00 7.72 72 MET F C 1
ATOM 6711 O O . MET F 1 75 ? 58.257 55.272 19.750 1.00 7.94 72 MET F O 1
ATOM 6716 N N . VAL F 1 76 ? 59.033 54.085 21.500 1.00 7.25 73 VAL F N 1
ATOM 6717 C CA . VAL F 1 76 ? 60.274 54.864 21.602 1.00 7.34 73 VAL F CA 1
ATOM 6718 C C . VAL F 1 76 ? 61.089 54.803 20.309 1.00 7.28 73 VAL F C 1
ATOM 6719 O O . VAL F 1 76 ? 61.530 55.854 19.813 1.00 7.44 73 VAL F O 1
ATOM 6723 N N . ALA F 1 77 ? 61.248 53.610 19.737 1.00 7.25 74 ALA F N 1
ATOM 6724 C CA . ALA F 1 77 ? 62.003 53.469 18.473 1.00 7.29 74 ALA F CA 1
ATOM 6725 C C . ALA F 1 77 ? 61.410 54.280 17.335 1.00 7.09 74 ALA F C 1
ATOM 6726 O O . ALA F 1 77 ? 62.149 54.788 16.488 1.00 7.39 74 ALA F O 1
ATOM 6728 N N A SER F 1 78 ? 60.086 54.395 17.318 0.50 7.25 75 SER F N 1
ATOM 6729 N N B SER F 1 78 ? 60.083 54.391 17.315 0.50 7.96 75 SER F N 1
ATOM 6730 C CA A SER F 1 78 ? 59.375 55.127 16.267 0.50 7.04 75 SER F CA 1
ATOM 6731 C CA B SER F 1 78 ? 59.372 55.123 16.262 0.50 8.58 75 SER F CA 1
ATOM 6732 C C A SER F 1 78 ? 59.596 56.625 16.359 0.50 7.66 75 SER F C 1
ATOM 6733 C C B SER F 1 78 ? 59.599 56.624 16.357 0.50 8.45 75 SER F C 1
ATOM 6734 O O A SER F 1 78 ? 59.307 57.358 15.417 0.50 8.09 75 SER F O 1
ATOM 6735 O O B SER F 1 78 ? 59.321 57.357 15.411 0.50 8.82 75 SER F O 1
ATOM 6740 N N . LEU F 1 79 ? 60.100 57.069 17.507 1.00 7.81 76 LEU F N 1
ATOM 6741 C CA . LEU F 1 79 ? 60.207 58.490 17.805 1.00 8.69 76 LEU F CA 1
ATOM 6742 C C . LEU F 1 79 ? 61.640 58.994 17.942 1.00 8.80 76 LEU F C 1
ATOM 6743 O O . LEU F 1 79 ? 61.846 60.137 18.362 1.00 9.71 76 LEU F O 1
ATOM 6748 N N . THR F 1 80 ? 62.626 58.165 17.587 1.00 8.36 77 THR F N 1
ATOM 6749 C CA . THR F 1 80 ? 64.047 58.543 17.677 1.00 8.32 77 THR F CA 1
ATOM 6750 C C . THR F 1 80 ? 64.817 57.939 16.509 1.00 8.31 77 THR F C 1
ATOM 6751 O O . THR F 1 80 ? 64.393 56.947 15.927 1.00 8.90 77 THR F O 1
ATOM 6755 N N . THR F 1 81 ? 65.950 58.549 16.170 1.00 8.42 78 THR F N 1
ATOM 6756 C CA . THR F 1 81 ? 66.873 57.972 15.198 1.00 8.75 78 THR F CA 1
ATOM 6757 C C . THR F 1 81 ? 67.939 57.139 15.894 1.00 8.76 78 THR F C 1
ATOM 6758 O O . THR F 1 81 ? 68.773 56.536 15.224 1.00 9.06 78 THR F O 1
ATOM 6762 N N . LEU F 1 82 ? 67.921 57.117 17.230 1.00 7.93 79 LEU F N 1
ATOM 6763 C CA . LEU F 1 82 ? 68.852 56.306 18.002 1.00 8.31 79 LEU F CA 1
ATOM 6764 C C . LEU F 1 82 ? 68.492 54.826 17.930 1.00 8.63 79 LEU F C 1
ATOM 6765 O O . LEU F 1 82 ? 67.313 54.480 17.799 1.00 8.39 79 LEU F O 1
ATOM 6770 N N . PRO F 1 83 ? 69.497 53.944 18.058 1.00 8.93 80 PRO F N 1
ATOM 6771 C CA . PRO F 1 83 ? 69.161 52.539 18.268 1.00 8.92 80 PRO F CA 1
ATOM 6772 C C . PRO F 1 83 ? 68.478 52.316 19.620 1.00 8.86 80 PRO F C 1
ATOM 6773 O O . PRO F 1 83 ? 68.881 52.897 20.645 1.00 9.00 80 PRO F O 1
ATOM 6777 N N . VAL F 1 84 ? 67.443 51.481 19.608 1.00 8.52 81 VAL F N 1
ATOM 6778 C CA . VAL F 1 84 ? 66.676 51.140 20.799 1.00 8.00 81 VAL F CA 1
ATOM 6779 C C . VAL F 1 84 ? 66.773 49.643 21.022 1.00 8.05 81 VAL F C 1
ATOM 6780 O O . VAL F 1 84 ? 66.511 48.858 20.110 1.00 7.86 81 VAL F O 1
ATOM 6784 N N . ILE F 1 85 ? 67.167 49.270 22.235 1.00 7.82 82 ILE F N 1
ATOM 6785 C CA . ILE F 1 85 ? 67.252 47.874 22.646 1.00 8.43 82 ILE F CA 1
ATOM 6786 C C . ILE F 1 85 ? 66.049 47.593 23.548 1.00 8.22 82 ILE F C 1
ATOM 6787 O O . ILE F 1 85 ? 65.820 48.327 24.515 1.00 9.74 82 ILE F O 1
ATOM 6792 N N . GLY F 1 86 ? 65.271 46.563 23.213 1.00 8.27 83 GLY F N 1
ATOM 6793 C CA . GLY F 1 86 ? 64.010 46.272 23.913 1.00 8.24 83 GLY F CA 1
ATOM 6794 C C . GLY F 1 86 ? 64.143 44.991 24.712 1.00 9.10 83 GLY F C 1
ATOM 6795 O O . GLY F 1 86 ? 64.493 43.941 24.143 1.00 8.74 83 GLY F O 1
ATOM 6796 N N . VAL F 1 87 ? 63.875 45.096 26.014 1.00 8.95 84 VAL F N 1
ATOM 6797 C CA . VAL F 1 87 ? 63.936 43.963 26.946 1.00 9.17 84 VAL F CA 1
ATOM 6798 C C . VAL F 1 87 ? 62.531 43.526 27.345 1.00 9.58 84 VAL F C 1
ATOM 6799 O O . VAL F 1 87 ? 61.823 44.280 28.014 1.00 9.90 84 VAL F O 1
ATOM 6803 N N . PRO F 1 88 ? 62.115 42.318 26.919 1.00 9.56 85 PRO F N 1
ATOM 6804 C CA . PRO F 1 88 ? 60.794 41.819 27.319 1.00 10.31 85 PRO F CA 1
ATOM 6805 C C . PRO F 1 88 ? 60.812 41.355 28.772 1.00 11.72 85 PRO F C 1
ATOM 6806 O O . PRO F 1 88 ? 61.622 40.515 29.118 1.00 12.05 85 PRO F O 1
ATOM 6810 N N . ILE F 1 89 ? 59.949 41.929 29.603 1.00 13.54 86 ILE F N 1
ATOM 6811 C CA . ILE F 1 89 ? 59.817 41.526 31.011 1.00 15.51 86 ILE F CA 1
ATOM 6812 C C . ILE F 1 89 ? 58.877 40.325 31.165 1.00 17.42 86 ILE F C 1
ATOM 6813 O O . ILE F 1 89 ? 57.822 40.256 30.527 1.00 17.57 86 ILE F O 1
ATOM 6818 N N . GLU F 1 90 ? 59.273 39.364 32.000 1.00 19.25 87 GLU F N 1
ATOM 6819 C CA . GLU F 1 90 ? 58.450 38.180 32.226 1.00 21.93 87 GLU F CA 1
ATOM 6820 C C . GLU F 1 90 ? 57.109 38.590 32.826 1.00 22.76 87 GLU F C 1
ATOM 6821 O O . GLU F 1 90 ? 57.040 39.499 33.647 1.00 23.24 87 GLU F O 1
ATOM 6827 N N . THR F 1 91 ? 56.043 37.931 32.388 1.00 24.37 88 THR F N 1
ATOM 6828 C CA . THR F 1 91 ? 54.714 38.229 32.907 1.00 25.61 88 THR F CA 1
ATOM 6829 C C . THR F 1 91 ? 54.195 37.065 33.730 1.00 26.98 88 THR F C 1
ATOM 6830 O O . THR F 1 91 ? 54.387 35.900 33.351 1.00 27.94 88 THR F O 1
ATOM 6834 N N . LYS F 1 92 ? 53.544 37.386 34.849 1.00 28.18 89 LYS F N 1
ATOM 6835 C CA . LYS F 1 92 ? 53.064 36.368 35.797 1.00 29.09 89 LYS F CA 1
ATOM 6836 C C . LYS F 1 92 ? 52.177 35.326 35.137 1.00 29.04 89 LYS F C 1
ATOM 6837 O O . LYS F 1 92 ? 52.315 34.131 35.411 1.00 29.90 89 LYS F O 1
ATOM 6843 N N . SER F 1 93 ? 51.290 35.774 34.252 1.00 29.07 90 SER F N 1
ATOM 6844 C CA . SER F 1 93 ? 50.431 34.863 33.512 1.00 28.38 90 SER F CA 1
ATOM 6845 C C . SER F 1 93 ? 51.184 34.171 32.384 1.00 27.74 90 SER F C 1
ATOM 6846 O O . SER F 1 93 ? 51.410 32.956 32.435 1.00 28.14 90 SER F O 1
ATOM 6849 N N . LEU F 1 94 ? 51.612 34.952 31.392 1.00 26.79 91 LEU F N 1
ATOM 6850 C CA . LEU F 1 94 ? 52.073 34.401 30.117 1.00 25.51 91 LEU F CA 1
ATOM 6851 C C . LEU F 1 94 ? 53.586 34.240 29.964 1.00 25.04 91 LEU F C 1
ATOM 6852 O O . LEU F 1 94 ? 54.064 33.943 28.873 1.00 25.05 91 LEU F O 1
ATOM 6857 N N . LYS F 1 95 ? 54.318 34.441 31.054 1.00 24.43 92 LYS F N 1
ATOM 6858 C CA . LYS F 1 95 ? 55.750 34.110 31.130 1.00 24.21 92 LYS F CA 1
ATOM 6859 C C . LYS F 1 95 ? 56.649 35.005 30.274 1.00 23.14 92 LYS F C 1
ATOM 6860 O O . LYS F 1 95 ? 57.812 34.676 30.036 1.00 23.57 92 LYS F O 1
ATOM 6866 N N . GLY F 1 96 ? 56.115 36.141 29.833 1.00 21.54 93 GLY F N 1
ATOM 6867 C CA . GLY F 1 96 ? 56.868 37.060 28.978 1.00 19.47 93 GLY F CA 1
ATOM 6868 C C . GLY F 1 96 ? 56.703 36.784 27.500 1.00 18.41 93 GLY F C 1
ATOM 6869 O O . GLY F 1 96 ? 57.372 37.400 26.678 1.00 16.55 93 GLY F O 1
ATOM 6870 N N . ILE F 1 97 ? 55.829 35.845 27.146 1.00 17.82 94 ILE F N 1
ATOM 6871 C CA . ILE F 1 97 ? 55.546 35.560 25.742 1.00 17.52 94 ILE F CA 1
ATOM 6872 C C . ILE F 1 97 ? 54.799 36.741 25.109 1.00 15.81 94 ILE F C 1
ATOM 6873 O O . ILE F 1 97 ? 55.089 37.137 23.976 1.00 16.19 94 ILE F O 1
ATOM 6878 N N . ASP F 1 98 ? 53.839 37.297 25.846 1.00 14.72 95 ASP F N 1
ATOM 6879 C CA . ASP F 1 98 ? 53.170 38.513 25.392 1.00 13.26 95 ASP F CA 1
ATOM 6880 C C . ASP F 1 98 ? 54.180 39.657 25.250 1.00 12.18 95 ASP F C 1
ATOM 6881 O O . ASP F 1 98 ? 54.204 40.348 24.225 1.00 11.47 95 ASP F O 1
ATOM 6886 N N . SER F 1 99 ? 55.042 39.814 26.250 1.00 11.18 96 SER F N 1
ATOM 6887 C CA . SER F 1 99 ? 56.112 40.827 26.205 1.00 10.43 96 SER F CA 1
ATOM 6888 C C . SER F 1 99 ? 56.995 40.683 24.972 1.00 10.63 96 SER F C 1
ATOM 6889 O O . SER F 1 99 ? 57.227 41.649 24.246 1.00 10.14 96 SER F O 1
ATOM 6892 N N . LEU F 1 100 ? 57.484 39.466 24.739 1.00 10.86 97 LEU F N 1
ATOM 6893 C CA . LEU F 1 100 ? 58.354 39.185 23.597 1.00 11.05 97 LEU F CA 1
ATOM 6894 C C . LEU F 1 100 ? 57.720 39.517 22.241 1.00 11.52 97 LEU F C 1
ATOM 6895 O O . LEU F 1 100 ? 58.317 40.196 21.399 1.00 10.93 97 LEU F O 1
ATOM 6900 N N A LEU F 1 101 ? 56.517 39.007 22.012 1.00 12.28 98 LEU F N 1
ATOM 6901 N N B LEU F 1 101 ? 56.521 39.000 22.058 0.00 11.35 98 LEU F N 1
ATOM 6902 C CA A LEU F 1 101 ? 55.898 39.180 20.705 1.00 13.43 98 LEU F CA 1
ATOM 6903 C CA B LEU F 1 101 ? 55.851 39.155 20.770 0.00 12.28 98 LEU F CA 1
ATOM 6904 C C A LEU F 1 101 ? 55.550 40.643 20.443 1.00 13.69 98 LEU F C 1
ATOM 6905 C C B LEU F 1 101 ? 55.440 40.599 20.501 0.00 13.66 98 LEU F C 1
ATOM 6906 O O A LEU F 1 101 ? 55.692 41.124 19.305 1.00 14.33 98 LEU F O 1
ATOM 6907 O O B LEU F 1 101 ? 55.322 41.015 19.348 0.00 14.35 98 LEU F O 1
ATOM 6916 N N A SER F 1 102 ? 55.132 41.347 21.503 1.00 13.61 99 SER F N 1
ATOM 6917 N N B SER F 1 102 ? 55.223 41.359 21.568 0.00 12.42 99 SER F N 1
ATOM 6918 C CA A SER F 1 102 ? 54.806 42.779 21.445 1.00 14.20 99 SER F CA 1
ATOM 6919 C CA B SER F 1 102 ? 54.819 42.754 21.439 0.00 13.12 99 SER F CA 1
ATOM 6920 C C A SER F 1 102 ? 56.006 43.629 21.095 1.00 13.51 99 SER F C 1
ATOM 6921 C C B SER F 1 102 ? 56.020 43.662 21.193 0.00 15.54 99 SER F C 1
ATOM 6922 O O A SER F 1 102 ? 55.856 44.751 20.597 1.00 13.68 99 SER F O 1
ATOM 6923 O O B SER F 1 102 ? 55.863 44.837 20.865 0.00 13.45 99 SER F O 1
ATOM 6928 N N . ILE F 1 103 ? 57.203 43.119 21.395 1.00 12.71 100 ILE F N 1
ATOM 6929 C CA . ILE F 1 103 ? 58.438 43.854 21.141 1.00 11.79 100 ILE F CA 1
ATOM 6930 C C . ILE F 1 103 ? 59.130 43.436 19.851 1.00 12.17 100 ILE F C 1
ATOM 6931 O O . ILE F 1 103 ? 59.511 44.287 19.050 1.00 12.13 100 ILE F O 1
ATOM 6936 N N . VAL F 1 104 ? 59.302 42.135 19.636 1.00 11.83 101 VAL F N 1
ATOM 6937 C CA . VAL F 1 104 ? 60.151 41.690 18.529 1.00 11.62 101 VAL F CA 1
ATOM 6938 C C . VAL F 1 104 ? 59.503 41.866 17.146 1.00 11.41 101 VAL F C 1
ATOM 6939 O O . VAL F 1 104 ? 60.201 42.097 16.169 1.00 11.28 101 VAL F O 1
ATOM 6943 N N . GLN F 1 105 ? 58.178 41.758 17.066 1.00 10.03 102 GLN F N 1
ATOM 6944 C CA . GLN F 1 105 ? 57.488 41.707 15.773 1.00 10.37 102 GLN F CA 1
ATOM 6945 C C . GLN F 1 105 ? 57.198 43.070 15.116 1.00 10.55 102 GLN F C 1
ATOM 6946 O O . GLN F 1 105 ? 56.155 43.279 14.491 1.00 11.46 102 GLN F O 1
ATOM 6952 N N . MET F 1 106 ? 58.140 43.993 15.261 1.00 10.49 103 MET F N 1
ATOM 6953 C CA . MET F 1 106 ? 58.014 45.316 14.662 1.00 11.06 103 MET F CA 1
ATOM 6954 C C . MET F 1 106 ? 57.934 45.246 13.153 1.00 11.99 103 MET F C 1
ATOM 6955 O O . MET F 1 106 ? 58.603 44.412 12.531 1.00 12.36 103 MET F O 1
ATOM 6960 N N . PRO F 1 107 ? 57.163 46.161 12.556 1.00 12.94 104 PRO F N 1
ATOM 6961 C CA . PRO F 1 107 ? 56.989 46.246 11.110 1.00 13.43 104 PRO F CA 1
ATOM 6962 C C . PRO F 1 107 ? 58.294 46.650 10.458 1.00 12.79 104 PRO F C 1
ATOM 6963 O O . PRO F 1 107 ? 59.125 47.306 11.080 1.00 12.85 104 PRO F O 1
ATOM 6967 N N . GLY F 1 108 ? 58.477 46.239 9.208 1.00 12.47 105 GLY F N 1
ATOM 6968 C CA . GLY F 1 108 ? 59.563 46.752 8.390 1.00 12.70 105 GLY F CA 1
ATOM 6969 C C . GLY F 1 108 ? 59.480 48.268 8.373 1.00 12.42 105 GLY F C 1
ATOM 6970 O O . GLY F 1 108 ? 58.434 48.845 8.049 1.00 14.51 105 GLY F O 1
ATOM 6971 N N . GLY F 1 109 ? 60.575 48.907 8.757 1.00 11.66 106 GLY F N 1
ATOM 6972 C CA . GLY F 1 109 ? 60.643 50.362 8.784 1.00 10.53 106 GLY F CA 1
ATOM 6973 C C . GLY F 1 109 ? 61.121 50.915 10.114 1.00 10.21 106 GLY F C 1
ATOM 6974 O O . GLY F 1 109 ? 61.816 51.917 10.144 1.00 9.94 106 GLY F O 1
ATOM 6975 N N . ILE F 1 110 ? 60.720 50.286 11.217 1.00 9.53 107 ILE F N 1
ATOM 6976 C CA . ILE F 1 110 ? 61.111 50.750 12.559 1.00 8.62 107 ILE F CA 1
ATOM 6977 C C . ILE F 1 110 ? 61.644 49.568 13.377 1.00 8.77 107 ILE F C 1
ATOM 6978 O O . ILE F 1 110 ? 60.870 48.713 13.808 1.00 8.58 107 ILE F O 1
ATOM 6983 N N . PRO F 1 111 ? 62.974 49.511 13.583 1.00 8.07 108 PRO F N 1
ATOM 6984 C CA . PRO F 1 111 ? 63.577 48.363 14.276 1.00 7.82 108 PRO F CA 1
ATOM 6985 C C . PRO F 1 111 ? 63.659 48.510 15.801 1.00 7.37 108 PRO F C 1
ATOM 6986 O O . PRO F 1 111 ? 63.816 49.613 16.330 1.00 7.61 108 PRO F O 1
ATOM 6990 N N . VAL F 1 112 ? 63.537 47.381 16.487 1.00 7.93 109 VAL F N 1
ATOM 6991 C CA . VAL F 1 112 ? 63.947 47.275 17.881 1.00 8.25 109 VAL F CA 1
ATOM 6992 C C . VAL F 1 112 ? 64.911 46.097 17.999 1.00 8.54 109 VAL F C 1
ATOM 6993 O O . VAL F 1 112 ? 64.633 44.995 17.489 1.00 9.13 109 VAL F O 1
ATOM 6997 N N . ALA F 1 113 ? 66.041 46.334 18.662 1.00 9.02 110 ALA F N 1
ATOM 6998 C CA . ALA F 1 113 ? 67.008 45.276 18.964 1.00 8.55 110 ALA F CA 1
ATOM 6999 C C . ALA F 1 113 ? 66.495 44.510 20.180 1.00 8.78 110 ALA F C 1
ATOM 7000 O O . ALA F 1 113 ? 66.601 44.986 21.296 1.00 9.03 110 ALA F O 1
ATOM 7002 N N . THR F 1 114 ? 65.903 43.336 19.964 1.00 8.66 111 THR F N 1
ATOM 7003 C CA . THR F 1 114 ? 65.232 42.614 21.044 1.00 9.16 111 THR F CA 1
ATOM 7004 C C . THR F 1 114 ? 66.157 41.602 21.722 1.00 9.45 111 THR F C 1
ATOM 7005 O O . THR F 1 114 ? 66.829 40.815 21.048 1.00 9.63 111 THR F O 1
ATOM 7009 N N . THR F 1 115 ? 66.161 41.655 23.056 1.00 10.11 112 THR F N 1
ATOM 7010 C CA . THR F 1 115 ? 66.937 40.752 23.912 1.00 11.03 112 THR F CA 1
ATOM 7011 C C . THR F 1 115 ? 66.078 39.592 24.412 1.00 10.29 112 THR F C 1
ATOM 7012 O O . THR F 1 115 ? 64.862 39.572 24.197 1.00 9.51 112 THR F O 1
ATOM 7016 N N . ALA F 1 116 ? 66.709 38.650 25.112 1.00 9.62 113 ALA F N 1
ATOM 7017 C CA . ALA F 1 116 ? 65.981 37.562 25.785 1.00 9.83 113 ALA F CA 1
ATOM 7018 C C . ALA F 1 116 ? 64.987 38.073 26.826 1.00 10.33 113 ALA F C 1
ATOM 7019 O O . ALA F 1 116 ? 65.109 39.193 27.335 1.00 10.37 113 ALA F O 1
ATOM 7021 N N . ILE F 1 117 ? 64.014 37.236 27.160 1.00 10.68 114 ILE F N 1
ATOM 7022 C CA . ILE F 1 117 ? 63.077 37.567 28.215 1.00 11.27 114 ILE F CA 1
ATOM 7023 C C . ILE F 1 117 ? 63.809 37.715 29.551 1.00 12.04 114 ILE F C 1
ATOM 7024 O O . ILE F 1 117 ? 64.689 36.910 29.874 1.00 13.17 114 ILE F O 1
ATOM 7029 N N . GLY F 1 118 ? 63.474 38.765 30.294 1.00 11.76 115 GLY F N 1
ATOM 7030 C CA . GLY F 1 118 ? 63.851 38.843 31.709 1.00 12.26 115 GLY F CA 1
ATOM 7031 C C . GLY F 1 118 ? 65.263 39.296 31.996 1.00 12.98 115 GLY F C 1
ATOM 7032 O O . GLY F 1 118 ? 65.866 40.036 31.232 1.00 12.93 115 GLY F O 1
ATOM 7033 N N . ALA F 1 119 ? 65.792 38.849 33.130 1.00 13.33 116 ALA F N 1
ATOM 7034 C CA . ALA F 1 119 ? 67.097 39.301 33.606 1.00 13.97 116 ALA F CA 1
ATOM 7035 C C . ALA F 1 119 ? 68.239 39.060 32.614 1.00 13.62 116 ALA F C 1
ATOM 7036 O O . ALA F 1 119 ? 69.117 39.913 32.461 1.00 13.38 116 ALA F O 1
ATOM 7038 N N . ALA F 1 120 ? 68.214 37.914 31.935 1.00 13.52 117 ALA F N 1
ATOM 7039 C CA . ALA F 1 120 ? 69.189 37.610 30.883 1.00 13.21 117 ALA F CA 1
ATOM 7040 C C . ALA F 1 120 ? 69.183 38.685 29.801 1.00 12.68 117 ALA F C 1
ATOM 7041 O O . ALA F 1 120 ? 70.238 39.108 29.338 1.00 11.60 117 ALA F O 1
ATOM 7043 N N . GLY F 1 121 ? 67.986 39.103 29.401 1.00 12.61 118 GLY F N 1
ATOM 7044 C CA . GLY F 1 121 ? 67.834 40.137 28.385 1.00 12.66 118 GLY F CA 1
ATOM 7045 C C . GLY F 1 121 ? 68.308 41.494 28.854 1.00 12.53 118 GLY F C 1
ATOM 7046 O O . GLY F 1 121 ? 68.900 42.242 28.074 1.00 12.35 118 GLY F O 1
ATOM 7047 N N . ALA F 1 122 ? 68.058 41.811 30.120 1.00 12.59 119 ALA F N 1
ATOM 7048 C CA . ALA F 1 122 ? 68.520 43.081 30.677 1.00 13.09 119 ALA F CA 1
ATOM 7049 C C . ALA F 1 122 ? 70.048 43.131 30.743 1.00 12.99 119 ALA F C 1
ATOM 7050 O O . ALA F 1 122 ? 70.664 44.119 30.339 1.00 12.76 119 ALA F O 1
ATOM 7052 N N . LYS F 1 123 ? 70.660 42.046 31.211 1.00 12.68 120 LYS F N 1
ATOM 7053 C CA . LYS F 1 123 ? 72.113 41.938 31.217 1.00 12.41 120 LYS F CA 1
ATOM 7054 C C . LYS F 1 123 ? 72.633 42.100 29.784 1.00 12.34 120 LYS F C 1
ATOM 7055 O O . LYS F 1 123 ? 73.548 42.895 29.508 1.00 11.80 120 LYS F O 1
ATOM 7061 N N . ASN F 1 124 ? 72.004 41.377 28.860 1.00 12.02 121 ASN F N 1
ATOM 7062 C CA . ASN F 1 124 ? 72.422 41.429 27.470 1.00 12.41 121 ASN F CA 1
ATOM 7063 C C . ASN F 1 124 ? 72.256 42.788 26.799 1.00 11.88 121 ASN F C 1
ATOM 7064 O O . ASN F 1 124 ? 73.039 43.132 25.908 1.00 11.46 121 ASN F O 1
ATOM 7069 N N . ALA F 1 125 ? 71.261 43.553 27.248 1.00 11.60 122 ALA F N 1
ATOM 7070 C CA . ALA F 1 125 ? 71.065 44.912 26.742 1.00 10.82 122 ALA F CA 1
ATOM 7071 C C . ALA F 1 125 ? 72.267 45.794 27.075 1.00 10.69 122 ALA F C 1
ATOM 7072 O O . ALA F 1 125 ? 72.735 46.553 26.227 1.00 10.82 122 ALA F O 1
ATOM 7074 N N . GLY F 1 126 ? 72.784 45.679 28.301 1.00 10.30 123 GLY F N 1
ATOM 7075 C CA . GLY F 1 126 ? 73.990 46.433 28.666 1.00 10.64 123 GLY F CA 1
ATOM 7076 C C . GLY F 1 126 ? 75.222 46.055 27.855 1.00 10.48 123 GLY F C 1
ATOM 7077 O O . GLY F 1 126 ? 75.955 46.920 27.383 1.00 10.96 123 GLY F O 1
ATOM 7078 N N . ILE F 1 127 ? 75.435 44.751 27.680 1.00 10.54 124 ILE F N 1
ATOM 7079 C CA . ILE F 1 127 ? 76.567 44.243 26.913 1.00 10.97 124 ILE F CA 1
ATOM 7080 C C . ILE F 1 127 ? 76.447 44.636 25.441 1.00 10.42 124 ILE F C 1
ATOM 7081 O O . ILE F 1 127 ? 77.418 45.053 24.802 1.00 10.47 124 ILE F O 1
ATOM 7086 N N . LEU F 1 128 ? 75.238 44.497 24.898 1.00 10.21 125 LEU F N 1
ATOM 7087 C CA . LEU F 1 128 ? 74.977 44.902 23.520 1.00 10.37 125 LEU F CA 1
ATOM 7088 C C . LEU F 1 128 ? 75.266 46.400 23.288 1.00 9.78 125 LEU F C 1
ATOM 7089 O O . LEU F 1 128 ? 75.894 46.764 22.285 1.00 10.86 125 LEU F O 1
ATOM 7094 N N . ALA F 1 129 ? 74.826 47.242 24.226 1.00 9.39 126 ALA F N 1
ATOM 7095 C CA . ALA F 1 129 ? 75.133 48.677 24.166 1.00 9.88 126 ALA F CA 1
ATOM 7096 C C . ALA F 1 129 ? 76.647 48.920 24.127 1.00 10.32 126 ALA F C 1
ATOM 7097 O O . ALA F 1 129 ? 77.128 49.766 23.370 1.00 9.73 126 ALA F O 1
ATOM 7099 N N . ALA F 1 130 ? 77.401 48.158 24.922 1.00 10.43 127 ALA F N 1
ATOM 7100 C CA . ALA F 1 130 ? 78.866 48.268 24.877 1.00 10.64 127 ALA F CA 1
ATOM 7101 C C . ALA F 1 130 ? 79.445 47.880 23.512 1.00 11.13 127 ALA F C 1
ATOM 7102 O O . ALA F 1 130 ? 80.316 48.559 22.979 1.00 11.32 127 ALA F O 1
ATOM 7104 N N . ARG F 1 131 ? 78.952 46.784 22.943 1.00 10.82 128 ARG F N 1
ATOM 7105 C CA . ARG F 1 131 ? 79.392 46.371 21.619 1.00 11.41 128 ARG F CA 1
ATOM 7106 C C . ARG F 1 131 ? 79.082 47.436 20.561 1.00 11.94 128 ARG F C 1
ATOM 7107 O O . ARG F 1 131 ? 79.914 47.716 19.698 1.00 12.76 128 ARG F O 1
ATOM 7115 N N . MET F 1 132 ? 77.881 48.013 20.638 1.00 13.18 129 MET F N 1
ATOM 7116 C CA . MET F 1 132 ? 77.476 49.110 19.756 1.00 13.48 129 MET F CA 1
ATOM 7117 C C . MET F 1 132 ? 78.419 50.305 19.889 1.00 13.87 129 MET F C 1
ATOM 7118 O O . MET F 1 132 ? 78.891 50.844 18.887 1.00 13.79 129 MET F O 1
ATOM 7123 N N . LEU F 1 133 ? 78.714 50.685 21.129 1.00 14.41 130 LEU F N 1
ATOM 7124 C CA . LEU F 1 133 ? 79.573 51.839 21.391 1.00 15.32 130 LEU F CA 1
ATOM 7125 C C . LEU F 1 133 ? 81.046 51.585 21.091 1.00 16.41 130 LEU F C 1
ATOM 7126 O O . LEU F 1 133 ? 81.813 52.532 20.945 1.00 16.65 130 LEU F O 1
ATOM 7131 N N . SER F 1 134 ? 81.426 50.312 20.964 1.00 17.37 131 SER F N 1
ATOM 7132 C CA . SER F 1 134 ? 82.813 49.941 20.663 1.00 18.79 131 SER F CA 1
ATOM 7133 C C . SER F 1 134 ? 83.250 50.271 19.232 1.00 20.29 131 SER F C 1
ATOM 7134 O O . SER F 1 134 ? 84.445 50.285 18.945 1.00 20.97 131 SER F O 1
ATOM 7137 N N . ILE F 1 135 ? 82.295 50.497 18.333 1.00 21.29 132 ILE F N 1
ATOM 7138 C CA . ILE F 1 135 ? 82.609 50.956 16.980 1.00 23.41 132 ILE F CA 1
ATOM 7139 C C . ILE F 1 135 ? 83.184 52.374 17.075 1.00 24.68 132 ILE F C 1
ATOM 7140 O O . ILE F 1 135 ? 84.260 52.646 16.550 1.00 25.86 132 ILE F O 1
ATOM 7145 N N . GLN F 1 136 ? 82.451 53.236 17.781 1.00 26.33 133 GLN F N 1
ATOM 7146 C CA . GLN F 1 136 ? 82.727 54.666 17.925 1.00 27.63 133 GLN F CA 1
ATOM 7147 C C . GLN F 1 136 ? 83.818 54.964 18.941 1.00 28.16 133 GLN F C 1
ATOM 7148 O O . GLN F 1 136 ? 84.568 55.934 18.794 1.00 28.77 133 GLN F O 1
ATOM 7154 N N . ASN F 1 137 ? 83.861 54.149 19.992 1.00 28.88 134 ASN F N 1
ATOM 7155 C CA . ASN F 1 137 ? 84.790 54.328 21.098 1.00 29.21 134 ASN F CA 1
ATOM 7156 C C . ASN F 1 137 ? 85.657 53.079 21.244 1.00 29.16 134 ASN F C 1
ATOM 7157 O O . ASN F 1 137 ? 85.306 52.164 21.987 1.00 29.19 134 ASN F O 1
ATOM 7162 N N . PRO F 1 138 ? 86.790 53.041 20.512 1.00 29.10 135 PRO F N 1
ATOM 7163 C CA . PRO F 1 138 ? 87.691 51.891 20.355 1.00 29.08 135 PRO F CA 1
ATOM 7164 C C . PRO F 1 138 ? 88.292 51.332 21.648 1.00 28.76 135 PRO F C 1
ATOM 7165 O O . PRO F 1 138 ? 88.689 50.166 21.669 1.00 29.19 135 PRO F O 1
ATOM 7169 N N . SER F 1 139 ? 88.371 52.139 22.709 1.00 28.26 136 SER F N 1
ATOM 7170 C CA . SER F 1 139 ? 88.911 51.662 23.996 1.00 27.45 136 SER F CA 1
ATOM 7171 C C . SER F 1 139 ? 88.029 50.593 24.658 1.00 26.49 136 SER F C 1
ATOM 7172 O O . SER F 1 139 ? 88.490 49.843 25.523 1.00 26.61 136 SER F O 1
ATOM 7175 N N . LEU F 1 140 ? 86.763 50.531 24.247 1.00 25.30 137 LEU F N 1
ATOM 7176 C CA . LEU F 1 140 ? 85.825 49.520 24.746 1.00 23.82 137 LEU F CA 1
ATOM 7177 C C . LEU F 1 140 ? 86.135 48.108 24.268 1.00 23.12 137 LEU F C 1
ATOM 7178 O O . LEU F 1 140 ? 85.774 47.141 24.937 1.00 22.87 137 LEU F O 1
ATOM 7183 N N . VAL F 1 141 ? 86.792 47.995 23.113 1.00 22.43 138 VAL F N 1
ATOM 7184 C CA . VAL F 1 141 ? 87.157 46.692 22.550 1.00 22.22 138 VAL F CA 1
ATOM 7185 C C . VAL F 1 141 ? 88.022 45.873 23.525 1.00 21.87 138 VAL F C 1
ATOM 7186 O O . VAL F 1 141 ? 87.765 44.687 23.736 1.00 21.70 138 VAL F O 1
ATOM 7190 N N . GLU F 1 142 ? 89.031 46.506 24.128 1.00 21.94 139 GLU F N 1
ATOM 7191 C CA . GLU F 1 142 ? 89.861 45.834 25.138 1.00 21.63 139 GLU F CA 1
ATOM 7192 C C . GLU F 1 142 ? 89.034 45.324 26.330 1.00 20.47 139 GLU F C 1
ATOM 7193 O O . GLU F 1 142 ? 89.227 44.192 26.782 1.00 20.46 139 GLU F O 1
ATOM 7199 N N . LYS F 1 143 ? 88.100 46.146 26.817 1.00 19.51 140 LYS F N 1
ATOM 7200 C CA . LYS F 1 143 ? 87.191 45.747 27.890 1.00 18.69 140 LYS F CA 1
ATOM 7201 C C . LYS F 1 143 ? 86.289 44.575 27.466 1.00 17.86 140 LYS F C 1
ATOM 7202 O O . LYS F 1 143 ? 85.986 43.702 28.270 1.00 17.72 140 LYS F O 1
ATOM 7208 N N . LEU F 1 144 ? 85.868 44.571 26.203 1.00 17.71 141 LEU F N 1
ATOM 7209 C CA . LEU F 1 144 ? 85.016 43.501 25.691 1.00 17.39 141 LEU F CA 1
ATOM 7210 C C . LEU F 1 144 ? 85.795 42.195 25.557 1.00 17.85 141 LEU F C 1
ATOM 7211 O O . LEU F 1 144 ? 85.261 41.109 25.827 1.00 17.81 141 LEU F O 1
ATOM 7216 N N . ASN F 1 145 ? 87.063 42.314 25.163 1.00 18.34 142 ASN F N 1
ATOM 7217 C CA . ASN F 1 145 ? 87.981 41.176 25.142 1.00 19.05 142 ASN F CA 1
ATOM 7218 C C . ASN F 1 145 ? 88.239 40.615 26.540 1.00 19.10 142 ASN F C 1
ATOM 7219 O O . ASN F 1 145 ? 88.266 39.394 26.732 1.00 18.80 142 ASN F O 1
ATOM 7224 N N . GLN F 1 146 ? 88.404 41.501 27.519 1.00 19.52 143 GLN F N 1
ATOM 7225 C CA . GLN F 1 146 ? 88.555 41.092 28.918 1.00 19.95 143 GLN F CA 1
ATOM 7226 C C . GLN F 1 146 ? 87.312 40.366 29.412 1.00 19.19 143 GLN F C 1
ATOM 7227 O O . GLN F 1 146 ? 87.399 39.424 30.212 1.00 19.22 143 GLN F O 1
ATOM 7233 N N . TYR F 1 147 ? 86.147 40.837 28.961 1.00 18.32 144 TYR F N 1
ATOM 7234 C CA . TYR F 1 147 ? 84.899 40.233 29.374 1.00 18.32 144 TYR F CA 1
ATOM 7235 C C . TYR F 1 147 ? 84.831 38.782 28.878 1.00 18.19 144 TYR F C 1
ATOM 7236 O O . TYR F 1 147 ? 84.458 37.882 29.636 1.00 17.80 144 TYR F O 1
ATOM 7245 N N . GLU F 1 148 ? 85.236 38.565 27.626 1.00 18.90 145 GLU F N 1
ATOM 7246 C CA . GLU F 1 148 ? 85.306 37.216 27.048 1.00 19.78 145 GLU F CA 1
ATOM 7247 C C . GLU F 1 148 ? 86.144 36.294 27.913 1.00 19.83 145 GLU F C 1
ATOM 7248 O O . GLU F 1 148 ? 85.767 35.147 28.175 1.00 19.21 145 GLU F O 1
ATOM 7254 N N . SER F 1 149 ? 87.306 36.798 28.330 1.00 19.97 146 SER F N 1
ATOM 7255 C CA . SER F 1 149 ? 88.217 36.036 29.171 1.00 20.30 146 SER F CA 1
ATOM 7256 C C . SER F 1 149 ? 87.569 35.612 30.475 1.00 20.18 146 SER F C 1
ATOM 7257 O O . SER F 1 149 ? 87.769 34.478 30.916 1.00 20.57 146 SER F O 1
ATOM 7260 N N . SER F 1 150 ? 86.778 36.508 31.073 1.00 19.60 147 SER F N 1
ATOM 7261 C CA . SER F 1 150 ? 86.067 36.226 32.319 1.00 19.63 147 SER F CA 1
ATOM 7262 C C . SER F 1 150 ? 84.984 35.161 32.149 1.00 19.16 147 SER F C 1
ATOM 7263 O O . SER F 1 150 ? 84.714 34.397 33.074 1.00 19.57 147 SER F O 1
ATOM 7266 N N . LEU F 1 151 ? 84.363 35.133 30.968 1.00 18.74 148 LEU F N 1
ATOM 7267 C CA . LEU F 1 151 ? 83.380 34.096 30.632 1.00 18.10 148 LEU F CA 1
ATOM 7268 C C . LEU F 1 151 ? 84.041 32.722 30.576 1.00 18.07 148 LEU F C 1
ATOM 7269 O O . LEU F 1 151 ? 83.507 31.740 31.112 1.00 17.84 148 LEU F O 1
ATOM 7274 N N . ILE F 1 152 ? 85.206 32.668 29.935 1.00 18.32 149 ILE F N 1
ATOM 7275 C CA . ILE F 1 152 ? 86.005 31.447 29.851 1.00 18.88 149 ILE F CA 1
ATOM 7276 C C . ILE F 1 152 ? 86.396 30.961 31.259 1.00 19.68 149 ILE F C 1
ATOM 7277 O O . ILE F 1 152 ? 86.289 29.767 31.567 1.00 19.95 149 ILE F O 1
ATOM 7282 N N . GLN F 1 153 ? 86.821 31.886 32.119 1.00 20.17 150 GLN F N 1
ATOM 7283 C CA . GLN F 1 153 ? 87.212 31.533 33.484 1.00 21.38 150 GLN F CA 1
ATOM 7284 C C . GLN F 1 153 ? 86.038 30.978 34.290 1.00 21.27 150 GLN F C 1
ATOM 7285 O O . GLN F 1 153 ? 86.210 30.041 35.077 1.00 22.07 150 GLN F O 1
ATOM 7291 N N . LYS F 1 154 ? 84.850 31.550 34.089 1.00 21.16 151 LYS F N 1
ATOM 7292 C CA . LYS F 1 154 ? 83.647 31.105 34.789 1.00 21.32 151 LYS F CA 1
ATOM 7293 C C . LYS F 1 154 ? 83.393 29.615 34.519 1.00 20.93 151 LYS F C 1
ATOM 7294 O O . LYS F 1 154 ? 83.058 28.855 35.429 1.00 21.09 151 LYS F O 1
ATOM 7300 N N . VAL F 1 155 ? 83.565 29.213 33.263 1.00 20.70 152 VAL F N 1
ATOM 7301 C CA . VAL F 1 155 ? 83.383 27.820 32.860 1.00 20.58 152 VAL F CA 1
ATOM 7302 C C . VAL F 1 155 ? 84.488 26.913 33.421 1.00 20.92 152 VAL F C 1
ATOM 7303 O O . VAL F 1 155 ? 84.201 25.800 33.874 1.00 20.65 152 VAL F O 1
ATOM 7307 N N . GLU F 1 156 ? 85.734 27.392 33.408 1.00 21.27 153 GLU F N 1
ATOM 7308 C CA . GLU F 1 156 ? 86.847 26.638 34.006 1.00 21.85 153 GLU F CA 1
ATOM 7309 C C . GLU F 1 156 ? 86.582 26.344 35.488 1.00 21.98 153 GLU F C 1
ATOM 7310 O O . GLU F 1 156 ? 86.814 25.221 35.947 1.00 21.79 153 GLU F O 1
ATOM 7316 N N . ASP F 1 157 ? 86.069 27.343 36.209 1.00 21.97 154 ASP F N 1
ATOM 7317 C CA . ASP F 1 157 ? 85.715 27.214 37.632 1.00 22.57 154 ASP F CA 1
ATOM 7318 C C . ASP F 1 157 ? 84.625 26.174 37.906 1.00 22.34 154 ASP F C 1
ATOM 7319 O O . ASP F 1 157 ? 84.503 25.669 39.028 1.00 22.76 154 ASP F O 1
ATOM 7324 N N . MET F 1 158 ? 83.838 25.856 36.881 1.00 21.75 155 MET F N 1
ATOM 7325 C CA . MET F 1 158 ? 82.735 24.914 37.021 1.00 21.51 155 MET F CA 1
ATOM 7326 C C . MET F 1 158 ? 83.131 23.460 36.783 1.00 21.25 155 MET F C 1
ATOM 7327 O O . MET F 1 158 ? 82.342 22.564 37.074 1.00 21.23 155 MET F O 1
ATOM 7332 N N . GLN F 1 159 ? 84.345 23.231 36.282 1.00 21.32 156 GLN F N 1
ATOM 7333 C CA . GLN F 1 159 ? 84.759 21.898 35.836 1.00 21.30 156 GLN F CA 1
ATOM 7334 C C . GLN F 1 159 ? 84.708 20.833 36.916 1.00 21.44 156 GLN F C 1
ATOM 7335 O O . GLN F 1 159 ? 84.356 19.688 36.628 1.00 21.68 156 GLN F O 1
ATOM 7341 N N . ASN F 1 160 ? 85.051 21.197 38.151 1.00 21.44 157 ASN F N 1
ATOM 7342 C CA . ASN F 1 160 ? 85.034 20.215 39.235 1.00 21.72 157 ASN F CA 1
ATOM 7343 C C . ASN F 1 160 ? 83.732 20.172 40.042 1.00 21.65 157 ASN F C 1
ATOM 7344 O O . ASN F 1 160 ? 83.676 19.571 41.120 1.00 21.94 157 ASN F O 1
ATOM 7349 N N . GLU F 1 161 ? 82.683 20.796 39.514 1.00 21.64 158 GLU F N 1
ATOM 7350 C CA . GLU F 1 161 ? 81.411 20.877 40.230 1.00 22.07 158 GLU F CA 1
ATOM 7351 C C . GLU F 1 161 ? 80.398 19.820 39.790 1.00 22.44 158 GLU F C 1
ATOM 7352 O O . GLU F 1 161 ? 79.236 19.871 40.183 1.00 22.82 158 GLU F O 1
ATOM 7358 N N . LEU F 1 162 ? 80.853 18.867 38.979 1.00 22.69 159 LEU F N 1
ATOM 7359 C CA . LEU F 1 162 ? 80.002 17.758 38.523 1.00 23.17 159 LEU F CA 1
ATOM 7360 C C . LEU F 1 162 ? 80.159 16.552 39.459 1.00 24.02 159 LEU F C 1
ATOM 7361 O O . LEU F 1 162 ? 80.518 15.453 39.035 1.00 23.90 159 LEU F O 1
ATOM 7366 N N . GLN F 1 163 ? 79.873 16.779 40.740 1.00 25.07 160 GLN F N 1
ATOM 7367 C CA . GLN F 1 163 ? 80.099 15.784 41.793 1.00 26.09 160 GLN F CA 1
ATOM 7368 C C . GLN F 1 163 ? 78.932 14.822 41.962 1.00 26.76 160 GLN F C 1
ATOM 7369 O O . GLN F 1 163 ? 77.766 15.222 41.928 1.00 27.09 160 GLN F O 1
ATOM 7376 N N . ALA G 1 3 ? 86.297 53.684 7.690 1.00 20.10 0 ALA G N 1
ATOM 7377 C CA . ALA G 1 3 ? 85.133 53.555 6.764 1.00 18.66 0 ALA G CA 1
ATOM 7378 C C . ALA G 1 3 ? 84.097 52.599 7.356 1.00 18.30 0 ALA G C 1
ATOM 7379 O O . ALA G 1 3 ? 84.446 51.685 8.110 1.00 18.97 0 ALA G O 1
ATOM 7381 N N . MET G 1 4 ? 82.832 52.798 7.000 1.00 16.48 1 MET G N 1
ATOM 7382 C CA . MET G 1 4 ? 81.756 51.932 7.492 1.00 14.96 1 MET G CA 1
ATOM 7383 C C . MET G 1 4 ? 81.688 50.639 6.699 1.00 13.62 1 MET G C 1
ATOM 7384 O O . MET G 1 4 ? 81.818 50.652 5.475 1.00 13.40 1 MET G O 1
ATOM 7389 N N . LYS G 1 5 ? 81.419 49.529 7.382 1.00 12.91 2 LYS G N 1
ATOM 7390 C CA . LYS G 1 5 ? 81.229 48.259 6.691 1.00 12.00 2 LYS G CA 1
ATOM 7391 C C . LYS G 1 5 ? 80.387 47.307 7.525 1.00 11.31 2 LYS G C 1
ATOM 7392 O O . LYS G 1 5 ? 80.628 47.134 8.705 1.00 11.14 2 LYS G O 1
ATOM 7398 N N . VAL G 1 6 ? 79.397 46.690 6.889 1.00 10.60 3 VAL G N 1
ATOM 7399 C CA . VAL G 1 6 ? 78.540 45.707 7.543 1.00 10.38 3 VAL G CA 1
ATOM 7400 C C . VAL G 1 6 ? 78.731 44.384 6.799 1.00 10.43 3 VAL G C 1
ATOM 7401 O O . VAL G 1 6 ? 78.979 44.388 5.596 1.00 11.10 3 VAL G O 1
ATOM 7405 N N . ALA G 1 7 ? 78.626 43.254 7.501 1.00 9.88 4 ALA G N 1
ATOM 7406 C CA . ALA G 1 7 ? 78.581 41.952 6.828 1.00 10.25 4 ALA G CA 1
ATOM 7407 C C . ALA G 1 7 ? 77.161 41.392 6.921 1.00 10.20 4 ALA G C 1
ATOM 7408 O O . ALA G 1 7 ? 76.555 41.427 7.992 1.00 11.42 4 ALA G O 1
ATOM 7410 N N . VAL G 1 8 ? 76.635 40.895 5.803 1.00 9.85 5 VAL G N 1
ATOM 7411 C CA . VAL G 1 8 ? 75.306 40.262 5.782 1.00 10.25 5 VAL G CA 1
ATOM 7412 C C . VAL G 1 8 ? 75.489 38.795 5.438 1.00 10.50 5 VAL G C 1
ATOM 7413 O O . VAL G 1 8 ? 75.939 38.465 4.343 1.00 10.82 5 VAL G O 1
ATOM 7417 N N . ILE G 1 9 ? 75.156 37.914 6.382 1.00 10.12 6 ILE G N 1
ATOM 7418 C CA . ILE G 1 9 ? 75.446 36.478 6.221 1.00 10.60 6 ILE G CA 1
ATOM 7419 C C . ILE G 1 9 ? 74.216 35.617 6.475 1.00 10.88 6 ILE G C 1
ATOM 7420 O O . ILE G 1 9 ? 73.272 36.044 7.147 1.00 11.23 6 ILE G O 1
ATOM 7425 N N . MET G 1 10 ? 74.231 34.410 5.917 1.00 11.62 7 MET G N 1
ATOM 7426 C CA . MET G 1 10 ? 73.090 33.495 5.966 1.00 12.42 7 MET G CA 1
ATOM 7427 C C . MET G 1 10 ? 73.596 32.106 5.606 1.00 12.59 7 MET G C 1
ATOM 7428 O O . MET G 1 10 ? 74.590 31.981 4.899 1.00 12.52 7 MET G O 1
ATOM 7433 N N . GLY G 1 11 ? 72.901 31.072 6.065 1.00 13.60 8 GLY G N 1
ATOM 7434 C CA . GLY G 1 11 ? 73.374 29.694 5.862 1.00 14.91 8 GLY G CA 1
ATOM 7435 C C . GLY G 1 11 ? 73.142 29.094 4.487 1.00 15.76 8 GLY G C 1
ATOM 7436 O O . GLY G 1 11 ? 73.807 28.123 4.119 1.00 16.06 8 GLY G O 1
ATOM 7437 N N . SER G 1 12 ? 72.217 29.667 3.720 1.00 16.37 9 SER G N 1
ATOM 7438 C CA . SER G 1 12 ? 71.863 29.137 2.407 1.00 17.01 9 SER G CA 1
ATOM 7439 C C . SER G 1 12 ? 71.484 30.234 1.436 1.00 17.05 9 SER G C 1
ATOM 7440 O O . SER G 1 12 ? 70.945 31.267 1.829 1.00 16.28 9 SER G O 1
ATOM 7443 N N . SER G 1 13 ? 71.734 30.002 0.157 1.00 17.48 10 SER G N 1
ATOM 7444 C CA . SER G 1 13 ? 71.285 30.944 -0.853 1.00 18.35 10 SER G CA 1
ATOM 7445 C C . SER G 1 13 ? 69.757 31.014 -0.906 1.00 18.46 10 SER G C 1
ATOM 7446 O O . SER G 1 13 ? 69.196 31.978 -1.420 1.00 18.32 10 SER G O 1
ATOM 7449 N N . SER G 1 14 ? 69.082 30.009 -0.351 1.00 18.60 11 SER G N 1
ATOM 7450 C CA . SER G 1 14 ? 67.619 30.036 -0.281 1.00 19.20 11 SER G CA 1
ATOM 7451 C C . SER G 1 14 ? 67.130 31.144 0.657 1.00 18.95 11 SER G C 1
ATOM 7452 O O . SER G 1 14 ? 65.985 31.578 0.552 1.00 19.68 11 SER G O 1
ATOM 7455 N N . ASP G 1 15 ? 68.007 31.589 1.561 1.00 18.61 12 ASP G N 1
ATOM 7456 C CA . ASP G 1 15 ? 67.715 32.687 2.486 1.00 18.63 12 ASP G CA 1
ATOM 7457 C C . ASP G 1 15 ? 67.801 34.064 1.824 1.00 18.49 12 ASP G C 1
ATOM 7458 O O . ASP G 1 15 ? 67.405 35.066 2.429 1.00 17.91 12 ASP G O 1
ATOM 7463 N N . TRP G 1 16 ? 68.311 34.115 0.592 1.00 18.21 13 TRP G N 1
ATOM 7464 C CA . TRP G 1 16 ? 68.626 35.397 -0.057 1.00 18.42 13 TRP G CA 1
ATOM 7465 C C . TRP G 1 16 ? 67.421 36.300 -0.357 1.00 19.01 13 TRP G C 1
ATOM 7466 O O . TRP G 1 16 ? 67.504 37.513 -0.149 1.00 18.29 13 TRP G O 1
ATOM 7477 N N . LYS G 1 17 ? 66.307 35.730 -0.820 1.00 19.16 14 LYS G N 1
ATOM 7478 C CA . LYS G 1 17 ? 65.112 36.548 -1.097 1.00 20.03 14 LYS G CA 1
ATOM 7479 C C . LYS G 1 17 ? 64.711 37.391 0.117 1.00 19.12 14 LYS G C 1
ATOM 7480 O O . LYS G 1 17 ? 64.255 38.530 -0.033 1.00 20.04 14 LYS G O 1
ATOM 7486 N N . ILE G 1 18 ? 64.902 36.828 1.309 1.00 18.13 15 ILE G N 1
ATOM 7487 C CA . ILE G 1 18 ? 64.658 37.537 2.564 1.00 16.85 15 ILE G CA 1
ATOM 7488 C C . ILE G 1 18 ? 65.820 38.471 2.907 1.00 15.78 15 ILE G C 1
ATOM 7489 O O . ILE G 1 18 ? 65.613 39.664 3.117 1.00 14.61 15 ILE G O 1
ATOM 7494 N N . MET G 1 19 ? 67.034 37.934 2.964 1.00 14.92 16 MET G N 1
ATOM 7495 C CA . MET G 1 19 ? 68.170 38.706 3.471 1.00 14.16 16 MET G CA 1
ATOM 7496 C C . MET G 1 19 ? 68.571 39.890 2.582 1.00 13.89 16 MET G C 1
ATOM 7497 O O . MET G 1 19 ? 69.182 40.843 3.066 1.00 13.60 16 MET G O 1
ATOM 7502 N N . GLN G 1 20 ? 68.201 39.835 1.297 1.00 14.32 17 GLN G N 1
ATOM 7503 C CA A GLN G 1 20 ? 68.462 40.945 0.377 0.50 14.40 17 GLN G CA 1
ATOM 7504 C CA B GLN G 1 20 ? 68.433 40.935 0.354 0.50 14.60 17 GLN G CA 1
ATOM 7505 C C . GLN G 1 20 ? 67.801 42.234 0.874 1.00 14.32 17 GLN G C 1
ATOM 7506 O O . GLN G 1 20 ? 68.238 43.328 0.535 1.00 13.83 17 GLN G O 1
ATOM 7517 N N . GLU G 1 21 ? 66.760 42.106 1.693 1.00 13.57 18 GLU G N 1
ATOM 7518 C CA . GLU G 1 21 ? 66.092 43.280 2.251 1.00 13.32 18 GLU G CA 1
ATOM 7519 C C . GLU G 1 21 ? 67.036 44.078 3.150 1.00 12.11 18 GLU G C 1
ATOM 7520 O O . GLU G 1 21 ? 66.937 45.303 3.213 1.00 11.72 18 GLU G O 1
ATOM 7526 N N . SER G 1 22 ? 67.946 43.396 3.847 1.00 11.16 19 SER G N 1
ATOM 7527 C CA . SER G 1 22 ? 68.933 44.098 4.654 1.00 10.91 19 SER G CA 1
ATOM 7528 C C . SER G 1 22 ? 69.847 44.895 3.727 1.00 10.93 19 SER G C 1
ATOM 7529 O O . SER G 1 22 ? 70.151 46.057 3.988 1.00 10.71 19 SER G O 1
ATOM 7532 N N . CYS G 1 23 ? 70.290 44.247 2.649 1.00 11.12 20 CYS G N 1
ATOM 7533 C CA . CYS G 1 23 ? 71.219 44.871 1.720 1.00 11.32 20 CYS G CA 1
ATOM 7534 C C . CYS G 1 23 ? 70.572 46.057 1.010 1.00 11.67 20 CYS G C 1
ATOM 7535 O O . CYS G 1 23 ? 71.227 47.087 0.774 1.00 11.80 20 CYS G O 1
ATOM 7538 N N . ASN G 1 24 ? 69.284 45.929 0.698 1.00 11.40 21 ASN G N 1
ATOM 7539 C CA . ASN G 1 24 ? 68.543 47.036 0.100 1.00 11.84 21 ASN G CA 1
ATOM 7540 C C . ASN G 1 24 ? 68.560 48.280 0.994 1.00 11.56 21 ASN G C 1
ATOM 7541 O O . ASN G 1 24 ? 68.765 49.399 0.507 1.00 11.50 21 ASN G O 1
ATOM 7546 N N . MET G 1 25 ? 68.371 48.093 2.301 1.00 10.83 22 MET G N 1
ATOM 7547 C CA . MET G 1 25 ? 68.384 49.233 3.205 1.00 10.99 22 MET G CA 1
ATOM 7548 C C . MET G 1 25 ? 69.779 49.798 3.397 1.00 10.61 22 MET G C 1
ATOM 7549 O O . MET G 1 25 ? 69.939 51.007 3.499 1.00 11.06 22 MET G O 1
ATOM 7554 N N . LEU G 1 26 ? 70.784 48.928 3.428 1.00 10.55 23 LEU G N 1
ATOM 7555 C CA . LEU G 1 26 ? 72.160 49.411 3.527 1.00 9.82 23 LEU G CA 1
ATOM 7556 C C . LEU G 1 26 ? 72.523 50.265 2.318 1.00 10.29 23 LEU G C 1
ATOM 7557 O O . LEU G 1 26 ? 73.133 51.317 2.473 1.00 9.71 23 LEU G O 1
ATOM 7562 N N . ASP G 1 27 ? 72.124 49.822 1.128 1.00 10.31 24 ASP G N 1
ATOM 7563 C CA . ASP G 1 27 ? 72.311 50.620 -0.084 1.00 11.25 24 ASP G CA 1
ATOM 7564 C C . ASP G 1 27 ? 71.590 51.957 -0.018 1.00 11.73 24 ASP G C 1
ATOM 7565 O O . ASP G 1 27 ? 72.151 52.990 -0.397 1.00 12.25 24 ASP G O 1
ATOM 7570 N N . TYR G 1 28 ? 70.363 51.943 0.495 1.00 11.57 25 TYR G N 1
ATOM 7571 C CA . TYR G 1 28 ? 69.600 53.181 0.673 1.00 11.77 25 TYR G CA 1
ATOM 7572 C C . TYR G 1 28 ? 70.347 54.210 1.534 1.00 11.71 25 TYR G C 1
ATOM 7573 O O . TYR G 1 28 ? 70.328 55.409 1.241 1.00 12.14 25 TYR G O 1
ATOM 7582 N N . PHE G 1 29 ? 70.989 53.740 2.602 1.00 11.31 26 PHE G N 1
ATOM 7583 C CA . PHE G 1 29 ? 71.764 54.599 3.496 1.00 11.16 26 PHE G CA 1
ATOM 7584 C C . PHE G 1 29 ? 73.224 54.787 3.074 1.00 11.34 26 PHE G C 1
ATOM 7585 O O . PHE G 1 29 ? 73.991 55.444 3.779 1.00 11.98 26 PHE G O 1
ATOM 7593 N N . GLU G 1 30 ? 73.587 54.211 1.927 1.00 11.89 27 GLU G N 1
ATOM 7594 C CA . GLU G 1 30 ? 74.959 54.254 1.400 1.00 12.46 27 GLU G CA 1
ATOM 7595 C C . GLU G 1 30 ? 75.989 53.718 2.409 1.00 11.43 27 GLU G C 1
ATOM 7596 O O . GLU G 1 30 ? 77.080 54.285 2.604 1.00 12.08 27 GLU G O 1
ATOM 7602 N N . ILE G 1 31 ? 75.631 52.599 3.047 1.00 10.38 28 ILE G N 1
ATOM 7603 C CA . ILE G 1 31 ? 76.526 51.922 3.970 1.00 10.93 28 ILE G CA 1
ATOM 7604 C C . ILE G 1 31 ? 77.112 50.713 3.254 1.00 11.15 28 ILE G C 1
ATOM 7605 O O . ILE G 1 31 ? 76.371 49.827 2.847 1.00 11.81 28 ILE G O 1
ATOM 7610 N N . PRO G 1 32 ? 78.443 50.675 3.081 1.00 11.22 29 PRO G N 1
ATOM 7611 C CA . PRO G 1 32 ? 79.027 49.507 2.405 1.00 11.19 29 PRO G CA 1
ATOM 7612 C C . PRO G 1 32 ? 78.787 48.188 3.138 1.00 10.67 29 PRO G C 1
ATOM 7613 O O . PRO G 1 32 ? 78.785 48.143 4.367 1.00 10.53 29 PRO G O 1
ATOM 7617 N N . TYR G 1 33 ? 78.596 47.123 2.374 1.00 11.69 30 TYR G N 1
ATOM 7618 C CA . TYR G 1 33 ? 78.441 45.790 2.964 1.00 11.71 30 TYR G CA 1
ATOM 7619 C C . TYR G 1 33 ? 79.084 44.714 2.106 1.00 12.60 30 TYR G C 1
ATOM 7620 O O . TYR G 1 33 ? 79.258 44.871 0.897 1.00 12.69 30 TYR G O 1
ATOM 7629 N N . GLU G 1 34 ? 79.436 43.625 2.769 1.00 12.98 31 GLU G N 1
ATOM 7630 C CA . GLU G 1 34 ? 79.768 42.377 2.097 1.00 14.20 31 GLU G CA 1
ATOM 7631 C C . GLU G 1 34 ? 78.635 41.402 2.402 1.00 14.82 31 GLU G C 1
ATOM 7632 O O . GLU G 1 34 ? 77.948 41.531 3.425 1.00 15.50 31 GLU G O 1
ATOM 7638 N N . LYS G 1 35 ? 78.406 40.464 1.496 1.00 14.88 32 LYS G N 1
ATOM 7639 C CA . LYS G 1 35 ? 77.427 39.420 1.742 1.00 16.06 32 LYS G CA 1
ATOM 7640 C C . LYS G 1 35 ? 78.050 38.067 1.450 1.00 16.20 32 LYS G C 1
ATOM 7641 O O . LYS G 1 35 ? 78.830 37.928 0.501 1.00 17.18 32 LYS G O 1
ATOM 7647 N N . GLN G 1 36 ? 77.722 37.077 2.275 1.00 16.27 33 GLN G N 1
ATOM 7648 C CA . GLN G 1 36 ? 78.123 35.712 1.965 1.00 16.86 33 GLN G CA 1
ATOM 7649 C C . GLN G 1 36 ? 77.353 34.641 2.706 1.00 16.27 33 GLN G C 1
ATOM 7650 O O . GLN G 1 36 ? 76.757 34.879 3.756 1.00 16.12 33 GLN G O 1
ATOM 7656 N N . VAL G 1 37 ? 77.378 33.455 2.114 1.00 15.51 34 VAL G N 1
ATOM 7657 C CA . VAL G 1 37 ? 76.779 32.279 2.697 1.00 14.61 34 VAL G CA 1
ATOM 7658 C C . VAL G 1 37 ? 77.766 31.703 3.706 1.00 14.32 34 VAL G C 1
ATOM 7659 O O . VAL G 1 37 ? 78.910 31.381 3.368 1.00 14.28 34 VAL G O 1
ATOM 7663 N N . VAL G 1 38 ? 77.312 31.615 4.950 1.00 13.29 35 VAL G N 1
ATOM 7664 C CA . VAL G 1 38 ? 78.078 31.052 6.052 1.00 13.68 35 VAL G CA 1
ATOM 7665 C C . VAL G 1 38 ? 77.090 30.180 6.829 1.00 12.83 35 VAL G C 1
ATOM 7666 O O . VAL G 1 38 ? 76.146 30.705 7.416 1.00 13.09 35 VAL G O 1
ATOM 7670 N N . SER G 1 39 ? 77.283 28.859 6.819 1.00 11.80 36 SER G N 1
ATOM 7671 C CA . SER G 1 39 ? 76.367 27.947 7.518 1.00 10.91 36 SER G CA 1
ATOM 7672 C C . SER G 1 39 ? 76.952 27.541 8.857 1.00 10.73 36 SER G C 1
ATOM 7673 O O . SER G 1 39 ? 78.053 27.005 8.906 1.00 11.46 36 SER G O 1
ATOM 7676 N N . ALA G 1 40 ? 76.219 27.784 9.943 1.00 10.11 37 ALA G N 1
ATOM 7677 C CA . ALA G 1 40 ? 76.646 27.325 11.267 1.00 9.74 37 ALA G CA 1
ATOM 7678 C C . ALA G 1 40 ? 76.802 25.800 11.303 1.00 10.11 37 ALA G C 1
ATOM 7679 O O . ALA G 1 40 ? 77.660 25.280 12.021 1.00 10.54 37 ALA G O 1
ATOM 7681 N N . HIS G 1 41 ? 75.970 25.092 10.542 1.00 9.86 38 HIS G N 1
ATOM 7682 C CA . HIS G 1 41 ? 75.944 23.629 10.632 1.00 9.98 38 HIS G CA 1
ATOM 7683 C C . HIS G 1 41 ? 76.715 22.918 9.528 1.00 9.94 38 HIS G C 1
ATOM 7684 O O . HIS G 1 41 ? 77.349 21.889 9.781 1.00 10.78 38 HIS G O 1
ATOM 7691 N N . ARG G 1 42 ? 76.703 23.476 8.320 1.00 9.59 39 ARG G N 1
ATOM 7692 C CA . ARG G 1 42 ? 77.384 22.832 7.201 1.00 9.87 39 ARG G CA 1
ATOM 7693 C C . ARG G 1 42 ? 78.821 23.288 7.068 1.00 10.46 39 ARG G C 1
ATOM 7694 O O . ARG G 1 42 ? 79.639 22.554 6.528 1.00 11.55 39 ARG G O 1
ATOM 7702 N N . THR G 1 43 ? 79.111 24.512 7.513 1.00 10.10 40 THR G N 1
ATOM 7703 C CA . THR G 1 43 ? 80.470 25.057 7.481 1.00 10.98 40 THR G CA 1
ATOM 7704 C C . THR G 1 43 ? 80.846 25.654 8.842 1.00 10.28 40 THR G C 1
ATOM 7705 O O . THR G 1 43 ? 81.173 26.842 8.930 1.00 10.76 40 THR G O 1
ATOM 7709 N N . PRO G 1 44 ? 80.811 24.844 9.920 1.00 10.23 41 PRO G N 1
ATOM 7710 C CA . PRO G 1 44 ? 81.066 25.410 11.240 1.00 11.08 41 PRO G CA 1
ATOM 7711 C C . PRO G 1 44 ? 82.452 26.044 11.386 1.00 11.26 41 PRO G C 1
ATOM 7712 O O . PRO G 1 44 ? 82.568 27.087 12.017 1.00 11.75 41 PRO G O 1
ATOM 7716 N N . LYS G 1 45 ? 83.478 25.444 10.803 1.00 12.16 42 LYS G N 1
ATOM 7717 C CA . LYS G 1 45 ? 84.819 26.003 10.938 1.00 12.87 42 LYS G CA 1
ATOM 7718 C C . LYS G 1 45 ? 84.972 27.313 10.164 1.00 12.68 42 LYS G C 1
ATOM 7719 O O . LYS G 1 45 ? 85.653 28.217 10.640 1.00 12.83 42 LYS G O 1
ATOM 7725 N N A MET G 1 46 ? 84.330 27.412 8.999 0.25 12.15 43 MET G N 1
ATOM 7726 N N B MET G 1 46 ? 84.336 27.413 8.999 0.25 12.07 43 MET G N 1
ATOM 7727 N N C MET G 1 46 ? 84.349 27.394 8.988 0.50 13.10 43 MET G N 1
ATOM 7728 C CA A MET G 1 46 ? 84.306 28.663 8.237 0.25 11.91 43 MET G CA 1
ATOM 7729 C CA B MET G 1 46 ? 84.354 28.654 8.223 0.25 11.73 43 MET G CA 1
ATOM 7730 C CA C MET G 1 46 ? 84.352 28.612 8.163 0.50 13.99 43 MET G CA 1
ATOM 7731 C C A MET G 1 46 ? 83.568 29.751 9.008 0.25 11.79 43 MET G C 1
ATOM 7732 C C B MET G 1 46 ? 83.532 29.747 8.903 0.25 11.85 43 MET G C 1
ATOM 7733 C C C MET G 1 46 ? 83.562 29.743 8.815 0.50 14.16 43 MET G C 1
ATOM 7734 O O A MET G 1 46 ? 83.973 30.913 8.991 0.25 11.48 43 MET G O 1
ATOM 7735 O O B MET G 1 46 ? 83.783 30.936 8.701 0.25 11.47 43 MET G O 1
ATOM 7736 O O C MET G 1 46 ? 84.134 30.727 9.285 0.50 13.66 43 MET G O 1
ATOM 7749 N N A MET G 1 47 ? 82.483 29.371 9.679 0.50 11.27 44 MET G N 1
ATOM 7750 N N B MET G 1 47 ? 82.554 29.334 9.706 0.50 11.60 44 MET G N 1
ATOM 7751 C CA A MET G 1 47 ? 81.762 30.313 10.523 0.50 11.36 44 MET G CA 1
ATOM 7752 C CA B MET G 1 47 ? 81.765 30.261 10.510 0.50 12.01 44 MET G CA 1
ATOM 7753 C C A MET G 1 47 ? 82.671 30.870 11.606 0.50 11.65 44 MET G C 1
ATOM 7754 C C B MET G 1 47 ? 82.603 30.843 11.646 0.50 12.01 44 MET G C 1
ATOM 7755 O O A MET G 1 47 ? 82.745 32.088 11.791 0.50 11.53 44 MET G O 1
ATOM 7756 O O B MET G 1 47 ? 82.569 32.051 11.899 0.50 11.92 44 MET G O 1
ATOM 7765 N N . VAL G 1 48 ? 83.358 29.977 12.320 1.00 11.68 45 VAL G N 1
ATOM 7766 C CA . VAL G 1 48 ? 84.284 30.382 13.378 1.00 12.42 45 VAL G CA 1
ATOM 7767 C C . VAL G 1 48 ? 85.344 31.364 12.858 1.00 12.89 45 VAL G C 1
ATOM 7768 O O . VAL G 1 48 ? 85.598 32.391 13.500 1.00 13.86 45 VAL G O 1
ATOM 7772 N N . GLN G 1 49 ? 85.926 31.060 11.698 1.00 13.35 46 GLN G N 1
ATOM 7773 C CA . GLN G 1 49 ? 86.942 31.912 11.072 1.00 13.74 46 GLN G CA 1
ATOM 7774 C C . GLN G 1 49 ? 86.355 33.271 10.699 1.00 14.33 46 GLN G C 1
ATOM 7775 O O . GLN G 1 49 ? 86.938 34.306 11.011 1.00 14.27 46 GLN G O 1
ATOM 7781 N N . PHE G 1 50 ? 85.196 33.260 10.051 1.00 13.72 47 PHE G N 1
ATOM 7782 C CA . PHE G 1 50 ? 84.525 34.492 9.665 1.00 14.16 47 PHE G CA 1
ATOM 7783 C C . PHE G 1 50 ? 84.278 35.401 10.870 1.00 14.04 47 PHE G C 1
ATOM 7784 O O . PHE G 1 50 ? 84.603 36.600 10.832 1.00 13.24 47 PHE G O 1
ATOM 7792 N N . ALA G 1 51 ? 83.684 34.844 11.923 1.00 13.64 48 ALA G N 1
ATOM 7793 C CA . ALA G 1 51 ? 83.346 35.612 13.117 1.00 13.33 48 ALA G CA 1
ATOM 7794 C C . ALA G 1 51 ? 84.594 36.152 13.807 1.00 14.41 48 ALA G C 1
ATOM 7795 O O . ALA G 1 51 ? 84.647 37.327 14.180 1.00 14.36 48 ALA G O 1
ATOM 7797 N N . SER G 1 52 ? 85.605 35.299 13.939 1.00 15.03 49 SER G N 1
ATOM 7798 C CA . SER G 1 52 ? 86.825 35.664 14.669 1.00 15.81 49 SER G CA 1
ATOM 7799 C C . SER G 1 52 ? 87.600 36.771 13.978 1.00 15.46 49 SER G C 1
ATOM 7800 O O . SER G 1 52 ? 88.165 37.639 14.649 1.00 15.91 49 SER G O 1
ATOM 7803 N N . GLU G 1 53 ? 87.602 36.744 12.646 1.00 15.04 50 GLU G N 1
ATOM 7804 C CA . GLU G 1 53 ? 88.409 37.655 11.837 1.00 15.01 50 GLU G CA 1
ATOM 7805 C C . GLU G 1 53 ? 87.659 38.921 11.435 1.00 14.37 50 GLU G C 1
ATOM 7806 O O . GLU G 1 53 ? 88.254 39.835 10.859 1.00 14.54 50 GLU G O 1
ATOM 7812 N N . ALA G 1 54 ? 86.365 38.988 11.731 1.00 13.89 51 ALA G N 1
ATOM 7813 C CA . ALA G 1 54 ? 85.546 40.076 11.200 1.00 13.58 51 ALA G CA 1
ATOM 7814 C C . ALA G 1 54 ? 86.012 41.477 11.582 1.00 13.34 51 ALA G C 1
ATOM 7815 O O . ALA G 1 54 ? 86.142 42.336 10.716 1.00 12.82 51 ALA G O 1
ATOM 7817 N N . ARG G 1 55 ? 86.253 41.700 12.867 1.00 13.73 52 ARG G N 1
ATOM 7818 C CA . ARG G 1 55 ? 86.599 43.036 13.345 1.00 14.83 52 ARG G CA 1
ATOM 7819 C C . ARG G 1 55 ? 87.922 43.536 12.773 1.00 15.82 52 ARG G C 1
ATOM 7820 O O . ARG G 1 55 ? 88.004 44.676 12.309 1.00 15.90 52 ARG G O 1
ATOM 7828 N N . GLU G 1 56 ? 88.944 42.684 12.795 1.00 17.15 53 GLU G N 1
ATOM 7829 C CA . GLU G 1 56 ? 90.256 43.087 12.292 1.00 19.12 53 GLU G CA 1
ATOM 7830 C C . GLU G 1 56 ? 90.250 43.310 10.777 1.00 19.33 53 GLU G C 1
ATOM 7831 O O . GLU G 1 56 ? 91.097 44.039 10.261 1.00 19.89 53 GLU G O 1
ATOM 7837 N N . ARG G 1 57 ? 89.293 42.693 10.081 1.00 19.41 54 ARG G N 1
ATOM 7838 C CA . ARG G 1 57 ? 89.062 42.915 8.656 1.00 19.66 54 ARG G CA 1
ATOM 7839 C C . ARG G 1 57 ? 88.331 44.222 8.357 1.00 18.68 54 ARG G C 1
ATOM 7840 O O . ARG G 1 57 ? 88.214 44.610 7.202 1.00 20.31 54 ARG G O 1
ATOM 7848 N N . GLY G 1 58 ? 87.813 44.885 9.385 1.00 17.33 55 GLY G N 1
ATOM 7849 C CA . GLY G 1 58 ? 87.130 46.165 9.178 1.00 15.29 55 GLY G CA 1
ATOM 7850 C C . GLY G 1 58 ? 85.608 46.123 9.187 1.00 13.87 55 GLY G C 1
ATOM 7851 O O . GLY G 1 58 ? 84.956 47.132 8.881 1.00 14.23 55 GLY G O 1
ATOM 7852 N N A ILE G 1 59 ? 85.032 44.974 9.520 0.50 12.96 56 ILE G N 1
ATOM 7853 N N B ILE G 1 59 ? 85.045 44.962 9.526 0.50 13.14 56 ILE G N 1
ATOM 7854 C CA A ILE G 1 59 ? 83.582 44.878 9.658 0.50 11.92 56 ILE G CA 1
ATOM 7855 C CA B ILE G 1 59 ? 83.601 44.820 9.733 0.50 12.30 56 ILE G CA 1
ATOM 7856 C C A ILE G 1 59 ? 83.155 45.478 11.001 0.50 11.63 56 ILE G C 1
ATOM 7857 C C B ILE G 1 59 ? 83.194 45.531 11.025 0.50 11.83 56 ILE G C 1
ATOM 7858 O O A ILE G 1 59 ? 83.790 45.232 12.036 0.50 11.92 56 ILE G O 1
ATOM 7859 O O B ILE G 1 59 ? 83.869 45.402 12.059 0.50 12.01 56 ILE G O 1
ATOM 7868 N N . ASN G 1 60 ? 82.097 46.291 10.963 1.00 11.26 57 ASN G N 1
ATOM 7869 C CA . ASN G 1 60 ? 81.580 47.000 12.147 1.00 11.20 57 ASN G CA 1
ATOM 7870 C C . ASN G 1 60 ? 80.403 46.304 12.807 1.00 10.60 57 ASN G C 1
ATOM 7871 O O . ASN G 1 60 ? 80.242 46.392 14.008 1.00 10.21 57 ASN G O 1
ATOM 7876 N N . ILE G 1 61 ? 79.565 45.673 11.987 1.00 10.03 58 ILE G N 1
ATOM 7877 C CA . ILE G 1 61 ? 78.323 45.033 12.431 1.00 9.61 58 ILE G CA 1
ATOM 7878 C C . ILE G 1 61 ? 78.122 43.799 11.561 1.00 9.43 58 ILE G C 1
ATOM 7879 O O . ILE G 1 61 ? 78.361 43.852 10.363 1.00 9.35 58 ILE G O 1
ATOM 7884 N N . ILE G 1 62 ? 77.663 42.701 12.162 1.00 9.02 59 ILE G N 1
ATOM 7885 C CA . ILE G 1 62 ? 77.279 41.521 11.402 1.00 9.54 59 ILE G CA 1
ATOM 7886 C C . ILE G 1 62 ? 75.765 41.347 11.515 1.00 8.79 59 ILE G C 1
ATOM 7887 O O . ILE G 1 62 ? 75.211 41.346 12.607 1.00 9.10 59 ILE G O 1
ATOM 7892 N N . ILE G 1 63 ? 75.107 41.245 10.368 1.00 8.51 60 ILE G N 1
ATOM 7893 C CA . ILE G 1 63 ? 73.700 40.858 10.284 1.00 8.87 60 ILE G CA 1
ATOM 7894 C C . ILE G 1 63 ? 73.709 39.394 9.849 1.00 8.67 60 ILE G C 1
ATOM 7895 O O . ILE G 1 63 ? 74.298 39.057 8.820 1.00 9.56 60 ILE G O 1
ATOM 7900 N N . ALA G 1 64 ? 73.060 38.532 10.628 1.00 8.53 61 ALA G N 1
ATOM 7901 C CA . ALA G 1 64 ? 73.037 37.088 10.343 1.00 9.08 61 ALA G CA 1
ATOM 7902 C C . ALA G 1 64 ? 71.615 36.559 10.373 1.00 9.53 61 ALA G C 1
ATOM 7903 O O . ALA G 1 64 ? 70.915 36.734 11.367 1.00 10.03 61 ALA G O 1
ATOM 7905 N N . GLY G 1 65 ? 71.211 35.905 9.293 1.00 10.10 62 GLY G N 1
ATOM 7906 C CA . GLY G 1 65 ? 69.898 35.262 9.222 1.00 10.01 62 GLY G CA 1
ATOM 7907 C C . GLY G 1 65 ? 70.012 33.755 9.358 1.00 10.31 62 GLY G C 1
ATOM 7908 O O . GLY G 1 65 ? 70.968 33.152 8.857 1.00 11.04 62 GLY G O 1
ATOM 7909 N N . ALA G 1 66 ? 69.045 33.144 10.044 1.00 10.29 63 ALA G N 1
ATOM 7910 C CA . ALA G 1 66 ? 69.025 31.690 10.208 1.00 10.25 63 ALA G CA 1
ATOM 7911 C C . ALA G 1 66 ? 67.618 31.201 10.515 1.00 10.58 63 ALA G C 1
ATOM 7912 O O . ALA G 1 66 ? 66.813 31.931 11.090 1.00 10.57 63 ALA G O 1
ATOM 7914 N N . GLY G 1 67 ? 67.343 29.956 10.138 1.00 10.63 64 GLY G N 1
ATOM 7915 C CA . GLY G 1 67 ? 66.030 29.364 10.313 1.00 11.03 64 GLY G CA 1
ATOM 7916 C C . GLY G 1 67 ? 66.084 28.040 11.036 1.00 11.37 64 GLY G C 1
ATOM 7917 O O . GLY G 1 67 ? 67.110 27.338 11.021 1.00 12.26 64 GLY G O 1
ATOM 7918 N N . GLY G 1 68 ? 64.977 27.710 11.697 1.00 11.09 65 GLY G N 1
ATOM 7919 C CA . GLY G 1 68 ? 64.825 26.429 12.378 1.00 10.77 65 GLY G CA 1
ATOM 7920 C C . GLY G 1 68 ? 65.533 26.443 13.714 1.00 10.95 65 GLY G C 1
ATOM 7921 O O . GLY G 1 68 ? 65.284 27.313 14.546 1.00 11.36 65 GLY G O 1
ATOM 7922 N N . ALA G 1 69 ? 66.390 25.449 13.932 1.00 11.20 66 ALA G N 1
ATOM 7923 C CA . ALA G 1 69 ? 67.348 25.461 15.024 1.00 11.42 66 ALA G CA 1
ATOM 7924 C C . ALA G 1 69 ? 68.428 26.463 14.603 1.00 11.31 66 ALA G C 1
ATOM 7925 O O . ALA G 1 69 ? 69.508 26.105 14.099 1.00 11.72 66 ALA G O 1
ATOM 7927 N N . ALA G 1 70 ? 68.083 27.736 14.773 1.00 10.79 67 ALA G N 1
ATOM 7928 C CA . ALA G 1 70 ? 68.801 28.872 14.207 1.00 10.36 67 ALA G CA 1
ATOM 7929 C C . ALA G 1 70 ? 69.949 29.254 15.127 1.00 10.50 67 ALA G C 1
ATOM 7930 O O . ALA G 1 70 ? 69.751 29.934 16.141 1.00 11.79 67 ALA G O 1
ATOM 7932 N N . HIS G 1 71 ? 71.153 28.801 14.783 1.00 9.64 68 HIS G N 1
ATOM 7933 C CA . HIS G 1 71 ? 72.323 28.975 15.649 1.00 9.59 68 HIS G CA 1
ATOM 7934 C C . HIS G 1 71 ? 73.325 29.995 15.152 1.00 9.16 68 HIS G C 1
ATOM 7935 O O . HIS G 1 71 ? 74.171 30.426 15.925 1.00 9.52 68 HIS G O 1
ATOM 7942 N N . LEU G 1 72 ? 73.228 30.383 13.881 1.00 8.71 69 LEU G N 1
ATOM 7943 C CA . LEU G 1 72 ? 74.248 31.254 13.277 1.00 8.39 69 LEU G CA 1
ATOM 7944 C C . LEU G 1 72 ? 74.455 32.587 14.028 1.00 9.15 69 LEU G C 1
ATOM 7945 O O . LEU G 1 72 ? 75.583 32.901 14.402 1.00 10.01 69 LEU G O 1
ATOM 7950 N N . PRO G 1 73 ? 73.377 33.353 14.299 1.00 9.08 70 PRO G N 1
ATOM 7951 C CA . PRO G 1 73 ? 73.600 34.626 14.993 1.00 9.05 70 PRO G CA 1
ATOM 7952 C C . PRO G 1 73 ? 74.279 34.467 16.360 1.00 9.41 70 PRO G C 1
ATOM 7953 O O . PRO G 1 73 ? 75.233 35.204 16.680 1.00 9.54 70 PRO G O 1
ATOM 7957 N N . GLY G 1 74 ? 73.820 33.498 17.148 1.00 8.62 71 GLY G N 1
ATOM 7958 C CA . GLY G 1 74 ? 74.305 33.331 18.525 1.00 8.75 71 GLY G CA 1
ATOM 7959 C C . GLY G 1 74 ? 75.741 32.872 18.560 1.00 8.90 71 GLY G C 1
ATOM 7960 O O . GLY G 1 74 ? 76.529 33.314 19.409 1.00 9.56 71 GLY G O 1
ATOM 7961 N N . MET G 1 75 ? 76.069 31.956 17.654 1.00 9.03 72 MET G N 1
ATOM 7962 C CA . MET G 1 75 ? 77.431 31.456 17.572 1.00 9.64 72 MET G CA 1
ATOM 7963 C C . MET G 1 75 ? 78.401 32.508 17.067 1.00 9.41 72 MET G C 1
ATOM 7964 O O . MET G 1 75 ? 79.486 32.665 17.634 1.00 9.38 72 MET G O 1
ATOM 7969 N N . VAL G 1 76 ? 78.009 33.246 16.034 1.00 8.93 73 VAL G N 1
ATOM 7970 C CA . VAL G 1 76 ? 78.820 34.365 15.560 1.00 9.60 73 VAL G CA 1
ATOM 7971 C C . VAL G 1 76 ? 79.013 35.388 16.674 1.00 10.06 73 VAL G C 1
ATOM 7972 O O . VAL G 1 76 ? 80.137 35.852 16.917 1.00 9.73 73 VAL G O 1
ATOM 7976 N N . ALA G 1 77 ? 77.943 35.717 17.392 1.00 9.74 74 ALA G N 1
ATOM 7977 C CA . ALA G 1 77 ? 78.055 36.674 18.490 1.00 9.62 74 ALA G CA 1
ATOM 7978 C C . ALA G 1 77 ? 79.016 36.203 19.577 1.00 9.95 74 ALA G C 1
ATOM 7979 O O . ALA G 1 77 ? 79.665 37.027 20.215 1.00 10.07 74 ALA G O 1
ATOM 7981 N N . SER G 1 78 ? 79.095 34.887 19.798 1.00 9.84 75 SER G N 1
ATOM 7982 C CA . SER G 1 78 ? 79.996 34.335 20.827 1.00 10.95 75 SER G CA 1
ATOM 7983 C C . SER G 1 78 ? 81.470 34.440 20.471 1.00 10.86 75 SER G C 1
ATOM 7984 O O . SER G 1 78 ? 82.325 34.296 21.351 1.00 11.35 75 SER G O 1
ATOM 7987 N N . LEU G 1 79 ? 81.758 34.715 19.204 1.00 11.30 76 LEU G N 1
ATOM 7988 C CA . LEU G 1 79 ? 83.119 34.661 18.678 1.00 12.14 76 LEU G CA 1
ATOM 7989 C C . LEU G 1 79 ? 83.625 36.012 18.160 1.00 12.46 76 LEU G C 1
ATOM 7990 O O . LEU G 1 79 ? 84.655 36.077 17.477 1.00 13.80 76 LEU G O 1
ATOM 7995 N N . THR G 1 80 ? 82.895 37.083 18.481 1.00 11.99 77 THR G N 1
ATOM 7996 C CA . THR G 1 80 ? 83.284 38.443 18.097 1.00 12.02 77 THR G CA 1
ATOM 7997 C C . THR G 1 80 ? 82.901 39.416 19.198 1.00 12.03 77 THR G C 1
ATOM 7998 O O . THR G 1 80 ? 82.025 39.115 20.012 1.00 13.07 77 THR G O 1
ATOM 8002 N N . THR G 1 81 ? 83.570 40.574 19.233 1.00 12.13 78 THR G N 1
ATOM 8003 C CA . THR G 1 81 ? 83.162 41.678 20.113 1.00 12.33 78 THR G CA 1
ATOM 8004 C C . THR G 1 81 ? 82.215 42.635 19.387 1.00 11.51 78 THR G C 1
ATOM 8005 O O . THR G 1 81 ? 81.683 43.561 19.993 1.00 12.09 78 THR G O 1
ATOM 8009 N N . LEU G 1 82 ? 82.030 42.422 18.085 1.00 10.89 79 LEU G N 1
ATOM 8010 C CA . LEU G 1 82 ? 81.115 43.256 17.297 1.00 10.64 79 LEU G CA 1
ATOM 8011 C C . LEU G 1 82 ? 79.662 42.991 17.649 1.00 10.56 79 LEU G C 1
ATOM 8012 O O . LEU G 1 82 ? 79.290 41.870 18.021 1.00 11.04 79 LEU G O 1
ATOM 8017 N N . PRO G 1 83 ? 78.818 44.015 17.485 1.00 9.77 80 PRO G N 1
ATOM 8018 C CA . PRO G 1 83 ? 77.383 43.767 17.624 1.00 9.96 80 PRO G CA 1
ATOM 8019 C C . PRO G 1 83 ? 76.865 42.901 16.483 1.00 9.23 80 PRO G C 1
ATOM 8020 O O . PRO G 1 83 ? 77.225 43.090 15.316 1.00 9.94 80 PRO G O 1
ATOM 8024 N N . VAL G 1 84 ? 76.021 41.935 16.844 1.00 8.65 81 VAL G N 1
ATOM 8025 C CA . VAL G 1 84 ? 75.441 41.019 15.878 1.00 8.41 81 VAL G CA 1
ATOM 8026 C C . VAL G 1 84 ? 73.927 41.168 15.912 1.00 8.11 81 VAL G C 1
ATOM 8027 O O . VAL G 1 84 ? 73.310 41.120 16.990 1.00 8.77 81 VAL G O 1
ATOM 8031 N N . ILE G 1 85 ? 73.351 41.365 14.725 1.00 7.81 82 ILE G N 1
ATOM 8032 C CA . ILE G 1 85 ? 71.913 41.439 14.546 1.00 8.28 82 ILE G CA 1
ATOM 8033 C C . ILE G 1 85 ? 71.425 40.116 13.952 1.00 8.04 82 ILE G C 1
ATOM 8034 O O . ILE G 1 85 ? 71.914 39.672 12.905 1.00 9.38 82 ILE G O 1
ATOM 8039 N N . GLY G 1 86 ? 70.476 39.472 14.631 1.00 8.42 83 GLY G N 1
ATOM 8040 C CA . GLY G 1 86 ? 69.958 38.160 14.198 1.00 8.44 83 GLY G CA 1
ATOM 8041 C C . GLY G 1 86 ? 68.556 38.252 13.611 1.00 8.21 83 GLY G C 1
ATOM 8042 O O . GLY G 1 86 ? 67.638 38.767 14.260 1.00 8.48 83 GLY G O 1
ATOM 8043 N N . VAL G 1 87 ? 68.401 37.757 12.387 1.00 8.19 84 VAL G N 1
ATOM 8044 C CA . VAL G 1 87 ? 67.125 37.768 11.678 1.00 8.84 84 VAL G CA 1
ATOM 8045 C C . VAL G 1 87 ? 66.559 36.340 11.640 1.00 9.02 84 VAL G C 1
ATOM 8046 O O . VAL G 1 87 ? 67.155 35.448 11.014 1.00 9.37 84 VAL G O 1
ATOM 8050 N N . PRO G 1 88 ? 65.417 36.106 12.322 1.00 9.27 85 PRO G N 1
ATOM 8051 C CA . PRO G 1 88 ? 64.798 34.768 12.249 1.00 9.63 85 PRO G CA 1
ATOM 8052 C C . PRO G 1 88 ? 64.127 34.567 10.894 1.00 11.29 85 PRO G C 1
ATOM 8053 O O . PRO G 1 88 ? 63.298 35.382 10.482 1.00 11.33 85 PRO G O 1
ATOM 8057 N N . ILE G 1 89 ? 64.492 33.483 10.220 1.00 11.94 86 ILE G N 1
ATOM 8058 C CA . ILE G 1 89 ? 63.949 33.177 8.909 1.00 14.15 86 ILE G CA 1
ATOM 8059 C C . ILE G 1 89 ? 62.763 32.234 9.072 1.00 15.14 86 ILE G C 1
ATOM 8060 O O . ILE G 1 89 ? 62.811 31.287 9.868 1.00 15.27 86 ILE G O 1
ATOM 8065 N N . GLU G 1 90 ? 61.698 32.517 8.327 1.00 16.73 87 GLU G N 1
ATOM 8066 C CA . GLU G 1 90 ? 60.474 31.750 8.422 1.00 18.98 87 GLU G CA 1
ATOM 8067 C C . GLU G 1 90 ? 60.698 30.338 7.914 1.00 19.48 87 GLU G C 1
ATOM 8068 O O . GLU G 1 90 ? 61.342 30.120 6.884 1.00 19.77 87 GLU G O 1
ATOM 8074 N N . THR G 1 91 ? 60.166 29.382 8.666 1.00 20.20 88 THR G N 1
ATOM 8075 C CA . THR G 1 91 ? 60.344 27.967 8.382 1.00 21.05 88 THR G CA 1
ATOM 8076 C C . THR G 1 91 ? 59.046 27.378 7.823 1.00 21.60 88 THR G C 1
ATOM 8077 O O . THR G 1 91 ? 57.979 27.951 8.022 1.00 22.00 88 THR G O 1
ATOM 8081 N N . LYS G 1 92 ? 59.136 26.249 7.118 1.00 22.62 89 LYS G N 1
ATOM 8082 C CA . LYS G 1 92 ? 57.947 25.652 6.478 1.00 23.49 89 LYS G CA 1
ATOM 8083 C C . LYS G 1 92 ? 56.856 25.271 7.478 1.00 23.28 89 LYS G C 1
ATOM 8084 O O . LYS G 1 92 ? 55.693 25.626 7.295 1.00 23.90 89 LYS G O 1
ATOM 8090 N N . SER G 1 93 ? 57.226 24.558 8.538 1.00 22.83 90 SER G N 1
ATOM 8091 C CA . SER G 1 93 ? 56.230 24.085 9.501 1.00 22.30 90 SER G CA 1
ATOM 8092 C C . SER G 1 93 ? 55.864 25.109 10.560 1.00 21.32 90 SER G C 1
ATOM 8093 O O . SER G 1 93 ? 54.691 25.440 10.733 1.00 21.40 90 SER G O 1
ATOM 8096 N N . LEU G 1 94 ? 56.866 25.631 11.264 1.00 20.11 91 LEU G N 1
ATOM 8097 C CA . LEU G 1 94 ? 56.599 26.469 12.423 1.00 19.32 91 LEU G CA 1
ATOM 8098 C C . LEU G 1 94 ? 56.612 27.967 12.122 1.00 18.67 91 LEU G C 1
ATOM 8099 O O . LEU G 1 94 ? 56.478 28.776 13.036 1.00 18.40 91 LEU G O 1
ATOM 8104 N N . LYS G 1 95 ? 56.754 28.304 10.839 1.00 18.63 92 LYS G N 1
ATOM 8105 C CA . LYS G 1 95 ? 56.688 29.686 10.338 1.00 18.71 92 LYS G CA 1
ATOM 8106 C C . LYS G 1 95 ? 57.586 30.643 11.124 1.00 18.16 92 LYS G C 1
ATOM 8107 O O . LYS G 1 95 ? 57.250 31.812 11.356 1.00 18.08 92 LYS G O 1
ATOM 8113 N N . GLY G 1 96 ? 58.741 30.136 11.532 1.00 16.28 93 GLY G N 1
ATOM 8114 C CA . GLY G 1 96 ? 59.744 30.978 12.177 1.00 15.23 93 GLY G CA 1
ATOM 8115 C C . GLY G 1 96 ? 59.697 31.067 13.690 1.00 14.62 93 GLY G C 1
ATOM 8116 O O . GLY G 1 96 ? 60.521 31.760 14.278 1.00 13.34 93 GLY G O 1
ATOM 8117 N N . ILE G 1 97 ? 58.756 30.382 14.343 1.00 13.86 94 ILE G N 1
ATOM 8118 C CA . ILE G 1 97 ? 58.712 30.389 15.804 1.00 13.96 94 ILE G CA 1
ATOM 8119 C C . ILE G 1 97 ? 59.941 29.696 16.400 1.00 12.19 94 ILE G C 1
ATOM 8120 O O . ILE G 1 97 ? 60.493 30.138 17.412 1.00 12.17 94 ILE G O 1
ATOM 8125 N N . ASP G 1 98 ? 60.348 28.600 15.760 1.00 10.98 95 ASP G N 1
ATOM 8126 C CA . ASP G 1 98 ? 61.582 27.923 16.130 1.00 10.50 95 ASP G CA 1
ATOM 8127 C C . ASP G 1 98 ? 62.776 28.852 15.918 1.00 8.96 95 ASP G C 1
ATOM 8128 O O . ASP G 1 98 ? 63.610 28.978 16.811 1.00 9.00 95 ASP G O 1
ATOM 8133 N N . SER G 1 99 ? 62.824 29.520 14.764 1.00 9.28 96 SER G N 1
ATOM 8134 C CA . SER G 1 99 ? 63.896 30.475 14.469 1.00 9.61 96 SER G CA 1
ATOM 8135 C C . SER G 1 99 ? 63.974 31.586 15.512 1.00 9.72 96 SER G C 1
ATOM 8136 O O . SER G 1 99 ? 65.049 31.899 16.011 1.00 9.22 96 SER G O 1
ATOM 8139 N N . LEU G 1 100 ? 62.823 32.159 15.847 1.00 9.71 97 LEU G N 1
ATOM 8140 C CA . LEU G 1 100 ? 62.762 33.261 16.781 1.00 9.59 97 LEU G CA 1
ATOM 8141 C C . LEU G 1 100 ? 63.288 32.865 18.152 1.00 9.40 97 LEU G C 1
ATOM 8142 O O . LEU G 1 100 ? 64.150 33.542 18.706 1.00 10.06 97 LEU G O 1
ATOM 8147 N N . LEU G 1 101 ? 62.783 31.757 18.698 1.00 10.12 98 LEU G N 1
ATOM 8148 C CA . LEU G 1 101 ? 63.176 31.369 20.050 1.00 9.92 98 LEU G CA 1
ATOM 8149 C C . LEU G 1 101 ? 64.639 30.956 20.136 1.00 10.13 98 LEU G C 1
ATOM 8150 O O . LEU G 1 101 ? 65.313 31.250 21.127 1.00 10.31 98 LEU G O 1
ATOM 8155 N N A SER G 1 102 ? 65.134 30.295 19.095 0.50 10.01 99 SER G N 1
ATOM 8156 N N B SER G 1 102 ? 65.124 30.277 19.097 0.50 9.81 99 SER G N 1
ATOM 8157 C CA A SER G 1 102 ? 66.527 29.848 19.075 0.50 10.37 99 SER G CA 1
ATOM 8158 C CA B SER G 1 102 ? 66.530 29.865 19.006 0.50 9.98 99 SER G CA 1
ATOM 8159 C C A SER G 1 102 ? 67.531 30.993 18.861 0.50 10.11 99 SER G C 1
ATOM 8160 C C B SER G 1 102 ? 67.470 31.064 19.045 0.50 9.85 99 SER G C 1
ATOM 8161 O O A SER G 1 102 ? 68.721 30.823 19.112 0.50 9.91 99 SER G O 1
ATOM 8162 O O B SER G 1 102 ? 68.556 31.000 19.621 0.50 9.64 99 SER G O 1
ATOM 8167 N N . ILE G 1 103 ? 67.046 32.152 18.405 1.00 9.73 100 ILE G N 1
ATOM 8168 C CA . ILE G 1 103 ? 67.874 33.353 18.290 1.00 9.64 100 ILE G CA 1
ATOM 8169 C C . ILE G 1 103 ? 67.732 34.271 19.506 1.00 9.62 100 ILE G C 1
ATOM 8170 O O . ILE G 1 103 ? 68.733 34.731 20.057 1.00 10.55 100 ILE G O 1
ATOM 8175 N N . VAL G 1 104 ? 66.500 34.529 19.944 1.00 9.48 101 VAL G N 1
ATOM 8176 C CA . VAL G 1 104 ? 66.295 35.606 20.920 1.00 10.13 101 VAL G CA 1
ATOM 8177 C C . VAL G 1 104 ? 66.696 35.239 22.350 1.00 9.78 101 VAL G C 1
ATOM 8178 O O . VAL G 1 104 ? 67.148 36.093 23.119 1.00 10.57 101 VAL G O 1
ATOM 8182 N N . GLN G 1 105 ? 66.562 33.957 22.695 1.00 9.83 102 GLN G N 1
ATOM 8183 C CA . GLN G 1 105 ? 66.705 33.527 24.079 1.00 10.39 102 GLN G CA 1
ATOM 8184 C C . GLN G 1 105 ? 68.143 33.260 24.511 1.00 11.12 102 GLN G C 1
ATOM 8185 O O . GLN G 1 105 ? 68.413 32.298 25.226 1.00 11.77 102 GLN G O 1
ATOM 8191 N N . MET G 1 106 ? 69.054 34.125 24.085 1.00 11.71 103 MET G N 1
ATOM 8192 C CA . MET G 1 106 ? 70.461 33.993 24.449 1.00 12.34 103 MET G CA 1
ATOM 8193 C C . MET G 1 106 ? 70.669 34.114 25.951 1.00 13.22 103 MET G C 1
ATOM 8194 O O . MET G 1 106 ? 69.953 34.857 26.626 1.00 13.43 103 MET G O 1
ATOM 8199 N N . PRO G 1 107 ? 71.678 33.403 26.484 1.00 13.98 104 PRO G N 1
ATOM 8200 C CA . PRO G 1 107 ? 71.958 33.486 27.904 1.00 14.71 104 PRO G CA 1
ATOM 8201 C C . PRO G 1 107 ? 72.520 34.852 28.241 1.00 15.11 104 PRO G C 1
ATOM 8202 O O . PRO G 1 107 ? 73.099 35.507 27.373 1.00 15.58 104 PRO G O 1
ATOM 8206 N N . GLY G 1 108 ? 72.348 35.278 29.488 1.00 15.86 105 GLY G N 1
ATOM 8207 C CA . GLY G 1 108 ? 73.066 36.443 29.991 1.00 16.54 105 GLY G CA 1
ATOM 8208 C C . GLY G 1 108 ? 74.559 36.260 29.758 1.00 16.75 105 GLY G C 1
ATOM 8209 O O . GLY G 1 108 ? 75.154 35.247 30.172 1.00 18.52 105 GLY G O 1
ATOM 8210 N N . GLY G 1 109 ? 75.155 37.233 29.077 1.00 16.02 106 GLY G N 1
ATOM 8211 C CA . GLY G 1 109 ? 76.580 37.240 28.791 1.00 14.99 106 GLY G CA 1
ATOM 8212 C C . GLY G 1 109 ? 76.923 37.411 27.328 1.00 14.47 106 GLY G C 1
ATOM 8213 O O . GLY G 1 109 ? 77.955 37.972 27.001 1.00 14.42 106 GLY G O 1
ATOM 8214 N N . ILE G 1 110 ? 76.077 36.882 26.442 1.00 14.02 107 ILE G N 1
ATOM 8215 C CA . ILE G 1 110 ? 76.324 36.968 24.991 1.00 13.53 107 ILE G CA 1
ATOM 8216 C C . ILE G 1 110 ? 75.058 37.425 24.269 1.00 12.87 107 ILE G C 1
ATOM 8217 O O . ILE G 1 110 ? 74.122 36.636 24.104 1.00 12.58 107 ILE G O 1
ATOM 8222 N N . PRO G 1 111 ? 75.025 38.699 23.839 1.00 11.67 108 PRO G N 1
ATOM 8223 C CA . PRO G 1 111 ? 73.795 39.253 23.268 1.00 11.25 108 PRO G CA 1
ATOM 8224 C C . PRO G 1 111 ? 73.660 39.085 21.750 1.00 10.58 108 PRO G C 1
ATOM 8225 O O . PRO G 1 111 ? 74.653 39.091 21.019 1.00 10.25 108 PRO G O 1
ATOM 8229 N N . VAL G 1 112 ? 72.412 38.960 21.294 1.00 10.38 109 VAL G N 1
ATOM 8230 C CA . VAL G 1 112 ? 72.057 39.113 19.889 1.00 10.35 109 VAL G CA 1
ATOM 8231 C C . VAL G 1 112 ? 70.902 40.121 19.807 1.00 10.03 109 VAL G C 1
ATOM 8232 O O . VAL G 1 112 ? 69.921 40.013 20.539 1.00 10.67 109 VAL G O 1
ATOM 8236 N N . ALA G 1 113 ? 71.036 41.113 18.929 1.00 9.81 110 ALA G N 1
ATOM 8237 C CA . ALA G 1 113 ? 69.955 42.053 18.667 1.00 9.38 110 ALA G CA 1
ATOM 8238 C C . ALA G 1 113 ? 68.996 41.367 17.701 1.00 8.75 110 ALA G C 1
ATOM 8239 O O . ALA G 1 113 ? 69.279 41.241 16.514 1.00 8.98 110 ALA G O 1
ATOM 8241 N N . THR G 1 114 ? 67.869 40.894 18.220 1.00 8.69 111 THR G N 1
ATOM 8242 C CA . THR G 1 114 ? 66.939 40.106 17.411 1.00 9.14 111 THR G CA 1
ATOM 8243 C C . THR G 1 114 ? 65.866 40.979 16.740 1.00 8.92 111 THR G C 1
ATOM 8244 O O . THR G 1 114 ? 65.257 41.838 17.384 1.00 9.02 111 THR G O 1
ATOM 8248 N N . THR G 1 115 ? 65.651 40.728 15.449 1.00 9.36 112 THR G N 1
ATOM 8249 C CA . THR G 1 115 ? 64.690 41.439 14.614 1.00 11.01 112 THR G CA 1
ATOM 8250 C C . THR G 1 115 ? 63.412 40.601 14.496 1.00 10.53 112 THR G C 1
ATOM 8251 O O . THR G 1 115 ? 63.374 39.440 14.950 1.00 10.54 112 THR G O 1
ATOM 8255 N N . ALA G 1 116 ? 62.393 41.152 13.834 1.00 10.57 113 ALA G N 1
ATOM 8256 C CA . ALA G 1 116 ? 61.177 40.404 13.525 1.00 10.46 113 ALA G CA 1
ATOM 8257 C C . ALA G 1 116 ? 61.459 39.209 12.621 1.00 10.61 113 ALA G C 1
ATOM 8258 O O . ALA G 1 116 ? 62.467 39.170 11.922 1.00 10.77 113 ALA G O 1
ATOM 8260 N N . ILE G 1 117 ? 60.542 38.251 12.608 1.00 10.50 114 ILE G N 1
ATOM 8261 C CA . ILE G 1 117 ? 60.631 37.115 11.697 1.00 11.13 114 ILE G CA 1
ATOM 8262 C C . ILE G 1 117 ? 60.499 37.578 10.250 1.00 10.91 114 ILE G C 1
ATOM 8263 O O . ILE G 1 117 ? 59.619 38.370 9.919 1.00 12.46 114 ILE G O 1
ATOM 8268 N N . GLY G 1 118 ? 61.378 37.083 9.390 1.00 10.35 115 GLY G N 1
ATOM 8269 C CA . GLY G 1 118 ? 61.185 37.196 7.950 1.00 10.48 115 GLY G CA 1
ATOM 8270 C C . GLY G 1 118 ? 61.621 38.523 7.365 1.00 10.61 115 GLY G C 1
ATOM 8271 O O . GLY G 1 118 ? 62.524 39.186 7.890 1.00 10.75 115 GLY G O 1
ATOM 8272 N N . ALA G 1 119 ? 60.973 38.903 6.263 1.00 10.94 116 ALA G N 1
ATOM 8273 C CA . ALA G 1 119 ? 61.374 40.059 5.476 1.00 11.07 116 ALA G CA 1
ATOM 8274 C C . ALA G 1 119 ? 61.379 41.349 6.303 1.00 11.05 116 ALA G C 1
ATOM 8275 O O . ALA G 1 119 ? 62.293 42.159 6.162 1.00 11.34 116 ALA G O 1
ATOM 8277 N N . ALA G 1 120 ? 60.378 41.534 7.161 1.00 10.96 117 ALA G N 1
ATOM 8278 C CA . ALA G 1 120 ? 60.338 42.708 8.023 1.00 10.63 117 ALA G CA 1
ATOM 8279 C C . ALA G 1 120 ? 61.595 42.777 8.882 1.00 10.84 117 ALA G C 1
ATOM 8280 O O . ALA G 1 120 ? 62.159 43.856 9.078 1.00 10.96 117 ALA G O 1
ATOM 8282 N N . GLY G 1 121 ? 62.049 41.624 9.365 1.00 10.27 118 GLY G N 1
ATOM 8283 C CA . GLY G 1 121 ? 63.235 41.564 10.221 1.00 10.27 118 GLY G CA 1
ATOM 8284 C C . GLY G 1 121 ? 64.507 41.873 9.455 1.00 9.76 118 GLY G C 1
ATOM 8285 O O . GLY G 1 121 ? 65.398 42.560 9.966 1.00 9.72 118 GLY G O 1
ATOM 8286 N N . ALA G 1 122 ? 64.603 41.359 8.230 1.00 10.47 119 ALA G N 1
ATOM 8287 C CA . ALA G 1 122 ? 65.760 41.649 7.377 1.00 10.39 119 ALA G CA 1
ATOM 8288 C C . ALA G 1 122 ? 65.821 43.140 7.039 1.00 9.95 119 ALA G C 1
ATOM 8289 O O . ALA G 1 122 ? 66.875 43.769 7.132 1.00 10.05 119 ALA G O 1
ATOM 8291 N N . LYS G 1 123 ? 64.678 43.726 6.693 1.00 9.45 120 LYS G N 1
ATOM 8292 C CA . LYS G 1 123 ? 64.640 45.170 6.456 1.00 9.40 120 LYS G CA 1
ATOM 8293 C C . LYS G 1 123 ? 65.072 45.925 7.709 1.00 9.32 120 LYS G C 1
ATOM 8294 O O . LYS G 1 123 ? 65.927 46.808 7.656 1.00 9.36 120 LYS G O 1
ATOM 8300 N N . ASN G 1 124 ? 64.504 45.550 8.845 1.00 9.27 121 ASN G N 1
ATOM 8301 C CA . ASN G 1 124 ? 64.854 46.217 10.084 1.00 9.27 121 ASN G CA 1
ATOM 8302 C C . ASN G 1 124 ? 66.308 46.058 10.516 1.00 8.69 121 ASN G C 1
ATOM 8303 O O . ASN G 1 124 ? 66.846 46.946 11.177 1.00 8.96 121 ASN G O 1
ATOM 8308 N N . ALA G 1 125 ? 66.932 44.934 10.157 1.00 9.22 122 ALA G N 1
ATOM 8309 C CA . ALA G 1 125 ? 68.354 44.764 10.452 1.00 8.66 122 ALA G CA 1
ATOM 8310 C C . ALA G 1 125 ? 69.203 45.822 9.752 1.00 8.64 122 ALA G C 1
ATOM 8311 O O . ALA G 1 125 ? 70.100 46.394 10.361 1.00 9.05 122 ALA G O 1
ATOM 8313 N N . GLY G 1 126 ? 68.887 46.109 8.485 1.00 8.48 123 GLY G N 1
ATOM 8314 C CA . GLY G 1 126 ? 69.602 47.161 7.757 1.00 8.77 123 GLY G CA 1
ATOM 8315 C C . GLY G 1 126 ? 69.410 48.540 8.379 1.00 8.36 123 GLY G C 1
ATOM 8316 O O . GLY G 1 126 ? 70.371 49.308 8.540 1.00 9.07 123 GLY G O 1
ATOM 8317 N N . ILE G 1 127 ? 68.162 48.851 8.736 1.00 8.73 124 ILE G N 1
ATOM 8318 C CA . ILE G 1 127 ? 67.829 50.131 9.365 1.00 8.21 124 ILE G CA 1
ATOM 8319 C C . ILE G 1 127 ? 68.492 50.245 10.739 1.00 8.35 124 ILE G C 1
ATOM 8320 O O . ILE G 1 127 ? 69.063 51.292 11.072 1.00 8.39 124 ILE G O 1
ATOM 8325 N N . LEU G 1 128 ? 68.447 49.161 11.512 1.00 7.93 125 LEU G N 1
ATOM 8326 C CA . LEU G 1 128 ? 69.073 49.134 12.834 1.00 8.54 125 LEU G CA 1
ATOM 8327 C C . LEU G 1 128 ? 70.581 49.363 12.728 1.00 8.62 125 LEU G C 1
ATOM 8328 O O . LEU G 1 128 ? 71.145 50.150 13.507 1.00 9.11 125 LEU G O 1
ATOM 8333 N N . ALA G 1 129 ? 71.215 48.697 11.760 1.00 8.77 126 ALA G N 1
ATOM 8334 C CA . ALA G 1 129 ? 72.637 48.908 11.483 1.00 9.07 126 ALA G CA 1
ATOM 8335 C C . ALA G 1 129 ? 72.935 50.383 11.178 1.00 8.88 126 ALA G C 1
ATOM 8336 O O . ALA G 1 129 ? 73.922 50.926 11.677 1.00 9.44 126 ALA G O 1
ATOM 8338 N N . ALA G 1 130 ? 72.079 51.032 10.389 1.00 9.41 127 ALA G N 1
ATOM 8339 C CA . ALA G 1 130 ? 72.255 52.466 10.103 1.00 9.05 127 ALA G CA 1
ATOM 8340 C C . ALA G 1 130 ? 72.152 53.310 11.370 1.00 9.43 127 ALA G C 1
ATOM 8341 O O . ALA G 1 130 ? 72.944 54.235 11.577 1.00 10.01 127 ALA G O 1
ATOM 8343 N N . ARG G 1 131 ? 71.192 52.983 12.231 1.00 9.11 128 ARG G N 1
ATOM 8344 C CA . ARG G 1 131 ? 71.061 53.699 13.499 1.00 8.63 128 ARG G CA 1
ATOM 8345 C C . ARG G 1 131 ? 72.295 53.493 14.374 1.00 9.15 128 ARG G C 1
ATOM 8346 O O . ARG G 1 131 ? 72.796 54.440 14.962 1.00 9.15 128 ARG G O 1
ATOM 8354 N N . MET G 1 132 ? 72.804 52.265 14.437 1.00 9.42 129 MET G N 1
ATOM 8355 C CA . MET G 1 132 ? 74.011 51.991 15.225 1.00 10.16 129 MET G CA 1
ATOM 8356 C C . MET G 1 132 ? 75.223 52.769 14.710 1.00 10.56 129 MET G C 1
ATOM 8357 O O . MET G 1 132 ? 75.984 53.352 15.507 1.00 11.51 129 MET G O 1
ATOM 8362 N N . LEU G 1 133 ? 75.380 52.787 13.389 1.00 10.51 130 LEU G N 1
ATOM 8363 C CA . LEU G 1 133 ? 76.520 53.434 12.764 1.00 10.47 130 LEU G CA 1
ATOM 8364 C C . LEU G 1 133 ? 76.403 54.951 12.852 1.00 11.02 130 LEU G C 1
ATOM 8365 O O . LEU G 1 133 ? 77.412 55.638 12.771 1.00 11.24 130 LEU G O 1
ATOM 8370 N N . SER G 1 134 ? 75.188 55.477 13.040 1.00 11.15 131 SER G N 1
ATOM 8371 C CA . SER G 1 134 ? 75.011 56.934 13.128 1.00 11.76 131 SER G CA 1
ATOM 8372 C C . SER G 1 134 ? 75.619 57.558 14.389 1.00 13.48 131 SER G C 1
ATOM 8373 O O . SER G 1 134 ? 75.790 58.779 14.454 1.00 13.93 131 SER G O 1
ATOM 8376 N N . ILE G 1 135 ? 75.917 56.746 15.400 1.00 14.49 132 ILE G N 1
ATOM 8377 C CA . ILE G 1 135 ? 76.576 57.261 16.604 1.00 17.14 132 ILE G CA 1
ATOM 8378 C C . ILE G 1 135 ? 77.979 57.822 16.291 1.00 18.93 132 ILE G C 1
ATOM 8379 O O . ILE G 1 135 ? 78.311 58.927 16.737 1.00 20.27 132 ILE G O 1
ATOM 8384 N N . GLN G 1 136 ? 78.768 57.072 15.517 1.00 20.68 133 GLN G N 1
ATOM 8385 C CA . GLN G 1 136 ? 80.162 57.438 15.144 1.00 23.05 133 GLN G CA 1
ATOM 8386 C C . GLN G 1 136 ? 80.238 58.139 13.806 1.00 23.26 133 GLN G C 1
ATOM 8387 O O . GLN G 1 136 ? 81.255 58.769 13.477 1.00 23.64 133 GLN G O 1
ATOM 8393 N N . ASN G 1 137 ? 79.175 57.995 13.023 1.00 23.44 134 ASN G N 1
ATOM 8394 C CA . ASN G 1 137 ? 79.087 58.612 11.716 1.00 23.82 134 ASN G CA 1
ATOM 8395 C C . ASN G 1 137 ? 77.902 59.567 11.660 1.00 23.25 134 ASN G C 1
ATOM 8396 O O . ASN G 1 137 ? 76.795 59.155 11.308 1.00 23.41 134 ASN G O 1
ATOM 8401 N N . PRO G 1 138 ? 78.135 60.850 11.997 1.00 22.78 135 PRO G N 1
ATOM 8402 C CA . PRO G 1 138 ? 77.092 61.888 12.047 1.00 22.37 135 PRO G CA 1
ATOM 8403 C C . PRO G 1 138 ? 76.375 62.209 10.726 1.00 22.04 135 PRO G C 1
ATOM 8404 O O . PRO G 1 138 ? 75.256 62.726 10.765 1.00 22.43 135 PRO G O 1
ATOM 8408 N N . SER G 1 139 ? 76.989 61.909 9.579 1.00 20.81 136 SER G N 1
ATOM 8409 C CA . SER G 1 139 ? 76.345 62.135 8.271 1.00 19.55 136 SER G CA 1
ATOM 8410 C C . SER G 1 139 ? 75.090 61.264 8.076 1.00 18.01 136 SER G C 1
ATOM 8411 O O . SER G 1 139 ? 74.204 61.572 7.277 1.00 18.43 136 SER G O 1
ATOM 8414 N N . LEU G 1 140 ? 75.035 60.168 8.822 1.00 16.06 137 LEU G N 1
ATOM 8415 C CA . LEU G 1 140 ? 73.889 59.270 8.784 1.00 13.97 137 LEU G CA 1
ATOM 8416 C C . LEU G 1 140 ? 72.663 59.833 9.468 1.00 12.97 137 LEU G C 1
ATOM 8417 O O . LEU G 1 140 ? 71.545 59.467 9.108 1.00 11.57 137 LEU G O 1
ATOM 8422 N N . VAL G 1 141 ? 72.861 60.712 10.445 1.00 12.49 138 VAL G N 1
ATOM 8423 C CA . VAL G 1 141 ? 71.730 61.265 11.181 1.00 12.23 138 VAL G CA 1
ATOM 8424 C C . VAL G 1 141 ? 70.757 61.967 10.229 1.00 12.24 138 VAL G C 1
ATOM 8425 O O . VAL G 1 141 ? 69.541 61.749 10.293 1.00 11.88 138 VAL G O 1
ATOM 8429 N N . GLU G 1 142 ? 71.278 62.780 9.318 1.00 12.05 139 GLU G N 1
ATOM 8430 C CA . GLU G 1 142 ? 70.405 63.442 8.358 1.00 12.58 139 GLU G CA 1
ATOM 8431 C C . GLU G 1 142 ? 69.666 62.456 7.457 1.00 11.58 139 GLU G C 1
ATOM 8432 O O . GLU G 1 142 ? 68.489 62.663 7.149 1.00 11.25 139 GLU G O 1
ATOM 8438 N N A LYS G 1 143 ? 70.349 61.393 7.036 0.50 11.00 140 LYS G N 1
ATOM 8439 N N B LYS G 1 143 ? 70.346 61.392 7.030 0.50 11.47 140 LYS G N 1
ATOM 8440 C CA A LYS G 1 143 ? 69.716 60.349 6.234 0.50 9.95 140 LYS G CA 1
ATOM 8441 C CA B LYS G 1 143 ? 69.702 60.342 6.235 0.50 10.91 140 LYS G CA 1
ATOM 8442 C C A LYS G 1 143 ? 68.611 59.638 7.019 0.50 9.72 140 LYS G C 1
ATOM 8443 C C B LYS G 1 143 ? 68.605 59.629 7.020 0.50 10.26 140 LYS G C 1
ATOM 8444 O O A LYS G 1 143 ? 67.574 59.292 6.445 0.50 8.94 140 LYS G O 1
ATOM 8445 O O B LYS G 1 143 ? 67.575 59.263 6.448 0.50 9.48 140 LYS G O 1
ATOM 8456 N N . LEU G 1 144 ? 68.831 59.434 8.318 1.00 9.36 141 LEU G N 1
ATOM 8457 C CA . LEU G 1 144 ? 67.822 58.817 9.191 1.00 9.45 141 LEU G CA 1
ATOM 8458 C C . LEU G 1 144 ? 66.611 59.742 9.369 1.00 9.19 141 LEU G C 1
ATOM 8459 O O . LEU G 1 144 ? 65.473 59.277 9.375 1.00 9.18 141 LEU G O 1
ATOM 8464 N N . ASN G 1 145 ? 66.861 61.046 9.482 1.00 9.76 142 ASN G N 1
ATOM 8465 C CA . ASN G 1 145 ? 65.768 62.009 9.543 1.00 10.22 142 ASN G CA 1
ATOM 8466 C C . ASN G 1 145 ? 64.943 61.974 8.255 1.00 10.07 142 ASN G C 1
ATOM 8467 O O . ASN G 1 145 ? 63.713 61.983 8.299 1.00 10.02 142 ASN G O 1
ATOM 8472 N N . GLN G 1 146 ? 65.616 61.909 7.112 1.00 10.51 143 GLN G N 1
ATOM 8473 C CA . GLN G 1 146 ? 64.912 61.865 5.825 1.00 11.22 143 GLN G CA 1
ATOM 8474 C C . GLN G 1 146 ? 64.146 60.557 5.620 1.00 10.52 143 GLN G C 1
ATOM 8475 O O . GLN G 1 146 ? 63.075 60.538 5.005 1.00 10.62 143 GLN G O 1
ATOM 8481 N N . TYR G 1 147 ? 64.694 59.460 6.143 1.00 9.29 144 TYR G N 1
ATOM 8482 C CA . TYR G 1 147 ? 63.990 58.186 6.104 1.00 9.05 144 TYR G CA 1
ATOM 8483 C C . TYR G 1 147 ? 62.701 58.271 6.922 1.00 9.03 144 TYR G C 1
ATOM 8484 O O . TYR G 1 147 ? 61.644 57.836 6.480 1.00 8.78 144 TYR G O 1
ATOM 8493 N N . GLU G 1 148 ? 62.792 58.840 8.115 1.00 9.15 145 GLU G N 1
ATOM 8494 C CA . GLU G 1 148 ? 61.586 59.040 8.922 1.00 9.97 145 GLU G CA 1
ATOM 8495 C C . GLU G 1 148 ? 60.537 59.875 8.165 1.00 10.25 145 GLU G C 1
ATOM 8496 O O . GLU G 1 148 ? 59.350 59.531 8.165 1.00 10.21 145 GLU G O 1
ATOM 8502 N N . SER G 1 149 ? 60.968 60.944 7.493 1.00 10.58 146 SER G N 1
ATOM 8503 C CA . SER G 1 149 ? 60.050 61.738 6.669 1.00 11.30 146 SER G CA 1
ATOM 8504 C C . SER G 1 149 ? 59.401 60.909 5.566 1.00 10.89 146 SER G C 1
ATOM 8505 O O . SER G 1 149 ? 58.225 61.117 5.236 1.00 10.52 146 SER G O 1
ATOM 8508 N N . SER G 1 150 ? 60.149 59.965 5.004 1.00 10.59 147 SER G N 1
ATOM 8509 C CA . SER G 1 150 ? 59.624 59.104 3.960 1.00 10.43 147 SER G CA 1
ATOM 8510 C C . SER G 1 150 ? 58.536 58.169 4.489 1.00 10.26 147 SER G C 1
ATOM 8511 O O . SER G 1 150 ? 57.596 57.839 3.773 1.00 9.71 147 SER G O 1
ATOM 8514 N N . LEU G 1 151 ? 58.662 57.763 5.752 1.00 9.48 148 LEU G N 1
ATOM 8515 C CA . LEU G 1 151 ? 57.640 56.911 6.376 1.00 9.21 148 LEU G CA 1
ATOM 8516 C C . LEU G 1 151 ? 56.335 57.691 6.569 1.00 9.36 148 LEU G C 1
ATOM 8517 O O . LEU G 1 151 ? 55.243 57.161 6.336 1.00 9.54 148 LEU G O 1
ATOM 8522 N N . ILE G 1 152 ? 56.450 58.944 6.993 1.00 9.45 149 ILE G N 1
ATOM 8523 C CA . ILE G 1 152 ? 55.283 59.816 7.115 1.00 9.48 149 ILE G CA 1
ATOM 8524 C C . ILE G 1 152 ? 54.625 60.004 5.744 1.00 8.95 149 ILE G C 1
ATOM 8525 O O . ILE G 1 152 ? 53.398 59.948 5.616 1.00 8.47 149 ILE G O 1
ATOM 8530 N N . GLN G 1 153 ? 55.453 60.179 4.716 1.00 9.00 150 GLN G N 1
ATOM 8531 C CA . GLN G 1 153 ? 54.952 60.379 3.360 1.00 9.36 150 GLN G CA 1
ATOM 8532 C C . GLN G 1 153 ? 54.202 59.145 2.867 1.00 8.98 150 GLN G C 1
ATOM 8533 O O . GLN G 1 153 ? 53.161 59.260 2.203 1.00 8.49 150 GLN G O 1
ATOM 8539 N N . LYS G 1 154 ? 54.749 57.960 3.158 1.00 8.83 151 LYS G N 1
ATOM 8540 C CA . LYS G 1 154 ? 54.120 56.711 2.770 1.00 9.63 151 LYS G CA 1
ATOM 8541 C C . LYS G 1 154 ? 52.703 56.610 3.358 1.00 9.35 151 LYS G C 1
ATOM 8542 O O . LYS G 1 154 ? 51.754 56.253 2.646 1.00 9.32 151 LYS G O 1
ATOM 8548 N N . VAL G 1 155 ? 52.550 56.954 4.631 1.00 9.24 152 VAL G N 1
ATOM 8549 C CA . VAL G 1 155 ? 51.212 56.920 5.239 1.00 9.03 152 VAL G CA 1
ATOM 8550 C C . VAL G 1 155 ? 50.264 57.930 4.595 1.00 8.90 152 VAL G C 1
ATOM 8551 O O . VAL G 1 155 ? 49.103 57.609 4.315 1.00 8.83 152 VAL G O 1
ATOM 8555 N N . GLU G 1 156 ? 50.761 59.130 4.316 1.00 8.60 153 GLU G N 1
ATOM 8556 C CA . GLU G 1 156 ? 49.950 60.122 3.598 1.00 9.48 153 GLU G CA 1
ATOM 8557 C C . GLU G 1 156 ? 49.523 59.582 2.228 1.00 9.73 153 GLU G C 1
ATOM 8558 O O . GLU G 1 156 ? 48.370 59.748 1.819 1.00 9.39 153 GLU G O 1
ATOM 8564 N N . ASP G 1 157 ? 50.441 58.912 1.535 1.00 9.86 154 ASP G N 1
ATOM 8565 C CA . ASP G 1 157 ? 50.145 58.333 0.215 1.00 10.36 154 ASP G CA 1
ATOM 8566 C C . ASP G 1 157 ? 49.064 57.249 0.287 1.00 10.20 154 ASP G C 1
ATOM 8567 O O . ASP G 1 157 ? 48.283 57.078 -0.652 1.00 10.58 154 ASP G O 1
ATOM 8572 N N . MET G 1 158 ? 48.986 56.555 1.421 1.00 9.60 155 MET G N 1
ATOM 8573 C CA . MET G 1 158 ? 48.008 55.471 1.601 1.00 9.38 155 MET G CA 1
ATOM 8574 C C . MET G 1 158 ? 46.596 55.956 1.929 1.00 9.10 155 MET G C 1
ATOM 8575 O O . MET G 1 158 ? 45.654 55.163 1.894 1.00 9.70 155 MET G O 1
ATOM 8580 N N . GLN G 1 159 ? 46.442 57.238 2.264 1.00 9.20 156 GLN G N 1
ATOM 8581 C CA . GLN G 1 159 ? 45.130 57.742 2.714 1.00 9.66 156 GLN G CA 1
ATOM 8582 C C . GLN G 1 159 ? 43.994 57.546 1.721 1.00 10.65 156 GLN G C 1
ATOM 8583 O O . GLN G 1 159 ? 42.844 57.352 2.112 1.00 11.30 156 GLN G O 1
ATOM 8589 N N . ASN G 1 160 ? 44.298 57.614 0.431 1.00 10.62 157 ASN G N 1
ATOM 8590 C CA . ASN G 1 160 ? 43.251 57.445 -0.574 1.00 10.95 157 ASN G CA 1
ATOM 8591 C C . ASN G 1 160 ? 43.081 55.997 -1.039 1.00 11.29 157 ASN G C 1
ATOM 8592 O O . ASN G 1 160 ? 42.399 55.728 -2.043 1.00 11.70 157 ASN G O 1
ATOM 8597 N N . GLU G 1 161 ? 43.682 55.060 -0.300 1.00 10.95 158 GLU G N 1
ATOM 8598 C CA . GLU G 1 161 ? 43.599 53.642 -0.664 1.00 12.15 158 GLU G CA 1
ATOM 8599 C C . GLU G 1 161 ? 42.628 52.848 0.209 1.00 12.98 158 GLU G C 1
ATOM 8600 O O . GLU G 1 161 ? 42.700 51.619 0.275 1.00 14.64 158 GLU G O 1
ATOM 8606 N N . LEU G 1 162 ? 41.724 53.554 0.881 1.00 14.27 159 LEU G N 1
ATOM 8607 C CA . LEU G 1 162 ? 40.666 52.898 1.652 1.00 15.93 159 LEU G CA 1
ATOM 8608 C C . LEU G 1 162 ? 39.367 53.004 0.860 1.00 18.24 159 LEU G C 1
ATOM 8609 O O . LEU G 1 162 ? 38.291 53.138 1.422 1.00 18.75 159 LEU G O 1
ATOM 8614 N N . GLN G 1 163 ? 39.495 52.975 -0.464 1.00 21.20 160 GLN G N 1
ATOM 8615 C CA . GLN G 1 163 ? 38.345 52.879 -1.350 1.00 23.38 160 GLN G CA 1
ATOM 8616 C C . GLN G 1 163 ? 37.899 51.435 -1.285 1.00 24.80 160 GLN G C 1
ATOM 8617 O O . GLN G 1 163 ? 38.619 50.537 -1.742 1.00 26.50 160 GLN G O 1
ATOM 8624 N N . ALA H 1 3 ? 19.131 56.784 34.454 1.00 21.62 0 ALA H N 1
ATOM 8625 C CA . ALA H 1 3 ? 20.180 56.255 35.365 1.00 20.56 0 ALA H CA 1
ATOM 8626 C C . ALA H 1 3 ? 20.988 55.149 34.695 1.00 19.74 0 ALA H C 1
ATOM 8627 O O . ALA H 1 3 ? 20.448 54.341 33.923 1.00 20.83 0 ALA H O 1
ATOM 8629 N N . MET H 1 4 ? 22.284 55.134 34.985 1.00 17.96 1 MET H N 1
ATOM 8630 C CA . MET H 1 4 ? 23.205 54.129 34.454 1.00 16.80 1 MET H CA 1
ATOM 8631 C C . MET H 1 4 ? 23.168 52.878 35.316 1.00 15.50 1 MET H C 1
ATOM 8632 O O . MET H 1 4 ? 22.934 52.953 36.525 1.00 14.96 1 MET H O 1
ATOM 8637 N N . LYS H 1 5 ? 23.414 51.723 34.705 1.00 13.66 2 LYS H N 1
ATOM 8638 C CA . LYS H 1 5 ? 23.529 50.492 35.473 1.00 12.64 2 LYS H CA 1
ATOM 8639 C C . LYS H 1 5 ? 24.341 49.441 34.727 1.00 11.67 2 LYS H C 1
ATOM 8640 O O . LYS H 1 5 ? 24.128 49.193 33.544 1.00 11.86 2 LYS H O 1
ATOM 8646 N N . VAL H 1 6 ? 25.267 48.838 35.452 1.00 9.70 3 VAL H N 1
ATOM 8647 C CA . VAL H 1 6 ? 26.131 47.786 34.924 1.00 9.54 3 VAL H CA 1
ATOM 8648 C C . VAL H 1 6 ? 25.878 46.501 35.721 1.00 9.93 3 VAL H C 1
ATOM 8649 O O . VAL H 1 6 ? 25.683 46.551 36.948 1.00 11.27 3 VAL H O 1
ATOM 8653 N N . ALA H 1 7 ? 25.856 45.358 35.043 1.00 9.48 4 ALA H N 1
ATOM 8654 C CA . ALA H 1 7 ? 25.815 44.072 35.732 1.00 9.40 4 ALA H CA 1
ATOM 8655 C C . ALA H 1 7 ? 27.185 43.440 35.637 1.00 9.81 4 ALA H C 1
ATOM 8656 O O . ALA H 1 7 ? 27.780 43.401 34.560 1.00 11.21 4 ALA H O 1
ATOM 8658 N N . VAL H 1 8 ? 27.693 42.977 36.774 1.00 9.34 5 VAL H N 1
ATOM 8659 C CA . VAL H 1 8 ? 28.966 42.273 36.858 1.00 9.67 5 VAL H CA 1
ATOM 8660 C C . VAL H 1 8 ? 28.649 40.838 37.251 1.00 9.68 5 VAL H C 1
ATOM 8661 O O . VAL H 1 8 ? 28.146 40.573 38.351 1.00 10.99 5 VAL H O 1
ATOM 8665 N N . ILE H 1 9 ? 28.905 39.907 36.337 1.00 8.77 6 ILE H N 1
ATOM 8666 C CA . ILE H 1 9 ? 28.516 38.520 36.558 1.00 9.19 6 ILE H CA 1
ATOM 8667 C C . ILE H 1 9 ? 29.699 37.562 36.419 1.00 9.97 6 ILE H C 1
ATOM 8668 O O . ILE H 1 9 ? 30.722 37.901 35.806 1.00 10.98 6 ILE H O 1
ATOM 8673 N N . MET H 1 10 ? 29.543 36.362 36.973 1.00 10.58 7 MET H N 1
ATOM 8674 C CA . MET H 1 10 ? 30.605 35.350 36.991 1.00 11.71 7 MET H CA 1
ATOM 8675 C C . MET H 1 10 ? 29.983 34.022 37.388 1.00 12.15 7 MET H C 1
ATOM 8676 O O . MET H 1 10 ? 28.960 34.003 38.064 1.00 12.01 7 MET H O 1
ATOM 8681 N N . GLY H 1 11 ? 30.602 32.913 36.977 1.00 13.45 8 GLY H N 1
ATOM 8682 C CA . GLY H 1 11 ? 30.023 31.585 37.184 1.00 14.41 8 GLY H CA 1
ATOM 8683 C C . GLY H 1 11 ? 30.209 30.994 38.565 1.00 15.00 8 GLY H C 1
ATOM 8684 O O . GLY H 1 11 ? 29.525 30.037 38.930 1.00 15.54 8 GLY H O 1
ATOM 8685 N N . SER H 1 12 ? 31.121 31.566 39.342 1.00 15.24 9 SER H N 1
ATOM 8686 C CA . SER H 1 12 ? 31.475 31.013 40.643 1.00 16.20 9 SER H CA 1
ATOM 8687 C C . SER H 1 12 ? 31.853 32.106 41.625 1.00 16.18 9 SER H C 1
ATOM 8688 O O . SER H 1 12 ? 32.390 33.141 41.242 1.00 16.16 9 SER H O 1
ATOM 8691 N N . SER H 1 13 ? 31.595 31.854 42.904 1.00 17.20 10 SER H N 1
ATOM 8692 C CA . SER H 1 13 ? 32.097 32.716 43.963 1.00 18.35 10 SER H CA 1
ATOM 8693 C C . SER H 1 13 ? 33.627 32.733 44.018 1.00 18.30 10 SER H C 1
ATOM 8694 O O . SER H 1 13 ? 34.206 33.680 44.536 1.00 18.58 10 SER H O 1
ATOM 8697 N N . SER H 1 14 ? 34.283 31.709 43.468 1.00 18.72 11 SER H N 1
ATOM 8698 C CA . SER H 1 14 ? 35.754 31.714 43.381 1.00 19.08 11 SER H CA 1
ATOM 8699 C C . SER H 1 14 ? 36.296 32.851 42.499 1.00 18.97 11 SER H C 1
ATOM 8700 O O . SER H 1 14 ? 37.465 33.214 42.605 1.00 19.38 11 SER H O 1
ATOM 8703 N N . ASP H 1 15 ? 35.436 33.404 41.640 1.00 18.52 12 ASP H N 1
ATOM 8704 C CA . ASP H 1 15 ? 35.801 34.508 40.753 1.00 18.59 12 ASP H CA 1
ATOM 8705 C C . ASP H 1 15 ? 35.634 35.895 41.394 1.00 18.34 12 ASP H C 1
ATOM 8706 O O . ASP H 1 15 ? 36.019 36.900 40.787 1.00 17.50 12 ASP H O 1
ATOM 8711 N N . TRP H 1 16 ? 35.078 35.943 42.608 1.00 18.35 13 TRP H N 1
ATOM 8712 C CA A TRP H 1 16 ? 34.747 37.223 43.230 0.70 18.89 13 TRP H CA 1
ATOM 8713 C CA B TRP H 1 16 ? 34.727 37.189 43.316 0.30 18.70 13 TRP H CA 1
ATOM 8714 C C . TRP H 1 16 ? 35.938 38.120 43.532 1.00 18.79 13 TRP H C 1
ATOM 8715 O O . TRP H 1 16 ? 35.871 39.327 43.289 1.00 19.24 13 TRP H O 1
ATOM 8736 N N . LYS H 1 17 ? 37.044 37.563 44.020 1.00 18.70 14 LYS H N 1
ATOM 8737 C CA . LYS H 1 17 ? 38.212 38.405 44.317 1.00 19.38 14 LYS H CA 1
ATOM 8738 C C . LYS H 1 17 ? 38.704 39.148 43.067 1.00 18.28 14 LYS H C 1
ATOM 8739 O O . LYS H 1 17 ? 39.084 40.321 43.135 1.00 19.58 14 LYS H O 1
ATOM 8745 N N A ILE H 1 18 ? 38.681 38.462 41.930 0.50 17.63 15 ILE H N 1
ATOM 8746 N N B ILE H 1 18 ? 38.685 38.462 41.930 0.50 17.42 15 ILE H N 1
ATOM 8747 C CA A ILE H 1 18 ? 39.072 39.060 40.659 0.50 16.46 15 ILE H CA 1
ATOM 8748 C CA B ILE H 1 18 ? 39.091 39.068 40.670 0.50 16.04 15 ILE H CA 1
ATOM 8749 C C A ILE H 1 18 ? 38.033 40.061 40.173 0.50 15.35 15 ILE H C 1
ATOM 8750 C C B ILE H 1 18 ? 38.039 40.054 40.153 0.50 15.11 15 ILE H C 1
ATOM 8751 O O A ILE H 1 18 ? 38.363 41.203 39.858 0.50 14.21 15 ILE H O 1
ATOM 8752 O O B ILE H 1 18 ? 38.367 41.188 39.813 0.50 13.96 15 ILE H O 1
ATOM 8761 N N . MET H 1 19 ? 36.778 39.632 40.122 1.00 14.47 16 MET H N 1
ATOM 8762 C CA . MET H 1 19 ? 35.713 40.478 39.590 1.00 13.73 16 MET H CA 1
ATOM 8763 C C . MET H 1 19 ? 35.410 41.724 40.431 1.00 13.43 16 MET H C 1
ATOM 8764 O O . MET H 1 19 ? 34.866 42.699 39.909 1.00 12.76 16 MET H O 1
ATOM 8769 N N A GLN H 1 20 ? 35.760 41.704 41.718 0.50 13.40 17 GLN H N 1
ATOM 8770 N N B GLN H 1 20 ? 35.784 41.689 41.709 0.50 13.37 17 GLN H N 1
ATOM 8771 C CA A GLN H 1 20 ? 35.580 42.895 42.556 0.50 13.78 17 GLN H CA 1
ATOM 8772 C CA B GLN H 1 20 ? 35.634 42.848 42.581 0.50 13.68 17 GLN H CA 1
ATOM 8773 C C A GLN H 1 20 ? 36.385 44.081 42.030 0.50 13.32 17 GLN H C 1
ATOM 8774 C C B GLN H 1 20 ? 36.380 44.059 42.030 0.50 13.28 17 GLN H C 1
ATOM 8775 O O A GLN H 1 20 ? 36.039 45.229 42.298 0.50 13.36 17 GLN H O 1
ATOM 8776 O O B GLN H 1 20 ? 35.989 45.198 42.277 0.50 13.29 17 GLN H O 1
ATOM 8787 N N . GLU H 1 21 ? 37.444 43.802 41.267 1.00 12.87 18 GLU H N 1
ATOM 8788 C CA . GLU H 1 21 ? 38.234 44.872 40.643 1.00 12.70 18 GLU H CA 1
ATOM 8789 C C . GLU H 1 21 ? 37.373 45.675 39.671 1.00 11.10 18 GLU H C 1
ATOM 8790 O O . GLU H 1 21 ? 37.524 46.894 39.569 1.00 11.06 18 GLU H O 1
ATOM 8796 N N . SER H 1 22 ? 36.450 45.006 38.974 1.00 10.70 19 SER H N 1
ATOM 8797 C CA . SER H 1 22 ? 35.510 45.712 38.105 1.00 10.34 19 SER H CA 1
ATOM 8798 C C . SER H 1 22 ? 34.632 46.636 38.942 1.00 10.47 19 SER H C 1
ATOM 8799 O O . SER H 1 22 ? 34.476 47.821 38.639 1.00 10.45 19 SER H O 1
ATOM 8802 N N . CYS H 1 23 ? 34.075 46.066 40.002 1.00 10.91 20 CYS H N 1
ATOM 8803 C CA . CYS H 1 23 ? 33.167 46.774 40.891 1.00 10.93 20 CYS H CA 1
ATOM 8804 C C . CYS H 1 23 ? 33.842 47.962 41.550 1.00 11.71 20 CYS H C 1
ATOM 8805 O O . CYS H 1 23 ? 33.228 49.028 41.689 1.00 11.34 20 CYS H O 1
ATOM 8808 N N . ASN H 1 24 ? 35.104 47.791 41.931 1.00 11.56 21 ASN H N 1
ATOM 8809 C CA . ASN H 1 24 ? 35.871 48.887 42.534 1.00 12.10 21 ASN H CA 1
ATOM 8810 C C . ASN H 1 24 ? 35.998 50.090 41.608 1.00 11.37 21 ASN H C 1
ATOM 8811 O O . ASN H 1 24 ? 35.864 51.223 42.041 1.00 11.23 21 ASN H O 1
ATOM 8816 N N . MET H 1 25 ? 36.232 49.851 40.320 1.00 10.63 22 MET H N 1
ATOM 8817 C CA . MET H 1 25 ? 36.308 50.962 39.387 1.00 10.17 22 MET H CA 1
ATOM 8818 C C . MET H 1 25 ? 34.944 51.576 39.120 1.00 9.91 22 MET H C 1
ATOM 8819 O O . MET H 1 25 ? 34.838 52.789 38.942 1.00 9.45 22 MET H O 1
ATOM 8824 N N . LEU H 1 26 ? 33.901 50.753 39.105 1.00 9.68 23 LEU H N 1
ATOM 8825 C CA . LEU H 1 26 ? 32.557 51.290 38.941 1.00 9.50 23 LEU H CA 1
ATOM 8826 C C . LEU H 1 26 ? 32.204 52.220 40.095 1.00 10.60 23 LEU H C 1
ATOM 8827 O O . LEU H 1 26 ? 31.640 53.290 39.873 1.00 10.95 23 LEU H O 1
ATOM 8832 N N . ASP H 1 27 ? 32.592 51.828 41.306 1.00 11.04 24 ASP H N 1
ATOM 8833 C CA . ASP H 1 27 ? 32.389 52.693 42.473 1.00 11.54 24 ASP H CA 1
ATOM 8834 C C . ASP H 1 27 ? 33.185 53.976 42.393 1.00 11.93 24 ASP H C 1
ATOM 8835 O O . ASP H 1 27 ? 32.672 55.039 42.733 1.00 12.02 24 ASP H O 1
ATOM 8840 N N . TYR H 1 28 ? 34.431 53.868 41.940 1.00 11.75 25 TYR H N 1
ATOM 8841 C CA . TYR H 1 28 ? 35.269 55.040 41.730 1.00 12.05 25 TYR H CA 1
ATOM 8842 C C . TYR H 1 28 ? 34.598 56.080 40.814 1.00 11.98 25 TYR H C 1
ATOM 8843 O O . TYR H 1 28 ? 34.664 57.290 41.072 1.00 12.59 25 TYR H O 1
ATOM 8852 N N . PHE H 1 29 ? 33.976 55.617 39.730 1.00 11.34 26 PHE H N 1
ATOM 8853 C CA . PHE H 1 29 ? 33.277 56.491 38.791 1.00 11.08 26 PHE H CA 1
ATOM 8854 C C . PHE H 1 29 ? 31.807 56.757 39.154 1.00 11.43 26 PHE H C 1
ATOM 8855 O O . PHE H 1 29 ? 31.090 57.431 38.393 1.00 11.65 26 PHE H O 1
ATOM 8863 N N . GLU H 1 30 ? 31.383 56.226 40.317 1.00 12.12 27 GLU H N 1
ATOM 8864 C CA A GLU H 1 30 ? 30.008 56.388 40.818 0.70 12.94 27 GLU H CA 1
ATOM 8865 C CA B GLU H 1 30 ? 30.007 56.342 40.835 0.30 12.40 27 GLU H CA 1
ATOM 8866 C C . GLU H 1 30 ? 28.947 55.859 39.836 1.00 12.35 27 GLU H C 1
ATOM 8867 O O . GLU H 1 30 ? 27.886 56.470 39.654 1.00 12.71 27 GLU H O 1
ATOM 8878 N N . ILE H 1 31 ? 29.245 54.725 39.206 1.00 11.35 28 ILE H N 1
ATOM 8879 C CA . ILE H 1 31 ? 28.333 54.074 38.272 1.00 10.67 28 ILE H CA 1
ATOM 8880 C C . ILE H 1 31 ? 27.649 52.926 39.023 1.00 11.17 28 ILE H C 1
ATOM 8881 O O . ILE H 1 31 ? 28.332 52.052 39.557 1.00 10.25 28 ILE H O 1
ATOM 8886 N N . PRO H 1 32 ? 26.306 52.939 39.090 1.00 11.21 29 PRO H N 1
ATOM 8887 C CA . PRO H 1 32 ? 25.605 51.869 39.810 1.00 11.48 29 PRO H CA 1
ATOM 8888 C C . PRO H 1 32 ? 25.789 50.517 39.143 1.00 11.38 29 PRO H C 1
ATOM 8889 O O . PRO H 1 32 ? 25.855 50.422 37.902 1.00 11.04 29 PRO H O 1
ATOM 8893 N N . TYR H 1 33 ? 25.845 49.481 39.969 1.00 12.27 30 TYR H N 1
ATOM 8894 C CA . TYR H 1 33 ? 25.964 48.127 39.460 1.00 12.58 30 TYR H CA 1
ATOM 8895 C C . TYR H 1 33 ? 25.293 47.104 40.356 1.00 13.43 30 TYR H C 1
ATOM 8896 O O . TYR H 1 33 ? 25.046 47.336 41.548 1.00 13.61 30 TYR H O 1
ATOM 8905 N N . GLU H 1 34 ? 25.020 45.951 39.766 1.00 13.35 31 GLU H N 1
ATOM 8906 C CA . GLU H 1 34 ? 24.673 44.759 40.526 1.00 14.83 31 GLU H CA 1
ATOM 8907 C C . GLU H 1 34 ? 25.718 43.690 40.219 1.00 15.22 31 GLU H C 1
ATOM 8908 O O . GLU H 1 34 ? 26.255 43.641 39.110 1.00 15.33 31 GLU H O 1
ATOM 8914 N N . LYS H 1 35 ? 26.047 42.870 41.209 1.00 15.57 32 LYS H N 1
ATOM 8915 C CA . LYS H 1 35 ? 26.941 41.741 40.980 1.00 16.82 32 LYS H CA 1
ATOM 8916 C C . LYS H 1 35 ? 26.178 40.466 41.273 1.00 17.05 32 LYS H C 1
ATOM 8917 O O . LYS H 1 35 ? 25.394 40.408 42.230 1.00 17.85 32 LYS H O 1
ATOM 8923 N N . GLN H 1 36 ? 26.357 39.456 40.432 1.00 16.18 33 GLN H N 1
ATOM 8924 C CA . GLN H 1 36 ? 25.723 38.165 40.698 1.00 16.26 33 GLN H CA 1
ATOM 8925 C C . GLN H 1 36 ? 26.525 36.994 40.159 1.00 15.59 33 GLN H C 1
ATOM 8926 O O . GLN H 1 36 ? 27.347 37.142 39.247 1.00 15.32 33 GLN H O 1
ATOM 8932 N N . VAL H 1 37 ? 26.280 35.834 40.758 1.00 14.53 34 VAL H N 1
ATOM 8933 C CA . VAL H 1 37 ? 26.780 34.575 40.238 1.00 14.36 34 VAL H CA 1
ATOM 8934 C C . VAL H 1 37 ? 25.755 34.000 39.263 1.00 14.27 34 VAL H C 1
ATOM 8935 O O . VAL H 1 37 ? 24.601 33.766 39.620 1.00 14.69 34 VAL H O 1
ATOM 8939 N N . VAL H 1 38 ? 26.201 33.813 38.021 1.00 13.18 35 VAL H N 1
ATOM 8940 C CA . VAL H 1 38 ? 25.396 33.286 36.912 1.00 13.72 35 VAL H CA 1
ATOM 8941 C C . VAL H 1 38 ? 26.327 32.322 36.180 1.00 12.09 35 VAL H C 1
ATOM 8942 O O . VAL H 1 38 ? 27.338 32.751 35.644 1.00 11.73 35 VAL H O 1
ATOM 8946 N N . SER H 1 39 ? 26.001 31.027 36.168 1.00 11.85 36 SER H N 1
ATOM 8947 C CA . SER H 1 39 ? 26.863 30.010 35.560 1.00 11.82 36 SER H CA 1
ATOM 8948 C C . SER H 1 39 ? 26.317 29.550 34.216 1.00 10.88 36 SER H C 1
ATOM 8949 O O . SER H 1 39 ? 25.184 29.080 34.134 1.00 10.71 36 SER H O 1
ATOM 8952 N N . ALA H 1 40 ? 27.133 29.659 33.169 1.00 9.94 37 ALA H N 1
ATOM 8953 C CA . ALA H 1 40 ? 26.739 29.188 31.847 1.00 9.58 37 ALA H CA 1
ATOM 8954 C C . ALA H 1 40 ? 26.498 27.678 31.816 1.00 9.00 37 ALA H C 1
ATOM 8955 O O . ALA H 1 40 ? 25.579 27.205 31.124 1.00 9.22 37 ALA H O 1
ATOM 8957 N N . HIS H 1 41 ? 27.292 26.925 32.574 1.00 9.72 38 HIS H N 1
ATOM 8958 C CA . HIS H 1 41 ? 27.230 25.458 32.466 1.00 9.28 38 HIS H CA 1
ATOM 8959 C C . HIS H 1 41 ? 26.410 24.792 33.553 1.00 9.57 38 HIS H C 1
ATOM 8960 O O . HIS H 1 41 ? 25.752 23.783 33.291 1.00 10.11 38 HIS H O 1
ATOM 8967 N N . ARG H 1 42 ? 26.415 25.380 34.751 1.00 9.61 39 ARG H N 1
ATOM 8968 C CA . ARG H 1 42 ? 25.652 24.803 35.866 1.00 9.60 39 ARG H CA 1
ATOM 8969 C C . ARG H 1 42 ? 24.234 25.356 35.964 1.00 9.72 39 ARG H C 1
ATOM 8970 O O . ARG H 1 42 ? 23.324 24.668 36.429 1.00 10.50 39 ARG H O 1
ATOM 8978 N N . THR H 1 43 ? 24.023 26.581 35.489 1.00 10.34 40 THR H N 1
ATOM 8979 C CA . THR H 1 43 ? 22.680 27.162 35.490 1.00 10.63 40 THR H CA 1
ATOM 8980 C C . THR H 1 43 ? 22.353 27.765 34.119 1.00 10.41 40 THR H C 1
ATOM 8981 O O . THR H 1 43 ? 22.082 28.968 34.013 1.00 10.27 40 THR H O 1
ATOM 8985 N N . PRO H 1 44 ? 22.373 26.933 33.060 1.00 9.89 41 PRO H N 1
ATOM 8986 C CA . PRO H 1 44 ? 22.183 27.494 31.711 1.00 10.21 41 PRO H CA 1
ATOM 8987 C C . PRO H 1 44 ? 20.845 28.223 31.497 1.00 10.23 41 PRO H C 1
ATOM 8988 O O . PRO H 1 44 ? 20.827 29.280 30.881 1.00 9.70 41 PRO H O 1
ATOM 8992 N N . LYS H 1 45 ? 19.747 27.685 32.022 1.00 11.20 42 LYS H N 1
ATOM 8993 C CA . LYS H 1 45 ? 18.453 28.362 31.897 1.00 11.37 42 LYS H CA 1
ATOM 8994 C C . LYS H 1 45 ? 18.390 29.687 32.666 1.00 11.23 42 LYS H C 1
ATOM 8995 O O . LYS H 1 45 ? 17.785 30.641 32.191 1.00 11.40 42 LYS H O 1
ATOM 9001 N N A MET H 1 46 ? 19.010 29.752 33.841 0.50 11.29 43 MET H N 1
ATOM 9002 N N B MET H 1 46 ? 19.030 29.741 33.835 0.50 11.11 43 MET H N 1
ATOM 9003 C CA A MET H 1 46 ? 19.058 31.014 34.571 0.50 11.53 43 MET H CA 1
ATOM 9004 C CA B MET H 1 46 ? 19.137 30.987 34.597 0.50 11.18 43 MET H CA 1
ATOM 9005 C C A MET H 1 46 ? 19.893 32.027 33.792 0.50 11.04 43 MET H C 1
ATOM 9006 C C B MET H 1 46 ? 19.982 32.009 33.840 0.50 10.79 43 MET H C 1
ATOM 9007 O O A MET H 1 46 ? 19.544 33.201 33.705 0.50 11.21 43 MET H O 1
ATOM 9008 O O B MET H 1 46 ? 19.693 33.202 33.856 0.50 10.87 43 MET H O 1
ATOM 9017 N N A MET H 1 47 ? 20.987 31.560 33.199 0.50 10.29 44 MET H N 1
ATOM 9018 N N B MET H 1 47 ? 21.029 31.544 33.166 0.50 10.07 44 MET H N 1
ATOM 9019 C CA A MET H 1 47 ? 21.817 32.431 32.377 0.50 9.83 44 MET H CA 1
ATOM 9020 C CA B MET H 1 47 ? 21.829 32.450 32.350 0.50 9.73 44 MET H CA 1
ATOM 9021 C C A MET H 1 47 ? 21.030 33.022 31.207 0.50 9.77 44 MET H C 1
ATOM 9022 C C B MET H 1 47 ? 21.002 33.039 31.217 0.50 9.69 44 MET H C 1
ATOM 9023 O O A MET H 1 47 ? 21.134 34.218 30.916 0.50 9.49 44 MET H O 1
ATOM 9024 O O B MET H 1 47 ? 21.058 34.244 30.954 0.50 9.30 44 MET H O 1
ATOM 9033 N N . VAL H 1 48 ? 20.229 32.189 30.549 1.00 9.26 45 VAL H N 1
ATOM 9034 C CA . VAL H 1 48 ? 19.402 32.635 29.427 1.00 9.60 45 VAL H CA 1
ATOM 9035 C C . VAL H 1 48 ? 18.416 33.714 29.876 1.00 10.07 45 VAL H C 1
ATOM 9036 O O . VAL H 1 48 ? 18.279 34.746 29.214 1.00 10.58 45 VAL H O 1
ATOM 9040 N N . GLN H 1 49 ? 17.755 33.481 31.008 1.00 10.53 46 GLN H N 1
ATOM 9041 C CA . GLN H 1 49 ? 16.811 34.447 31.569 1.00 11.66 46 GLN H CA 1
ATOM 9042 C C . GLN H 1 49 ? 17.503 35.759 31.942 1.00 10.97 46 GLN H C 1
ATOM 9043 O O . GLN H 1 49 ? 17.010 36.846 31.622 1.00 12.03 46 GLN H O 1
ATOM 9049 N N . PHE H 1 50 ? 18.644 35.663 32.616 1.00 11.09 47 PHE H N 1
ATOM 9050 C CA . PHE H 1 50 ? 19.388 36.858 32.995 1.00 11.1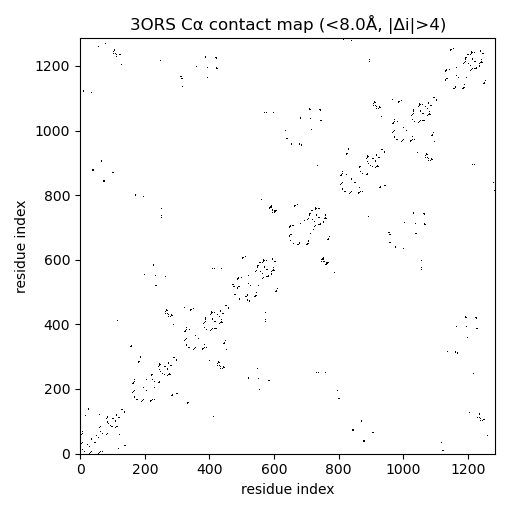1 47 PHE H CA 1
ATOM 9051 C C . PHE H 1 50 ? 19.727 37.706 31.767 1.00 11.05 47 PHE H C 1
ATOM 9052 O O . PHE H 1 50 ? 19.489 38.913 31.752 1.00 10.33 47 PHE H O 1
ATOM 9060 N N . ALA H 1 51 ? 20.296 37.072 30.744 1.00 10.55 48 ALA H N 1
ATOM 9061 C CA . ALA H 1 51 ? 20.733 37.816 29.568 1.00 10.76 48 ALA H CA 1
ATOM 9062 C C . ALA H 1 51 ? 19.555 38.392 28.796 1.00 11.08 48 ALA H C 1
ATOM 9063 O O . ALA H 1 51 ? 19.601 39.550 28.385 1.00 10.40 48 ALA H O 1
ATOM 9065 N N A SER H 1 52 ? 18.504 37.589 28.617 0.50 10.70 49 SER H N 1
ATOM 9066 N N B SER H 1 52 ? 18.499 37.598 28.623 0.50 11.17 49 SER H N 1
ATOM 9067 C CA A SER H 1 52 ? 17.323 38.009 27.853 0.50 11.38 49 SER H CA 1
ATOM 9068 C CA B SER H 1 52 ? 17.336 38.021 27.837 0.50 12.37 49 SER H CA 1
ATOM 9069 C C A SER H 1 52 ? 16.630 39.210 28.484 0.50 11.86 49 SER H C 1
ATOM 9070 C C B SER H 1 52 ? 16.575 39.179 28.481 0.50 12.38 49 SER H C 1
ATOM 9071 O O A SER H 1 52 ? 16.194 40.123 27.772 0.50 12.51 49 SER H O 1
ATOM 9072 O O B SER H 1 52 ?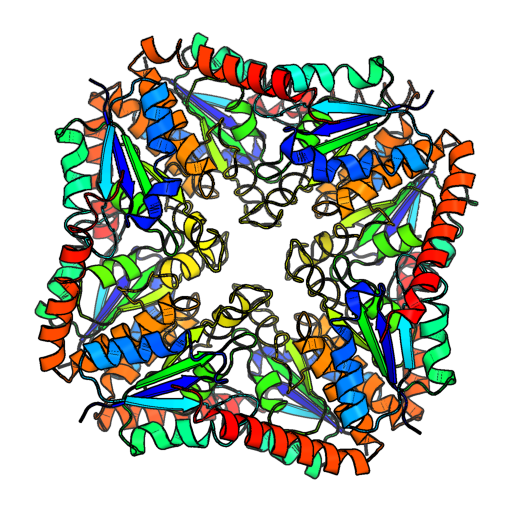 16.029 40.033 27.771 0.50 13.06 49 SER H O 1
ATOM 9077 N N . GLU H 1 53 ? 16.552 39.208 29.814 1.00 12.29 50 GLU H N 1
ATOM 9078 C CA . GLU H 1 53 ? 15.840 40.248 30.570 1.00 12.83 50 GLU H CA 1
ATOM 9079 C C . GLU H 1 53 ? 16.669 41.464 30.969 1.00 12.30 50 GLU H C 1
ATOM 9080 O O . GLU H 1 53 ? 16.111 42.454 31.462 1.00 12.30 50 GLU H O 1
ATOM 9086 N N . ALA H 1 54 ? 17.983 41.412 30.757 1.00 11.05 51 ALA H N 1
ATOM 9087 C CA . ALA H 1 54 ? 18.864 42.457 31.260 1.00 11.44 51 ALA H CA 1
ATOM 9088 C C . ALA H 1 54 ? 18.472 43.851 30.796 1.00 11.29 51 ALA H C 1
ATOM 9089 O O . ALA H 1 54 ? 18.377 44.774 31.613 1.00 11.20 51 ALA H O 1
ATOM 9091 N N . ARG H 1 55 ? 18.240 44.015 29.495 1.00 11.26 52 ARG H N 1
ATOM 9092 C CA . ARG H 1 55 ? 17.955 45.345 28.964 1.00 12.09 52 ARG H CA 1
ATOM 9093 C C . ARG H 1 55 ? 16.647 45.912 29.512 1.00 13.36 52 ARG H C 1
ATOM 9094 O O . ARG H 1 55 ? 16.609 47.077 29.937 1.00 13.08 52 ARG H O 1
ATOM 9102 N N A GLU H 1 56 ? 15.601 45.084 29.538 0.50 14.17 53 GLU H N 1
ATOM 9103 N N B GLU H 1 56 ? 15.599 45.091 29.526 0.50 14.31 53 GLU H N 1
ATOM 9104 C CA A GLU H 1 56 ? 14.296 45.514 30.050 0.50 15.23 53 GLU H CA 1
ATOM 9105 C CA B GLU H 1 56 ? 14.304 45.526 30.051 0.50 15.52 53 GLU H CA 1
ATOM 9106 C C A GLU H 1 56 ? 14.354 45.868 31.539 0.50 15.66 53 GLU H C 1
ATOM 9107 C C B GLU H 1 56 ? 14.363 45.880 31.539 0.50 15.80 53 GLU H C 1
ATOM 9108 O O A GLU H 1 56 ? 13.554 46.677 32.021 0.50 16.07 53 GLU H O 1
ATOM 9109 O O B GLU H 1 56 ? 13.573 46.698 32.019 0.50 16.19 53 GLU H O 1
ATOM 9120 N N . ARG H 1 57 ? 15.310 45.275 32.258 1.00 15.94 54 ARG H N 1
ATOM 9121 C CA . ARG H 1 57 ? 15.527 45.558 33.678 1.00 16.63 54 ARG H CA 1
ATOM 9122 C C . ARG H 1 57 ? 16.440 46.765 33.931 1.00 16.20 54 ARG H C 1
ATOM 9123 O O . ARG H 1 57 ? 16.814 47.040 35.077 1.00 17.78 54 ARG H O 1
ATOM 9131 N N . GLY H 1 58 ? 16.812 47.479 32.871 1.00 15.23 55 GLY H N 1
ATOM 9132 C CA . GLY H 1 58 ? 17.582 48.713 33.013 1.00 14.00 55 GLY H CA 1
ATOM 9133 C C . GLY H 1 58 ? 19.099 48.573 33.011 1.00 13.18 55 GLY H C 1
ATOM 9134 O O . GLY H 1 58 ? 19.825 49.545 33.256 1.00 13.40 55 GLY H O 1
ATOM 9135 N N . ILE H 1 59 ? 19.596 47.36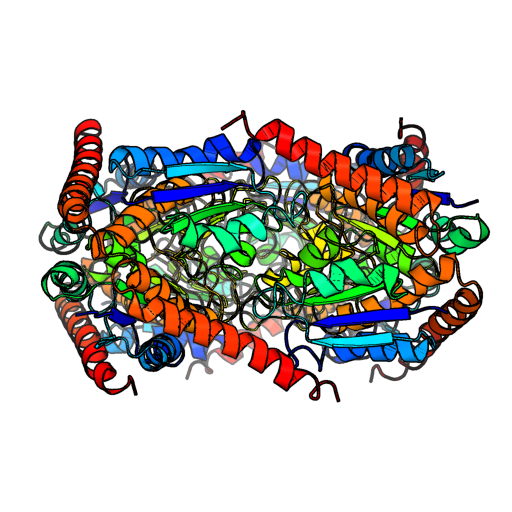6 32.753 1.00 11.77 56 ILE H N 1
ATOM 9136 C CA . ILE H 1 59 ? 21.040 47.192 32.605 1.00 11.78 56 ILE H CA 1
ATOM 9137 C C . ILE H 1 59 ? 21.493 47.789 31.255 1.00 11.21 56 ILE H C 1
ATOM 9138 O O . ILE H 1 59 ? 20.813 47.622 30.239 1.00 11.65 56 ILE H O 1
ATOM 9143 N N . ASN H 1 60 ? 22.628 48.496 31.267 1.00 11.21 57 ASN H N 1
ATOM 9144 C CA . ASN H 1 60 ? 23.181 49.134 30.065 1.00 10.95 57 ASN H CA 1
ATOM 9145 C C . ASN H 1 60 ? 24.371 48.369 29.501 1.00 9.92 57 ASN H C 1
ATOM 9146 O O . ASN H 1 60 ? 24.612 48.398 28.299 1.00 9.61 57 ASN H O 1
ATOM 9151 N N . ILE H 1 61 ? 25.144 47.747 30.385 1.00 9.39 58 ILE H N 1
ATOM 9152 C CA . ILE H 1 61 ? 26.380 47.040 30.019 1.00 8.64 58 ILE H CA 1
ATOM 9153 C C . ILE H 1 61 ? 26.489 45.822 30.910 1.00 8.23 58 ILE H C 1
ATOM 9154 O O . ILE H 1 61 ? 26.199 45.903 32.102 1.00 7.97 58 ILE H O 1
ATOM 9159 N N . ILE H 1 62 ? 26.930 44.694 30.359 1.00 7.77 59 ILE H N 1
ATOM 9160 C CA . ILE H 1 62 ? 27.219 43.509 31.157 1.00 8.43 59 ILE H CA 1
ATOM 9161 C C . ILE H 1 62 ? 28.704 43.209 31.104 1.00 8.36 59 ILE H C 1
ATOM 9162 O O . ILE H 1 62 ? 29.290 43.143 30.024 1.00 9.53 59 ILE H O 1
ATOM 9167 N N . ILE H 1 63 ? 29.323 43.090 32.274 1.00 8.49 60 ILE H N 1
ATOM 9168 C CA . ILE H 1 63 ? 30.694 42.606 32.411 1.00 8.30 60 ILE H CA 1
ATOM 9169 C C . ILE H 1 63 ? 30.604 41.167 32.899 1.00 7.92 60 ILE H C 1
ATOM 9170 O O . ILE H 1 63 ? 29.976 40.897 33.923 1.00 8.13 60 ILE H O 1
ATOM 9175 N N . ALA H 1 64 ? 31.190 40.234 32.153 1.00 7.90 61 ALA H N 1
ATOM 9176 C CA . ALA H 1 64 ? 31.089 38.815 32.492 1.00 8.54 61 ALA H CA 1
ATOM 9177 C C . ALA H 1 64 ? 32.478 38.214 32.570 1.00 8.62 61 ALA H C 1
ATOM 9178 O O . ALA H 1 64 ? 33.241 38.313 31.611 1.00 8.84 61 ALA H O 1
ATOM 9180 N N . GLY H 1 65 ? 32.825 37.633 33.722 1.00 8.78 62 GLY H N 1
ATOM 9181 C CA . GLY H 1 65 ? 34.091 36.908 33.900 1.00 9.69 62 GLY H CA 1
ATOM 9182 C C . GLY H 1 65 ? 33.894 35.409 33.807 1.00 9.99 62 GLY H C 1
ATOM 9183 O O . GLY H 1 65 ? 32.898 34.868 34.301 1.00 10.65 62 GLY H O 1
ATOM 9184 N N . ALA H 1 66 ? 34.848 34.725 33.176 1.00 9.99 63 ALA H N 1
ATOM 9185 C CA . ALA H 1 66 ? 34.796 33.264 33.047 1.00 9.99 63 ALA H CA 1
ATOM 9186 C C . ALA H 1 66 ? 36.183 32.694 32.780 1.00 10.25 63 ALA H C 1
ATOM 9187 O O . ALA H 1 66 ? 37.024 33.356 32.179 1.00 9.41 63 ALA H O 1
ATOM 9189 N N . GLY H 1 67 ? 36.403 31.455 33.221 1.00 11.33 64 GLY H N 1
ATOM 9190 C CA . GLY H 1 67 ? 37.685 30.779 33.027 1.00 11.34 64 GLY H CA 1
ATOM 9191 C C . GLY H 1 67 ? 37.548 29.419 32.371 1.00 11.64 64 GLY H C 1
ATOM 9192 O O . GLY H 1 67 ? 36.471 28.820 32.350 1.00 12.43 64 GLY H O 1
ATOM 9193 N N . GLY H 1 68 ? 38.643 28.939 31.796 1.00 11.10 65 GLY H N 1
ATOM 9194 C CA . GLY H 1 68 ? 38.676 27.600 31.193 1.00 10.40 65 GLY H CA 1
ATOM 9195 C C . GLY H 1 68 ? 37.952 27.610 29.869 1.00 10.08 65 GLY H C 1
ATOM 9196 O O . GLY H 1 68 ? 38.274 28.415 28.982 1.00 11.04 65 GLY H O 1
ATOM 9197 N N . ALA H 1 69 ? 36.984 26.701 29.740 1.00 10.07 66 ALA H N 1
ATOM 9198 C CA . ALA H 1 69 ? 36.006 26.730 28.658 1.00 10.15 66 ALA H CA 1
ATOM 9199 C C . ALA H 1 69 ? 35.020 27.848 28.983 1.00 10.59 66 ALA H C 1
ATOM 9200 O O . ALA H 1 69 ? 33.935 27.625 29.555 1.00 11.33 66 ALA H O 1
ATOM 9202 N N . ALA H 1 70 ? 35.438 29.069 28.655 1.00 10.05 67 ALA H N 1
ATOM 9203 C CA . ALA H 1 70 ? 34.803 30.284 29.153 1.00 9.69 67 ALA H CA 1
ATOM 9204 C C . ALA H 1 70 ? 33.731 30.720 28.182 1.00 10.25 67 ALA H C 1
ATOM 9205 O O . ALA H 1 70 ? 34.007 31.446 27.211 1.00 11.48 67 ALA H O 1
ATOM 9207 N N . HIS H 1 71 ? 32.511 30.262 28.442 1.00 9.19 68 HIS H N 1
ATOM 9208 C CA . HIS H 1 71 ? 31.400 30.448 27.518 1.00 8.22 68 HIS H CA 1
ATOM 9209 C C . HIS H 1 71 ? 30.440 31.540 27.963 1.00 7.97 68 HIS H C 1
ATOM 9210 O O . HIS H 1 71 ? 29.624 31.982 27.177 1.00 8.81 68 HIS H O 1
ATOM 9217 N N . LEU H 1 72 ? 30.515 31.941 29.225 1.00 7.21 69 LEU H N 1
ATOM 9218 C CA . LEU H 1 72 ? 29.532 32.884 29.755 1.00 7.69 69 LEU H CA 1
ATOM 9219 C C . LEU H 1 72 ? 29.419 34.214 28.989 1.00 7.89 69 LEU H C 1
ATOM 9220 O O . LEU H 1 72 ? 28.315 34.622 28.663 1.00 7.94 69 LEU H O 1
ATOM 9225 N N . PRO H 1 73 ? 30.551 34.892 28.697 1.00 7.55 70 PRO H N 1
ATOM 9226 C CA . PRO H 1 73 ? 30.410 36.179 28.014 1.00 7.82 70 PRO H CA 1
ATOM 9227 C C . PRO H 1 73 ? 29.787 36.044 26.640 1.00 7.49 70 PRO H C 1
ATOM 9228 O O . PRO H 1 73 ? 28.890 36.818 26.302 1.00 8.37 70 PRO H O 1
ATOM 9232 N N . GLY H 1 74 ? 30.228 35.049 25.871 1.00 7.24 71 GLY H N 1
ATOM 9233 C CA . GLY H 1 74 ? 29.747 34.883 24.505 1.00 7.15 71 GLY H CA 1
ATOM 9234 C C . GLY H 1 74 ? 28.286 34.477 24.442 1.00 7.28 71 GLY H C 1
ATOM 9235 O O . GLY H 1 74 ? 27.550 34.922 23.559 1.00 7.65 71 GLY H O 1
ATOM 9236 N N . MET H 1 75 ? 27.853 33.630 25.379 1.00 6.87 72 MET H N 1
ATOM 9237 C CA . MET H 1 75 ? 26.459 33.213 25.429 1.00 7.44 72 MET H CA 1
ATOM 9238 C C . MET H 1 75 ? 25.538 34.328 25.888 1.00 7.36 72 MET H C 1
ATOM 9239 O O . MET H 1 75 ? 24.479 34.528 25.310 1.00 7.76 72 MET H O 1
ATOM 9244 N N . VAL H 1 76 ? 25.975 35.084 26.894 1.00 7.97 73 VAL H N 1
ATOM 9245 C CA . VAL H 1 76 ? 25.224 36.276 27.303 1.00 7.53 73 VAL H CA 1
ATOM 9246 C C . VAL H 1 76 ? 25.121 37.266 26.144 1.00 7.73 73 VAL H C 1
ATOM 9247 O O . VAL H 1 76 ? 24.030 37.754 25.839 1.00 7.57 73 VAL H O 1
ATOM 9251 N N . ALA H 1 77 ? 26.238 37.508 25.456 1.00 7.42 74 ALA H N 1
ATOM 9252 C CA . ALA H 1 77 ? 26.208 38.423 24.312 1.00 7.44 74 ALA H CA 1
ATOM 9253 C C . ALA H 1 77 ? 25.224 38.004 23.217 1.00 7.14 74 ALA H C 1
ATOM 9254 O O . ALA H 1 77 ? 24.637 38.845 22.561 1.00 6.81 74 ALA H O 1
ATOM 9256 N N . SER H 1 78 ? 25.050 36.691 23.036 1.00 7.24 75 SER H N 1
ATOM 9257 C CA . SER H 1 78 ? 24.181 36.150 21.990 1.00 7.57 75 SER H CA 1
ATOM 9258 C C . SER H 1 78 ? 22.702 36.364 22.314 1.00 7.51 75 SER H C 1
ATOM 9259 O O . SER H 1 78 ? 21.849 36.226 21.442 1.00 8.29 75 SER H O 1
ATOM 9262 N N . LEU H 1 79 ? 22.414 36.717 23.566 1.00 7.63 76 LEU H N 1
ATOM 9263 C CA . LEU H 1 79 ? 21.046 36.761 24.087 1.00 8.26 76 LEU H CA 1
ATOM 9264 C C . LEU H 1 79 ? 20.607 38.143 24.533 1.00 9.35 76 LEU H C 1
ATOM 9265 O O . LEU H 1 79 ? 19.553 38.280 25.151 1.00 10.88 76 LEU H O 1
ATOM 9270 N N . THR H 1 80 ? 21.419 39.158 24.229 1.00 8.13 77 THR H N 1
ATOM 9271 C CA . THR H 1 80 ? 21.111 40.552 24.558 1.00 8.21 77 THR H CA 1
ATOM 9272 C C . THR H 1 80 ? 21.559 41.479 23.425 1.00 8.75 77 THR H C 1
ATOM 9273 O O . THR H 1 80 ? 22.454 41.115 22.642 1.00 8.72 77 THR H O 1
ATOM 9277 N N . THR H 1 81 ? 20.942 42.657 23.323 1.00 8.90 78 THR H N 1
ATOM 9278 C CA . THR H 1 81 ? 21.431 43.688 22.397 1.00 9.10 78 THR H CA 1
ATOM 9279 C C . THR H 1 81 ? 22.399 44.646 23.089 1.00 9.21 78 THR H C 1
ATOM 9280 O O . THR H 1 81 ? 22.942 45.552 22.467 1.00 8.88 78 THR H O 1
ATOM 9284 N N . LEU H 1 82 ? 22.620 44.429 24.382 1.00 8.13 79 LEU H N 1
ATOM 9285 C CA . LEU H 1 82 ? 23.574 45.229 25.148 1.00 7.97 79 LEU H CA 1
ATOM 9286 C C . LEU H 1 82 ? 25.011 44.841 24.845 1.00 7.65 79 LEU H C 1
ATOM 9287 O O . LEU H 1 82 ? 25.308 43.673 24.545 1.00 7.26 79 LEU H O 1
ATOM 9292 N N . PRO H 1 83 ? 25.935 45.802 24.991 1.00 7.33 80 PRO H N 1
ATOM 9293 C CA . PRO H 1 83 ? 27.353 45.464 24.896 1.00 7.96 80 PRO H CA 1
ATOM 9294 C C . PRO H 1 83 ? 27.799 44.594 26.072 1.00 8.09 80 PRO H C 1
ATOM 9295 O O . PRO H 1 83 ? 27.463 44.871 27.232 1.00 8.58 80 PRO H O 1
ATOM 9299 N N . VAL H 1 84 ? 28.592 43.573 25.759 1.00 7.69 81 VAL H N 1
ATOM 9300 C CA . VAL H 1 84 ? 29.101 42.649 26.767 1.00 7.67 81 VAL H CA 1
ATOM 9301 C C . VAL H 1 84 ? 30.622 42.695 26.768 1.00 7.72 81 VAL H C 1
ATOM 9302 O O . VAL H 1 84 ? 31.264 42.561 25.721 1.00 7.68 81 VAL H O 1
ATOM 9306 N N . ILE H 1 85 ? 31.193 42.890 27.956 1.00 7.26 82 ILE H N 1
ATOM 9307 C CA . ILE H 1 85 ? 32.639 42.906 28.168 1.00 7.45 82 ILE H CA 1
ATOM 9308 C C . ILE H 1 85 ? 33.022 41.598 28.835 1.00 7.06 82 ILE H C 1
ATOM 9309 O O . ILE H 1 85 ? 32.431 41.227 29.856 1.00 8.03 82 ILE H O 1
ATOM 9314 N N . GLY H 1 86 ? 33.956 40.864 28.233 1.00 6.88 83 GLY H N 1
ATOM 9315 C CA . GLY H 1 86 ? 34.360 39.567 28.760 1.00 7.97 83 GLY H CA 1
ATOM 9316 C C . GLY H 1 86 ? 35.734 39.607 29.390 1.00 7.75 83 GLY H C 1
ATOM 9317 O O . GLY H 1 86 ? 36.696 40.068 28.764 1.00 8.06 83 GLY H O 1
ATOM 9318 N N . VAL H 1 87 ? 35.824 39.123 30.623 1.00 8.02 84 VAL H N 1
ATOM 9319 C CA . VAL H 1 87 ? 37.075 39.068 31.376 1.00 8.04 84 VAL H CA 1
ATOM 9320 C C . VAL H 1 87 ? 37.548 37.629 31.480 1.00 8.48 84 VAL H C 1
ATOM 9321 O O . VAL H 1 87 ? 36.891 36.811 32.117 1.00 8.63 84 VAL H O 1
ATOM 9325 N N . PRO H 1 88 ? 38.678 37.300 30.841 1.00 8.44 85 PRO H N 1
ATOM 9326 C CA . PRO H 1 88 ? 39.210 35.939 30.993 1.00 9.14 85 PRO H CA 1
ATOM 9327 C C . PRO H 1 88 ? 39.836 35.742 32.371 1.00 10.61 85 PRO H C 1
ATOM 9328 O O . PRO H 1 88 ? 40.710 36.514 32.766 1.00 11.68 85 PRO H O 1
ATOM 9332 N N . ILE H 1 89 ? 39.364 34.729 33.091 1.00 11.60 86 ILE H N 1
ATOM 9333 C CA . ILE H 1 89 ? 39.886 34.425 34.429 1.00 13.97 86 ILE H CA 1
ATOM 9334 C C . ILE H 1 89 ? 41.056 33.451 34.305 1.00 15.12 86 ILE H C 1
ATOM 9335 O O . ILE H 1 89 ? 40.973 32.482 33.557 1.00 15.83 86 ILE H O 1
ATOM 9340 N N . GLU H 1 90 ? 42.130 33.710 35.045 1.00 16.92 87 GLU H N 1
ATOM 9341 C CA . GLU H 1 90 ? 43.333 32.900 34.946 1.00 19.26 87 GLU H CA 1
ATOM 9342 C C . GLU H 1 90 ? 43.028 31.479 35.390 1.00 19.72 87 GLU H C 1
ATOM 9343 O O . GLU H 1 90 ? 42.279 31.257 36.339 1.00 20.10 87 GLU H O 1
ATOM 9349 N N A THR H 1 91 ? 43.587 30.510 34.684 0.50 20.46 88 THR H N 1
ATOM 9350 N N B THR H 1 91 ? 43.624 30.519 34.683 0.50 20.09 88 THR H N 1
ATOM 9351 C CA A THR H 1 91 ? 43.408 29.133 35.093 0.50 21.15 88 THR H CA 1
ATOM 9352 C CA B THR H 1 91 ? 43.448 29.097 34.978 0.50 20.39 88 THR H CA 1
ATOM 9353 C C A THR H 1 91 ? 44.741 28.606 35.601 0.50 21.69 88 THR H C 1
ATOM 9354 C C B THR H 1 91 ? 44.769 28.454 35.387 0.50 21.38 88 THR H C 1
ATOM 9355 O O A THR H 1 91 ? 45.782 29.240 35.403 0.50 21.99 88 THR H O 1
ATOM 9356 O O B THR H 1 91 ? 45.828 28.840 34.892 0.50 21.75 88 THR H O 1
ATOM 9363 N N . LYS H 1 92 ? 44.695 27.465 36.279 1.00 22.43 89 LYS H N 1
ATOM 9364 C CA . LYS H 1 92 ? 45.889 26.855 36.870 1.00 23.54 89 LYS H CA 1
ATOM 9365 C C . LYS H 1 92 ? 46.813 26.190 35.850 1.00 23.57 89 LYS H C 1
ATOM 9366 O O . LYS H 1 92 ? 48.022 26.442 35.865 1.00 24.26 89 LYS H O 1
ATOM 9372 N N . SER H 1 93 ? 46.254 25.381 34.950 1.00 23.52 90 SER H N 1
ATOM 9373 C CA . SER H 1 93 ? 47.077 24.706 33.948 1.00 22.65 90 SER H CA 1
ATOM 9374 C C . SER H 1 93 ? 47.540 25.667 32.871 1.00 21.77 90 SER H C 1
ATOM 9375 O O . SER H 1 93 ? 48.743 25.811 32.634 1.00 21.99 90 SER H O 1
ATOM 9378 N N . LEU H 1 94 ? 46.589 26.357 32.244 1.00 20.49 91 LEU H N 1
ATOM 9379 C CA . LEU H 1 94 ? 46.878 27.069 31.013 1.00 18.90 91 LEU H CA 1
ATOM 9380 C C . LEU H 1 94 ? 46.973 28.586 31.147 1.00 18.49 91 LEU H C 1
ATOM 9381 O O . LEU H 1 94 ? 47.007 29.291 30.141 1.00 17.91 91 LEU H O 1
ATOM 9386 N N . LYS H 1 95 ? 47.033 29.063 32.387 1.00 18.16 92 LYS H N 1
ATOM 9387 C CA . LYS H 1 95 ? 47.366 30.463 32.685 1.00 18.47 92 LYS H CA 1
ATOM 9388 C C . LYS H 1 95 ? 46.374 31.436 32.055 1.00 17.42 92 LYS H C 1
ATOM 9389 O O . LYS H 1 95 ? 46.726 32.565 31.709 1.00 17.85 92 LYS H O 1
ATOM 9395 N N . GLY H 1 96 ? 45.140 30.975 31.884 1.00 15.85 93 GLY H N 1
ATOM 9396 C CA . GLY H 1 96 ? 44.104 31.794 31.267 1.00 14.10 93 GLY H CA 1
ATOM 9397 C C . GLY H 1 96 ? 44.128 31.861 29.752 1.00 13.15 93 GLY H C 1
ATOM 9398 O O . GLY H 1 96 ? 43.347 32.602 29.165 1.00 12.18 93 GLY H O 1
ATOM 9399 N N . ILE H 1 97 ? 45.015 31.111 29.099 1.00 12.19 94 ILE H N 1
ATOM 9400 C CA . ILE H 1 97 ? 45.038 31.093 27.642 1.00 11.75 94 ILE H CA 1
ATOM 9401 C C . ILE H 1 97 ? 43.775 30.441 27.069 1.00 10.44 94 ILE H C 1
ATOM 9402 O O . ILE H 1 97 ? 43.247 30.882 26.037 1.00 10.61 94 ILE H O 1
ATOM 9407 N N . ASP H 1 98 ? 43.312 29.373 27.720 1.00 10.01 95 ASP H N 1
ATOM 9408 C CA . ASP H 1 98 ? 42.030 28.770 27.356 1.00 9.41 95 ASP H CA 1
ATOM 9409 C C . ASP H 1 98 ? 40.897 29.767 27.555 1.00 8.56 95 ASP H C 1
ATOM 9410 O O . ASP H 1 98 ? 40.074 29.937 26.664 1.00 8.82 95 ASP H O 1
ATOM 9415 N N . SER H 1 99 ? 40.915 30.468 28.693 1.00 8.74 96 SER H N 1
ATOM 9416 C CA . SER H 1 99 ? 39.912 31.493 28.984 1.00 8.48 96 SER H CA 1
ATOM 9417 C C . SER H 1 99 ? 39.893 32.564 27.906 1.00 8.34 96 SER H C 1
ATOM 9418 O O . SER H 1 99 ? 38.828 32.940 27.415 1.00 8.15 96 SER H O 1
ATOM 9421 N N . LEU H 1 100 ? 41.079 33.042 27.537 1.00 8.68 97 LEU H N 1
ATOM 9422 C CA . LEU H 1 100 ? 41.205 34.125 26.572 1.00 8.00 97 LEU H CA 1
ATOM 9423 C C . LEU H 1 100 ? 40.663 33.733 25.207 1.00 8.13 97 LEU H C 1
ATOM 9424 O O . LEU H 1 100 ? 39.860 34.465 24.626 1.00 8.67 97 LEU H O 1
ATOM 9429 N N . LEU H 1 101 ? 41.089 32.573 24.702 1.00 7.95 98 LEU H N 1
ATOM 9430 C CA . LEU H 1 101 ? 40.683 32.165 23.350 1.00 8.87 98 LEU H CA 1
ATOM 9431 C C . LEU H 1 101 ? 39.200 31.836 23.275 1.00 8.69 98 LEU H C 1
ATOM 9432 O O . LEU H 1 101 ? 38.543 32.124 22.263 1.00 8.88 98 LEU H O 1
ATOM 9437 N N A SER H 1 102 ? 38.673 31.232 24.343 0.50 8.48 99 SER H N 1
ATOM 9438 N N B SER H 1 102 ? 38.662 31.236 24.334 0.50 8.27 99 SER H N 1
ATOM 9439 C CA A SER H 1 102 ? 37.246 30.890 24.433 0.50 8.52 99 SER H CA 1
ATOM 9440 C CA B SER H 1 102 ? 37.242 30.880 24.340 0.50 8.12 99 SER H CA 1
ATOM 9441 C C A SER H 1 102 ? 36.345 32.120 24.419 0.50 8.57 99 SER H C 1
ATOM 9442 C C B SER H 1 102 ? 36.311 32.085 24.541 0.50 8.26 99 SER H C 1
ATOM 9443 O O A SER H 1 102 ? 35.188 32.042 24.018 0.50 8.84 99 SER H O 1
ATOM 9444 O O B SER H 1 102 ? 35.102 31.955 24.377 0.50 8.34 99 SER H O 1
ATOM 9449 N N . ILE H 1 103 ? 36.879 33.244 24.882 1.00 7.89 100 ILE H N 1
ATOM 9450 C CA . ILE H 1 103 ? 36.118 34.500 24.959 1.00 8.10 100 ILE H CA 1
ATOM 9451 C C . ILE H 1 103 ? 36.328 35.383 23.725 1.00 7.90 100 ILE H C 1
ATOM 9452 O O . ILE H 1 103 ? 35.359 35.850 23.126 1.00 8.23 100 ILE H O 1
ATOM 9457 N N . VAL H 1 104 ? 37.584 35.622 23.349 1.00 7.70 101 VAL H N 1
ATOM 9458 C CA . VAL H 1 104 ? 37.855 36.634 22.323 1.00 7.45 101 VAL H CA 1
ATOM 9459 C C . VAL H 1 104 ? 37.476 36.207 20.902 1.00 7.14 101 VAL H C 1
ATOM 9460 O O . VAL H 1 104 ? 37.039 37.036 20.105 1.00 7.57 101 VAL H O 1
ATOM 9464 N N . GLN H 1 105 ? 37.619 34.915 20.610 1.00 6.76 102 GLN H N 1
ATOM 9465 C CA . GLN H 1 105 ? 37.513 34.410 19.236 1.00 7.49 102 GLN H CA 1
ATOM 9466 C C . GLN H 1 105 ? 36.091 34.207 18.719 1.00 7.77 102 GLN H C 1
ATOM 9467 O O . GLN H 1 105 ? 35.815 33.269 17.963 1.00 8.35 102 GLN H O 1
ATOM 9473 N N . MET H 1 106 ? 35.178 35.086 19.118 1.00 7.70 103 MET H N 1
ATOM 9474 C CA . MET H 1 106 ? 33.814 35.051 18.586 1.00 8.42 103 MET H CA 1
ATOM 9475 C C . MET H 1 106 ? 33.774 35.192 17.074 1.00 8.99 103 MET H C 1
ATOM 9476 O O . MET H 1 106 ? 34.304 36.163 16.531 1.00 9.43 103 MET H O 1
ATOM 9481 N N . PRO H 1 107 ? 33.130 34.237 16.386 1.00 9.40 104 PRO H N 1
ATOM 9482 C CA . PRO H 1 107 ? 32.902 34.426 14.949 1.00 9.88 104 PRO H CA 1
ATOM 9483 C C . PRO H 1 107 ? 32.070 35.678 14.637 1.00 9.76 104 PRO H C 1
ATOM 9484 O O . PRO H 1 107 ? 31.355 36.206 15.503 1.00 9.73 104 PRO H O 1
ATOM 9488 N N . GLY H 1 108 ? 32.201 36.177 13.413 1.00 9.60 105 GLY H N 1
ATOM 9489 C CA . GLY H 1 108 ? 31.451 37.370 13.001 1.00 9.80 105 GLY H CA 1
ATOM 9490 C C . GLY H 1 108 ? 29.958 37.200 13.227 1.00 9.88 105 GLY H C 1
ATOM 9491 O O . GLY H 1 108 ? 29.374 36.173 12.867 1.00 11.29 105 GLY H O 1
ATOM 9492 N N . GLY H 1 109 ? 29.353 38.215 13.831 1.00 9.06 106 GLY H N 1
ATOM 9493 C CA . GLY H 1 109 ? 27.928 38.235 14.108 1.00 8.72 106 GLY H CA 1
ATOM 9494 C C . GLY H 1 109 ? 27.572 38.632 15.525 1.00 8.22 106 GLY H C 1
ATOM 9495 O O . GLY H 1 109 ? 26.639 39.402 15.710 1.00 8.60 106 GLY H O 1
ATOM 9496 N N . ILE H 1 110 ? 28.283 38.084 16.512 1.00 8.31 107 ILE H N 1
ATOM 9497 C CA . ILE H 1 110 ? 28.014 38.366 17.925 1.00 7.96 107 ILE H CA 1
ATOM 9498 C C . ILE H 1 110 ? 29.335 38.776 18.593 1.00 7.79 107 ILE H C 1
ATOM 9499 O O . ILE H 1 110 ? 30.238 37.943 18.708 1.00 8.17 107 ILE H O 1
ATOM 9504 N N . PRO H 1 111 ? 29.460 40.054 19.015 1.00 8.16 108 PRO H N 1
ATOM 9505 C CA . PRO H 1 111 ? 30.730 40.527 19.571 1.00 7.65 108 PRO H CA 1
ATOM 9506 C C . PRO H 1 111 ? 30.827 40.353 21.079 1.00 7.42 108 PRO H C 1
ATOM 9507 O O . PRO H 1 111 ? 29.813 40.436 21.777 1.00 7.75 108 PRO H O 1
ATOM 9511 N N . VAL H 1 112 ? 32.046 40.142 21.559 1.00 7.38 109 VAL H N 1
ATOM 9512 C CA . VAL H 1 112 ? 32.371 40.343 22.968 1.00 7.04 109 VAL H CA 1
ATOM 9513 C C . VAL H 1 112 ? 33.600 41.247 23.055 1.00 6.79 109 VAL H C 1
ATOM 9514 O O . VAL H 1 112 ? 34.609 41.000 22.373 1.00 7.29 109 VAL H O 1
ATOM 9518 N N . ALA H 1 113 ? 33.521 42.287 23.883 1.00 6.59 110 ALA H N 1
ATOM 9519 C CA . ALA H 1 113 ? 34.647 43.193 24.113 1.00 6.89 110 ALA H CA 1
ATOM 9520 C C . ALA H 1 113 ? 35.545 42.528 25.139 1.00 7.53 110 ALA H C 1
ATOM 9521 O O . ALA H 1 113 ? 35.185 42.440 26.308 1.00 8.65 110 ALA H O 1
ATOM 9523 N N . THR H 1 114 ? 36.714 42.051 24.734 1.00 7.20 111 THR H N 1
ATOM 9524 C CA . THR H 1 114 ? 37.552 41.255 25.647 1.00 7.67 111 THR H CA 1
ATOM 9525 C C . THR H 1 114 ? 38.675 42.079 26.240 1.00 8.04 111 THR H C 1
ATOM 9526 O O . THR H 1 114 ? 39.326 42.846 25.538 1.00 7.75 111 THR H O 1
ATOM 9530 N N . THR H 1 115 ? 38.903 41.918 27.539 1.00 8.63 112 THR H N 1
ATOM 9531 C CA . THR H 1 115 ? 40.034 42.579 28.171 1.00 10.01 112 THR H CA 1
ATOM 9532 C C . THR H 1 115 ? 41.085 41.560 28.574 1.00 9.81 112 THR H C 1
ATOM 9533 O O . THR H 1 115 ? 40.950 40.379 28.255 1.00 10.31 112 THR H O 1
ATOM 9537 N N . ALA H 1 116 ? 42.135 42.038 29.251 1.00 9.77 113 ALA H N 1
ATOM 9538 C CA . ALA H 1 116 ? 43.283 41.223 29.636 1.00 9.36 113 ALA H CA 1
ATOM 9539 C C . ALA H 1 116 ? 42.908 40.093 30.573 1.00 9.53 113 ALA H C 1
ATOM 9540 O O . ALA H 1 116 ? 41.870 40.136 31.237 1.00 9.32 113 ALA H O 1
ATOM 9542 N N . ILE H 1 117 ? 43.769 39.084 30.625 1.00 9.82 114 ILE H N 1
ATOM 9543 C CA A ILE H 1 117 ? 43.629 37.981 31.571 0.50 10.54 114 ILE H CA 1
ATOM 9544 C CA B ILE H 1 117 ? 43.602 37.984 31.569 0.50 9.83 114 ILE H CA 1
ATOM 9545 C C . ILE H 1 117 ? 43.709 38.492 33.012 1.00 10.32 114 ILE H C 1
ATOM 9546 O O . ILE H 1 117 ? 44.616 39.276 33.360 1.00 12.06 114 ILE H O 1
ATOM 9555 N N . GLY H 1 118 ? 42.768 38.057 33.844 1.00 10.79 115 GLY H N 1
ATOM 9556 C CA . GLY H 1 118 ? 42.830 38.286 35.280 1.00 10.98 115 GLY H CA 1
ATOM 9557 C C . GLY H 1 118 ? 42.497 39.666 35.792 1.00 11.49 115 GLY H C 1
ATOM 9558 O O . GLY H 1 118 ? 41.693 40.379 35.209 1.00 11.88 115 GLY H O 1
ATOM 9559 N N . ALA H 1 119 ? 43.136 40.031 36.903 1.00 11.95 116 ALA H N 1
ATOM 9560 C CA . ALA H 1 119 ? 42.813 41.244 37.650 1.00 12.27 116 ALA H CA 1
ATOM 9561 C C . ALA H 1 119 ? 42.895 42.507 36.795 1.00 12.16 116 ALA H C 1
ATOM 9562 O O . ALA H 1 119 ? 42.041 43.397 36.912 1.00 12.76 116 ALA H O 1
ATOM 9564 N N . ALA H 1 120 ? 43.922 42.589 35.954 1.00 11.57 117 ALA H N 1
ATOM 9565 C CA . ALA H 1 120 ? 44.084 43.737 35.061 1.00 10.74 117 ALA H CA 1
ATOM 9566 C C . ALA H 1 120 ? 42.880 43.859 34.129 1.00 10.36 117 ALA H C 1
ATOM 9567 O O . ALA H 1 120 ? 42.380 44.953 33.903 1.00 10.43 117 ALA H O 1
ATOM 9569 N N . GLY H 1 121 ? 42.407 42.727 33.615 1.00 10.03 118 GLY H N 1
ATOM 9570 C CA . GLY H 1 121 ? 41.234 42.712 32.747 1.00 9.62 118 GLY H CA 1
ATOM 9571 C C . GLY H 1 121 ? 39.967 43.096 33.497 1.00 9.36 118 GLY H C 1
ATOM 9572 O O . GLY H 1 121 ? 39.106 43.799 32.954 1.00 9.15 118 GLY H O 1
ATOM 9573 N N . ALA H 1 122 ? 39.845 42.625 34.738 1.00 9.71 119 ALA H N 1
ATOM 9574 C CA . ALA H 1 122 ? 38.685 42.972 35.557 1.00 9.61 119 ALA H CA 1
ATOM 9575 C C . ALA H 1 122 ? 38.659 44.472 35.855 1.00 9.24 119 ALA H C 1
ATOM 9576 O O . ALA H 1 122 ? 37.631 45.136 35.675 1.00 8.58 119 ALA H O 1
ATOM 9578 N N . LYS H 1 123 ? 39.808 45.019 36.250 1.00 9.85 120 LYS H N 1
ATOM 9579 C CA . LYS H 1 123 ? 39.901 46.458 36.474 1.00 9.60 120 LYS H CA 1
ATOM 9580 C C . LYS H 1 123 ? 39.528 47.218 35.186 1.00 9.79 120 LYS H C 1
ATOM 9581 O O . LYS H 1 123 ? 38.742 48.174 35.216 1.00 9.73 120 LYS H O 1
ATOM 9587 N N . ASN H 1 124 ? 40.077 46.767 34.062 1.00 9.10 121 ASN H N 1
ATOM 9588 C CA . ASN H 1 124 ? 39.812 47.423 32.790 1.00 9.18 121 ASN H CA 1
ATOM 9589 C C . ASN H 1 124 ? 38.385 47.310 32.271 1.00 8.32 121 ASN H C 1
ATOM 9590 O O . ASN H 1 124 ? 37.918 48.198 31.561 1.00 8.25 121 ASN H O 1
ATOM 9595 N N . ALA H 1 125 ? 37.686 46.231 32.635 1.00 8.25 122 ALA H N 1
ATOM 9596 C CA . ALA H 1 125 ? 36.274 46.121 32.275 1.00 7.90 122 ALA H CA 1
ATOM 9597 C C . ALA H 1 125 ? 35.456 47.249 32.930 1.00 8.07 122 ALA H C 1
ATOM 9598 O O . ALA H 1 125 ? 34.585 47.825 32.299 1.00 8.58 122 ALA H O 1
ATOM 9600 N N . GLY H 1 126 ? 35.745 47.553 34.194 1.00 8.25 123 GLY H N 1
ATOM 9601 C CA . GLY H 1 126 ? 35.054 48.638 34.880 1.00 8.10 123 GLY H CA 1
ATOM 9602 C C . GLY H 1 126 ? 35.375 49.992 34.254 1.00 8.19 123 GLY H C 1
ATOM 9603 O O . GLY H 1 126 ? 34.492 50.841 34.071 1.00 8.83 123 GLY H O 1
ATOM 9604 N N . ILE H 1 127 ? 36.649 50.196 33.938 1.00 8.36 124 ILE H N 1
ATOM 9605 C CA . ILE H 1 127 ? 37.063 51.442 33.287 1.00 8.24 124 ILE H CA 1
ATOM 9606 C C . ILE H 1 127 ? 36.460 51.568 31.881 1.00 7.82 124 ILE H C 1
ATOM 9607 O O . ILE H 1 127 ? 35.996 52.643 31.497 1.00 7.35 124 ILE H O 1
ATOM 9612 N N . LEU H 1 128 ? 36.458 50.469 31.128 1.00 7.55 125 LEU H N 1
ATOM 9613 C CA . LEU H 1 128 ? 35.871 50.465 29.806 1.00 7.89 125 LEU H CA 1
ATOM 9614 C C . LEU H 1 128 ? 34.374 50.791 29.864 1.00 8.11 125 LEU H C 1
ATOM 9615 O O . LEU H 1 128 ? 33.873 51.549 29.034 1.00 8.09 125 LEU H O 1
ATOM 9620 N N . ALA H 1 129 ? 33.672 50.230 30.848 1.00 8.07 126 ALA H N 1
ATOM 9621 C CA . ALA H 1 129 ? 32.268 50.569 31.045 1.00 8.55 126 ALA H CA 1
ATOM 9622 C C . ALA H 1 129 ? 32.083 52.079 31.260 1.00 8.71 126 ALA H C 1
ATOM 9623 O O . ALA H 1 129 ? 31.188 52.699 30.671 1.00 8.74 126 ALA H O 1
ATOM 9625 N N . ALA H 1 130 ? 32.947 52.674 32.086 1.00 8.54 127 ALA H N 1
ATOM 9626 C CA . ALA H 1 130 ? 32.922 54.126 32.293 1.00 8.38 127 ALA H CA 1
ATOM 9627 C C . ALA H 1 130 ? 33.162 54.901 30.995 1.00 8.83 127 ALA H C 1
ATOM 9628 O O . ALA H 1 130 ? 32.458 55.870 30.703 1.00 9.30 127 ALA H O 1
ATOM 9630 N N . ARG H 1 131 ? 34.145 54.474 30.204 1.00 8.12 128 ARG H N 1
ATOM 9631 C CA . ARG H 1 131 ? 34.371 55.128 28.913 1.00 8.29 128 ARG H CA 1
ATOM 9632 C C . ARG H 1 131 ? 33.159 55.004 27.994 1.00 8.54 128 ARG H C 1
ATOM 9633 O O . ARG H 1 131 ? 32.803 55.945 27.292 1.00 8.57 128 ARG H O 1
ATOM 9641 N N . MET H 1 132 ? 32.524 53.840 27.994 1.00 8.85 129 MET H N 1
ATOM 9642 C CA . MET H 1 132 ? 31.327 53.647 27.176 1.00 9.54 129 MET H CA 1
ATOM 9643 C C . MET H 1 132 ? 30.208 54.595 27.593 1.00 9.94 129 MET H C 1
ATOM 9644 O O . MET H 1 132 ? 29.544 55.199 26.746 1.00 11.17 129 MET H O 1
ATOM 9649 N N . LEU H 1 133 ? 30.047 54.773 28.900 1.00 10.41 130 LEU H N 1
ATOM 9650 C CA . LEU H 1 133 ? 28.976 55.614 29.414 1.00 10.40 130 LEU H CA 1
ATOM 9651 C C . LEU H 1 133 ? 29.307 57.093 29.313 1.00 10.98 130 LEU H C 1
ATOM 9652 O O . LEU H 1 133 ? 28.418 57.932 29.485 1.00 11.83 130 LEU H O 1
ATOM 9657 N N . SER H 1 134 ? 30.567 57.413 29.023 1.00 11.45 131 SER H N 1
ATOM 9658 C CA . SER H 1 134 ? 31.029 58.806 28.988 1.00 12.13 131 SER H CA 1
ATOM 9659 C C . SER H 1 134 ? 30.708 59.536 27.695 1.00 13.59 131 SER H C 1
ATOM 9660 O O . SER H 1 134 ? 30.997 60.728 27.585 1.00 14.46 131 SER H O 1
ATOM 9663 N N . ILE H 1 135 ? 30.170 58.832 26.702 1.00 14.56 132 ILE H N 1
ATOM 9664 C CA . ILE H 1 135 ? 29.927 59.449 25.398 1.00 16.11 132 ILE H CA 1
ATOM 9665 C C . ILE H 1 135 ? 28.970 60.623 25.570 1.00 17.41 132 ILE H C 1
ATOM 9666 O O . ILE H 1 135 ? 27.867 60.464 26.104 1.00 17.07 132 ILE H O 1
ATOM 9671 N N . GLN H 1 136 ? 29.434 61.801 25.157 1.00 18.49 133 GLN H N 1
ATOM 9672 C CA . GLN H 1 136 ? 28.708 63.066 25.329 1.00 19.98 133 GLN H CA 1
ATOM 9673 C C . GLN H 1 136 ? 28.188 63.261 26.767 1.00 19.47 133 GLN H C 1
ATOM 9674 O O . GLN H 1 136 ? 27.081 63.756 26.975 1.00 20.54 133 GLN H O 1
ATOM 9680 N N . ASN H 1 137 ? 29.002 62.872 27.752 1.00 19.23 134 ASN H N 1
ATOM 9681 C CA . ASN H 1 137 ? 28.636 62.991 29.165 1.00 18.96 134 ASN H CA 1
ATOM 9682 C C . ASN H 1 137 ? 29.743 63.705 29.929 1.00 17.97 134 ASN H C 1
ATOM 9683 O O . ASN H 1 137 ? 30.659 63.051 30.434 1.00 17.31 134 ASN H O 1
ATOM 9688 N N . PRO H 1 138 ? 29.676 65.048 30.008 1.00 17.18 135 PRO H N 1
ATOM 9689 C CA . PRO H 1 138 ? 30.826 65.798 30.521 1.00 16.82 135 PRO H CA 1
ATOM 9690 C C . PRO H 1 138 ? 31.235 65.424 31.947 1.00 16.11 135 PRO H C 1
ATOM 9691 O O . PRO H 1 138 ? 32.426 65.467 32.258 1.00 15.55 135 PRO H O 1
ATOM 9695 N N . SER H 1 139 ? 30.268 65.066 32.802 1.00 16.24 136 SER H N 1
ATOM 9696 C CA A SER H 1 139 ? 30.562 64.687 34.190 0.50 16.00 136 SER H CA 1
ATOM 9697 C CA B SER H 1 139 ? 30.595 64.712 34.186 0.50 16.05 136 SER H CA 1
ATOM 9698 C C . SER H 1 139 ? 31.485 63.470 34.252 1.00 15.65 136 SER H C 1
ATOM 9699 O O . SER H 1 139 ? 32.462 63.453 35.007 1.00 15.41 136 SER H O 1
ATOM 9704 N N . LEU H 1 140 ? 31.174 62.449 33.447 1.00 14.78 137 LEU H N 1
ATOM 9705 C CA . LEU H 1 140 ? 32.034 61.261 33.365 1.00 14.10 137 LEU H CA 1
ATOM 9706 C C . LEU H 1 140 ? 33.355 61.568 32.681 1.00 13.30 137 LEU H C 1
ATOM 9707 O O . LEU H 1 140 ? 34.393 61.042 33.091 1.00 12.28 137 LEU H O 1
ATOM 9712 N N . VAL H 1 141 ? 33.314 62.398 31.634 1.00 12.35 138 VAL H N 1
ATOM 9713 C CA . VAL H 1 141 ? 34.541 62.838 30.975 1.00 11.88 138 VAL H CA 1
ATOM 9714 C C . VAL H 1 141 ? 35.477 63.526 31.974 1.00 11.87 138 VAL H C 1
ATOM 9715 O O . VAL H 1 141 ? 36.677 63.273 31.971 1.00 11.49 138 VAL H O 1
ATOM 9719 N N . GLU H 1 142 ? 34.926 64.403 32.819 1.00 11.69 139 GLU H N 1
ATOM 9720 C CA . GLU H 1 142 ? 35.707 65.014 33.885 1.00 11.76 139 GLU H CA 1
ATOM 9721 C C . GLU H 1 142 ? 36.325 63.968 34.806 1.00 11.32 139 GLU H C 1
ATOM 9722 O O . GLU H 1 142 ? 37.509 64.041 35.112 1.00 12.00 139 GLU H O 1
ATOM 9728 N N . LYS H 1 143 ? 35.526 62.992 35.251 1.00 11.45 140 LYS H N 1
ATOM 9729 C CA . LYS H 1 143 ? 36.031 61.918 36.117 1.00 11.39 140 LYS H CA 1
ATOM 9730 C C . LYS H 1 143 ? 37.134 61.102 35.430 1.00 11.23 140 LYS H C 1
ATOM 9731 O O . LYS H 1 143 ? 38.127 60.739 36.056 1.00 10.91 140 LYS H O 1
ATOM 9737 N N . LEU H 1 144 ? 36.959 60.830 34.139 1.00 11.27 141 LEU H N 1
ATOM 9738 C CA . LEU H 1 144 ? 37.974 60.071 33.405 1.00 10.98 141 LEU H CA 1
ATOM 9739 C C . LEU H 1 144 ? 39.255 60.883 33.247 1.00 11.46 141 LEU H C 1
ATOM 9740 O O . LEU H 1 144 ? 40.355 60.322 33.273 1.00 11.28 141 LEU H O 1
ATOM 9745 N N . ASN H 1 145 ? 39.114 62.201 33.094 1.00 12.54 142 ASN H N 1
ATOM 9746 C CA A ASN H 1 145 ? 40.279 63.073 32.991 0.50 13.50 142 ASN H CA 1
ATOM 9747 C CA B ASN H 1 145 ? 40.270 63.097 32.998 0.50 13.27 142 ASN H CA 1
ATOM 9748 C C . ASN H 1 145 ? 41.032 63.141 34.315 1.00 13.50 142 ASN H C 1
ATOM 9749 O O . ASN H 1 145 ? 42.261 63.121 34.334 1.00 13.83 142 ASN H O 1
ATOM 9758 N N . GLN H 1 146 ? 40.294 63.200 35.422 1.00 13.41 143 GLN H N 1
ATOM 9759 C CA . GLN H 1 146 ? 40.907 63.152 36.746 1.00 13.92 143 GLN H CA 1
ATOM 9760 C C . GLN H 1 146 ? 41.619 61.816 36.980 1.00 13.97 143 GLN H C 1
ATOM 9761 O O . GLN H 1 146 ? 42.684 61.766 37.602 1.00 13.69 143 GLN H O 1
ATOM 9767 N N . TYR H 1 147 ? 41.034 60.731 36.474 1.00 13.06 144 TYR H N 1
ATOM 9768 C CA . TYR H 1 147 ? 41.669 59.415 36.553 1.00 13.38 144 TYR H CA 1
ATOM 9769 C C . TYR H 1 147 ? 42.990 59.371 35.774 1.00 13.70 144 TYR H C 1
ATOM 9770 O O . TYR H 1 147 ? 43.995 58.855 36.279 1.00 14.00 144 TYR H O 1
ATOM 9779 N N . GLU H 1 148 ? 42.980 59.911 34.562 1.00 14.45 145 GLU H N 1
ATOM 9780 C CA . GLU H 1 148 ? 44.210 60.102 33.781 1.00 15.23 145 GLU H CA 1
ATOM 9781 C C . GLU H 1 148 ? 45.288 60.820 34.651 1.00 15.74 145 GLU H C 1
ATOM 9782 O O . GLU H 1 148 ? 46.427 60.397 34.737 1.00 15.19 145 GLU H O 1
ATOM 9788 N N . SER H 1 149 ? 44.898 61.902 35.289 1.00 15.96 146 SER H N 1
ATOM 9789 C CA . SER H 1 149 ? 45.830 62.638 36.141 1.00 16.58 146 SER H CA 1
ATOM 9790 C C . SER H 1 149 ? 46.456 61.772 37.225 1.00 16.22 146 SER H C 1
ATOM 9791 O O . SER H 1 149 ? 47.644 61.935 37.523 1.00 16.30 146 SER H O 1
ATOM 9794 N N . SER H 1 150 ? 45.673 60.861 37.815 1.00 15.95 147 SER H N 1
ATOM 9795 C CA A SER H 1 150 ? 46.200 59.941 38.828 0.50 16.28 147 SER H CA 1
ATOM 9796 C CA B SER H 1 150 ? 46.190 59.932 38.822 0.50 16.28 147 SER H CA 1
ATOM 9797 C C . SER H 1 150 ? 47.186 58.939 38.219 1.00 16.07 147 SER H C 1
ATOM 9798 O O . SER H 1 150 ? 48.162 58.558 38.862 1.00 16.75 147 SER H O 1
ATOM 9803 N N . LEU H 1 151 ? 46.938 58.521 36.978 1.00 15.69 148 LEU H N 1
ATOM 9804 C CA . LEU H 1 151 ? 47.861 57.614 36.285 1.00 15.58 148 LEU H CA 1
ATOM 9805 C C . LEU H 1 151 ? 49.201 58.295 36.010 1.00 15.43 148 LEU H C 1
ATOM 9806 O O . LEU H 1 151 ? 50.264 57.697 36.205 1.00 15.68 148 LEU H O 1
ATOM 9811 N N . ILE H 1 152 ? 49.152 59.552 35.576 1.00 15.41 149 ILE H N 1
ATOM 9812 C CA . ILE H 1 152 ? 50.370 60.342 35.353 1.00 15.76 149 ILE H CA 1
ATOM 9813 C C . ILE H 1 152 ? 51.146 60.526 36.664 1.00 16.72 149 ILE H C 1
ATOM 9814 O O . ILE H 1 152 ? 52.366 60.340 36.710 1.00 16.91 149 ILE H O 1
ATOM 9819 N N . GLN H 1 153 ? 50.422 60.842 37.735 1.00 17.87 150 GLN H N 1
ATOM 9820 C CA . GLN H 1 153 ? 51.030 61.052 39.048 1.00 19.35 150 GLN H CA 1
ATOM 9821 C C . GLN H 1 153 ? 51.736 59.789 39.546 1.00 19.90 150 GLN H C 1
ATOM 9822 O O . GLN H 1 153 ? 52.849 59.866 40.076 1.00 20.37 150 GLN H O 1
ATOM 9828 N N . LYS H 1 154 ? 51.095 58.640 39.341 1.00 20.81 151 LYS H N 1
ATOM 9829 C CA . LYS H 1 154 ? 51.634 57.331 39.718 1.00 21.88 151 LYS H CA 1
ATOM 9830 C C . LYS H 1 154 ? 53.032 57.118 39.135 1.00 22.33 151 LYS H C 1
ATOM 9831 O O . LYS H 1 154 ? 53.956 56.695 39.847 1.00 22.88 151 LYS H O 1
ATOM 9837 N N . VAL H 1 155 ? 53.183 57.427 37.849 1.00 22.35 152 VAL H N 1
ATOM 9838 C CA . VAL H 1 155 ? 54.468 57.290 37.167 1.00 22.35 152 VAL H CA 1
ATOM 9839 C C . VAL H 1 155 ? 55.501 58.301 37.685 1.00 23.73 152 VAL H C 1
ATOM 9840 O O . VAL H 1 155 ? 56.660 57.941 37.936 1.00 23.01 152 VAL H O 1
ATOM 9844 N N . GLU H 1 156 ? 55.080 59.554 37.853 1.00 24.67 153 GLU H N 1
ATOM 9845 C CA B GLU H 1 156 ? 55.972 60.610 38.337 0.38 25.63 153 GLU H CA 1
ATOM 9846 C CA C GLU H 1 156 ? 55.979 60.601 38.342 0.62 25.92 153 GLU H CA 1
ATOM 9847 C C . GLU H 1 156 ? 56.530 60.278 39.721 1.00 26.44 153 GLU H C 1
ATOM 9848 O O . GLU H 1 156 ? 57.683 60.598 40.027 1.00 26.80 153 GLU H O 1
ATOM 9859 N N . ASP H 1 157 ? 55.712 59.622 40.540 1.00 27.18 154 ASP H N 1
ATOM 9860 C CA . ASP H 1 157 ? 56.112 59.207 41.881 1.00 28.74 154 ASP H CA 1
ATOM 9861 C C . ASP H 1 157 ? 57.190 58.123 41.843 1.00 29.70 154 ASP H C 1
ATOM 9862 O O . ASP H 1 157 ? 58.041 58.051 42.740 1.00 30.22 154 ASP H O 1
ATOM 9867 N N . MET H 1 158 ? 57.158 57.299 40.795 1.00 30.54 155 MET H N 1
ATOM 9868 C CA . MET H 1 158 ? 58.073 56.162 40.655 1.00 31.47 155 MET H CA 1
ATOM 9869 C C . MET H 1 158 ? 59.491 56.560 40.257 1.00 32.35 155 MET H C 1
ATOM 9870 O O . MET H 1 158 ? 60.404 55.732 40.300 1.00 32.31 155 MET H O 1
ATOM 9875 N N . GLN H 1 159 ? 59.674 57.827 39.892 1.00 33.50 156 GLN H N 1
ATOM 9876 C CA . GLN H 1 159 ? 60.980 58.339 39.466 1.00 34.78 156 GLN H CA 1
ATOM 9877 C C . GLN H 1 159 ? 62.085 58.177 40.513 1.00 35.53 156 GLN H C 1
ATOM 9878 O O . GLN H 1 159 ? 63.269 58.182 40.171 1.00 35.91 156 GLN H O 1
ATOM 9884 N N . ASN H 1 160 ? 61.689 58.016 41.776 1.00 36.42 157 ASN H N 1
ATOM 9885 C CA . ASN H 1 160 ? 62.631 57.899 42.893 1.00 37.00 157 ASN H CA 1
ATOM 9886 C C . ASN H 1 160 ? 62.739 56.493 43.477 1.00 37.16 157 ASN H C 1
ATOM 9887 O O . ASN H 1 160 ? 63.522 56.258 44.401 1.00 37.24 157 ASN H O 1
ATOM 9892 N N . GLU H 1 161 ? 61.961 55.562 42.929 1.00 37.22 158 GLU H N 1
ATOM 9893 C CA . GLU H 1 161 ? 61.907 54.189 43.432 1.00 37.30 158 GLU H CA 1
ATOM 9894 C C . GLU H 1 161 ? 62.886 53.252 42.709 1.00 36.95 158 GLU H C 1
ATOM 9895 O O . GLU H 1 161 ? 62.798 52.026 42.836 1.00 36.93 158 GLU H O 1
ATOM 9901 N N . LEU H 1 162 ? 63.815 53.834 41.954 1.00 36.61 159 LEU H N 1
ATOM 9902 C CA . LEU H 1 162 ? 64.826 53.060 41.236 1.00 36.23 159 LEU H CA 1
ATOM 9903 C C . LEU H 1 162 ? 66.082 52.888 42.093 1.00 36.30 159 LEU H C 1
ATOM 9904 O O . LEU H 1 162 ? 67.204 53.143 41.649 1.00 36.15 159 LEU H O 1
#

Nearest PDB structures (foldseek):
  3ors-assembly1_C  TM=1.001E+00  e=1.175E-30  Staphylococcus aureus subsp. aureus str. Newman
  4zc8-assembly1_A  TM=9.800E-01  e=2.335E-22  Acetobacter aceti 1023
  4ycj-assembly1_A  TM=9.832E-01  e=2.993E-22  Acetobacter aceti 1023
  5clh-assembly1_A  TM=9.833E-01  e=3.388E-22  Acetobacter aceti 1023
  4ycc-assembly1_A  TM=9.831E-01  e=5.921E-22  Acetobacter aceti 1023

Foldseek 3Di:
DAEEEEEEQDVVCCVQLVLLVVLCVLLVGHYYYDYDHCPPHVVVLLVCLQCQVVVPHQEYEYEAEALGQSQQVSQVRHVHAYEYEQEQDDPCRSPNSQCNQCVDDPPGHYNYADYTNRRSNVNNVVVLVVVCVVVVV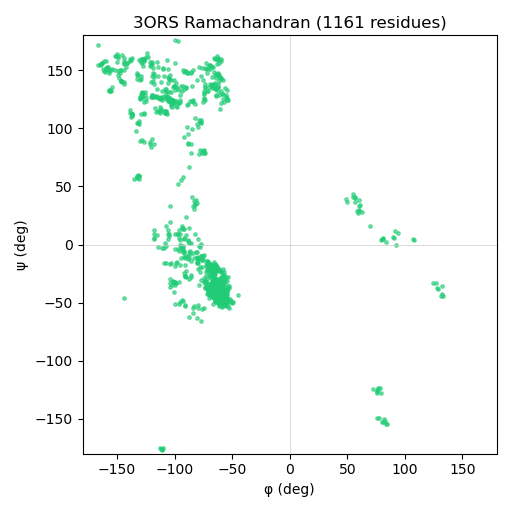SVVVNVVVVVVVVVVVVVCPVVPD/DAEEEEEEQDVVCVVQLVLLVVLCVLLVGHYYYDYDHCPPHVVVLLVCLQCVVVVRYQEYEYEAEQLGQSQQVSQVRHPHAYEYEQEQDDPPGSPNSQCNQCVDPPDGHYRYADYTNRRSNVNNVVVLVVCCVVPVVSVVSVVVVVVVVVVVVVVVVVVVD/DAEEEEEEQDVVCCVFLVLLVVLCVLLPGHYYYDYDHCPPHVVVLLVCLQCQVVVRHQEYEYEAEALGCSQQVSQVRHPHAYEYEFEQDPPPGRPNSQCNQCVDDPPGDYNYADYTNRSSNVNNVVVLVVVCVVVVVSVVVNVVVVVVVVVVVVVCPVVPD/DAEEEEEEQDCVCVVQLVLLVVLCVLLVGHYYYDYDHCPPHVVVLLVCLQCCVVVRHQEYEYEAEALGCSQQVSQVRHVHAYEYEQEQDDPPGRPNSQCNQCVDDPPGHYRYADYTNRRSNVNNVVVLVVVCVVVVVSVVSNVVVVVVVVVVVVVCPVVPD/DAEEEEEEQDVVCCQQQVLLVVLCVLLVGHYDYDHDHCVPHVVVLLCCLLCVVVVRHQEYEYEAEALGQSQQVSQVRHPHAYEYEQEQDPPPGRPNSQCNQCVDPPDGHYNYADYTNRRSNVNNVVVLVVVCVVPVSSVVSVVVVVVVVVVVVVVCPVVD/DAEEEEEEQDPVCCVQLVLLVVLCVLLVGHYHYDHDHCPPHVVVLLVCLQCQVVVPYQEYEYEYEALRQSQQVSQVRHPHAYEYEQEQDPPPGSPNSQCNQCPDDPPGDYNYADYTNRRSNVNNVVVLVVCCVVVVVSVVSNVVVVVVVVVVVVVCVPVPD/DAEEEEEEADVVCCVQLVLLVVLCVLLVGHYHYDHDHCPPHVVVLLVCLQCQVVVPHQEYEYEAEALGCSQQVSQVRHPHAYEYEFEQDDPPGRPNSQCNQCVDDPPGDYNYADHTNRRSNVNNVVSLVVVCVVPVVSVVVNVVVVVVVVVVVVVCPVVPD/DAEEEEEEQDPVCVVQLVLLVVLCVLLVGHYHYYHDHCPPHVVSLLVCLQCCVVVRHQEYEYEAEALGCSQQVSQVRHPHAYEYEQEQDDPPGSPNSQCNQCVDDPDGHYRYADYTNRRSNVNNVVSLVVVCVVPVSSVVSVVVVVVVVVVVVVVCPPVD

Sequence (1286 aa):
AMKVAVIMGSSSDWKIMQESCNNMLDYFEIPYEKQVVSAHRTPKMMVQFASSEARERGIINIIIAGAGGAAHLPGMVASLTTLPVIGVPIETKSLKGIDSLLSSIVQMPGGIPVATTAIGAAGAKNAGILAARMLSIQNPSLVEKLNQYESSLIQKVEDMQNELQAMKVAVIMGSSSDWKIMQESCNMLDYFEIPYEKQVVSAHRTPKMMMVQFASEARERGINIIIAGAGGAAHLPGMVASSLTTLPVIGVPIETKSLKGIDSLLSSSIVQMPGGIPVATTAIGAAGAKNAGILAARMLSIQNPSLVEKLNQYESSLIQKVEDMQNELQAMKKVAVIMGSSSDWKKIMQESCNMLDYFEIPYEKQVVSAHRTPKMMMMVQFASEARERGINIIIAGAGGAAHLPGMVASLTTLPVIGVPIETKSLKGIIDSLLSSIVQMPGGIPVATTAIGAAGAKNAGILAARMLSIQNPSLVEKLNQYESSLIQKVEDMQNELQAMKVAVIMGSSSSDWKKIMQESCNMLDYFEEIPYEKQVVSAHRTPKMMMMVQFASEARERGIINIIIAGAGGAAHLPGMVASLTTLPVIGVPIETKSLKGIDSLLSSIVQMPGGIPVATTAIGAAGAKNAGILAARMLSIQNPSLVEKLNQYESSSLIQKVEEDMQNELQAMMKVAVIMGSSSSDWKIMQESCNMLDYFEIPYEKQVVSAHRTPKMMMMVQFASEARERGIINIIIAGAGGAAHLPGMVASLTTLPVIGVPIETKSLKGIDSLLSIVQMPGGIPVATTAIGAAGAKNAGILAARMLSIQNPSLVEKLNQYESSLIQKVEDMQNELLAMKVAVIMGSSSDWKIMQESCNMLDYFEIPYEKQVVSAHRTPKMMMVQFASEARERGINIIIAGAGGAAHLPGMVASSLTTLPVIGVPIETKSLKGIDSLLLSSIVQMPGGIPVATTAIGAAGAKNAGILAARMLSIQNPSLVEKLNQYESSLIQKVEDMQNELQAMKVAVIMGSSSDWKIMQQESCNMLDYFEIPYEKQVVSAHRTPKMMMMMVQFASEARERGIINIIIAGAGGAAHLPGMVASLTTLPVIGVPIETKSLKGIDSLLSSIVQMPGGIPVATTAIGAAGAKNAGILAARMLSIQNPSLVEKKLNQYESSLIQKVEDMQNELQAMKVAVIMGSSSDWWKIIMQQESCNMLDYFEEIPYEKQVVSAHRTPKMMMMVQFASSEAREERGINIIIAGAGGAAHLPGMVASLTTLPVIGVPIETTKSLKGIDSLLSSIVQMPGGIPVATTAIIGAAGAKNAGILAARMLSIQNPSSLVEKLNNQYESSSLIQKVEEDMQNEL

Solvent-accessible surface area: 39936 Å² total; per-residue (Å²): 146,32,69,0,0,0,0,0,16,19,20,72,21,29,145,34,0,66,51,0,4,77,20,0,82,102,1,130,4,70,56,51,88,49,0,0,6,5,15,48,5,7,116,59,0,24,105,24,1,57,76,1,56,142,170,35,6,15,0,0,0,0,0,11,33,7,2,0,1,4,0,0,1,0,0,13,10,9,10,1,0,0,0,0,0,0,16,55,25,181,11,16,42,0,44,0,0,0,13,0,0,1,21,3,49,24,1,3,0,2,1,0,2,3,10,6,42,31,0,0,44,1,0,0,1,1,0,0,16,4,3,2,33,86,46,106,72,2,37,112,63,6,67,115,10,63,69,31,9,95,93,91,2,105,85,28,50,114,92,6,169,140,33,67,0,0,0,0,0,15,19,24,93,17,40,157,44,0,53,53,0,5,74,18,0,79,98,0,111,3,65,56,37,89,49,0,0,7,6,15,52,7,11,143,51,0,17,102,16,0,44,66,0,56,146,113,35,2,25,0,0,0,0,0,11,32,10,4,0,1,4,0,0,0,0,0,10,21,14,22,1,0,0,0,0,0,0,17,76,28,171,14,14,60,0,45,1,0,0,6,0,0,1,14,2,60,16,1,6,0,3,0,0,2,4,10,5,48,33,0,0,55,1,0,0,1,0,0,0,15,0,0,2,30,14,41,104,71,0,35,97,54,5,62,92,18,60,69,48,12,58,89,102,0,70,62,9,32,85,134,76,191,147,36,56,0,0,0,0,0,17,35,20,81,13,18,152,21,0,53,45,0,3,75,11,0,80,109,1,125,3,70,52,43,76,48,0,0,8,4,20,48,5,12,126,52,0,26,101,15,0,60,68,0,56,145,104,36,2,27,0,0,0,0,0,10,20,4,0,0,1,3,0,0,1,0,0,10,14,6,11,1,0,0,0,0,0,0,14,60,24,174,10,8,41,0,45,0,0,0,5,0,0,2,17,2,51,14,1,2,0,3,0,0,2,3,10,6,48,28,0,0,58,1,0,0,1,0,0,0,17,0,0,1,33,89,37,100,84,2,37,102,74,7,68,98,20,68,53,47,12,82,97,97,2,109,75,25,53,113,87,9,179,131,30,69,0,0,0,0,0,20,25,17,82,16,24,153,35,0,58,51,0,4,76,10,0,85,103,0,123,2,69,58,50,80,54,0,0,9,5,19,55,5,6,119,60,0,25,104,24,0,56,65,1,57,155,175,34,6,6,0,0,0,0,0,10,21,5,1,1,1,3,0,0,0,0,0,11,13,8,11,1,0,0,0,0,0,0,17,74,27,172,10,20,52,0,53,0,0,1,6,0,0,1,20,2,54,26,2,3,0,2,0,0,2,2,9,6,46,31,0,0,52,1,0,0,2,0,0,0,17,2,2,2,23,76,35,104,72,0,33,100,44,7,68,91,20,70,71,37,10,69,96,124,0,86,85,30,62,108,90,6,189,137,69,62,0,0,0,0,0,14,22,21,84,20,26,149,23,0,67,52,0,4,78,17,0,83,109,1,131,8,79,56,50,81,46,0,0,6,5,15,48,6,11,118,56,0,14,89,3,0,38,48,0,65,144,110,38,3,20,0,0,0,0,0,10,36,12,4,1,1,4,0,0,1,0,0,6,13,8,13,0,0,0,0,0,0,0,20,56,26,186,9,10,46,0,52,0,0,1,5,0,0,2,15,2,61,16,1,6,1,2,0,0,2,2,10,6,48,33,0,0,68,1,0,0,1,0,0,0,12,2,6,0,6,116,51,109,76,16,30,95,58,4,63,101,20,53,68,51,24,93,95,105,1,106,84,9,52,137,97,31,146,37,64,0,0,0,0,0,13,21,21,70,16,54,138,34,0,64,47,0,5,82,10,0,85,99,1,126,3,72,63,36,78,52,0,0,6,6,16,51,5,10,118,53,0,18,99,18,0,46,64,0,55,144,111,36,2,25,0,0,0,0,0,10,32,10,6,0,1,4,0,0,1,0,0,9,19,15,19,1,0,0,0,0,0,0,16,72,24,205,18,5,45,0,66,1,0,2,6,0,0,2,20,3,51,26,1,3,2,6,0,0,3,3,11,5,41,33,0,0,45,3,0,0,1,0,0,0,15,0,0,2,29,15,39,100,79,2,29,107,52,5,62,98,19,58,69,51,14,95,99,100,1,104,86,20,51,117,87,7,183,145,36,62,0,0,0,0,0,20,32,22,95,18,22,162,45,0,58,54,0,3,78,18,0,82,107,1,130,2,73,59,35,81,51,0,0,10,6,20,59,3,12,125,54,0,21,105,13,0,48,68,0,63,148,103,36,2,24,0,0,0,0,0,11,21,5,1,1,1,4,0,0,0,0,0,12,13,8,11,1,0,0,0,0,0,0,15,73,25,175,12,8,59,0,59,1,0,2,16,0,0,2,16,3,52,25,1,3,2,5,0,0,4,4,12,5,41,34,0,0,65,3,0,0,2,0,0,0,17,0,3,2,33,101,31,105,66,1,37,97,71,5,64,104,19,73,55,48,20,81,98,105,0,110,80,5,52,104,93,6,184,147,56,52,0,0,0,0,3,20,30,33,92,16,66,184,40,0,62,60,0,0,67,19,0,83,103,2,124,2,69,51,40,101,70,3,1,8,6,14,47,5,8,130,59,0,23,104,24,0,41,56,0,60,140,114,38,2,27,0,0,0,0,0,11,36,13,4,1,1,4,0,0,1,0,0,10,13,7,12,1,0,0,0,0,0,0,12,75,34,192,14,10,59,0,67,0,0,3,5,0,0,1,13,3,59,15,1,5,0,3,2,0,2,3,14,8,50,36,0,0,51,1,0,0,1,1,0,0,12,5,5,0,15,158,49,103,67,5,27,94,47,3,64,100,16,52,67,50,9,74,89,84,0,90,78,16,58,142,101,36

B-factor: mean 14.35, std 6.46, range [4.38, 58.54]

Organism: Staphylococcus aureus (strain Newman) (NCBI:txid426430)

Radius of gyration: 30.56 Å; Cα contacts (8 Å, |Δi|>4): 3562; chains: 8; bounding box: 78×78×58 Å

CATH classification: 3.40.50.1970

Secondary structure (DSSP, 8-state):
---EEEEES-GGGHHHHHHHHHHHHHTT--EEEEE--TTTSHHHHHHHHHHTTTTT--EEEEEEESS--HHHHHHHH-SS-EEEEEEP-TTTTTHHHHHHHHTPPTTS--EE--STHHHHHHHHHHHHHHHHTT-THHHHHHHHHHHHHHHHHHHHGGG--/---EEEEES-GGGHHHHHHHHHHHHHTT--EEEEE--TTTSHHHHHHHHHHTTTTT--EEEEEEESS--HHHHHHHT-SS-EEEEEEP-TTTTTHHHHHHHH-PPTTS--EE--STHHHHHHHHHHHHHHHTTT-THHHHHHHHHHHHHHHHHHHHHHHT-/---EEEEES-GGGHHHHHHHHHHHHHTT--EEEEE--TTTSHHHHHHHHHHTTTTT--EEEEEEESS--HHHHHHHT-SS-EEEEEEP-TTTTTHHHHHHHHTPPTTS--EE--STHHHHHHHHHHHHHHHTTT-THHHHHHHHHHHHHHHHHHHHGGG--/---EEEEES-GGGHHHHHHHHHHHHHTT--EEEEE--TTTSHHHHHHHHHHTTTTT--EEEEEEESS--HHHHHHHT-SS-EEEEEEPPTTTTTHHHHHHHHTPPTTS--EE--STHHHHHHHHHHHHHHHTTT-THHHHHHHHHHHHHHHHHHHHGGG--/---EEEEES-GGGHHHHHHHHHHHHHTT--EEEEE--TTTSHHHHHHHHHHTTTTT--EEEEEEESS--HHHHHHHT-SS-EEEEEEP-TTTTTHHHHHHHHTPPTTS--EE--STHHHHHHHHHHHHHHHTTT-HHHHHHHHHHHHHHHHHHHHHGGG-/---EEEEES-GGGHHHHHHHHHHHHHTT--EEEEE--TTTSHHHHHHHHHHTTTTT--EEEEEEESS--HHHHHHHT-SS-EEEEEEP-TTTTTHHHHHHHHTPPTTS--EE--STHHHHHHHHHHHHHHHHHH-THHHHHHHHHHHHHHHHHHHHGGG--/---EEEEES-GGGHHHHHHHHHHHHHTT--EEEEE--TTTSHHHHHHHHHHTTTTT--EEEEEEESS--HHHHHHHT-SS-EEEEEEP-TTTTTHHHHHHHH-PPTTS--EE--STHHHHHHHHHHHHHHHTTT-THHHHHHHHHHHHHHHHHHHHGGG--/---EEEEES-GGGHHHHHHHHHHHHHTT--EEEEE--TTTSHHHHHHHHHHTTTTT--EEEEEEESS--HHHHHHHT-SS-EEEEEEP-TTTTTHHHHHHHH-PPTTS--EE--STHHHHHHHHHHHHHHHTTT-HHHHHHHHHHHHHHHHHHHHGGG--